Protein AF-0000000077105608 (afdb_homodimer)

Sequence (840 aa):
MKLLVTNIAFLAGIQPTDKLRLEGKEMARLETIANAFLYVEDGRIHSYGAMSDLPTCNFPSDVQQIDAKGGSVLPSWCDSHTHIVFAGSREQEFVDKIRGLSYAEIAKRGGGILNSADKLHEMSEDELYQQAMRRVDEVIRKGTGCIEIKSGYGLNTADELKMLRVIKRIKETTPLKVVATFLGAHAVSREYAGRQSEYVDLVIREMIPAVAKENLAEYIDVFCDTGFFTPEETARILEAGAKYGMRGKIHADELASSGGVEVGVRYNALSVDHLESMTAETIETLRGSETMPTALPGTSFFLNMPFALGRKVIDEGLPLAVASDYNPGSTPSGDMKFVISLACIKMRLLPAEAINAGTMNSAYAMGLSKDYGSITKGKVANFYITKPIPSVDFIPYAYTTPIVDRIFLRGEEYIPQTELMKLLVTNIAFLAGIQPTDKLRLEGKEMARLETIANAFLYVEDGRIHSYGAMSDLPTCNFPSDVQQIDAKGGSVLPSWCDSHTHIVFAGSREQEFVDKIRGLSYAEIAKRGGGILNSADKLHEMSEDELYQQAMRRVDEVIRKGTGCIEIKSGYGLNTADELKMLRVIKRIKETTPLKVVATFLGAHAVSREYAGRQSEYVDLVIREMIPAVAKENLAEYIDVFCDTGFFTPEETARILEAGAKYGMRGKIHADELASSGGVEVGVRYNALSVDHLESMTAETIETLRGSETMPTALPGTSFFLNMPFALGRKVIDEGLPLAVASDYNPGSTPSGDMKFVISLACIKMRLLPAEAINAGTMNSAYAMGLSKDYGSITKGKVANFYITKPIPSVDFIPYAYTTPIVDRIFLRGEEYIPQTEL

Foldseek 3Di:
DKEKEFQAQKEKFADELPDQAAWFPRLLDIDIAGRKMWIDDQQFTADMHHPVCVVVDDDDPPHHYHYLVQWHKWFFFAFQAAQLQWADFLVVLVVCVVVVHDPVVSVVVQDDLQSRLVRLVPDALVRSLVSSVVVVLVLLLLRHQEYEHEAASNLAQVSLVSSLVSQVVCCVPDLRHYAYEYESQNAHHPVCVVNVVVSLVCLLVPNLVSCLVVVRHQAYEHADDVPGDALVSVLSNQVSNVVSNHAYEYAAQQPHNRCGLLSCQVSQHQEHEQQQHPDPVSLVSCPPGNYEYEHALQLCVSVVGHGHLQVVSSNVTGAYAYHHHCDNHRHVDRNLLLRLLSCCPRNVDQLSSSLQNRFSSSCSSSVRNSATRGSYRPHRPWMFTFDNDDDSNVSSVVNPDRTGDWTDRSRHTDDPPPDD/DKEKEFQAQKEKFADELPDQAAWFPRLLDIDIAGRKMWIDDQQFTADMHHPVCVVVDDDDPPHHYHYLVQWHKWFFFAFQAAQLQWADFLVVLVVCVVVVHDPVVSVVVQDDLQSRLVRLVPDALVRSLVSSVVVVLVLLLLRHQEYEHEAASNLAQVSLVSSLVSQVVCCVPDLRHYAYEYESQNAHHPVCVVNVVVSLVCLLVPNLVSCLVVVRHQAYEHADDVPGDALVSQLSNQVSNVVSNHAYEYAAQQPHNRCGLLSCQVSQHQEHEQQQHPDPVSLVSCPPGNYEYEHALQLCVSVVGHGHLQVVSSNVTGAYAYHHHCDNHRHVDRNLLLRLLSCCPRNVDQLSSSLQNRFSSSCSSSVRNSATRGSYRPHRPWMFTFDNDDDSNVSSVVNPDRTGDWTDRSRHTDDRPPDD

Structure (mmCIF, N/CA/C/O backbone):
data_AF-0000000077105608-model_v1
#
loop_
_entity.id
_entity.type
_entity.pdbx_description
1 polymer Imidazolonepropionase
#
loop_
_atom_site.group_PDB
_atom_site.id
_atom_site.type_symbol
_atom_site.label_atom_id
_atom_site.label_alt_id
_atom_site.label_comp_id
_atom_site.label_asym_id
_atom_site.label_entity_id
_atom_site.label_seq_id
_atom_site.pdbx_PDB_ins_code
_atom_site.Cartn_x
_atom_site.Cartn_y
_atom_site.Cartn_z
_atom_site.occupancy
_atom_site.B_iso_or_equiv
_atom_site.auth_seq_id
_atom_site.auth_comp_id
_atom_site.auth_asym_id
_atom_site.auth_atom_id
_atom_site.pdbx_PDB_model_num
ATOM 1 N N . MET A 1 1 ? 14.594 10.375 31.016 1 86.69 1 MET A N 1
ATOM 2 C CA . MET A 1 1 ? 14.773 9.094 30.344 1 86.69 1 MET A CA 1
ATOM 3 C C . MET A 1 1 ? 16.016 9.125 29.469 1 86.69 1 MET A C 1
ATOM 5 O O . MET A 1 1 ? 16.312 10.133 28.828 1 86.69 1 MET A O 1
ATOM 9 N N . LYS A 1 2 ? 16.891 8.172 29.625 1 96.12 2 LYS A N 1
ATOM 10 C CA . LYS A 1 2 ? 18.125 8.008 28.859 1 96.12 2 LYS A CA 1
ATOM 11 C C . LYS A 1 2 ? 18.109 6.715 28.047 1 96.12 2 LYS A C 1
ATOM 13 O O . LYS A 1 2 ? 17.859 5.637 28.594 1 96.12 2 LYS A O 1
ATOM 18 N N . LEU A 1 3 ? 18.219 6.922 26.719 1 98.06 3 LEU A N 1
ATOM 19 C CA . LEU A 1 3 ? 18.125 5.785 25.812 1 98.06 3 LEU A CA 1
ATOM 20 C C . LEU A 1 3 ? 19.328 5.738 24.875 1 98.06 3 LEU A C 1
ATOM 22 O O . LEU A 1 3 ? 19.688 6.75 24.281 1 98.06 3 LEU A O 1
ATOM 26 N N . LEU A 1 4 ? 20 4.609 24.844 1 98.25 4 LEU A N 1
ATOM 27 C CA . LEU A 1 4 ? 21.094 4.363 23.906 1 98.25 4 LEU A CA 1
ATOM 28 C C . LEU A 1 4 ? 20.75 3.24 22.938 1 98.25 4 LEU A C 1
ATOM 30 O O . LEU A 1 4 ? 20.547 2.098 23.359 1 98.25 4 LEU A O 1
ATOM 34 N N . VAL A 1 5 ? 20.578 3.521 21.641 1 98.62 5 VAL A N 1
ATOM 35 C CA . VAL A 1 5 ? 20.359 2.533 20.594 1 98.62 5 VAL A CA 1
ATOM 36 C C . VAL A 1 5 ? 21.672 2.186 19.922 1 98.62 5 VAL A C 1
ATOM 38 O O . VAL A 1 5 ? 22.391 3.072 19.453 1 98.62 5 VAL A O 1
ATOM 41 N N . THR A 1 6 ? 22.016 0.944 19.859 1 98.44 6 THR A N 1
ATOM 42 C CA . THR A 1 6 ? 23.281 0.5 19.281 1 98.44 6 THR A CA 1
ATOM 43 C C . THR A 1 6 ? 23.031 -0.475 18.141 1 98.44 6 THR A C 1
ATOM 45 O O . THR A 1 6 ? 21.906 -0.9 17.906 1 98.44 6 THR A O 1
ATOM 48 N N . ASN A 1 7 ? 24.094 -0.78 17.359 1 98.5 7 ASN A N 1
ATOM 49 C CA . ASN A 1 7 ? 24.078 -1.733 16.25 1 98.5 7 ASN A CA 1
ATOM 50 C C . ASN A 1 7 ? 23.062 -1.336 15.188 1 98.5 7 ASN A C 1
ATOM 52 O O . ASN A 1 7 ? 22.344 -2.186 14.664 1 98.5 7 ASN A O 1
ATOM 56 N N . ILE A 1 8 ? 22.953 -0.015 14.984 1 98.75 8 ILE A N 1
ATOM 57 C CA . ILE A 1 8 ? 22.156 0.54 13.898 1 98.75 8 ILE A CA 1
ATOM 58 C C . ILE A 1 8 ? 22.859 0.315 12.562 1 98.75 8 ILE A C 1
ATOM 60 O O . ILE A 1 8 ? 24 0.723 12.383 1 98.75 8 ILE A O 1
ATOM 64 N N . ALA A 1 9 ? 22.188 -0.416 11.609 1 98.62 9 ALA A N 1
ATOM 65 C CA . ALA A 1 9 ? 22.828 -0.636 10.312 1 98.62 9 ALA A CA 1
ATOM 66 C C . ALA A 1 9 ? 23.203 0.688 9.656 1 98.62 9 ALA A C 1
ATOM 68 O O . ALA A 1 9 ? 24.359 0.888 9.266 1 98.62 9 ALA A O 1
ATOM 69 N N . PHE A 1 10 ? 22.281 1.545 9.492 1 98.38 10 PHE A N 1
ATOM 70 C CA . PHE A 1 10 ? 22.578 2.92 9.094 1 98.38 10 PHE A CA 1
ATOM 71 C C . PHE A 1 10 ? 21.625 3.891 9.789 1 98.38 10 PHE A C 1
ATOM 73 O O . PHE A 1 10 ? 20.438 3.596 9.945 1 98.38 10 PHE A O 1
ATOM 80 N N . LEU A 1 11 ? 22.188 4.938 10.344 1 98.81 11 LEU A N 1
ATOM 81 C CA . LEU A 1 11 ? 21.453 6.102 10.844 1 98.81 11 LEU A CA 1
ATOM 82 C C . LEU A 1 11 ? 21.281 7.141 9.742 1 98.81 11 LEU A C 1
ATOM 84 O O . LEU A 1 11 ? 22.266 7.66 9.211 1 98.81 11 LEU A O 1
ATOM 88 N N . ALA A 1 12 ? 19.984 7.414 9.344 1 98.62 12 ALA A N 1
ATOM 89 C CA . ALA A 1 12 ? 19.75 8.258 8.18 1 98.62 12 ALA A CA 1
ATOM 90 C C . ALA A 1 12 ? 18.938 9.492 8.555 1 98.62 12 ALA A C 1
ATOM 92 O O . ALA A 1 12 ? 18.297 9.523 9.617 1 98.62 12 ALA A O 1
ATOM 93 N N . GLY A 1 13 ? 18.906 10.5 7.699 1 98.31 13 GLY A N 1
ATOM 94 C CA . GLY A 1 13 ? 18.109 11.711 7.883 1 98.31 13 GLY A CA 1
ATOM 95 C C . GLY A 1 13 ? 18.797 12.727 8.773 1 98.31 13 GLY A C 1
ATOM 96 O O . GLY A 1 13 ? 18.141 13.461 9.516 1 98.31 13 GLY A O 1
ATOM 97 N N . ILE A 1 14 ? 20.109 12.68 8.82 1 97.94 14 ILE A N 1
ATOM 98 C CA . ILE A 1 14 ? 20.906 13.609 9.617 1 97.94 14 ILE A CA 1
ATOM 99 C C . ILE A 1 14 ? 20.938 14.977 8.93 1 97.94 14 ILE A C 1
ATOM 101 O O . ILE A 1 14 ? 21.172 15.07 7.723 1 97.94 14 ILE A O 1
ATOM 105 N N . GLN A 1 15 ? 20.578 15.984 9.609 1 95.12 15 GLN A N 1
ATOM 106 C CA . GLN A 1 15 ? 20.625 17.359 9.102 1 95.12 15 GLN A CA 1
ATOM 107 C C . GLN A 1 15 ? 21.375 18.266 10.07 1 95.12 15 GLN A C 1
ATOM 109 O O . GLN A 1 15 ? 21.406 18.016 11.273 1 95.12 15 GLN A O 1
ATOM 114 N N . PRO A 1 16 ? 22.047 19.344 9.492 1 91.69 16 PRO A N 1
ATOM 115 C CA . PRO A 1 16 ? 22.641 20.328 10.391 1 91.69 16 PRO A CA 1
ATOM 116 C C . PRO A 1 16 ? 21.594 21.062 11.234 1 91.69 16 PRO A C 1
ATOM 118 O O . PRO A 1 16 ? 20.438 21.141 10.852 1 91.69 16 PRO A O 1
ATOM 121 N N . THR A 1 17 ? 22.031 21.609 12.312 1 88.88 17 THR A N 1
ATOM 122 C CA . THR A 1 17 ? 21.141 22.234 13.297 1 88.88 17 THR A CA 1
ATOM 123 C C . THR A 1 17 ? 20.5 23.484 12.734 1 88.88 17 THR A C 1
ATOM 125 O O . THR A 1 17 ? 19.422 23.891 13.18 1 88.88 17 THR A O 1
ATOM 128 N N . ASP A 1 18 ? 21 24.125 11.758 1 89.31 18 ASP A N 1
ATOM 129 C CA . ASP A 1 18 ? 20.516 25.422 11.312 1 89.31 18 ASP A CA 1
ATOM 130 C C . ASP A 1 18 ? 19.609 25.281 10.086 1 89.31 18 ASP A C 1
ATOM 132 O O . ASP A 1 18 ? 19.094 26.281 9.578 1 89.31 18 ASP A O 1
ATOM 136 N N . LYS A 1 19 ? 19.328 24.156 9.695 1 92.5 19 LYS A N 1
ATOM 137 C CA . LYS A 1 19 ? 18.531 23.938 8.5 1 92.5 19 LYS A CA 1
ATOM 138 C C . LYS A 1 19 ? 17.062 23.75 8.859 1 92.5 19 LYS A C 1
ATOM 140 O O . LYS A 1 19 ? 16.719 22.953 9.742 1 92.5 19 LYS A O 1
ATOM 145 N N . LEU A 1 20 ? 16.141 24.547 8.172 1 96 20 LEU A N 1
ATOM 146 C CA . LEU A 1 20 ? 14.719 24.438 8.469 1 96 20 LEU A CA 1
ATOM 147 C C . LEU A 1 20 ? 13.977 23.75 7.332 1 96 20 LEU A C 1
ATOM 149 O O . LEU A 1 20 ? 12.875 23.234 7.527 1 96 20 LEU A O 1
ATOM 153 N N . ARG A 1 21 ? 14.461 23.844 6.16 1 97.75 21 ARG A N 1
ATOM 154 C CA . ARG A 1 21 ? 13.906 23.141 5.004 1 97.75 21 ARG A CA 1
ATOM 155 C C . ARG A 1 21 ? 14.977 22.891 3.945 1 97.75 21 ARG A C 1
ATOM 157 O O . ARG A 1 21 ? 16.047 23.484 3.986 1 97.75 21 ARG A O 1
ATOM 164 N N . LEU A 1 22 ? 14.719 21.922 3.133 1 98.31 22 LEU A N 1
ATOM 165 C CA . LEU A 1 22 ? 15.625 21.578 2.039 1 98.31 22 LEU A CA 1
ATOM 166 C C . LEU A 1 22 ? 15.016 21.969 0.693 1 98.31 22 LEU A C 1
ATOM 168 O O . LEU A 1 22 ? 13.82 21.797 0.477 1 98.31 22 LEU A O 1
ATOM 172 N N . GLU A 1 23 ? 15.844 22.547 -0.181 1 98.12 23 GLU A N 1
ATOM 173 C CA . GLU A 1 23 ? 15.344 23.031 -1.47 1 98.12 23 GLU A CA 1
ATOM 174 C C . GLU A 1 23 ? 16.219 22.531 -2.615 1 98.12 23 GLU A C 1
ATOM 176 O O . GLU A 1 23 ? 17.438 22.406 -2.465 1 98.12 23 GLU A O 1
ATOM 181 N N . GLY A 1 24 ? 15.57 22.312 -3.758 1 97.94 24 GLY A N 1
ATOM 182 C CA . GLY A 1 24 ? 16.297 21.922 -4.953 1 97.94 24 GLY A CA 1
ATOM 183 C C . GLY A 1 24 ? 17.234 20.75 -4.73 1 97.94 24 GLY A C 1
ATOM 184 O O . GLY A 1 24 ? 16.812 19.719 -4.203 1 97.94 24 GLY A O 1
ATOM 185 N N . LYS A 1 25 ? 18.469 20.969 -4.988 1 97.56 25 LYS A N 1
ATOM 186 C CA . LYS A 1 25 ? 19.469 19.906 -4.961 1 97.56 25 LYS A CA 1
ATOM 187 C C . LYS A 1 25 ? 19.703 19.406 -3.537 1 97.56 25 LYS A C 1
ATOM 189 O O . LYS A 1 25 ? 20.109 18.266 -3.334 1 97.56 25 LYS A O 1
ATOM 194 N N . GLU A 1 26 ? 19.375 20.266 -2.562 1 97.56 26 GLU A N 1
ATOM 195 C CA . GLU A 1 26 ? 19.531 19.859 -1.169 1 97.56 26 GLU A CA 1
ATOM 196 C C . GLU A 1 26 ? 18.656 18.656 -0.833 1 97.56 26 GLU A C 1
ATOM 198 O O . GLU A 1 26 ? 19 17.859 0.043 1 97.56 26 GLU A O 1
ATOM 203 N N . MET A 1 27 ? 17.625 18.578 -1.534 1 98.5 27 MET A N 1
ATOM 204 C CA . MET A 1 27 ? 16.641 17.547 -1.193 1 98.5 27 MET A CA 1
ATOM 205 C C . MET A 1 27 ? 17.172 16.156 -1.527 1 98.5 27 MET A C 1
ATOM 207 O O . MET A 1 27 ? 16.672 15.164 -1 1 98.5 27 MET A O 1
ATOM 211 N N . ALA A 1 28 ? 18.141 16.016 -2.404 1 97.94 28 ALA A N 1
ATOM 212 C CA . ALA A 1 28 ? 18.703 14.734 -2.807 1 97.94 28 ALA A CA 1
ATOM 213 C C . ALA A 1 28 ? 19.766 14.266 -1.821 1 97.94 28 ALA A C 1
ATOM 215 O O . ALA A 1 28 ? 20.266 13.141 -1.915 1 97.94 28 ALA A O 1
ATOM 216 N N . ARG A 1 29 ? 20.078 15.117 -0.87 1 95.94 29 ARG A N 1
ATOM 217 C CA . ARG A 1 29 ? 21.078 14.766 0.123 1 95.94 29 ARG A CA 1
ATOM 218 C C . ARG A 1 29 ? 20.438 14.156 1.365 1 95.94 29 ARG A C 1
ATOM 220 O O . ARG A 1 29 ? 19.672 14.82 2.066 1 95.94 29 ARG A O 1
ATOM 227 N N . LEU A 1 30 ? 20.672 12.922 1.606 1 97.12 30 LEU A N 1
ATOM 228 C CA . LEU A 1 30 ? 20.266 12.211 2.816 1 97.12 30 LEU A CA 1
ATOM 229 C C . LEU A 1 30 ? 21.484 11.641 3.541 1 97.12 30 LEU A C 1
ATOM 231 O O . LEU A 1 30 ? 21.938 10.531 3.236 1 97.12 30 LEU A O 1
ATOM 235 N N . GLU A 1 31 ? 22 12.367 4.492 1 97 31 GLU A N 1
ATOM 236 C CA . GLU A 1 31 ? 23.203 11.969 5.203 1 97 31 GLU A CA 1
ATOM 237 C C . GLU A 1 31 ? 22.953 10.766 6.102 1 97 31 GLU A C 1
ATOM 239 O O . GLU A 1 31 ? 21.906 10.68 6.75 1 97 31 GLU A O 1
ATOM 244 N N 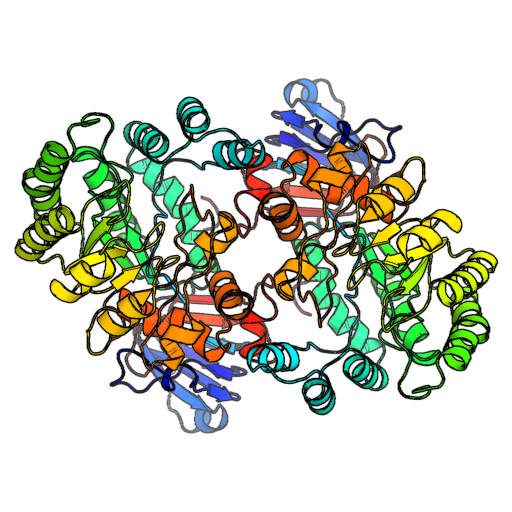. THR A 1 32 ? 23.906 9.781 6.066 1 98.06 32 THR A N 1
ATOM 245 C CA . THR A 1 32 ? 23.781 8.555 6.848 1 98.06 32 THR A CA 1
ATOM 246 C C . THR A 1 32 ? 25.109 8.234 7.555 1 98.06 32 THR A C 1
ATOM 248 O O . THR A 1 32 ? 26.156 8.742 7.172 1 98.06 32 THR A O 1
ATOM 251 N N . ILE A 1 33 ? 25.062 7.59 8.656 1 98.38 33 ILE A N 1
ATOM 252 C CA . ILE A 1 33 ? 26.203 6.973 9.328 1 98.38 33 ILE A CA 1
ATOM 253 C C . ILE A 1 33 ? 26.016 5.461 9.391 1 98.38 33 ILE A C 1
ATOM 255 O O . ILE A 1 33 ? 25.016 4.977 9.93 1 98.38 33 ILE A O 1
ATOM 259 N N . ALA A 1 34 ? 26.922 4.742 8.758 1 98.12 34 ALA A N 1
ATOM 260 C CA . ALA A 1 34 ? 26.875 3.283 8.82 1 98.12 34 ALA A CA 1
ATOM 261 C C . ALA A 1 34 ? 27.312 2.775 10.188 1 98.12 34 ALA A C 1
ATOM 263 O O . ALA A 1 34 ? 28.203 3.361 10.812 1 98.12 34 ALA A O 1
ATOM 264 N N . ASN A 1 35 ? 26.734 1.608 10.57 1 98.38 35 ASN A N 1
ATOM 265 C CA . ASN A 1 35 ? 27.109 1.005 11.844 1 98.38 35 ASN A CA 1
ATOM 266 C C . ASN A 1 35 ? 27.188 2.045 12.953 1 98.38 35 ASN A C 1
ATOM 268 O O . ASN A 1 35 ? 28.25 2.301 13.5 1 98.38 35 ASN A O 1
ATOM 272 N N . ALA A 1 36 ? 25.969 2.52 13.344 1 98.69 36 ALA A N 1
ATOM 273 C CA . ALA A 1 36 ? 25.875 3.738 14.141 1 98.69 36 ALA A CA 1
ATOM 274 C C . ALA A 1 36 ? 25.25 3.457 15.508 1 98.69 36 ALA A C 1
ATOM 276 O O . ALA A 1 36 ? 24.781 2.348 15.758 1 98.69 36 ALA A O 1
ATOM 277 N N . PHE A 1 37 ? 25.375 4.395 16.406 1 98.56 37 PHE A N 1
ATOM 278 C CA . PHE A 1 37 ? 24.609 4.469 17.656 1 98.56 37 PHE A CA 1
ATOM 279 C C . PHE A 1 37 ? 23.859 5.789 17.75 1 98.56 37 PHE A C 1
ATOM 281 O O . PHE A 1 37 ? 24.156 6.738 17.031 1 98.56 37 PHE A O 1
ATOM 288 N N . LEU A 1 38 ? 22.828 5.902 18.516 1 98.69 38 LEU A N 1
ATOM 289 C CA . LEU A 1 38 ? 22.016 7.082 18.828 1 98.69 38 LEU A CA 1
ATOM 290 C C . LEU A 1 38 ? 21.766 7.184 20.328 1 98.69 38 LEU A C 1
ATOM 292 O O . LEU A 1 38 ? 21.312 6.215 20.953 1 98.69 38 LEU A O 1
ATOM 296 N N . TYR A 1 39 ? 22.109 8.258 20.922 1 98.5 39 TYR A N 1
ATOM 297 C CA . TYR A 1 39 ? 21.891 8.516 22.328 1 98.5 39 TYR A CA 1
ATOM 298 C C . TYR A 1 39 ? 20.859 9.617 22.547 1 98.5 39 TYR A C 1
ATOM 300 O O . TYR A 1 39 ? 21 10.719 22 1 98.5 39 TYR A O 1
ATOM 308 N N . VAL A 1 40 ? 19.797 9.312 23.266 1 98.44 40 VAL A N 1
ATOM 309 C CA . VAL A 1 40 ? 18.672 10.203 23.547 1 98.44 40 VAL A CA 1
ATOM 310 C C . VAL A 1 40 ? 18.656 10.547 25.031 1 98.44 40 VAL A C 1
ATOM 312 O O . VAL A 1 40 ? 18.828 9.664 25.875 1 98.44 40 VAL A O 1
ATOM 315 N N . GLU A 1 41 ? 18.516 11.773 25.344 1 97.38 41 GLU A N 1
ATOM 316 C CA . GLU A 1 41 ? 18.391 12.242 26.734 1 97.38 41 GLU A CA 1
ATOM 317 C C . GLU A 1 41 ? 17.25 13.227 26.891 1 97.38 41 GLU A C 1
ATOM 319 O O . GLU A 1 41 ? 17.156 14.203 26.125 1 97.38 41 GLU A O 1
ATOM 324 N N . ASP A 1 42 ? 16.359 12.953 27.859 1 96.94 42 ASP A N 1
ATOM 325 C CA . ASP A 1 42 ? 15.242 13.82 28.203 1 96.94 42 ASP A CA 1
ATOM 326 C C . ASP A 1 42 ? 14.391 14.133 26.969 1 96.94 42 ASP A C 1
ATOM 328 O O . ASP A 1 42 ? 14.07 15.289 26.703 1 96.94 42 ASP A O 1
ATOM 332 N N . GLY A 1 43 ? 14.164 13.125 26.125 1 98 43 GLY A N 1
ATOM 333 C CA . GLY A 1 43 ? 13.234 13.203 25.016 1 98 43 GLY A CA 1
ATOM 334 C C . GLY A 1 43 ? 13.836 13.852 23.781 1 98 43 GLY A C 1
ATOM 335 O O . GLY A 1 43 ? 13.141 14.062 22.781 1 98 43 GLY A O 1
ATOM 336 N N . ARG A 1 44 ? 15.141 14.141 23.828 1 98.44 44 ARG A N 1
ATOM 337 C CA . ARG A 1 44 ? 15.797 14.812 22.719 1 98.44 44 ARG A CA 1
ATOM 338 C C . ARG A 1 44 ? 17.047 14.055 22.297 1 98.44 44 ARG A C 1
ATOM 340 O O . ARG A 1 44 ? 17.672 13.352 23.094 1 98.44 44 ARG A O 1
ATOM 347 N N . ILE A 1 45 ? 17.375 14.203 21.047 1 98.5 45 ILE A N 1
ATOM 348 C CA . ILE A 1 45 ? 18.594 13.602 20.516 1 98.5 45 ILE A CA 1
ATOM 349 C C . ILE A 1 45 ? 19.812 14.297 21.109 1 98.5 45 ILE A C 1
ATOM 351 O O . ILE A 1 45 ? 20.016 15.5 20.906 1 98.5 45 ILE A O 1
ATOM 355 N N . HIS A 1 46 ? 20.578 13.578 21.859 1 97.81 46 HIS A N 1
ATOM 356 C CA . HIS A 1 46 ? 21.734 14.156 22.531 1 97.81 46 HIS A CA 1
ATOM 357 C C . HIS A 1 46 ? 23 14.008 21.688 1 97.81 46 HIS A C 1
ATOM 359 O O . HIS A 1 46 ? 23.75 14.969 21.5 1 97.81 46 HIS A O 1
ATOM 365 N N . SER A 1 47 ? 23.25 12.82 21.203 1 97.19 47 SER A N 1
ATOM 366 C CA . SER A 1 47 ? 24.406 12.578 20.359 1 97.19 47 SER A CA 1
ATOM 367 C C . SER A 1 47 ? 24.234 11.312 19.531 1 97.19 47 SER A C 1
ATOM 369 O O . SER A 1 47 ? 23.359 10.5 19.797 1 97.19 47 SER A O 1
ATOM 371 N N . TYR A 1 48 ? 24.969 11.18 18.516 1 98.25 48 TYR A N 1
ATOM 372 C CA . TYR A 1 48 ? 25.047 10.008 17.641 1 98.25 48 TYR A CA 1
ATOM 373 C C . TYR A 1 48 ? 26.406 9.914 16.969 1 98.25 48 TYR A C 1
ATOM 375 O O . TYR A 1 48 ? 27.172 10.883 16.953 1 98.25 48 TYR A O 1
ATOM 383 N N . GLY A 1 49 ? 26.719 8.766 16.469 1 98 49 GLY A N 1
ATOM 384 C CA . GLY A 1 49 ? 28 8.531 15.797 1 98 49 GLY A CA 1
ATOM 385 C C . GLY A 1 49 ? 28.188 7.09 15.383 1 98 49 GLY A C 1
ATOM 386 O O . GLY A 1 49 ? 27.266 6.285 15.438 1 98 49 GLY A O 1
ATOM 387 N N . ALA A 1 50 ? 29.406 6.812 14.859 1 98.19 50 ALA A N 1
ATOM 388 C CA . ALA A 1 50 ? 29.766 5.441 14.5 1 98.19 50 ALA A CA 1
ATOM 389 C C . ALA A 1 50 ? 29.953 4.578 15.742 1 98.19 50 ALA A C 1
ATOM 391 O O . ALA A 1 50 ? 30.391 5.07 16.781 1 98.19 50 ALA A O 1
ATOM 392 N N . MET A 1 51 ? 29.609 3.289 15.648 1 97.75 51 MET A N 1
ATOM 393 C CA . MET A 1 51 ? 29.812 2.348 16.75 1 97.75 51 MET A CA 1
ATOM 394 C C . MET A 1 51 ? 31.266 2.373 17.219 1 97.75 51 MET A C 1
ATOM 396 O O . MET A 1 51 ? 31.531 2.193 18.406 1 97.75 51 MET A O 1
ATOM 400 N N . SER A 1 52 ? 32.156 2.623 16.312 1 97.31 52 SER A N 1
ATOM 401 C CA . SER A 1 52 ? 33.594 2.668 16.641 1 97.31 52 SER A CA 1
ATOM 402 C C . SER A 1 52 ? 33.906 3.805 17.609 1 97.31 52 SER A C 1
ATOM 404 O O . SER A 1 52 ? 34.906 3.781 18.297 1 97.31 52 SER A O 1
ATOM 406 N N . ASP A 1 53 ? 33.031 4.801 17.641 1 96.38 53 ASP A N 1
ATOM 407 C CA . ASP A 1 53 ? 33.219 5.953 18.516 1 96.38 53 ASP A CA 1
ATOM 408 C C . ASP A 1 53 ? 32.625 5.711 19.891 1 96.38 53 ASP A C 1
ATOM 410 O O . ASP A 1 53 ? 32.906 6.453 20.828 1 96.38 53 ASP A O 1
ATOM 414 N N . LEU A 1 54 ? 31.828 4.699 20.094 1 93.88 54 LEU A N 1
ATOM 415 C CA . LEU A 1 54 ? 31.016 4.461 21.281 1 93.88 54 LEU A CA 1
ATOM 416 C C . LEU A 1 54 ? 31.906 4.348 22.516 1 93.88 54 LEU A C 1
ATOM 418 O O . LEU A 1 54 ? 31.578 4.906 23.562 1 93.88 54 LEU A O 1
ATOM 422 N N . PRO A 1 55 ? 33.094 3.611 22.438 1 89.94 55 PRO A N 1
ATOM 423 C CA . PRO A 1 55 ? 33.938 3.436 23.625 1 89.94 55 PRO A CA 1
ATOM 424 C C . PRO A 1 55 ? 34.469 4.758 24.172 1 89.94 55 PRO A C 1
ATOM 426 O O . PRO A 1 55 ? 34.844 4.836 25.344 1 89.94 55 PRO A O 1
ATOM 429 N N . THR A 1 56 ? 34.5 5.656 23.312 1 91.12 56 THR A N 1
ATOM 430 C CA . THR A 1 56 ? 35.031 6.938 23.734 1 91.12 56 THR A CA 1
ATOM 431 C C . THR A 1 56 ? 33.969 7.82 24.359 1 91.12 56 THR A C 1
ATOM 433 O O . THR A 1 56 ? 34.25 8.898 24.875 1 91.12 56 THR A O 1
ATOM 436 N N . CYS A 1 57 ? 32.781 7.352 24.203 1 89.62 57 CYS A N 1
ATOM 437 C CA . CYS A 1 57 ? 31.672 8.102 24.766 1 89.62 57 CYS A CA 1
ATOM 438 C C . CYS A 1 57 ? 31.375 7.668 26.203 1 89.62 57 CYS A C 1
ATOM 440 O O . CYS A 1 57 ? 31.641 6.523 26.562 1 89.62 57 CYS A O 1
ATOM 442 N N . ASN A 1 58 ? 30.984 8.641 27.031 1 88.69 58 ASN A N 1
ATOM 443 C CA . ASN A 1 58 ? 30.578 8.359 28.406 1 88.69 58 ASN A CA 1
ATOM 444 C C . ASN A 1 58 ? 29.078 8.492 28.578 1 88.69 58 ASN A C 1
ATOM 446 O O . ASN A 1 58 ? 28.516 9.562 28.344 1 88.69 58 ASN A O 1
ATOM 450 N N . PHE A 1 59 ? 28.484 7.359 28.844 1 90.06 59 PHE A N 1
ATOM 451 C CA . PHE A 1 59 ? 27.047 7.375 29.094 1 90.06 59 PHE A CA 1
ATOM 452 C C . PHE A 1 59 ? 26.766 7.035 30.547 1 90.06 59 PHE A C 1
ATOM 454 O O . PHE A 1 59 ? 27.531 6.312 31.188 1 90.06 59 PHE A O 1
ATOM 461 N N . PRO A 1 60 ? 25.719 7.613 31.047 1 91.12 60 PRO A N 1
ATOM 462 C CA . PRO A 1 60 ? 25.359 7.301 32.438 1 91.12 60 PRO A CA 1
ATOM 463 C C . PRO A 1 60 ? 25.078 5.816 32.656 1 91.12 60 PRO A C 1
ATOM 465 O O . PRO A 1 60 ? 24.703 5.109 31.719 1 91.12 60 PRO A O 1
ATOM 468 N N . SER A 1 61 ? 25.188 5.383 33.875 1 88.62 61 SER A N 1
ATOM 469 C CA . SER A 1 61 ? 25.016 3.979 34.219 1 88.62 61 SER A CA 1
ATOM 470 C C . SER A 1 61 ? 23.547 3.566 34.094 1 88.62 61 SER A C 1
ATOM 472 O O . SER A 1 61 ? 23.234 2.389 33.906 1 88.62 61 SER A O 1
ATOM 474 N N . ASP A 1 62 ? 22.625 4.531 34.156 1 92.81 62 ASP A N 1
ATOM 475 C CA . ASP A 1 62 ? 21.203 4.227 34.188 1 92.81 62 ASP A CA 1
ATOM 476 C C . ASP A 1 62 ? 20.594 4.367 32.781 1 92.81 62 ASP A C 1
ATOM 478 O O . ASP A 1 62 ? 19.375 4.434 32.625 1 92.81 62 ASP A O 1
ATOM 482 N N . VAL A 1 63 ? 21.406 4.27 31.812 1 94.69 63 VAL A N 1
ATOM 483 C CA . VAL A 1 63 ? 20.938 4.43 30.438 1 94.69 63 VAL A CA 1
ATOM 484 C C . VAL A 1 63 ? 20.266 3.145 29.969 1 94.69 63 VAL A C 1
ATOM 486 O O . VAL A 1 63 ? 20.766 2.045 30.219 1 94.69 63 VAL A O 1
ATOM 489 N N . GLN A 1 64 ? 18.984 3.244 29.453 1 96.56 64 GLN A N 1
ATOM 490 C CA . GLN A 1 64 ? 18.359 2.113 28.797 1 96.56 64 GLN A CA 1
ATOM 491 C C . GLN A 1 64 ? 19.047 1.783 27.484 1 96.56 64 GLN A C 1
ATOM 493 O O . GLN A 1 64 ? 19.281 2.67 26.656 1 96.56 64 GLN A O 1
ATOM 498 N N . GLN A 1 65 ? 19.406 0.543 27.297 1 96.81 65 GLN A N 1
ATOM 499 C CA . GLN A 1 65 ? 20.094 0.128 26.094 1 96.81 65 GLN A CA 1
ATOM 500 C C . GLN A 1 65 ? 19.188 -0.691 25.188 1 96.81 65 GLN A C 1
ATOM 502 O O . GLN A 1 65 ? 18.5 -1.604 25.656 1 96.81 65 GLN A O 1
ATOM 507 N N . ILE A 1 66 ? 19.094 -0.299 23.953 1 97.5 66 ILE A N 1
ATOM 508 C CA . ILE A 1 66 ? 18.344 -1.026 22.938 1 97.5 66 ILE A CA 1
ATOM 509 C C . ILE A 1 66 ? 19.297 -1.462 21.812 1 97.5 66 ILE A C 1
ATOM 511 O O . ILE A 1 66 ? 20.078 -0.661 21.312 1 97.5 66 ILE A O 1
ATOM 515 N N . ASP A 1 67 ? 19.281 -2.732 21.453 1 98.38 67 ASP A N 1
ATOM 516 C CA . ASP A 1 67 ? 19.984 -3.268 20.297 1 98.38 67 ASP A CA 1
ATOM 517 C C . ASP A 1 67 ? 19.094 -3.213 19.047 1 98.38 67 ASP A C 1
ATOM 519 O O . ASP A 1 67 ? 18.047 -3.85 19 1 98.38 67 ASP A O 1
ATOM 523 N N . ALA A 1 68 ? 19.531 -2.471 18.031 1 98.31 68 ALA A N 1
ATOM 524 C CA . ALA A 1 68 ? 18.75 -2.35 16.797 1 98.31 68 ALA A CA 1
ATOM 525 C C . ALA A 1 68 ? 18.812 -3.637 15.984 1 98.31 68 ALA A C 1
ATOM 527 O O . ALA A 1 68 ? 18.031 -3.82 15.039 1 98.31 68 ALA A O 1
ATOM 528 N N . LYS A 1 69 ? 19.734 -4.559 16.297 1 97.12 69 LYS A N 1
ATOM 529 C CA . LYS A 1 69 ? 19.875 -5.867 15.656 1 97.12 69 LYS A CA 1
ATOM 530 C C . LYS A 1 69 ? 19.953 -5.738 14.141 1 97.12 69 LYS A C 1
ATOM 532 O O . LYS A 1 69 ? 19.266 -6.457 13.414 1 97.12 69 LYS A O 1
ATOM 537 N N . GLY A 1 70 ? 20.688 -4.695 13.703 1 97.44 70 GLY A N 1
ATOM 538 C CA . GLY A 1 70 ? 20.891 -4.508 12.273 1 97.44 70 GLY A CA 1
ATOM 539 C C . GLY A 1 70 ? 19.766 -3.75 11.602 1 97.44 70 GLY A C 1
ATOM 540 O O . GLY A 1 70 ? 19.766 -3.576 10.383 1 97.44 70 GLY A O 1
ATOM 541 N N . GLY A 1 71 ? 18.781 -3.379 12.328 1 98.5 71 GLY A N 1
ATOM 542 C CA . GLY A 1 71 ? 17.812 -2.422 11.805 1 98.5 71 GLY A CA 1
ATOM 543 C C . GLY A 1 71 ? 18.391 -1.03 11.633 1 98.5 71 GLY A C 1
ATOM 544 O O . GLY A 1 71 ? 19.469 -0.721 12.172 1 98.5 71 GLY A O 1
ATOM 545 N N . SER A 1 72 ? 17.75 -0.252 10.82 1 98.75 72 SER A N 1
ATOM 546 C CA . SER A 1 72 ? 18.172 1.128 10.594 1 98.75 72 SER A CA 1
ATOM 547 C C . SER A 1 72 ? 17.281 2.105 11.352 1 98.75 72 SER A C 1
ATOM 549 O O . SER A 1 72 ? 16.172 1.756 11.766 1 98.75 72 SER A O 1
ATOM 551 N N . VAL A 1 73 ? 17.844 3.293 11.57 1 98.88 73 VAL A N 1
ATOM 552 C CA . VAL A 1 73 ? 17.109 4.328 12.289 1 98.88 73 VAL A CA 1
ATOM 553 C C . VAL A 1 73 ? 16.906 5.535 11.375 1 98.88 73 VAL A C 1
ATOM 555 O O . VAL A 1 73 ? 17.844 6.023 10.75 1 98.88 73 VAL A O 1
ATOM 558 N N . LEU A 1 74 ? 15.734 5.992 11.25 1 98.88 74 LEU A N 1
ATOM 559 C CA . LEU A 1 74 ? 15.336 7.191 10.523 1 98.88 74 LEU A CA 1
ATOM 560 C C . LEU A 1 74 ? 14.422 8.062 11.375 1 98.88 74 LEU A C 1
ATOM 562 O O . LEU A 1 74 ? 13.789 7.574 12.312 1 98.88 74 LEU A O 1
ATOM 566 N N . PRO A 1 75 ? 14.445 9.414 11.109 1 98.88 75 PRO A N 1
ATOM 567 C CA . PRO A 1 75 ? 13.398 10.203 11.773 1 98.88 75 PRO A CA 1
ATOM 568 C C . PRO A 1 75 ? 11.992 9.711 11.438 1 98.88 75 PRO A C 1
ATOM 570 O O . PRO A 1 75 ? 11.75 9.203 10.344 1 98.88 75 PRO A O 1
ATOM 573 N N . SER A 1 76 ? 11.047 9.812 12.43 1 98.88 76 SER A N 1
ATOM 574 C CA . SER A 1 76 ? 9.648 9.516 12.148 1 98.88 76 SER A CA 1
ATOM 575 C C . SER A 1 76 ? 9.117 10.359 11 1 98.88 76 SER A C 1
ATOM 577 O O . SER A 1 76 ? 9.602 11.469 10.758 1 98.88 76 SER A O 1
ATOM 579 N N . TRP A 1 77 ? 8.18 9.844 10.312 1 98.94 77 TRP A N 1
ATOM 580 C CA . TRP A 1 77 ? 7.496 10.625 9.289 1 98.94 77 TRP A CA 1
ATOM 581 C C . TRP A 1 77 ? 6.773 11.82 9.898 1 98.94 77 TRP A C 1
ATOM 583 O O . TRP A 1 77 ? 6.332 11.766 11.055 1 98.94 77 TRP A O 1
ATOM 593 N N . CYS A 1 78 ? 6.723 12.883 9.188 1 98.94 78 CYS A N 1
ATOM 594 C CA . CYS A 1 78 ? 5.852 14.023 9.461 1 98.94 78 CYS A CA 1
ATOM 595 C C . CYS A 1 78 ? 4.742 14.117 8.422 1 98.94 78 CYS A C 1
ATOM 597 O O . CYS A 1 78 ? 5.012 14.258 7.227 1 98.94 78 CYS A O 1
ATOM 599 N N . ASP A 1 79 ? 3.521 13.961 8.844 1 98.94 79 ASP A N 1
ATOM 600 C CA . ASP A 1 79 ? 2.373 14.055 7.945 1 98.94 79 ASP A CA 1
ATOM 601 C C . ASP A 1 79 ? 1.694 15.414 8.07 1 98.94 79 ASP A C 1
ATOM 603 O O . ASP A 1 79 ? 0.853 15.617 8.945 1 98.94 79 ASP A O 1
ATOM 607 N N . SER A 1 80 ? 1.946 16.266 7.109 1 98.94 80 SER A N 1
ATOM 608 C CA . SER A 1 80 ? 1.626 17.672 7.262 1 98.94 80 SER A CA 1
ATOM 609 C C . SER A 1 80 ? 0.229 17.984 6.738 1 98.94 80 SER A C 1
ATOM 611 O O . SER A 1 80 ? -0.166 19.156 6.664 1 98.94 80 SER A O 1
ATOM 613 N N . HIS A 1 81 ? -0.569 16.984 6.363 1 98.94 81 HIS A N 1
ATOM 614 C CA . HIS A 1 81 ? -1.897 17.219 5.812 1 98.94 81 HIS A CA 1
ATOM 615 C C . HIS A 1 81 ? -2.797 16 5.98 1 98.94 81 HIS A C 1
ATOM 617 O O . HIS A 1 81 ? -2.773 15.094 5.148 1 98.94 81 HIS A O 1
ATOM 623 N N . THR A 1 82 ? -3.66 16 7.035 1 98.94 82 THR A N 1
ATOM 624 C CA . THR A 1 82 ? -4.637 14.93 7.199 1 98.94 82 THR A CA 1
ATOM 625 C C . THR A 1 82 ? -5.992 15.492 7.621 1 98.94 82 THR A C 1
ATOM 627 O O . THR A 1 82 ? -6.074 16.609 8.125 1 98.94 82 THR A O 1
ATOM 630 N N . HIS A 1 83 ? -6.977 14.797 7.301 1 98.81 83 HIS A N 1
ATOM 631 C CA . HIS A 1 83 ? -8.336 14.961 7.801 1 98.81 83 HIS A CA 1
ATOM 632 C C . HIS A 1 83 ? -8.789 13.734 8.586 1 98.81 83 HIS A C 1
ATOM 634 O O . HIS A 1 83 ? -9.867 13.195 8.344 1 98.81 83 HIS A O 1
ATOM 640 N N . ILE A 1 84 ? -7.992 13.266 9.594 1 98.31 84 ILE A N 1
ATOM 641 C CA . ILE A 1 84 ? -8.156 11.93 10.141 1 98.31 84 ILE A CA 1
ATOM 642 C C . ILE A 1 84 ? -9.328 11.906 11.117 1 98.31 84 ILE A C 1
ATOM 644 O O . ILE A 1 84 ? -9.789 10.844 11.523 1 98.31 84 ILE A O 1
ATOM 648 N N . VAL A 1 85 ? -9.797 13.125 11.547 1 98.81 85 VAL A N 1
ATOM 649 C CA . VAL A 1 85 ? -10.992 13.203 12.383 1 98.81 85 VAL A CA 1
ATOM 650 C C . VAL A 1 85 ? -12.227 13.352 11.5 1 98.81 85 VAL A C 1
ATOM 652 O O . VAL A 1 85 ? -12.508 14.438 10.984 1 98.81 85 VAL A O 1
ATOM 655 N N . PHE A 1 86 ? -12.914 12.312 11.227 1 98.44 86 PHE A N 1
ATOM 656 C CA . PHE A 1 86 ? -14.148 12.281 10.438 1 98.44 86 PHE A CA 1
ATOM 657 C C . PHE A 1 86 ? -15.086 11.195 10.953 1 98.44 86 PHE A C 1
ATOM 659 O O . PHE A 1 86 ? -14.664 10.305 11.695 1 98.44 86 PHE A O 1
ATOM 666 N N . ALA A 1 87 ? -16.359 11.359 10.609 1 97.62 87 ALA A N 1
ATOM 667 C CA . ALA A 1 87 ? -17.391 10.422 11.062 1 97.62 87 ALA A CA 1
ATOM 668 C C . ALA A 1 87 ? -17.656 9.359 10.008 1 97.62 87 ALA A C 1
ATOM 670 O O . ALA A 1 87 ? -18.266 9.641 8.969 1 97.62 87 ALA A O 1
ATOM 671 N N . GLY A 1 88 ? -17.141 8.133 10.289 1 94.31 88 GLY A N 1
ATOM 672 C CA . GLY A 1 88 ? -17.484 7.004 9.438 1 94.31 88 GLY A CA 1
ATOM 673 C C . GLY A 1 88 ? -16.703 6.992 8.133 1 94.31 88 GLY A C 1
ATOM 674 O O . GLY A 1 88 ? -16.219 8.039 7.688 1 94.31 88 GLY A O 1
ATOM 675 N N . SER A 1 89 ? -16.609 5.84 7.465 1 95.38 89 SER A N 1
ATOM 676 C CA . SER A 1 89 ? -15.93 5.668 6.184 1 95.38 89 SER A CA 1
ATOM 677 C C . SER A 1 89 ? -16.891 5.898 5.016 1 95.38 89 SER A C 1
ATOM 679 O O . SER A 1 89 ? -18.094 6.039 5.219 1 95.38 89 SER A O 1
ATOM 681 N N . ARG A 1 90 ? -16.375 6.055 3.826 1 97.19 90 ARG A N 1
ATOM 682 C CA . ARG A 1 90 ? -17.172 6.332 2.645 1 97.19 90 ARG A CA 1
ATOM 683 C C . ARG A 1 90 ? -16.953 5.277 1.568 1 97.19 90 ARG A C 1
ATOM 685 O O . ARG A 1 90 ? -16.859 5.602 0.383 1 97.19 90 ARG A O 1
ATOM 692 N N . GLU A 1 91 ? -16.812 3.949 1.948 1 96.94 91 GLU A N 1
ATOM 693 C CA . GLU A 1 91 ? -16.594 2.883 0.975 1 96.94 91 GLU A CA 1
ATOM 694 C C . GLU A 1 91 ? -17.781 2.74 0.033 1 96.94 91 GLU A C 1
ATOM 696 O O . GLU A 1 91 ? -17.625 2.293 -1.105 1 96.94 91 GLU A O 1
ATOM 701 N N . GLN A 1 92 ? -19.016 3.154 0.475 1 96.38 92 GLN A N 1
ATOM 702 C CA . GLN A 1 92 ? -20.156 3.143 -0.438 1 96.38 92 GLN A CA 1
ATOM 703 C C . GLN A 1 92 ? -19.938 4.098 -1.605 1 96.38 92 GLN A C 1
ATOM 705 O O . GLN A 1 92 ? -20.266 3.777 -2.75 1 96.38 92 GLN A O 1
ATOM 710 N N . GLU A 1 93 ? -19.453 5.297 -1.292 1 97.25 93 GLU A N 1
ATOM 711 C CA . GLU A 1 93 ? -19.109 6.25 -2.342 1 97.25 93 GLU A CA 1
ATOM 712 C C . GLU A 1 93 ? -18.078 5.668 -3.301 1 97.25 93 GLU A C 1
ATOM 714 O O . GLU A 1 93 ? -18.156 5.871 -4.516 1 97.25 93 GLU A O 1
ATOM 719 N N . PHE A 1 94 ? -17.109 4.945 -2.75 1 98 94 PHE A N 1
ATOM 720 C CA . PHE A 1 94 ? -16.062 4.273 -3.521 1 98 94 PHE A CA 1
ATOM 721 C C . PHE A 1 94 ? -16.672 3.34 -4.559 1 98 94 PHE A C 1
ATOM 723 O O . PHE A 1 94 ? -16.328 3.396 -5.738 1 98 94 PHE A O 1
ATOM 730 N N . VAL A 1 95 ? -17.641 2.549 -4.156 1 98.06 95 VAL A N 1
ATOM 731 C CA . VAL A 1 95 ? -18.328 1.602 -5.027 1 98.06 95 VAL A CA 1
ATOM 732 C C . VAL A 1 95 ? -19.156 2.357 -6.062 1 98.06 95 VAL A C 1
ATOM 734 O O . VAL A 1 95 ? -19.172 2 -7.242 1 98.06 95 VAL A O 1
ATOM 737 N N . ASP A 1 96 ? -19.828 3.43 -5.602 1 97.5 96 ASP A N 1
ATOM 738 C CA . ASP A 1 96 ? -20.656 4.227 -6.496 1 97.5 96 ASP A CA 1
ATOM 739 C C . ASP A 1 96 ? -19.828 4.863 -7.605 1 97.5 96 ASP A C 1
ATOM 741 O O . ASP A 1 96 ? -20.266 4.941 -8.75 1 97.5 96 ASP A O 1
ATOM 745 N N . LYS A 1 97 ? -18.641 5.34 -7.25 1 96.75 97 LYS A N 1
ATOM 746 C CA . LYS A 1 97 ? -17.734 5.906 -8.242 1 96.75 97 LYS A CA 1
ATOM 747 C C . LYS A 1 97 ? -17.312 4.859 -9.266 1 96.75 97 LYS A C 1
ATOM 749 O O . LYS A 1 97 ? -17.25 5.148 -10.461 1 96.75 97 LYS A O 1
ATOM 754 N N . ILE A 1 98 ? -17.062 3.637 -8.859 1 97 98 ILE A N 1
ATOM 755 C CA . ILE A 1 98 ? -16.703 2.549 -9.758 1 97 98 ILE A CA 1
ATOM 756 C C . ILE A 1 98 ? -17.844 2.26 -10.719 1 97 98 ILE A C 1
ATOM 758 O O . ILE A 1 98 ? -17.625 2.012 -11.906 1 97 98 ILE A O 1
ATOM 762 N N . ARG A 1 99 ? -19.047 2.383 -10.172 1 95.62 99 ARG A N 1
ATOM 763 C CA . ARG A 1 99 ? -20.234 2.109 -10.977 1 95.62 99 ARG A CA 1
ATOM 764 C C . ARG A 1 99 ? -20.516 3.25 -11.945 1 95.62 99 ARG A C 1
ATOM 766 O O . ARG A 1 99 ? -21.375 3.133 -12.812 1 95.62 99 ARG A O 1
ATOM 773 N N . GLY A 1 100 ? -19.844 4.379 -11.805 1 93.5 100 GLY A N 1
ATOM 774 C CA . GLY A 1 100 ? -19.969 5.484 -12.734 1 93.5 100 GLY A CA 1
ATOM 775 C C . GLY A 1 100 ? -21.172 6.379 -12.445 1 93.5 100 GLY A C 1
ATOM 776 O O . GLY A 1 100 ? -21.688 7.031 -13.344 1 93.5 100 GLY A O 1
ATOM 777 N N . LEU A 1 101 ? -21.531 6.375 -11.18 1 93.88 101 LEU A N 1
ATOM 778 C CA . LEU A 1 101 ? -22.625 7.254 -10.812 1 93.88 101 LEU A CA 1
ATOM 779 C C . LEU A 1 101 ? -22.203 8.719 -10.867 1 93.88 101 LEU A C 1
ATOM 781 O O . LEU A 1 101 ? -21.031 9.031 -10.633 1 93.88 101 LEU A O 1
ATOM 785 N N . SER A 1 102 ? -23.156 9.594 -11.219 1 91.62 102 SER A N 1
ATOM 786 C CA . SER A 1 102 ? -22.891 11.031 -11.219 1 91.62 102 SER A CA 1
ATOM 787 C C . SER A 1 102 ? -22.688 11.555 -9.805 1 91.62 102 SER A C 1
ATOM 789 O O . SER A 1 102 ? -23.062 10.898 -8.828 1 91.62 102 SER A O 1
ATOM 791 N N . TYR A 1 103 ? -22.125 12.734 -9.742 1 86.44 103 TYR A N 1
ATOM 792 C CA . TYR A 1 103 ? -21.938 13.375 -8.438 1 86.44 103 TYR A CA 1
ATOM 793 C C . TYR A 1 103 ? -23.266 13.531 -7.711 1 86.44 103 TYR A C 1
ATOM 795 O O . TYR A 1 103 ? -23.359 13.273 -6.508 1 86.44 103 TYR A O 1
ATOM 803 N N . ALA A 1 104 ? -24.188 13.938 -8.406 1 87.94 104 ALA A N 1
ATOM 804 C CA . ALA A 1 104 ? -25.516 14.133 -7.832 1 87.94 104 ALA A CA 1
ATOM 805 C C . ALA A 1 104 ? -26.078 12.828 -7.285 1 87.94 104 ALA A C 1
ATOM 807 O O . ALA A 1 104 ? -26.672 12.805 -6.203 1 87.94 104 ALA A O 1
ATOM 808 N N . GLU A 1 105 ? -25.891 11.75 -8.016 1 92.31 105 GLU A N 1
ATOM 809 C CA . GLU A 1 105 ? -26.359 10.438 -7.578 1 92.31 105 GLU A CA 1
ATOM 810 C C . GLU A 1 105 ? -25.594 9.969 -6.336 1 92.31 105 GLU A C 1
ATOM 812 O O . GLU A 1 105 ? -26.188 9.414 -5.41 1 92.31 105 GLU A O 1
ATOM 817 N N . ILE A 1 106 ? -24.375 10.203 -6.316 1 91.81 106 ILE A N 1
ATOM 818 C CA . ILE A 1 106 ? -23.531 9.82 -5.195 1 91.81 106 ILE A CA 1
ATOM 819 C C . ILE A 1 106 ? -23.938 10.594 -3.945 1 91.81 106 ILE A C 1
ATOM 821 O O . ILE A 1 106 ? -24.062 10.016 -2.863 1 91.81 106 ILE A O 1
ATOM 825 N N . ALA A 1 107 ? -24.203 11.867 -4.09 1 88.5 107 ALA A N 1
ATOM 826 C CA . ALA A 1 107 ? -24.656 12.688 -2.971 1 88.5 107 ALA A CA 1
ATOM 827 C C . ALA A 1 107 ? -25.969 12.172 -2.398 1 88.5 107 ALA A C 1
ATOM 829 O O . ALA A 1 107 ? -26.141 12.109 -1.18 1 88.5 107 ALA A O 1
ATOM 830 N N . LYS A 1 108 ? -26.859 11.742 -3.266 1 88.31 108 LYS A N 1
ATOM 831 C CA . LYS A 1 108 ? -28.172 11.242 -2.859 1 88.31 108 LYS A CA 1
ATOM 832 C C . LYS A 1 108 ? -28.047 9.93 -2.086 1 88.31 108 LYS A C 1
ATOM 834 O O . LYS A 1 108 ? -28.844 9.641 -1.202 1 88.31 108 LYS A O 1
ATOM 839 N N . ARG A 1 109 ? -27 9.289 -2.373 1 89.94 109 ARG A N 1
ATOM 840 C CA . ARG A 1 109 ? -26.812 7.977 -1.76 1 89.94 109 ARG A CA 1
ATOM 841 C C . ARG A 1 109 ? -25.938 8.07 -0.513 1 89.94 109 ARG A C 1
ATOM 843 O O . ARG A 1 109 ? -25.5 7.055 0.029 1 89.94 109 ARG A O 1
ATOM 850 N N . GLY A 1 110 ? -25.688 9.25 -0.188 1 85.12 110 GLY A N 1
ATOM 851 C CA . GLY A 1 110 ? -25 9.445 1.082 1 85.12 110 GLY A CA 1
ATOM 852 C C . GLY A 1 110 ? -23.5 9.641 0.934 1 85.12 110 GLY A C 1
ATOM 853 O O . GL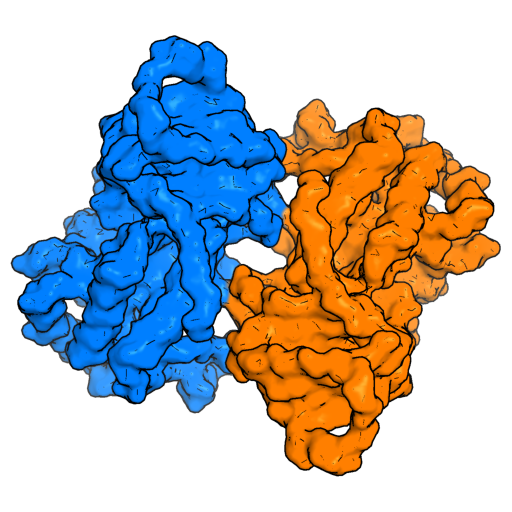Y A 1 110 ? -22.766 9.531 1.91 1 85.12 110 GLY A O 1
ATOM 854 N N . GLY A 1 111 ? -23.109 9.852 -0.298 1 88.62 111 GLY A N 1
ATOM 855 C CA . GLY A 1 111 ? -21.719 10.18 -0.535 1 88.62 111 GLY A CA 1
ATOM 856 C C . GLY A 1 111 ? -21.453 11.672 -0.593 1 88.62 111 GLY A C 1
ATOM 857 O O . GLY A 1 111 ? -22.391 12.477 -0.554 1 88.62 111 GLY A O 1
ATOM 858 N N . GLY A 1 112 ? -20.125 12.023 -0.486 1 92.75 112 GLY A N 1
ATOM 859 C CA . GLY A 1 112 ? -19.75 13.43 -0.589 1 92.75 112 GLY A CA 1
ATOM 860 C C . GLY A 1 112 ? -19.453 14.07 0.755 1 92.75 112 GLY A C 1
ATOM 861 O O . GLY A 1 112 ? -19.875 13.555 1.797 1 92.75 112 GLY A O 1
ATOM 862 N N . ILE A 1 113 ? -18.859 15.156 0.74 1 94.19 113 ILE A N 1
ATOM 863 C CA . ILE A 1 113 ? -18.375 15.836 1.941 1 94.19 113 ILE A CA 1
ATOM 864 C C . ILE A 1 113 ? -19.562 16.297 2.783 1 94.19 113 ILE A C 1
ATOM 866 O O . ILE A 1 113 ? -19.5 16.281 4.016 1 94.19 113 ILE A O 1
ATOM 870 N N . LEU A 1 114 ? -20.688 16.703 2.168 1 95.31 114 LEU A N 1
ATOM 871 C CA . LEU A 1 114 ? -21.859 17.188 2.908 1 95.31 114 LEU A CA 1
ATOM 872 C C . LEU A 1 114 ? -22.516 16.047 3.689 1 95.31 114 LEU A C 1
ATOM 874 O O . LEU A 1 114 ? -23.031 16.266 4.789 1 95.31 114 LEU A O 1
ATOM 878 N N . ASN A 1 115 ? -22.469 14.883 3.082 1 94.12 115 ASN A N 1
ATOM 879 C CA . ASN A 1 115 ? -22.984 13.727 3.812 1 94.12 115 ASN A CA 1
ATOM 880 C C . ASN A 1 115 ? -22.094 13.367 4.992 1 94.12 115 ASN A C 1
ATOM 882 O O . ASN A 1 115 ? -22.578 12.953 6.047 1 94.12 115 ASN A O 1
ATOM 886 N N . SER A 1 116 ? -20.766 13.492 4.824 1 95.31 116 SER A N 1
ATOM 887 C CA . SER A 1 116 ? -19.844 13.32 5.941 1 95.31 116 SER A CA 1
ATOM 888 C C . SER A 1 116 ? -20.141 14.312 7.059 1 95.31 116 SER A C 1
ATOM 890 O O . SER A 1 116 ? -20.078 13.961 8.242 1 95.31 116 SER A O 1
ATOM 892 N N . ALA A 1 117 ? -20.406 15.531 6.691 1 96.81 117 ALA A N 1
ATOM 893 C CA . ALA A 1 117 ? -20.734 16.562 7.672 1 96.81 117 ALA A CA 1
ATOM 894 C C . ALA A 1 117 ? -22.016 16.203 8.43 1 96.81 117 ALA A C 1
ATOM 896 O O . ALA A 1 117 ? -22.078 16.359 9.648 1 96.81 117 ALA A O 1
ATOM 897 N N . ASP A 1 118 ? -23.031 15.727 7.691 1 96.38 118 ASP A N 1
ATOM 898 C CA . ASP A 1 118 ? -24.281 15.328 8.32 1 96.38 118 ASP A CA 1
ATOM 899 C C . ASP A 1 118 ? -24.047 14.242 9.367 1 96.38 118 ASP A C 1
ATOM 901 O O . ASP A 1 118 ? -24.594 14.312 10.469 1 96.38 118 ASP A O 1
ATOM 905 N N . LYS A 1 119 ? -23.25 13.258 9.008 1 96.38 119 LYS A N 1
ATOM 906 C CA . LYS A 1 119 ? -22.922 12.18 9.945 1 96.38 119 LYS A CA 1
ATOM 907 C C . LYS A 1 119 ? -22.188 12.711 11.164 1 96.38 119 LYS A C 1
ATOM 909 O O . LYS A 1 119 ? -22.406 12.25 12.281 1 96.38 119 LYS A O 1
ATOM 914 N N . LEU A 1 120 ? -21.312 13.641 10.953 1 98.06 120 LEU A N 1
ATOM 915 C CA . LEU A 1 120 ? -20.516 14.227 12.031 1 98.06 120 LEU A CA 1
ATOM 916 C C . LEU A 1 120 ? -21.406 14.992 13 1 98.06 120 LEU A C 1
ATOM 918 O O . LEU A 1 120 ? -21.172 14.992 14.211 1 98.06 120 LEU A O 1
ATOM 922 N N . HIS A 1 121 ? -22.516 15.703 12.477 1 97.88 121 HIS A N 1
ATOM 923 C CA . HIS A 1 121 ? -23.453 16.438 13.32 1 97.88 121 HIS A CA 1
ATOM 924 C C . HIS A 1 121 ? -24.094 15.523 14.359 1 97.88 121 HIS A C 1
ATOM 926 O O . HIS A 1 121 ? -24.312 15.938 15.5 1 97.88 121 HIS A O 1
ATOM 932 N N . GLU A 1 122 ? -24.266 14.297 13.953 1 97.5 122 GLU A N 1
ATOM 933 C CA . GLU A 1 122 ? -25.047 13.375 14.781 1 97.5 122 GLU A CA 1
ATOM 934 C C . GLU A 1 122 ? -24.125 12.57 15.711 1 97.5 122 GLU A C 1
ATOM 936 O O . GLU A 1 122 ? -24.609 11.922 16.641 1 97.5 122 GLU A O 1
ATOM 941 N N . MET A 1 123 ? -22.844 12.602 15.508 1 98.12 123 MET A N 1
ATOM 942 C CA . MET A 1 123 ? -21.906 11.805 16.297 1 98.12 123 MET A CA 1
ATOM 943 C C . MET A 1 123 ? -21.406 12.586 17.5 1 98.12 123 MET A C 1
ATOM 945 O O . MET A 1 123 ? -21.078 13.766 17.406 1 98.12 123 MET A O 1
ATOM 949 N N . SER A 1 124 ? -21.359 11.961 18.656 1 98.44 124 SER A N 1
ATOM 950 C CA . SER A 1 124 ? -20.875 12.617 19.875 1 98.44 124 SER A CA 1
ATOM 951 C C . SER A 1 124 ? -19.375 12.859 19.797 1 98.44 124 SER A C 1
ATOM 953 O O . SER A 1 124 ? -18.672 12.203 19.031 1 98.44 124 SER A O 1
ATOM 955 N N . GLU A 1 125 ? -18.938 13.867 20.547 1 98.56 125 GLU A N 1
ATOM 956 C CA . GLU A 1 125 ? -17.516 14.18 20.625 1 98.56 125 GLU A CA 1
ATOM 957 C C . GLU A 1 125 ? -16.703 12.953 21.047 1 98.56 125 GLU A C 1
ATOM 959 O O . GLU A 1 125 ? -15.633 12.688 20.484 1 98.56 125 GLU A O 1
ATOM 964 N N . ASP A 1 126 ? -17.234 12.125 21.953 1 98.69 126 ASP A N 1
ATOM 965 C CA . ASP A 1 126 ? -16.547 10.945 22.453 1 98.69 126 ASP A CA 1
ATOM 966 C C . ASP A 1 126 ? -16.438 9.875 21.375 1 98.69 126 ASP A C 1
ATOM 968 O O . ASP A 1 126 ? -15.375 9.258 21.219 1 98.69 126 ASP A O 1
ATOM 972 N N . GLU A 1 127 ? -17.5 9.633 20.703 1 98.25 127 GLU A N 1
ATOM 973 C CA . GLU A 1 127 ? -17.469 8.648 19.625 1 98.25 127 GLU A CA 1
ATOM 974 C C . GLU A 1 127 ? -16.516 9.078 18.516 1 98.25 127 GLU A C 1
ATOM 976 O O . GLU A 1 127 ? -15.805 8.242 17.953 1 98.25 127 GLU A O 1
ATOM 981 N N . LEU A 1 128 ? -16.578 10.328 18.203 1 98.69 128 LEU A N 1
ATOM 982 C CA . LEU A 1 128 ? -15.688 10.875 17.188 1 98.69 128 LEU A CA 1
ATOM 983 C C . LEU A 1 128 ? -14.227 10.688 17.578 1 98.69 128 LEU A C 1
ATOM 985 O O . LEU A 1 128 ? -13.398 10.297 16.75 1 98.69 128 LEU A O 1
ATOM 989 N N . TYR A 1 129 ? -13.938 10.922 18.828 1 98.69 129 TYR A N 1
ATOM 990 C CA . TYR A 1 129 ? -12.594 10.734 19.375 1 98.69 129 TYR A CA 1
ATOM 991 C C . TYR A 1 129 ? -12.164 9.281 19.281 1 98.69 129 TYR A C 1
ATOM 993 O O . TYR A 1 129 ? -11.047 8.984 18.844 1 98.69 129 TYR A O 1
ATOM 1001 N N . GLN A 1 130 ? -13.039 8.367 19.625 1 97.5 130 GLN A N 1
ATOM 1002 C CA . GLN A 1 130 ? -12.719 6.941 19.609 1 97.5 130 GLN A CA 1
ATOM 1003 C C . GLN A 1 130 ? -12.43 6.453 18.188 1 97.5 130 GLN A C 1
ATOM 1005 O O . GLN A 1 130 ? -11.484 5.691 17.969 1 97.5 130 GLN A O 1
ATOM 1010 N N . GLN A 1 131 ? -13.219 6.922 17.266 1 97.06 131 GLN A N 1
ATOM 1011 C CA . GLN A 1 131 ? -12.984 6.543 15.883 1 97.06 131 GLN A CA 1
ATOM 1012 C C . GLN A 1 131 ? -11.648 7.09 15.383 1 97.06 131 GLN A C 1
ATOM 1014 O O . GLN A 1 131 ? -10.883 6.379 14.734 1 97.06 131 GLN A O 1
ATOM 1019 N N . ALA A 1 132 ? -11.359 8.336 15.688 1 98.31 132 ALA A N 1
ATOM 1020 C CA . ALA A 1 132 ? -10.117 8.977 15.25 1 98.31 132 ALA A CA 1
ATOM 1021 C C . ALA A 1 132 ? -8.898 8.281 15.852 1 98.31 132 ALA A C 1
ATOM 1023 O O . ALA A 1 132 ? -7.867 8.148 15.195 1 98.31 132 ALA A O 1
ATOM 1024 N N . MET A 1 133 ? -9.016 7.797 17.078 1 97.62 133 MET A N 1
ATOM 1025 C CA . MET A 1 133 ? -7.887 7.211 17.797 1 97.62 133 MET A CA 1
ATOM 1026 C C . MET A 1 133 ? -7.441 5.906 17.141 1 97.62 133 MET A C 1
ATOM 1028 O O . MET A 1 133 ? -6.258 5.562 17.172 1 97.62 133 MET A O 1
ATOM 1032 N N . ARG A 1 134 ? -8.367 5.184 16.547 1 95.88 134 ARG A N 1
ATOM 1033 C CA . ARG A 1 134 ? -7.992 3.986 15.805 1 95.88 134 ARG A CA 1
ATOM 1034 C C . ARG A 1 134 ? -7.078 4.336 14.633 1 95.88 134 ARG A C 1
ATOM 1036 O O . ARG A 1 134 ? -6.09 3.643 14.383 1 95.88 134 ARG A O 1
ATOM 1043 N N . ARG A 1 135 ? -7.434 5.391 13.953 1 97.81 135 ARG A N 1
ATOM 1044 C CA . ARG A 1 135 ? -6.637 5.844 12.82 1 97.81 135 ARG A CA 1
ATOM 1045 C C . ARG A 1 135 ? -5.305 6.422 13.281 1 97.81 135 ARG A C 1
ATOM 1047 O O . ARG A 1 135 ? -4.277 6.219 12.633 1 97.81 135 ARG A O 1
ATOM 1054 N N . VAL A 1 136 ? -5.293 7.133 14.406 1 98.12 136 VAL A N 1
ATOM 1055 C CA . VAL A 1 136 ? -4.082 7.699 14.992 1 98.12 136 VAL A CA 1
ATOM 1056 C C . VAL A 1 136 ? -3.113 6.578 15.359 1 98.12 136 VAL A C 1
ATOM 1058 O O . VAL A 1 136 ? -1.926 6.645 15.031 1 98.12 136 VAL A O 1
ATOM 1061 N N . ASP A 1 137 ? -3.604 5.559 15.961 1 97.44 137 ASP A N 1
ATOM 1062 C CA . ASP A 1 137 ? -2.775 4.414 16.328 1 97.44 137 ASP A CA 1
ATOM 1063 C C . ASP A 1 137 ? -2.148 3.77 15.102 1 97.44 137 ASP A C 1
ATOM 1065 O O . ASP A 1 137 ? -0.964 3.428 15.109 1 97.44 137 ASP A O 1
ATOM 1069 N N . GLU A 1 138 ? -2.945 3.639 14.094 1 97.12 138 GLU A N 1
ATOM 1070 C CA . GLU A 1 138 ? -2.455 3.016 12.867 1 97.12 138 GLU A CA 1
ATOM 1071 C C . GLU A 1 138 ? -1.288 3.803 12.281 1 97.12 138 GLU A C 1
ATOM 1073 O O . GLU A 1 138 ? -0.265 3.223 11.906 1 97.12 138 GLU A O 1
ATOM 1078 N N . VAL A 1 139 ? -1.418 5.133 12.203 1 98.44 139 VAL A N 1
ATOM 1079 C CA . VAL A 1 139 ? -0.388 5.906 11.516 1 98.44 139 VAL A CA 1
ATOM 1080 C C . VAL A 1 139 ? 0.867 5.977 12.383 1 98.44 139 VAL A C 1
ATOM 1082 O O . VAL A 1 139 ? 1.986 6.004 11.867 1 98.44 139 VAL A O 1
ATOM 1085 N N . ILE A 1 140 ? 0.739 5.969 13.719 1 98.44 140 ILE A N 1
ATOM 1086 C CA . ILE A 1 140 ? 1.908 5.922 14.586 1 98.44 140 ILE A CA 1
ATOM 1087 C C . ILE A 1 140 ? 2.678 4.625 14.352 1 98.44 140 ILE A C 1
ATOM 1089 O O . ILE A 1 140 ? 3.895 4.648 14.141 1 98.44 140 ILE A O 1
ATOM 1093 N N . ARG A 1 141 ? 1.974 3.533 14.25 1 96.88 141 ARG A N 1
ATOM 1094 C CA . ARG A 1 141 ? 2.6 2.227 14.07 1 96.88 141 ARG A CA 1
ATOM 1095 C C . ARG A 1 141 ? 3.307 2.137 12.727 1 96.88 141 ARG A C 1
ATOM 1097 O O . ARG A 1 141 ? 4.219 1.325 12.547 1 96.88 141 ARG A O 1
ATOM 1104 N N . LYS A 1 142 ? 2.893 2.98 11.883 1 98.06 142 LYS A N 1
ATOM 1105 C CA . LYS A 1 142 ? 3.496 2.992 10.555 1 98.06 142 LYS A CA 1
ATOM 1106 C C . LYS A 1 142 ? 4.637 4.004 10.477 1 98.06 142 LYS A C 1
ATOM 1108 O O . LYS A 1 142 ? 5.184 4.246 9.398 1 98.06 142 LYS A O 1
ATOM 1113 N N . GLY A 1 143 ? 4.992 4.637 11.562 1 98.56 143 GLY A N 1
ATOM 1114 C CA . GLY A 1 143 ? 6.223 5.406 11.617 1 98.56 143 GLY A CA 1
ATOM 1115 C C . GLY A 1 143 ? 5.988 6.902 11.734 1 98.56 143 GLY A C 1
ATOM 1116 O O . GLY A 1 143 ? 6.941 7.68 11.812 1 98.56 143 GLY A O 1
ATOM 1117 N N . THR A 1 144 ? 4.691 7.344 11.797 1 98.88 144 THR A N 1
ATOM 1118 C CA . THR A 1 144 ? 4.395 8.773 11.875 1 98.88 144 THR A CA 1
ATOM 1119 C C . THR A 1 144 ? 4.605 9.289 13.289 1 98.88 144 THR A C 1
ATOM 1121 O O . THR A 1 144 ? 4.156 8.672 14.258 1 98.88 144 THR A O 1
ATOM 1124 N N . GLY A 1 145 ? 5.309 10.406 13.398 1 98.88 145 GLY A N 1
ATOM 1125 C CA . GLY A 1 145 ? 5.555 10.992 14.711 1 98.88 145 GLY A CA 1
ATOM 1126 C C . GLY A 1 145 ? 4.992 12.391 14.852 1 98.88 145 GLY A C 1
ATOM 1127 O O . GLY A 1 145 ? 4.844 12.898 15.969 1 98.88 145 GLY A O 1
ATOM 1128 N N . CYS A 1 146 ? 4.754 13.055 13.773 1 98.88 146 CYS A N 1
ATOM 1129 C CA . CYS A 1 146 ? 4.105 14.359 13.711 1 98.88 146 CYS A CA 1
ATOM 1130 C C . CYS A 1 146 ? 2.949 14.344 12.719 1 98.88 146 CYS A C 1
ATOM 1132 O O . CYS A 1 146 ? 3.045 13.734 11.648 1 98.88 146 CYS A O 1
ATOM 1134 N N . ILE A 1 147 ? 1.851 15.023 13.141 1 98.94 147 ILE A N 1
ATOM 1135 C CA . ILE A 1 147 ? 0.7 14.992 12.242 1 98.94 147 ILE A CA 1
ATOM 1136 C C . ILE A 1 147 ? -0.065 16.312 12.344 1 98.94 147 ILE A C 1
ATOM 1138 O O . ILE A 1 147 ? -0.198 16.891 13.422 1 98.94 147 ILE A O 1
ATOM 1142 N N . GLU A 1 148 ? -0.384 16.875 11.188 1 98.94 148 GLU A N 1
ATOM 1143 C CA . GLU A 1 148 ? -1.368 17.938 11.133 1 98.94 148 GLU A CA 1
ATOM 1144 C C . GLU A 1 148 ? -2.773 17.391 10.906 1 98.94 148 GLU A C 1
ATOM 1146 O O . GLU A 1 148 ? -2.992 16.609 9.984 1 98.94 148 GLU A O 1
ATOM 1151 N N . ILE A 1 149 ? -3.709 17.781 11.789 1 98.94 149 ILE A N 1
ATOM 1152 C CA . ILE A 1 149 ? -5.098 17.344 11.664 1 98.94 149 ILE A CA 1
ATOM 1153 C C . ILE A 1 149 ? -5.996 18.562 11.43 1 98.94 149 ILE A C 1
ATOM 1155 O O . ILE A 1 149 ? -5.918 19.547 12.156 1 98.94 149 ILE A O 1
ATOM 1159 N N . LYS A 1 150 ? -6.75 18.516 10.359 1 98.94 150 LYS A N 1
ATOM 1160 C CA . LYS A 1 150 ? -7.633 19.609 9.992 1 98.94 150 LYS A CA 1
ATOM 1161 C C . LYS A 1 150 ? -9.086 19.297 10.352 1 98.94 150 LYS A C 1
ATOM 1163 O O . LYS A 1 150 ? -9.531 18.156 10.195 1 98.94 150 LYS A O 1
ATOM 1168 N N . SER A 1 151 ? -9.789 20.344 10.852 1 98.81 151 SER A N 1
ATOM 1169 C CA . SER A 1 151 ? -11.25 20.234 10.875 1 98.81 151 SER A CA 1
ATOM 1170 C C . SER A 1 151 ? -11.828 20.312 9.461 1 98.81 151 SER A C 1
ATOM 1172 O O . SER A 1 151 ? -11.148 20 8.484 1 98.81 151 SER A O 1
ATOM 1174 N N . GLY A 1 152 ? -13.055 20.656 9.359 1 98.56 152 GLY A N 1
ATOM 1175 C CA . GLY A 1 152 ? -13.562 20.906 8.016 1 98.56 152 GLY A CA 1
ATOM 1176 C C . GLY A 1 152 ? -14.719 20.016 7.637 1 98.56 152 GLY A C 1
ATOM 1177 O O . GLY A 1 152 ? -15.297 20.156 6.555 1 98.56 152 GLY A O 1
ATOM 1178 N N . TYR A 1 153 ? -15.109 19.109 8.57 1 98.38 153 TYR A N 1
ATOM 1179 C CA . TYR A 1 153 ? -16.281 18.266 8.297 1 98.38 153 TYR A CA 1
ATOM 1180 C C . TYR A 1 153 ? -17.469 18.688 9.148 1 98.38 153 TYR A C 1
ATOM 1182 O O . TYR A 1 153 ? -18.531 18.078 9.086 1 98.38 153 TYR A O 1
ATOM 1190 N N . GLY A 1 154 ? -17.297 19.672 10.023 1 98.31 154 GLY A N 1
ATOM 1191 C CA . GLY A 1 154 ? -18.422 20.25 10.742 1 98.31 154 GLY A CA 1
ATOM 1192 C C . GLY A 1 154 ? -19.266 21.188 9.891 1 98.31 154 GLY A C 1
ATOM 1193 O O . GLY A 1 154 ? -20.484 21.047 9.828 1 98.31 154 GLY A O 1
ATOM 1194 N N . LEU A 1 155 ? -18.672 22.188 9.32 1 98.25 155 LEU A N 1
ATOM 1195 C CA . LEU A 1 155 ? -19.234 23.172 8.398 1 98.25 155 LEU A CA 1
ATOM 1196 C C . LEU A 1 155 ? -20.297 24.031 9.102 1 98.25 155 LEU A C 1
ATOM 1198 O O . LEU A 1 155 ? -21.156 24.609 8.445 1 98.25 155 LEU A O 1
ATOM 1202 N N . ASN A 1 156 ? -20.375 23.984 10.312 1 98.12 156 ASN A N 1
ATOM 1203 C CA . ASN A 1 156 ? -21.016 24.922 11.227 1 98.12 156 ASN A CA 1
ATOM 1204 C C . ASN A 1 156 ? -20.188 25.156 12.484 1 98.12 156 ASN A C 1
ATOM 1206 O O . ASN A 1 156 ? -19.219 24.422 12.734 1 98.12 156 ASN A O 1
ATOM 1210 N N . THR A 1 157 ? -20.516 26.234 13.203 1 98.56 157 THR A N 1
ATOM 1211 C CA . THR A 1 157 ? -19.672 26.656 14.312 1 98.56 157 THR A CA 1
ATOM 1212 C C . THR A 1 157 ? -19.547 25.562 15.359 1 98.56 157 THR A C 1
ATOM 1214 O O . THR A 1 157 ? -18.438 25.188 15.75 1 98.56 157 THR A O 1
ATOM 1217 N N . ALA A 1 158 ? -20.641 24.984 15.789 1 98.5 158 ALA A N 1
ATOM 1218 C CA . ALA A 1 158 ? -20.656 24.016 16.875 1 98.5 158 ALA A CA 1
ATOM 1219 C C . ALA A 1 158 ? -19.828 22.781 16.531 1 98.5 158 ALA A C 1
ATOM 1221 O O . ALA A 1 158 ? -19.062 22.281 17.359 1 98.5 158 ALA A O 1
ATOM 1222 N N . ASP A 1 159 ? -19.953 22.266 15.367 1 98.69 159 ASP A N 1
ATOM 1223 C CA . ASP A 1 159 ? -19.328 21 15 1 98.69 159 ASP A CA 1
ATOM 1224 C C . ASP A 1 159 ? -17.875 21.203 14.578 1 98.69 159 ASP A C 1
ATOM 1226 O O . ASP A 1 159 ? -17.031 20.312 14.75 1 98.69 159 ASP A O 1
ATOM 1230 N N . GLU A 1 160 ? -17.547 22.375 13.992 1 98.88 160 GLU A N 1
ATOM 1231 C CA . GLU A 1 160 ? -16.125 22.688 13.797 1 98.88 160 GLU A CA 1
ATOM 1232 C C . GLU A 1 160 ? -15.383 22.734 15.133 1 98.88 160 GLU A C 1
ATOM 1234 O O . GLU A 1 160 ? -14.273 22.203 15.242 1 98.88 160 GLU A O 1
ATOM 1239 N N . LEU A 1 161 ? -16 23.391 16.109 1 98.88 161 LEU A N 1
ATOM 1240 C CA . LEU A 1 161 ? -15.406 23.438 17.438 1 98.88 161 LEU A CA 1
ATOM 1241 C C . LEU A 1 161 ? -15.305 22.031 18.047 1 98.88 161 LEU A C 1
ATOM 1243 O O . LEU A 1 161 ? -14.297 21.688 18.672 1 98.88 161 LEU A O 1
ATOM 1247 N N . LYS A 1 162 ? -16.344 21.219 17.812 1 98.81 162 LYS A N 1
ATOM 1248 C CA . LYS A 1 162 ? -16.328 19.828 18.266 1 98.81 162 LYS A CA 1
ATOM 1249 C C . LYS A 1 162 ? -15.133 19.078 17.688 1 98.81 162 LYS A C 1
ATOM 1251 O O . LYS A 1 162 ? -14.406 18.391 18.422 1 98.81 162 LYS A O 1
ATOM 1256 N N . MET A 1 163 ? -14.891 19.203 16.453 1 98.88 163 MET A N 1
ATOM 1257 C CA . MET A 1 163 ? -13.766 18.547 15.789 1 98.88 163 MET A CA 1
ATOM 1258 C C . MET A 1 163 ? -12.445 19.016 16.391 1 98.88 163 MET A C 1
ATOM 1260 O O . MET A 1 163 ? -11.57 18.203 16.688 1 98.88 163 MET A O 1
ATOM 1264 N N . LEU A 1 164 ? -12.32 20.328 16.516 1 98.94 164 LEU A N 1
ATOM 1265 C CA . LEU A 1 164 ? -11.07 20.906 17.016 1 98.94 164 LEU A CA 1
ATOM 1266 C C . LEU A 1 164 ? -10.828 20.484 18.469 1 98.94 164 LEU A C 1
ATOM 1268 O O . LEU A 1 164 ? -9.68 20.297 18.875 1 98.94 164 LEU A O 1
ATOM 1272 N N . ARG A 1 165 ? -11.859 20.312 19.25 1 98.94 165 ARG A N 1
ATOM 1273 C CA . ARG A 1 165 ? -11.719 19.797 20.609 1 98.94 165 ARG A CA 1
ATOM 1274 C C . ARG A 1 165 ? -11.258 18.344 20.609 1 98.94 165 ARG A C 1
ATOM 1276 O O . ARG A 1 165 ? -10.484 17.938 21.469 1 98.94 165 ARG A O 1
ATOM 1283 N N . VAL A 1 166 ? -11.727 17.547 19.672 1 98.94 166 VAL A N 1
ATOM 1284 C CA . VAL A 1 166 ? -11.258 16.172 19.516 1 98.94 166 VAL A CA 1
ATOM 1285 C C . VAL A 1 166 ? -9.773 16.172 19.156 1 98.94 166 VAL A C 1
ATOM 1287 O O . VAL A 1 166 ? -9.008 15.375 19.703 1 98.94 166 VAL A O 1
ATOM 1290 N N . ILE A 1 167 ? -9.375 17.047 18.281 1 98.94 167 ILE A N 1
ATOM 1291 C CA . ILE A 1 167 ? -7.969 17.172 17.906 1 98.94 167 ILE A CA 1
ATOM 1292 C C . ILE A 1 167 ? -7.133 17.516 19.141 1 98.94 167 ILE A C 1
ATOM 1294 O O . ILE A 1 167 ? -6.07 16.938 19.359 1 98.94 167 ILE A O 1
ATOM 1298 N N . LYS A 1 168 ? -7.617 18.484 19.891 1 98.88 168 LYS A N 1
ATOM 1299 C CA . LYS A 1 168 ? -6.945 18.859 21.141 1 98.88 168 LYS A CA 1
ATOM 1300 C C . LYS A 1 168 ? -6.812 17.672 22.078 1 98.88 168 LYS A C 1
ATOM 1302 O O . LYS A 1 168 ? -5.762 17.469 22.688 1 98.88 168 LYS A O 1
ATOM 1307 N N . ARG A 1 169 ? -7.879 16.922 22.188 1 98.69 169 ARG A N 1
ATOM 1308 C CA . ARG A 1 169 ? -7.867 15.734 23.031 1 98.69 169 ARG A CA 1
ATOM 1309 C C . ARG A 1 169 ? -6.828 14.734 22.547 1 98.69 169 ARG A C 1
ATOM 1311 O O . ARG A 1 169 ? -6.125 14.117 23.359 1 98.69 169 ARG A O 1
ATOM 1318 N N . ILE A 1 170 ? -6.695 14.5 21.25 1 98.62 170 ILE A N 1
ATOM 1319 C CA . ILE A 1 170 ? -5.676 13.625 20.672 1 98.62 170 ILE A CA 1
ATOM 1320 C C . ILE A 1 170 ? -4.285 14.125 21.062 1 98.62 170 ILE A C 1
ATOM 1322 O O . ILE A 1 170 ? -3.436 13.344 21.5 1 98.62 170 ILE A O 1
ATOM 1326 N N . LYS A 1 171 ? -4.098 15.414 20.938 1 98 171 LYS A N 1
ATOM 1327 C CA . LYS A 1 171 ? -2.842 16.078 21.297 1 98 171 LYS A CA 1
ATOM 1328 C C . LYS A 1 171 ? -2.477 15.797 22.75 1 98 171 LYS A C 1
ATOM 1330 O O . LYS A 1 171 ? -1.309 15.57 23.078 1 98 171 LYS A O 1
ATOM 1335 N N . GLU A 1 172 ? -3.424 15.758 23.594 1 97.75 172 GLU A N 1
ATOM 1336 C CA . GLU A 1 172 ? -3.215 15.656 25.031 1 97.75 172 GLU A CA 1
ATOM 1337 C C . GLU A 1 172 ? -3.059 14.195 25.453 1 97.75 172 GLU A C 1
ATOM 1339 O O . GLU A 1 172 ? -2.432 13.914 26.484 1 97.75 172 GLU A O 1
ATOM 1344 N N . THR A 1 173 ? -3.568 13.273 24.656 1 97.06 173 THR A N 1
ATOM 1345 C CA . THR A 1 173 ? -3.662 11.906 25.141 1 97.06 173 THR A CA 1
ATOM 1346 C C . THR A 1 173 ? -2.693 11 24.391 1 97.06 173 THR A C 1
ATOM 1348 O O . THR A 1 173 ? -2.584 9.805 24.703 1 97.06 173 THR A O 1
ATOM 1351 N N . THR A 1 174 ? -2.006 11.461 23.422 1 96.62 174 THR A N 1
ATOM 1352 C CA . THR A 1 174 ? -1.021 10.672 22.688 1 96.62 174 THR A CA 1
ATOM 1353 C C . THR A 1 174 ? 0.34 11.367 22.703 1 96.62 174 THR A C 1
ATOM 1355 O O . THR A 1 174 ? 0.427 12.57 22.938 1 96.62 174 THR A O 1
ATOM 1358 N N . PRO A 1 175 ? 1.422 10.602 22.5 1 97 175 PRO A N 1
ATOM 1359 C CA . PRO A 1 175 ? 2.746 11.219 22.406 1 97 175 PRO A CA 1
ATOM 1360 C C . PRO A 1 175 ? 3.01 11.844 21.047 1 97 175 PRO A C 1
ATOM 1362 O O . PRO A 1 175 ? 4.062 12.453 20.828 1 97 175 PRO A O 1
ATOM 1365 N N . LEU A 1 176 ? 2.084 11.656 20.094 1 97.69 176 LEU A N 1
ATOM 1366 C CA . LEU A 1 176 ? 2.16 12.227 18.75 1 97.69 176 LEU A CA 1
ATOM 1367 C C . LEU A 1 176 ? 2.191 13.75 18.797 1 97.69 176 LEU A C 1
ATOM 1369 O O . LEU A 1 176 ? 1.449 14.359 19.578 1 97.69 176 LEU A O 1
ATOM 1373 N N . LYS A 1 177 ? 3.168 14.406 18.094 1 98.81 177 LYS A N 1
ATOM 1374 C CA . LYS A 1 177 ? 3.08 15.859 17.938 1 98.81 177 LYS A CA 1
ATOM 1375 C C . LYS A 1 177 ? 1.961 16.234 16.969 1 98.81 177 LYS A C 1
ATOM 1377 O O . LYS A 1 177 ? 1.992 15.852 15.797 1 98.81 177 LYS A O 1
ATOM 1382 N N . VAL A 1 178 ? 0.956 16.969 17.516 1 98.88 178 VAL A N 1
ATOM 1383 C CA . VAL A 1 178 ? -0.229 17.281 16.719 1 98.88 178 VAL A CA 1
ATOM 1384 C C . VAL A 1 178 ? -0.314 18.781 16.5 1 98.88 178 VAL A C 1
ATOM 1386 O O . VAL A 1 178 ? -0.16 19.578 17.438 1 98.88 178 VAL A O 1
ATOM 1389 N N . VAL A 1 179 ? -0.429 19.156 15.234 1 98.88 179 VAL A N 1
ATOM 1390 C CA . VAL A 1 179 ? -0.761 20.531 14.844 1 98.88 179 VAL A CA 1
ATOM 1391 C C . VAL A 1 179 ? -2.217 20.594 14.383 1 98.88 179 VAL A C 1
ATOM 1393 O O . VAL A 1 179 ? -2.645 19.812 13.539 1 98.88 179 VAL A O 1
ATOM 1396 N N . ALA A 1 180 ? -2.977 21.5 15 1 98.94 180 ALA A N 1
ATOM 1397 C CA . ALA A 1 180 ? -4.391 21.625 14.656 1 98.94 180 ALA A CA 1
ATOM 1398 C C . ALA A 1 180 ? -4.609 22.75 13.648 1 98.94 180 ALA A C 1
ATOM 1400 O O . ALA A 1 180 ? -4.027 23.828 13.773 1 98.94 180 ALA A O 1
ATOM 1401 N N . THR A 1 181 ? -5.402 22.5 12.633 1 98.94 181 THR A N 1
ATOM 1402 C CA . THR A 1 181 ? -5.727 23.484 11.609 1 98.94 181 THR A CA 1
ATOM 1403 C C . THR A 1 181 ? -7.238 23.641 11.461 1 98.94 181 THR A C 1
ATOM 1405 O O . THR A 1 181 ? -7.961 22.641 11.336 1 98.94 181 THR A O 1
ATOM 1408 N N . PHE A 1 182 ? -7.734 24.891 11.562 1 98.94 182 PHE A N 1
ATOM 1409 C CA . PHE A 1 182 ? -9.141 25.203 11.336 1 98.94 182 PHE A CA 1
ATOM 1410 C C . PHE A 1 182 ? -9.445 25.312 9.852 1 98.94 182 PHE A C 1
ATOM 1412 O O . PHE A 1 182 ? -8.836 26.125 9.148 1 98.94 182 PHE A O 1
ATOM 1419 N N . LEU A 1 183 ? -10.328 24.453 9.359 1 98.94 183 LEU A N 1
ATOM 1420 C CA . LEU A 1 183 ? -10.703 24.422 7.949 1 98.94 183 LEU A CA 1
ATOM 1421 C C . LEU A 1 183 ? -12.219 24.562 7.793 1 98.94 183 LEU A C 1
ATOM 1423 O O . LEU A 1 183 ? -12.852 23.75 7.129 1 98.94 183 LEU A O 1
ATOM 1427 N N . GLY A 1 184 ? -12.734 25.641 8.391 1 98.69 184 GLY A N 1
ATOM 1428 C CA . GLY A 1 184 ? -14.148 25.922 8.234 1 98.69 184 GLY A CA 1
ATOM 1429 C C . GLY A 1 184 ? -14.57 26.078 6.785 1 98.69 184 GLY A C 1
ATOM 1430 O O . GLY A 1 184 ? -15.703 25.75 6.426 1 98.69 184 GLY A O 1
ATOM 1431 N N . ALA A 1 185 ? -13.68 26.594 5.953 1 98.75 185 ALA A N 1
ATOM 1432 C CA . ALA A 1 185 ? -13.945 26.812 4.535 1 98.75 185 ALA A CA 1
ATOM 1433 C C . ALA A 1 185 ? -13.477 25.625 3.701 1 98.75 185 ALA A C 1
ATOM 1435 O O . ALA A 1 185 ? -12.734 25.781 2.734 1 98.75 185 ALA A O 1
ATOM 1436 N N . HIS A 1 186 ? -13.922 24.438 4.086 1 98.69 186 HIS A N 1
ATOM 1437 C CA . HIS A 1 186 ? -13.695 23.219 3.318 1 98.69 186 HIS A CA 1
ATOM 1438 C C . HIS A 1 186 ? -14.719 23.062 2.197 1 98.69 186 HIS A C 1
ATOM 1440 O O . HIS A 1 186 ? -14.367 22.656 1.087 1 98.69 186 HIS A O 1
ATOM 1446 N N . ALA A 1 187 ? -15.984 23.406 2.484 1 97.81 187 ALA A N 1
ATOM 1447 C CA . ALA A 1 187 ? -17.141 23.453 1.602 1 97.81 187 ALA A CA 1
ATOM 1448 C C . ALA A 1 187 ? -18.25 24.328 2.189 1 97.81 187 ALA A C 1
ATOM 1450 O O . ALA A 1 187 ? -18.234 24.641 3.381 1 97.81 187 ALA A O 1
ATOM 1451 N N . VAL A 1 188 ? -19.141 24.797 1.329 1 97.81 188 VAL A N 1
ATOM 1452 C CA . VAL A 1 188 ? -20.297 25.547 1.818 1 97.81 188 VAL A CA 1
ATOM 1453 C C . VAL A 1 188 ? -21.312 24.578 2.418 1 97.81 188 VAL A C 1
ATOM 1455 O O . VAL A 1 188 ? -21.688 23.594 1.782 1 97.81 188 VAL A O 1
ATOM 1458 N N . SER A 1 189 ? -21.719 24.844 3.643 1 95.94 189 SER A N 1
ATOM 1459 C CA . SER A 1 189 ? -22.656 23.969 4.336 1 95.94 189 SER A CA 1
ATOM 1460 C C . SER A 1 189 ? -23.984 23.891 3.607 1 95.94 189 SER A C 1
ATOM 1462 O O . SER A 1 189 ? -24.328 24.797 2.83 1 95.94 189 SER A O 1
ATOM 1464 N N . ARG A 1 190 ? -24.75 22.891 3.934 1 93.56 190 ARG A N 1
ATOM 1465 C CA . ARG A 1 190 ? -26.078 22.719 3.342 1 93.56 190 ARG A CA 1
ATOM 1466 C C . ARG A 1 190 ? -26.984 23.906 3.672 1 93.56 190 ARG A C 1
ATOM 1468 O O . ARG A 1 190 ? -27.797 24.312 2.846 1 93.56 190 ARG A O 1
ATOM 1475 N N . GLU A 1 191 ? -26.844 24.359 4.816 1 95.44 191 GLU A N 1
ATOM 1476 C CA . GLU A 1 191 ? -27.672 25.453 5.305 1 95.44 191 GLU A CA 1
ATOM 1477 C C . GLU A 1 191 ? -27.469 26.719 4.477 1 95.44 191 GLU A C 1
ATOM 1479 O O . GLU A 1 191 ? -28.359 27.562 4.402 1 95.44 191 GLU A O 1
ATOM 1484 N N . TYR A 1 192 ? -26.359 26.844 3.826 1 97.38 192 TYR A N 1
ATOM 1485 C CA . TYR A 1 192 ? -26.031 28.062 3.094 1 97.38 192 TYR A CA 1
ATOM 1486 C C . TYR A 1 192 ? -25.938 27.781 1.598 1 97.38 192 TYR A C 1
ATOM 1488 O O . TYR A 1 192 ? -25.25 28.516 0.871 1 97.38 192 TYR A O 1
ATOM 1496 N N . ALA A 1 193 ? -26.562 26.719 1.109 1 94.56 193 ALA A N 1
ATOM 1497 C CA . ALA A 1 193 ? -26.594 26.406 -0.318 1 94.56 193 ALA A CA 1
ATOM 1498 C C . ALA A 1 193 ? -27.047 27.609 -1.135 1 94.56 193 ALA A C 1
ATOM 1500 O O . ALA A 1 193 ? -28.094 28.203 -0.85 1 94.56 193 ALA A O 1
ATOM 1501 N N . GLY A 1 194 ? -26.266 28.016 -2.043 1 95.06 194 GLY A N 1
ATOM 1502 C CA . GLY A 1 194 ? -26.578 29.156 -2.883 1 95.06 194 GLY A CA 1
ATOM 1503 C C . GLY A 1 194 ? -26.297 30.484 -2.219 1 95.06 194 GLY A C 1
ATOM 1504 O O . GLY A 1 194 ? -26.562 31.547 -2.793 1 95.06 194 GLY A O 1
ATOM 1505 N N . ARG A 1 195 ? -25.781 30.484 -0.999 1 97.81 195 ARG A N 1
ATOM 1506 C CA . ARG A 1 195 ? -25.469 31.688 -0.226 1 97.81 195 ARG A CA 1
ATOM 1507 C C . ARG A 1 195 ? -24.047 31.656 0.299 1 97.81 195 ARG A C 1
ATOM 1509 O O . ARG A 1 195 ? -23.812 31.828 1.498 1 97.81 195 ARG A O 1
ATOM 1516 N N . GLN A 1 196 ? -23.078 31.469 -0.604 1 98.12 196 GLN A N 1
ATOM 1517 C CA . GLN A 1 196 ? -21.672 31.281 -0.272 1 98.12 196 GLN A CA 1
ATOM 1518 C C . GLN A 1 196 ? -21.094 32.5 0.443 1 98.12 196 GLN A C 1
ATOM 1520 O O . GLN A 1 196 ? -20.328 32.344 1.402 1 98.12 196 GLN A O 1
ATOM 1525 N N . SER A 1 197 ? -21.453 33.656 0.007 1 98.06 197 SER A N 1
ATOM 1526 C CA . SER A 1 197 ? -20.938 34.875 0.625 1 98.06 197 SER A CA 1
ATOM 1527 C C . SER A 1 197 ? -21.344 34.969 2.094 1 98.06 197 SER A C 1
ATOM 1529 O O . SER A 1 197 ? -20.562 35.406 2.934 1 98.06 197 SER A O 1
ATOM 1531 N N . GLU A 1 198 ? -22.578 34.594 2.385 1 98.5 198 GLU A N 1
ATOM 1532 C CA . GLU A 1 198 ? -23.047 34.562 3.77 1 98.5 198 GLU A CA 1
ATOM 1533 C C . GLU A 1 198 ? -22.297 33.531 4.598 1 98.5 198 GLU A C 1
ATOM 1535 O O . GLU A 1 198 ? -22.031 33.75 5.781 1 98.5 198 GLU A O 1
ATOM 1540 N N . TYR A 1 199 ? -22.016 32.438 3.975 1 98.69 199 TYR A N 1
ATOM 1541 C CA . TYR A 1 199 ? -21.234 31.406 4.664 1 98.69 199 TYR A CA 1
ATOM 1542 C C . TYR A 1 199 ? -19.828 31.922 4.984 1 98.69 199 TYR A C 1
ATOM 1544 O O . TYR A 1 199 ? -19.312 31.688 6.078 1 98.69 199 TYR A O 1
ATOM 1552 N N . VAL A 1 200 ? -19.219 32.594 4.039 1 98.81 200 VAL A N 1
ATOM 1553 C CA . VAL A 1 200 ? -17.891 33.188 4.258 1 98.81 200 VAL A CA 1
ATOM 1554 C C . VAL A 1 200 ? -17.953 34.156 5.438 1 98.81 200 VAL A C 1
ATOM 1556 O O . VAL A 1 200 ? -17.062 34.156 6.285 1 98.81 200 VAL A O 1
ATOM 1559 N N . ASP A 1 201 ? -19.047 34.906 5.508 1 98.75 201 ASP A N 1
ATOM 1560 C CA . ASP A 1 201 ? -19.234 35.812 6.625 1 98.75 201 ASP A CA 1
ATOM 1561 C C . ASP A 1 201 ? -19.344 35.062 7.945 1 98.75 201 ASP A C 1
ATOM 1563 O O . ASP A 1 201 ? -18.828 35.5 8.969 1 98.75 201 ASP A O 1
ATOM 1567 N N . LEU A 1 202 ? -20.062 33.969 7.887 1 98.75 202 LEU A N 1
ATOM 1568 C CA . LEU A 1 202 ? -20.172 33.125 9.078 1 98.75 202 LEU A CA 1
ATOM 1569 C C . LEU A 1 202 ? -18.812 32.656 9.547 1 98.75 202 LEU A C 1
ATOM 1571 O O . LEU A 1 202 ? -18.5 32.719 10.742 1 98.75 202 LEU A O 1
ATOM 1575 N N . VAL A 1 203 ? -17.953 32.156 8.625 1 98.88 203 VAL A N 1
ATOM 1576 C CA . VAL A 1 203 ? -16.609 31.703 8.938 1 98.88 203 VAL A CA 1
ATOM 1577 C C . VAL A 1 203 ? -15.805 32.844 9.578 1 98.88 203 VAL A C 1
ATOM 1579 O O . VAL A 1 203 ? -15.18 32.625 10.625 1 98.88 203 VAL A O 1
ATOM 1582 N N . ILE A 1 204 ? -15.898 34.031 9.039 1 98.81 204 ILE A N 1
ATOM 1583 C CA . ILE A 1 204 ? -15.055 35.188 9.422 1 98.81 204 ILE A CA 1
ATOM 1584 C C . ILE A 1 204 ? -15.555 35.75 10.742 1 98.81 204 ILE A C 1
ATOM 1586 O O . ILE A 1 204 ? -14.758 36.031 11.641 1 98.81 204 ILE A O 1
ATOM 1590 N N . ARG A 1 205 ? -16.828 35.906 10.898 1 98.56 205 ARG A N 1
ATOM 1591 C CA . ARG A 1 205 ? -17.375 36.719 11.984 1 98.56 205 ARG A CA 1
ATOM 1592 C C . ARG A 1 205 ? -17.703 35.844 13.195 1 98.56 205 ARG A C 1
ATOM 1594 O O . ARG A 1 205 ? -17.734 36.312 14.328 1 98.56 205 ARG A O 1
ATOM 1601 N N . GLU A 1 206 ? -17.906 34.594 12.914 1 98.69 206 GLU A N 1
ATOM 1602 C CA . GLU A 1 206 ? -18.344 33.75 14.023 1 98.69 206 GLU A CA 1
ATOM 1603 C C . GLU A 1 206 ? -17.344 32.625 14.289 1 98.69 206 GLU A C 1
ATOM 1605 O O . GLU A 1 206 ? -16.828 32.5 15.406 1 98.69 206 GLU A O 1
ATOM 1610 N N . MET A 1 207 ? -17.047 31.75 13.32 1 98.88 207 MET A N 1
ATOM 1611 C CA . MET A 1 207 ? -16.234 30.562 13.539 1 98.88 207 MET A CA 1
ATOM 1612 C C . MET A 1 207 ? -14.828 30.922 13.992 1 98.88 207 MET A C 1
ATOM 1614 O O . MET A 1 207 ? -14.336 30.375 14.984 1 98.88 207 MET A O 1
ATOM 1618 N N . ILE A 1 208 ? -14.203 31.859 13.234 1 98.88 208 ILE A N 1
ATOM 1619 C CA . ILE A 1 208 ? -12.812 32.219 13.508 1 98.88 208 ILE A CA 1
ATOM 1620 C C . ILE A 1 208 ? -12.688 32.75 14.93 1 98.88 208 ILE A C 1
ATOM 1622 O O . ILE A 1 208 ? -11.867 32.281 15.719 1 98.88 208 ILE A O 1
ATOM 1626 N N . PRO A 1 209 ? -13.547 33.75 15.352 1 98.81 209 PRO A N 1
ATOM 1627 C CA . PRO A 1 209 ? -13.461 34.25 16.734 1 98.81 209 PRO A CA 1
ATOM 1628 C C . PRO A 1 209 ? -13.711 33.156 17.766 1 98.81 209 PRO A C 1
ATOM 1630 O O . PRO A 1 209 ? -13.07 33.125 18.828 1 98.81 209 PRO A O 1
ATOM 1633 N N . ALA A 1 210 ? -14.609 32.219 17.516 1 98.88 210 ALA A N 1
ATOM 1634 C CA . ALA A 1 210 ? -14.914 31.125 18.438 1 98.88 210 ALA A CA 1
ATOM 1635 C C . ALA A 1 210 ? -13.727 30.188 18.594 1 98.88 210 ALA A C 1
ATOM 1637 O O . ALA A 1 210 ? -13.414 29.734 19.703 1 98.88 210 ALA A O 1
ATOM 1638 N N . VAL A 1 211 ? -13.055 29.828 17.516 1 98.88 211 VAL A N 1
ATOM 1639 C CA . VAL A 1 211 ? -11.875 28.969 17.516 1 98.88 211 VAL A CA 1
ATOM 1640 C C . VAL A 1 211 ? -10.758 29.641 18.312 1 98.88 211 VAL A C 1
ATOM 1642 O O . VAL A 1 211 ? -10.094 29 19.125 1 98.88 211 VAL A O 1
ATOM 1645 N N . ALA A 1 212 ? -10.562 30.938 18.062 1 98.56 212 ALA A N 1
ATOM 1646 C CA . ALA A 1 212 ? -9.523 31.703 18.734 1 98.56 212 ALA A CA 1
ATOM 1647 C C . ALA A 1 212 ? -9.797 31.797 20.234 1 98.56 212 ALA A C 1
ATOM 1649 O O . ALA A 1 212 ? -8.875 31.719 21.047 1 98.56 212 ALA A O 1
ATOM 1650 N N . LYS A 1 213 ? -11.062 32.031 20.562 1 98.31 213 LYS A N 1
ATOM 1651 C CA . LYS A 1 213 ? -11.453 32.156 21.953 1 98.31 213 LYS A CA 1
ATOM 1652 C C . LYS A 1 213 ? -11.039 30.953 22.766 1 98.31 213 LYS A C 1
ATOM 1654 O O . LYS A 1 213 ? -10.625 31.078 23.922 1 98.31 213 LYS A O 1
ATOM 1659 N N . GLU A 1 214 ? -11.078 29.766 22.156 1 98.25 214 GLU A N 1
ATOM 1660 C CA . GLU A 1 214 ? -10.742 28.531 22.844 1 98.25 214 GLU A CA 1
ATOM 1661 C C . GLU A 1 214 ? -9.328 28.078 22.516 1 98.25 214 GLU A C 1
ATOM 1663 O O . GLU A 1 214 ? -8.883 27.016 22.953 1 98.25 214 GLU A O 1
ATOM 1668 N N . ASN A 1 215 ? -8.609 28.844 21.781 1 98.19 215 ASN A N 1
ATOM 1669 C CA . ASN A 1 215 ? -7.242 28.531 21.375 1 98.19 215 ASN A CA 1
ATOM 1670 C C . ASN A 1 215 ? -7.125 27.125 20.812 1 98.19 215 ASN A C 1
ATOM 1672 O O . ASN A 1 215 ? -6.316 26.328 21.281 1 98.19 215 ASN A O 1
ATOM 1676 N N . LEU A 1 216 ? -7.898 26.812 19.719 1 98.75 216 LEU A N 1
ATOM 1677 C CA . LEU A 1 216 ? -8.078 25.422 19.297 1 98.75 216 LEU A CA 1
ATOM 1678 C C . LEU A 1 216 ? -7.254 25.125 18.047 1 98.75 216 LEU A C 1
ATOM 1680 O O . LEU A 1 216 ? -7.059 23.953 17.688 1 98.75 216 LEU A O 1
ATOM 1684 N N . ALA A 1 217 ? -6.703 26.141 17.406 1 98.81 217 ALA A N 1
ATOM 1685 C CA . ALA A 1 217 ? -5.992 25.891 16.156 1 98.81 217 ALA A CA 1
ATOM 1686 C C . ALA A 1 217 ? -4.789 26.812 16 1 98.81 217 ALA A C 1
ATOM 1688 O O . ALA A 1 217 ? -4.859 28 16.359 1 98.81 217 ALA A O 1
ATOM 1689 N N . GLU A 1 218 ? -3.748 26.281 15.445 1 98.44 218 GLU A N 1
ATOM 1690 C CA . GLU A 1 218 ? -2.545 27.047 15.148 1 98.44 218 GLU A CA 1
ATOM 1691 C C . GLU A 1 218 ? -2.627 27.703 13.766 1 98.44 218 GLU A C 1
ATOM 1693 O O . GLU A 1 218 ? -2.072 28.781 13.547 1 98.44 218 GLU A O 1
ATOM 1698 N N . TYR A 1 219 ? -3.32 27.031 12.883 1 98.88 219 TYR A N 1
ATOM 1699 C CA . TYR A 1 219 ? -3.391 27.469 11.492 1 98.88 219 TYR A CA 1
ATOM 1700 C C . TYR A 1 219 ? -4.836 27.531 11.016 1 98.88 219 TYR A C 1
ATOM 1702 O O . TYR A 1 219 ? -5.734 26.984 11.656 1 98.88 219 TYR A O 1
ATOM 1710 N N . ILE A 1 220 ? -5.074 28.297 9.969 1 98.94 220 ILE A N 1
ATOM 1711 C CA . ILE A 1 220 ? -6.348 28.359 9.266 1 98.94 220 ILE A CA 1
ATOM 1712 C C . ILE A 1 220 ? -6.148 27.938 7.809 1 98.94 220 ILE A C 1
ATOM 1714 O O . ILE A 1 220 ? -5.129 28.266 7.195 1 98.94 220 ILE A O 1
ATOM 1718 N N . ASP A 1 221 ? -7.047 27.125 7.27 1 98.94 221 ASP A N 1
ATOM 1719 C CA . ASP A 1 221 ? -6.957 26.625 5.902 1 98.94 221 ASP A CA 1
ATOM 1720 C C . ASP A 1 221 ? -8.242 26.922 5.125 1 98.94 221 ASP A C 1
ATOM 1722 O O . ASP A 1 221 ? -9.297 27.141 5.719 1 98.94 221 ASP A O 1
ATOM 1726 N N . VAL A 1 222 ? -8.117 27.047 3.848 1 98.88 222 VAL A N 1
ATOM 1727 C CA . VAL A 1 222 ? -9.227 27.281 2.93 1 98.88 222 VAL A CA 1
ATOM 1728 C C . VAL A 1 222 ? -9.07 26.391 1.696 1 98.88 222 VAL A C 1
ATOM 1730 O O . VAL A 1 222 ? -7.969 26.234 1.173 1 98.88 222 VAL A O 1
ATOM 1733 N N . PHE A 1 223 ? -10.148 25.75 1.276 1 98.81 223 PHE A N 1
ATOM 1734 C CA . PHE A 1 223 ? -10.148 25.062 -0.011 1 98.81 223 PHE A CA 1
ATOM 1735 C C . PHE A 1 223 ? -10.43 26.047 -1.144 1 98.81 223 PHE A C 1
ATOM 1737 O O . PHE A 1 223 ? -11.594 26.312 -1.474 1 98.81 223 PHE A O 1
ATOM 1744 N N . CYS A 1 224 ? -9.398 26.594 -1.732 1 98.62 224 CYS A N 1
ATOM 1745 C CA . CYS A 1 224 ? -9.492 27.578 -2.811 1 98.62 224 CYS A CA 1
ATOM 1746 C C . CYS A 1 224 ? -9.336 26.906 -4.172 1 98.62 224 CYS A C 1
ATOM 1748 O O . CYS A 1 224 ? -8.211 26.672 -4.629 1 98.62 224 CYS A O 1
ATOM 1750 N N . ASP A 1 225 ? -10.406 26.656 -4.844 1 97.62 225 ASP A N 1
ATOM 1751 C CA . ASP A 1 225 ? -10.422 25.969 -6.129 1 97.62 225 ASP A CA 1
ATOM 1752 C C . ASP A 1 225 ? -11.719 26.25 -6.887 1 97.62 225 ASP A C 1
ATOM 1754 O O . ASP A 1 225 ? -12.641 26.859 -6.34 1 97.62 225 ASP A O 1
ATOM 1758 N N . THR A 1 226 ? -11.734 25.906 -8.211 1 95.44 226 THR A N 1
ATOM 1759 C CA . THR A 1 226 ? -12.969 26 -8.984 1 95.44 226 THR A CA 1
ATOM 1760 C C . THR A 1 226 ? -14.078 25.172 -8.336 1 95.44 226 THR A C 1
ATOM 1762 O O . THR A 1 226 ? -13.891 23.984 -8.031 1 95.44 226 THR A O 1
ATOM 1765 N N . GLY A 1 227 ? -15.18 25.812 -8.055 1 93.56 227 GLY A N 1
ATOM 1766 C CA . GLY A 1 227 ? -16.312 25.125 -7.461 1 93.56 227 GLY A CA 1
ATOM 1767 C C . GLY A 1 227 ? -16.344 25.234 -5.945 1 93.56 227 GLY A C 1
ATOM 1768 O O . GLY A 1 227 ? -17.312 24.812 -5.309 1 93.56 227 GLY A O 1
ATOM 1769 N N . PHE A 1 228 ? -15.336 25.844 -5.359 1 97.19 228 PHE A N 1
ATOM 1770 C CA . PHE A 1 228 ? -15.242 26.031 -3.918 1 97.19 228 PHE A CA 1
ATOM 1771 C C . PHE A 1 228 ? -15.062 27.516 -3.58 1 97.19 228 PHE A C 1
ATOM 1773 O O . PHE A 1 228 ? -15.836 28.359 -4.031 1 97.19 228 PHE A O 1
ATOM 1780 N N . PHE A 1 229 ? -14.133 27.891 -2.791 1 98.62 229 PHE A N 1
ATOM 1781 C CA . PHE A 1 229 ? -13.992 29.281 -2.414 1 98.62 229 PHE A CA 1
ATOM 1782 C C . PHE A 1 229 ? -13.055 30.016 -3.373 1 98.62 229 PHE A C 1
ATOM 1784 O O . PHE A 1 229 ? -12.047 29.453 -3.807 1 98.62 229 PHE A O 1
ATOM 1791 N N . THR A 1 230 ? -13.367 31.25 -3.699 1 98.25 230 THR A N 1
ATOM 1792 C CA . THR A 1 230 ? -12.586 32.062 -4.637 1 98.25 230 THR A CA 1
ATOM 1793 C C . THR A 1 230 ? -11.336 32.625 -3.959 1 98.25 230 THR A C 1
ATOM 1795 O O . THR A 1 230 ? -11.25 32.656 -2.729 1 98.25 230 THR A O 1
ATOM 1798 N N . PRO A 1 231 ? -10.336 33.062 -4.785 1 98.44 231 PRO A N 1
ATOM 1799 C CA . PRO A 1 231 ? -9.156 33.688 -4.207 1 98.44 231 PRO A CA 1
ATOM 1800 C C . PRO A 1 231 ? -9.5 34.906 -3.344 1 98.44 231 PRO A C 1
ATOM 1802 O O . PRO A 1 231 ? -8.859 35.156 -2.316 1 98.44 231 PRO A O 1
ATOM 1805 N N . GLU A 1 232 ? -10.531 35.656 -3.76 1 98.5 232 GLU A N 1
ATOM 1806 C CA . GLU A 1 232 ? -10.945 36.812 -2.998 1 98.5 232 GLU A CA 1
ATOM 1807 C C . GLU A 1 232 ? -11.523 36.438 -1.643 1 98.5 232 GLU A C 1
ATOM 1809 O O . GLU A 1 232 ? -11.203 37.031 -0.623 1 98.5 232 GLU A O 1
ATOM 1814 N N . GLU A 1 233 ? -12.391 35.469 -1.679 1 98.75 233 GLU A N 1
ATOM 1815 C CA . GLU A 1 233 ? -12.953 34.938 -0.431 1 98.75 233 GLU A CA 1
ATOM 1816 C C . GLU A 1 233 ? -11.867 34.375 0.47 1 98.75 233 GLU A C 1
ATOM 1818 O O . GLU A 1 233 ? -11.883 34.562 1.686 1 98.75 233 GLU A O 1
ATOM 1823 N N . THR A 1 234 ? -10.961 33.656 -0.139 1 98.88 234 THR A N 1
ATOM 1824 C CA . THR A 1 234 ? -9.828 33.062 0.576 1 98.88 234 THR A CA 1
ATOM 1825 C C . THR A 1 234 ? -9.016 34.156 1.267 1 98.88 234 THR A C 1
ATOM 1827 O O . THR A 1 234 ? -8.664 34.031 2.443 1 98.88 234 THR A O 1
ATOM 1830 N N . ALA A 1 235 ? -8.719 35.219 0.55 1 98.75 235 ALA A N 1
ATOM 1831 C CA . ALA A 1 235 ? -7.969 36.344 1.112 1 98.75 235 ALA A CA 1
ATOM 1832 C C . ALA A 1 235 ? -8.664 36.906 2.346 1 98.75 235 ALA A C 1
ATOM 1834 O O . ALA A 1 235 ? -8.023 37.188 3.361 1 98.75 235 ALA A O 1
ATOM 1835 N N . ARG A 1 236 ? -9.984 37.094 2.264 1 98.81 236 ARG A N 1
ATOM 1836 C CA . ARG A 1 236 ? -10.758 37.625 3.379 1 98.81 236 ARG A CA 1
ATOM 1837 C C . ARG A 1 236 ? -10.648 36.719 4.602 1 98.81 236 ARG A C 1
ATOM 1839 O O . ARG A 1 236 ? -10.484 37.219 5.723 1 98.81 236 ARG A O 1
ATOM 1846 N N . ILE A 1 237 ? -10.734 35.469 4.367 1 98.88 237 ILE A N 1
ATOM 1847 C CA . ILE A 1 237 ? -10.711 34.469 5.453 1 98.88 237 ILE A CA 1
ATOM 1848 C C . ILE A 1 237 ? -9.32 34.438 6.078 1 98.88 237 ILE A C 1
ATOM 1850 O O . ILE A 1 237 ? -9.18 34.406 7.305 1 98.88 237 ILE A O 1
ATOM 1854 N N . LEU A 1 238 ? -8.234 34.406 5.223 1 98.75 238 LEU A N 1
ATOM 1855 C CA . LEU A 1 238 ? -6.863 34.406 5.727 1 98.75 238 LEU A CA 1
ATOM 1856 C C . LEU A 1 238 ? -6.586 35.656 6.555 1 98.75 238 LEU A C 1
ATOM 1858 O O . LEU A 1 238 ? -5.949 35.594 7.605 1 98.75 238 LEU A O 1
ATOM 1862 N N . GLU A 1 239 ? -7.055 36.781 6.125 1 98.56 239 GLU A N 1
ATOM 1863 C CA . GLU A 1 239 ? -6.867 38.031 6.855 1 98.56 239 GLU A CA 1
ATOM 1864 C C . GLU A 1 239 ? -7.539 38 8.227 1 98.56 239 GLU A C 1
ATOM 1866 O O . GLU A 1 239 ? -6.969 38.438 9.219 1 98.56 239 GLU A O 1
ATOM 1871 N N . ALA A 1 240 ? -8.758 37.469 8.211 1 98.69 240 ALA A N 1
ATOM 1872 C CA . ALA A 1 240 ? -9.492 37.344 9.469 1 98.69 240 ALA A CA 1
ATOM 1873 C C . ALA A 1 240 ? -8.758 36.438 10.445 1 98.69 240 ALA A C 1
ATOM 1875 O O . ALA A 1 240 ? -8.664 36.719 11.641 1 98.69 240 ALA A O 1
ATOM 1876 N N . GLY A 1 241 ? -8.258 35.281 9.953 1 98.5 241 GLY A N 1
ATOM 1877 C CA . GLY A 1 241 ? -7.508 34.344 10.789 1 98.5 241 GLY A CA 1
ATOM 1878 C C . GLY A 1 241 ? -6.234 34.969 11.352 1 98.5 241 GLY A C 1
ATOM 1879 O O . GLY A 1 241 ? -5.895 34.75 12.516 1 98.5 241 GLY A O 1
ATOM 1880 N N . ALA A 1 242 ? -5.562 35.75 10.516 1 98.38 242 ALA A N 1
ATOM 1881 C CA . ALA A 1 242 ? -4.297 36.375 10.906 1 98.38 242 ALA A CA 1
ATOM 1882 C C . ALA A 1 242 ? -4.492 37.312 12.102 1 98.38 242 ALA A C 1
ATOM 1884 O O . ALA A 1 242 ? -3.604 37.438 12.945 1 98.38 242 ALA A O 1
ATOM 1885 N N . LYS A 1 243 ? -5.625 37.938 12.188 1 98.06 243 LYS A N 1
ATOM 1886 C CA . LYS A 1 243 ? -5.93 38.844 13.297 1 98.06 243 LYS A CA 1
ATOM 1887 C C . LYS A 1 243 ? -5.93 38.094 14.633 1 98.06 243 LYS A C 1
ATOM 1889 O O . LYS A 1 243 ? -5.734 38.719 15.688 1 98.06 243 LYS A O 1
ATOM 1894 N N . TYR A 1 244 ? -6.199 36.844 14.547 1 98.19 244 TYR A N 1
ATOM 1895 C CA . TYR A 1 244 ? -6.242 36.031 15.758 1 98.19 244 TYR A CA 1
ATOM 1896 C C . TYR A 1 244 ? -5.008 35.156 15.875 1 98.19 244 TYR A C 1
ATOM 1898 O O . TYR A 1 244 ? -4.984 34.188 16.656 1 98.19 244 TYR A O 1
ATOM 1906 N N . GLY A 1 245 ? -3.992 35.375 15 1 97.88 245 GLY A N 1
ATOM 1907 C CA . GLY A 1 245 ? -2.711 34.688 15.109 1 97.88 245 GLY A CA 1
ATOM 1908 C C . GLY A 1 245 ? -2.66 33.375 14.344 1 97.88 245 GLY A C 1
ATOM 1909 O O . GLY A 1 245 ? -1.698 32.625 14.469 1 97.88 245 GLY A O 1
ATOM 1910 N N . MET A 1 246 ? -3.611 33.031 13.57 1 98.69 246 MET A N 1
ATOM 1911 C CA . MET A 1 246 ? -3.605 31.812 12.781 1 98.69 246 MET A CA 1
ATOM 1912 C C . MET A 1 246 ? -3.008 32.062 11.398 1 98.69 246 MET A C 1
ATOM 1914 O O . MET A 1 246 ? -3.594 32.781 10.586 1 98.69 246 MET A O 1
ATOM 1918 N N . ARG A 1 247 ? -1.813 31.531 11.141 1 98.56 247 ARG A N 1
ATOM 1919 C CA . ARG A 1 247 ? -1.194 31.625 9.828 1 98.56 247 ARG A CA 1
ATOM 1920 C C . ARG A 1 247 ? -1.915 30.734 8.82 1 98.56 247 ARG A C 1
ATOM 1922 O O . ARG A 1 247 ? -2.449 29.672 9.18 1 98.56 247 ARG A O 1
ATOM 1929 N N . GLY A 1 248 ? -1.913 31.156 7.594 1 98.75 248 GLY A N 1
ATOM 1930 C CA . GLY A 1 248 ? -2.736 30.516 6.582 1 98.75 248 GLY A CA 1
ATOM 1931 C C . GLY A 1 248 ? -2.078 29.297 5.965 1 98.75 248 GLY A C 1
ATOM 1932 O O . GLY A 1 248 ? -0.849 29.203 5.918 1 98.75 248 GLY A O 1
ATOM 1933 N N . LYS A 1 249 ? -2.844 28.344 5.543 1 98.88 249 LYS A N 1
ATOM 1934 C CA . LYS A 1 249 ? -2.604 27.234 4.613 1 98.88 249 LYS A CA 1
ATOM 1935 C C . LYS A 1 249 ? -3.699 27.156 3.555 1 98.88 249 LYS A C 1
ATOM 1937 O O . LYS A 1 249 ? -4.793 27.703 3.746 1 98.88 249 LYS A O 1
ATOM 1942 N N . ILE A 1 250 ? -3.404 26.578 2.42 1 98.81 250 ILE A N 1
ATOM 1943 C CA . ILE A 1 250 ? -4.418 26.594 1.37 1 98.81 250 ILE A CA 1
ATOM 1944 C C . ILE A 1 250 ? -4.449 25.25 0.656 1 98.81 250 ILE A C 1
ATOM 1946 O O . ILE A 1 250 ? -3.406 24.734 0.236 1 98.81 250 ILE A O 1
ATOM 1950 N N . HIS A 1 251 ? -5.625 24.516 0.651 1 98.81 251 HIS A N 1
ATOM 1951 C CA . HIS A 1 251 ? -5.859 23.578 -0.435 1 98.81 251 HIS A CA 1
ATOM 1952 C C . HIS A 1 251 ? -5.898 24.297 -1.784 1 98.81 251 HIS A C 1
ATOM 1954 O O . HIS A 1 251 ? -6.867 24.984 -2.094 1 98.81 251 HIS A O 1
ATOM 1960 N N . ALA A 1 252 ? -4.91 24.062 -2.596 1 98.38 252 ALA A N 1
ATOM 1961 C CA . ALA A 1 252 ? -4.758 24.891 -3.785 1 98.38 252 ALA A CA 1
ATOM 1962 C C . ALA A 1 252 ? -4.531 24.031 -5.027 1 98.38 252 ALA A C 1
ATOM 1964 O O . ALA A 1 252 ? -3.803 23.031 -4.98 1 98.38 252 ALA A O 1
ATOM 1965 N N . ASP A 1 253 ? -5.172 24.359 -6.133 1 97.31 253 ASP A N 1
ATOM 1966 C CA . ASP A 1 253 ? -4.902 23.844 -7.473 1 97.31 253 ASP A CA 1
ATOM 1967 C C . ASP A 1 253 ? -5.09 22.344 -7.527 1 97.31 253 ASP A C 1
ATOM 1969 O O . ASP A 1 253 ? -4.316 21.641 -8.188 1 97.31 253 ASP A O 1
ATOM 1973 N N . GLU A 1 254 ? -6.039 21.812 -6.766 1 96.44 254 GLU A N 1
ATOM 1974 C CA . GLU A 1 254 ? -6.344 20.391 -6.867 1 96.44 254 GLU A CA 1
ATOM 1975 C C . GLU A 1 254 ? -7.07 20.062 -8.172 1 96.44 254 GLU A C 1
ATOM 1977 O O . GLU A 1 254 ? -6.648 19.188 -8.922 1 96.44 254 GLU A O 1
ATOM 1982 N N . LEU A 1 255 ? -8.117 20.844 -8.43 1 95 255 LEU A N 1
ATOM 1983 C CA . LEU A 1 255 ? -9 20.578 -9.562 1 95 255 LEU A CA 1
ATOM 1984 C C . LEU A 1 255 ? -8.625 21.438 -10.758 1 95 255 LEU A C 1
ATOM 1986 O O . LEU A 1 255 ? -8.812 21.031 -11.906 1 95 255 LEU A O 1
ATOM 1990 N N . ALA A 1 256 ? -8.234 22.625 -10.438 1 94.94 256 ALA A N 1
ATOM 1991 C CA . ALA A 1 256 ? -7.828 23.594 -11.461 1 94.94 256 ALA A CA 1
ATOM 1992 C C . ALA A 1 256 ? -6.828 24.594 -10.898 1 94.94 256 ALA A C 1
ATOM 1994 O O . ALA A 1 256 ? -6.738 24.781 -9.68 1 94.94 256 ALA A O 1
ATOM 1995 N N . SER A 1 257 ? -6.031 25.156 -11.797 1 95.12 257 SER A N 1
ATOM 1996 C CA . SER A 1 257 ? -5.242 26.312 -11.406 1 95.12 257 SER A CA 1
ATOM 1997 C C . SER A 1 257 ? -6.125 27.547 -11.211 1 95.12 257 SER A C 1
ATOM 1999 O O . SER A 1 257 ? -6.324 28.328 -12.141 1 95.12 257 SER A O 1
ATOM 2001 N N . SER A 1 258 ? -6.52 27.781 -9.992 1 93.75 258 SER A N 1
ATOM 2002 C CA . SER A 1 258 ? -7.629 28.703 -9.758 1 93.75 258 SER A CA 1
ATOM 2003 C C . SER A 1 258 ? -7.184 29.922 -8.953 1 93.75 258 SER A C 1
ATOM 2005 O O . SER A 1 258 ? -8.016 30.672 -8.453 1 93.75 258 SER A O 1
ATOM 2007 N N . GLY A 1 259 ? -5.895 30.078 -8.766 1 97.31 259 GLY A N 1
ATOM 2008 C CA . GLY A 1 259 ? -5.406 31.25 -8.055 1 97.31 259 GLY A CA 1
ATOM 2009 C C . GLY A 1 259 ? -5.086 30.984 -6.602 1 97.31 259 GLY A C 1
ATOM 2010 O O . GLY A 1 259 ? -4.625 31.875 -5.883 1 97.31 259 GLY A O 1
ATOM 2011 N N . GLY A 1 260 ? -5.273 29.75 -6.145 1 98.19 260 GLY A N 1
ATOM 2012 C CA . GLY A 1 260 ? -5.016 29.391 -4.762 1 98.19 260 GLY A CA 1
ATOM 2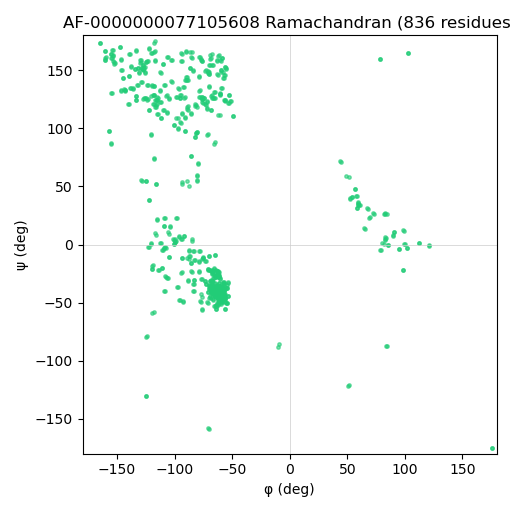013 C C . GLY A 1 260 ? -3.564 29.562 -4.359 1 98.19 260 GLY A C 1
ATOM 2014 O O . GLY A 1 260 ? -3.271 30.031 -3.26 1 98.19 260 GLY A O 1
ATOM 2015 N N . VAL A 1 261 ? -2.625 29.188 -5.203 1 98.62 261 VAL A N 1
ATOM 2016 C CA . VAL A 1 261 ? -1.2 29.328 -4.914 1 98.62 261 VAL A CA 1
ATOM 2017 C C . VAL A 1 261 ? -0.826 30.797 -4.812 1 98.62 261 VAL A C 1
ATOM 2019 O O . VAL A 1 261 ? -0.137 31.203 -3.873 1 98.62 261 VAL A O 1
ATOM 2022 N N . GLU A 1 262 ? -1.338 31.641 -5.746 1 98.19 262 GLU A N 1
ATOM 2023 C CA . GLU A 1 262 ? -1.026 33.062 -5.785 1 98.19 262 GLU A CA 1
ATOM 2024 C C . GLU A 1 262 ? -1.5 33.75 -4.516 1 98.19 262 GLU A C 1
ATOM 2026 O O . GLU A 1 262 ? -0.75 34.531 -3.906 1 98.19 262 GLU A O 1
ATOM 2031 N N . VAL A 1 263 ? -2.744 33.469 -4.121 1 98.44 263 VAL A N 1
ATOM 2032 C CA . VAL A 1 263 ? -3.27 34.094 -2.918 1 98.44 263 VAL A CA 1
ATOM 2033 C C . VAL A 1 263 ? -2.51 33.594 -1.693 1 98.44 263 VAL A C 1
ATOM 2035 O O . VAL A 1 263 ? -2.285 34.344 -0.741 1 98.44 263 VAL A O 1
ATOM 2038 N N . GLY A 1 264 ? -2.129 32.281 -1.66 1 98.38 264 GLY A N 1
ATOM 2039 C CA . GLY A 1 264 ? -1.341 31.734 -0.57 1 98.38 264 GLY A CA 1
ATOM 2040 C C . GLY A 1 264 ? -0.009 32.438 -0.382 1 98.38 264 GLY A C 1
ATOM 2041 O O . GLY A 1 264 ? 0.345 32.812 0.735 1 98.38 264 GLY A O 1
ATOM 2042 N N . VAL A 1 265 ? 0.719 32.625 -1.447 1 98.56 265 VAL A N 1
ATOM 2043 C CA . VAL A 1 265 ? 2.021 33.281 -1.386 1 98.56 265 VAL A CA 1
ATOM 2044 C C . VAL A 1 265 ? 1.845 34.75 -0.957 1 98.56 265 VAL A C 1
ATOM 2046 O O . VAL A 1 265 ? 2.586 35.25 -0.106 1 98.56 265 VAL A O 1
ATOM 2049 N N . ARG A 1 266 ? 0.853 35.406 -1.543 1 98.12 266 ARG A N 1
ATOM 2050 C CA . ARG A 1 266 ? 0.602 36.812 -1.254 1 98.12 266 ARG A CA 1
ATOM 2051 C C . ARG A 1 266 ? 0.331 37.031 0.231 1 98.12 266 ARG A C 1
ATOM 2053 O O . ARG A 1 266 ? 0.741 38.062 0.802 1 98.12 266 ARG A O 1
ATOM 2060 N N . TYR A 1 267 ? -0.359 36.094 0.868 1 98.31 267 TYR A N 1
ATOM 2061 C CA . TYR A 1 267 ? -0.752 36.25 2.264 1 98.31 267 TYR A CA 1
ATOM 2062 C C . TYR A 1 267 ? 0.126 35.406 3.174 1 98.31 267 TYR A C 1
ATOM 2064 O O . TYR A 1 267 ? -0.257 35.094 4.305 1 98.31 267 TYR A O 1
ATOM 2072 N N . ASN A 1 268 ? 1.248 34.938 2.666 1 98 268 ASN A N 1
ATOM 2073 C CA . ASN A 1 268 ? 2.295 34.25 3.406 1 98 268 ASN A CA 1
ATOM 2074 C C . ASN A 1 268 ? 1.763 33 4.086 1 98 268 ASN A C 1
ATOM 2076 O O . ASN A 1 268 ? 2.006 32.781 5.273 1 98 268 ASN A O 1
ATOM 2080 N N . ALA A 1 269 ? 0.94 32.312 3.328 1 98.88 269 ALA A N 1
ATOM 2081 C CA . ALA A 1 269 ? 0.528 31 3.822 1 98.88 269 ALA A CA 1
ATOM 2082 C C . ALA A 1 269 ? 1.737 30.109 4.066 1 98.88 269 ALA A C 1
ATOM 2084 O O . ALA A 1 269 ? 2.725 30.156 3.33 1 98.88 269 ALA A O 1
ATOM 2085 N N . LEU A 1 270 ? 1.697 29.297 5.105 1 98.88 270 LEU A N 1
ATOM 2086 C CA . LEU A 1 270 ? 2.807 28.391 5.406 1 98.88 270 LEU A CA 1
ATOM 2087 C C . LEU A 1 270 ? 2.957 27.328 4.32 1 98.88 270 LEU A C 1
ATOM 2089 O O . LEU A 1 270 ? 4.078 26.953 3.967 1 98.88 270 LEU A O 1
ATOM 2093 N N . SER A 1 271 ? 1.786 26.828 3.822 1 98.88 271 SER A N 1
ATOM 2094 C CA . SER A 1 271 ? 1.826 25.812 2.783 1 98.88 271 SER A CA 1
ATOM 2095 C C . SER A 1 271 ? 0.666 25.969 1.807 1 98.88 271 SER A C 1
ATOM 2097 O O . SER A 1 271 ? -0.359 26.562 2.143 1 98.88 271 SER A O 1
ATOM 2099 N N . VAL A 1 272 ? 0.875 25.578 0.596 1 98.88 272 VAL A N 1
ATOM 2100 C CA . VAL A 1 272 ? -0.15 25.312 -0.41 1 98.88 272 VAL A CA 1
ATOM 2101 C C . VAL A 1 272 ? -0.146 23.844 -0.787 1 98.88 272 VAL A C 1
ATOM 2103 O O . VAL A 1 272 ? 0.893 23.297 -1.162 1 98.88 272 VAL A O 1
ATOM 2106 N N . ASP A 1 273 ? -1.285 23.203 -0.66 1 98.88 273 ASP A N 1
ATOM 2107 C CA . ASP A 1 273 ? -1.363 21.75 -0.662 1 98.88 273 ASP A CA 1
ATOM 2108 C C . ASP A 1 273 ? -2.176 21.25 -1.852 1 98.88 273 ASP A C 1
ATOM 2110 O O . ASP A 1 273 ? -3.027 21.969 -2.379 1 98.88 273 ASP A O 1
ATOM 2114 N N . HIS A 1 274 ? -1.965 19.906 -2.271 1 98.69 274 HIS A N 1
ATOM 2115 C CA . HIS A 1 274 ? -2.512 19.203 -3.428 1 98.69 274 HIS A CA 1
ATOM 2116 C C . HIS A 1 274 ? -1.685 19.484 -4.68 1 98.69 274 HIS A C 1
ATOM 2118 O O . HIS A 1 274 ? -0.729 18.75 -4.969 1 98.69 274 HIS A O 1
ATOM 2124 N N . LEU A 1 275 ? -2.068 20.547 -5.305 1 98.62 275 LEU A N 1
ATOM 2125 C CA . LEU A 1 275 ? -1.268 21.078 -6.406 1 98.62 275 LEU A CA 1
ATOM 2126 C C . LEU A 1 275 ? -1.329 20.141 -7.613 1 98.62 275 LEU A C 1
ATOM 2128 O O . LEU A 1 275 ? -0.394 20.094 -8.414 1 98.62 275 LEU A O 1
ATOM 2132 N N . GLU A 1 276 ? -2.365 19.297 -7.781 1 98.31 276 GLU A N 1
ATOM 2133 C CA . GLU A 1 276 ? -2.504 18.375 -8.906 1 98.31 276 GLU A CA 1
ATOM 2134 C C . GLU A 1 276 ? -2.557 19.125 -10.234 1 98.31 276 GLU A C 1
ATOM 2136 O O . GLU A 1 276 ? -2.111 18.609 -11.258 1 98.31 276 GLU A O 1
ATOM 2141 N N . SER A 1 277 ? -3.062 20.375 -10.227 1 97.94 277 SER A N 1
ATOM 2142 C CA . SER A 1 277 ? -3.244 21.156 -11.445 1 97.94 277 SER A CA 1
ATOM 2143 C C . SER A 1 277 ? -2.252 22.312 -11.516 1 97.94 277 SER A C 1
ATOM 2145 O O . SER A 1 277 ? -2.467 23.281 -12.25 1 97.94 277 SER A O 1
ATOM 2147 N N . MET A 1 278 ? -1.218 22.25 -10.703 1 97.06 278 MET A N 1
ATOM 2148 C CA . MET A 1 278 ? -0.226 23.312 -10.727 1 97.06 278 MET A CA 1
ATOM 2149 C C . MET A 1 278 ? 0.393 23.469 -12.109 1 97.06 278 MET A C 1
ATOM 2151 O O . MET A 1 278 ? 0.499 22.484 -12.852 1 97.06 278 MET A O 1
ATOM 2155 N N . THR A 1 279 ? 0.763 24.641 -12.461 1 96.56 279 THR A N 1
ATOM 2156 C CA . THR A 1 279 ? 1.39 24.984 -13.742 1 96.56 279 THR A CA 1
ATOM 2157 C C . THR A 1 279 ? 2.791 25.547 -13.523 1 96.56 279 THR A C 1
ATOM 2159 O O . THR A 1 279 ? 3.215 25.75 -12.383 1 96.56 279 THR A O 1
ATOM 2162 N N . ALA A 1 280 ? 3.488 25.766 -14.609 1 95.75 280 ALA A N 1
ATOM 2163 C CA . ALA A 1 280 ? 4.805 26.391 -14.531 1 95.75 280 ALA A CA 1
ATOM 2164 C C . ALA A 1 280 ? 4.715 27.781 -13.898 1 95.75 280 ALA A C 1
ATOM 2166 O O . ALA A 1 280 ? 5.633 28.203 -13.195 1 95.75 280 ALA A O 1
ATOM 2167 N N . GLU A 1 281 ? 3.648 28.438 -14.195 1 96 281 GLU A N 1
ATOM 2168 C CA . GLU A 1 281 ? 3.451 29.766 -13.633 1 96 281 GLU A CA 1
ATOM 2169 C C . GLU A 1 281 ? 3.285 29.703 -12.117 1 96 281 GLU A C 1
ATOM 2171 O O . GLU A 1 281 ? 3.805 30.562 -11.398 1 96 281 GLU A O 1
ATOM 2176 N N . THR A 1 282 ? 2.535 28.75 -11.703 1 96.19 282 THR A N 1
ATOM 2177 C CA . THR A 1 282 ? 2.342 28.609 -10.266 1 96.19 282 THR A CA 1
ATOM 2178 C C . THR A 1 282 ? 3.66 28.281 -9.57 1 96.19 282 THR A C 1
ATOM 2180 O O . THR A 1 282 ? 3.91 28.719 -8.453 1 96.19 282 THR A O 1
ATOM 2183 N N . ILE A 1 283 ? 4.473 27.438 -10.188 1 97.75 283 ILE A N 1
ATOM 2184 C CA . ILE A 1 283 ? 5.789 27.109 -9.656 1 97.75 283 ILE A CA 1
ATOM 2185 C C . ILE A 1 283 ? 6.629 28.375 -9.516 1 97.75 283 ILE A C 1
ATOM 2187 O O . ILE A 1 283 ? 7.289 28.578 -8.5 1 97.75 283 ILE A O 1
ATOM 2191 N N . GLU A 1 284 ? 6.57 29.234 -10.516 1 97.5 284 GLU A N 1
ATOM 2192 C CA . GLU A 1 284 ? 7.305 30.484 -10.492 1 97.5 284 GLU A CA 1
ATOM 2193 C C . GLU A 1 284 ? 6.824 31.391 -9.352 1 97.5 284 GLU A C 1
ATOM 2195 O O . GLU A 1 284 ? 7.625 32.062 -8.711 1 97.5 284 GLU A O 1
ATOM 2200 N N . THR A 1 285 ? 5.512 31.328 -9.094 1 97.94 285 THR A N 1
ATOM 2201 C CA . THR A 1 285 ? 4.902 32.125 -8.039 1 97.94 285 THR A CA 1
ATOM 2202 C C . THR A 1 285 ? 5.484 31.766 -6.676 1 97.94 285 THR A C 1
ATOM 2204 O O . THR A 1 285 ? 5.574 32.594 -5.785 1 97.94 285 THR A O 1
ATOM 2207 N N . LEU A 1 286 ? 5.953 30.562 -6.523 1 98.5 286 LEU A N 1
ATOM 2208 C CA . LEU A 1 286 ? 6.43 30.047 -5.246 1 98.5 286 LEU A CA 1
ATOM 2209 C C . LEU A 1 286 ? 7.891 30.406 -5.02 1 98.5 286 LEU A C 1
ATOM 2211 O O . LEU A 1 286 ? 8.391 30.312 -3.898 1 98.5 286 LEU A O 1
ATOM 2215 N N . ARG A 1 287 ? 8.602 30.812 -6.062 1 97.31 287 ARG A N 1
ATOM 2216 C CA . ARG A 1 287 ? 10.023 31.109 -5.969 1 97.31 287 ARG A CA 1
ATOM 2217 C C . ARG A 1 287 ? 10.281 32.25 -4.965 1 97.31 287 ARG A C 1
ATOM 2219 O O . ARG A 1 287 ? 9.633 33.281 -5.02 1 97.31 287 ARG A O 1
ATOM 2226 N N . GLY A 1 288 ? 11.195 31.984 -4.059 1 95.75 288 GLY A N 1
ATOM 2227 C CA . GLY A 1 288 ? 11.602 33 -3.098 1 95.75 288 GLY A CA 1
ATOM 2228 C C . GLY A 1 288 ? 10.625 33.156 -1.951 1 95.75 288 GLY A C 1
ATOM 2229 O O . GLY A 1 288 ? 10.867 33.938 -1.022 1 95.75 288 GLY A O 1
ATOM 2230 N N . SER A 1 289 ? 9.508 32.469 -1.956 1 97.81 289 SER A N 1
ATOM 2231 C CA . SER A 1 289 ? 8.516 32.594 -0.889 1 97.81 289 SER A CA 1
ATOM 2232 C C . SER A 1 289 ? 8.844 31.641 0.264 1 97.81 289 SER A C 1
ATOM 2234 O O . SER A 1 289 ? 9.672 30.734 0.122 1 97.81 289 SER A O 1
ATOM 2236 N N . GLU A 1 290 ? 8.219 31.844 1.418 1 97.94 290 GLU A N 1
ATOM 2237 C CA . GLU A 1 290 ? 8.32 30.953 2.572 1 97.94 290 GLU A CA 1
ATOM 2238 C C . GLU A 1 290 ? 7.277 29.844 2.506 1 97.94 290 GLU A C 1
ATOM 2240 O O . GLU A 1 290 ? 7.297 28.906 3.316 1 97.94 290 GLU A O 1
ATOM 2245 N N . THR A 1 291 ? 6.406 29.922 1.505 1 98.88 291 THR A N 1
ATOM 2246 C CA . THR A 1 291 ? 5.281 29 1.378 1 98.88 291 THR A CA 1
ATOM 2247 C C . THR A 1 291 ? 5.754 27.641 0.871 1 98.88 291 THR A C 1
ATOM 2249 O O . THR A 1 291 ? 6.422 27.562 -0.161 1 98.88 291 THR A O 1
ATOM 2252 N N . MET A 1 292 ? 5.473 26.578 1.549 1 98.88 292 MET A N 1
ATOM 2253 C CA . MET A 1 292 ? 5.875 25.219 1.188 1 98.88 292 MET A CA 1
ATOM 2254 C C . MET A 1 292 ? 4.871 24.594 0.227 1 98.88 292 MET A C 1
ATOM 2256 O O . MET A 1 292 ? 3.699 24.422 0.57 1 98.88 292 MET A O 1
ATOM 2260 N N . PRO A 1 293 ? 5.27 24.328 -1.046 1 98.88 293 PRO A N 1
ATOM 2261 C CA . PRO A 1 293 ? 4.41 23.453 -1.853 1 98.88 293 PRO A CA 1
ATOM 2262 C C . PRO A 1 293 ? 4.352 22.031 -1.316 1 98.88 293 PRO A C 1
ATOM 2264 O O . PRO A 1 293 ? 5.395 21.422 -1.063 1 98.88 293 PRO A O 1
ATOM 2267 N N . THR A 1 294 ? 3.18 21.516 -1.084 1 98.94 294 THR A N 1
ATOM 2268 C CA . THR A 1 294 ? 2.963 20.188 -0.514 1 98.94 294 THR A CA 1
ATOM 2269 C C . THR A 1 294 ? 2.111 19.328 -1.445 1 98.94 294 THR A C 1
ATOM 2271 O O . THR A 1 294 ? 0.956 19.656 -1.718 1 98.94 294 THR A O 1
ATOM 2274 N N . ALA A 1 295 ? 2.703 18.25 -1.955 1 98.94 295 ALA A N 1
ATOM 2275 C CA . ALA A 1 295 ? 1.987 17.328 -2.824 1 98.94 295 ALA A CA 1
ATOM 2276 C C . ALA A 1 295 ? 1.289 16.234 -2.01 1 98.94 295 ALA A C 1
ATOM 2278 O O . ALA A 1 295 ? 1.817 15.781 -0.996 1 98.94 295 ALA A O 1
ATOM 2279 N N . LEU A 1 296 ? 0.15 15.867 -2.408 1 98.88 296 LEU A N 1
ATOM 2280 C CA . LEU A 1 296 ? -0.651 14.828 -1.778 1 98.88 296 LEU A CA 1
ATOM 2281 C C . LEU A 1 296 ? -0.9 13.672 -2.744 1 98.88 296 LEU A C 1
ATOM 2283 O O . LEU A 1 296 ? -2.027 13.477 -3.201 1 98.88 296 LEU A O 1
ATOM 2287 N N . PRO A 1 297 ? 0.107 12.836 -3.012 1 98.88 297 PRO A N 1
ATOM 2288 C CA . PRO A 1 297 ? 0.027 11.859 -4.102 1 98.88 297 PRO A CA 1
ATOM 2289 C C . PRO A 1 297 ? -1.019 10.781 -3.848 1 98.88 297 PRO A C 1
ATOM 2291 O O . PRO A 1 297 ? -1.483 10.133 -4.789 1 98.88 297 PRO A O 1
ATOM 2294 N N . GLY A 1 298 ? -1.406 10.508 -2.566 1 98.75 298 GLY A N 1
ATOM 2295 C CA . GLY A 1 298 ? -2.484 9.57 -2.297 1 98.75 298 GLY A CA 1
ATOM 2296 C C . GLY A 1 298 ? -3.789 9.953 -2.971 1 98.75 298 GLY A C 1
ATOM 2297 O O . GLY A 1 298 ? -4.531 9.078 -3.434 1 98.75 298 GLY A O 1
ATOM 2298 N N . THR A 1 299 ? -4.098 11.25 -3.016 1 98.69 299 THR A N 1
ATOM 2299 C CA . THR A 1 299 ? -5.297 11.758 -3.674 1 98.69 299 THR A CA 1
ATOM 2300 C C . THR A 1 299 ? -5.273 11.43 -5.164 1 98.69 299 THR A C 1
ATOM 2302 O O . THR A 1 299 ? -6.242 10.891 -5.703 1 98.69 299 THR A O 1
ATOM 2305 N N . SER A 1 300 ? -4.129 11.781 -5.832 1 98.69 300 SER A N 1
ATOM 2306 C CA . SER A 1 300 ? -3.973 11.5 -7.258 1 98.69 300 SER A CA 1
ATOM 2307 C C . SER A 1 300 ? -4.125 10.016 -7.551 1 98.69 300 SER A C 1
ATOM 2309 O O . SER A 1 300 ? -4.789 9.625 -8.516 1 98.69 300 SER A O 1
ATOM 2311 N N . PHE A 1 301 ? -3.549 9.164 -6.703 1 98.81 301 PHE A N 1
ATOM 2312 C CA . PHE A 1 301 ? -3.586 7.715 -6.871 1 98.81 301 PHE A CA 1
ATOM 2313 C C . PHE A 1 301 ? -5.016 7.191 -6.773 1 98.81 301 PHE A C 1
ATOM 2315 O O . PHE A 1 301 ? -5.492 6.492 -7.668 1 98.81 301 PHE A O 1
ATOM 2322 N N . PHE A 1 302 ? -5.715 7.543 -5.699 1 98.69 302 PHE A N 1
ATOM 2323 C CA . PHE A 1 302 ? -7.008 6.973 -5.348 1 98.69 302 PHE A CA 1
ATOM 2324 C C . PHE A 1 302 ? -8.094 7.48 -6.285 1 98.69 302 PHE A C 1
ATOM 2326 O O . PHE A 1 302 ? -9.008 6.734 -6.645 1 98.69 302 PHE A O 1
ATOM 2333 N N . LEU A 1 303 ? -7.941 8.758 -6.734 1 97.5 303 LEU A N 1
ATOM 2334 C CA . LEU A 1 303 ? -8.984 9.375 -7.547 1 97.5 303 LEU A CA 1
ATOM 2335 C C . LEU A 1 303 ? -8.625 9.32 -9.023 1 97.5 303 LEU A C 1
ATOM 2337 O O . LEU A 1 303 ? -9.367 9.844 -9.867 1 97.5 303 LEU A O 1
ATOM 2341 N N . ASN A 1 304 ? -7.5 8.711 -9.352 1 97.12 304 ASN A N 1
ATOM 2342 C CA . ASN A 1 304 ? -7.027 8.625 -10.727 1 97.12 304 ASN A CA 1
ATOM 2343 C C . ASN A 1 304 ? -6.883 10 -11.367 1 97.12 304 ASN A C 1
ATOM 2345 O O . ASN A 1 304 ? -7.379 10.234 -12.469 1 97.12 304 ASN A O 1
ATOM 2349 N N . MET A 1 305 ? -6.23 10.898 -10.594 1 97.19 305 MET A N 1
ATOM 2350 C CA . MET A 1 305 ? -5.938 12.25 -11.055 1 97.19 305 MET A CA 1
ATOM 2351 C C . MET A 1 305 ? -4.457 12.406 -11.383 1 97.19 305 MET A C 1
ATOM 2353 O O . MET A 1 305 ? -3.635 11.578 -10.977 1 97.19 305 MET A O 1
ATOM 2357 N N . PRO A 1 306 ? -4.18 13.477 -12.18 1 97.38 306 PRO A N 1
ATOM 2358 C CA . PRO A 1 306 ? -2.754 13.742 -12.375 1 97.38 306 PRO A CA 1
ATOM 2359 C C . PRO A 1 306 ? -2.02 14.016 -11.062 1 97.38 306 PRO A C 1
ATOM 2361 O O . PRO A 1 306 ? -2.623 14.5 -10.102 1 97.38 306 PRO A O 1
ATOM 2364 N N . PHE A 1 307 ? -0.794 13.68 -11.023 1 98.5 307 PHE A N 1
ATOM 2365 C CA . PHE A 1 307 ? 0.04 13.977 -9.859 1 98.5 307 PHE A CA 1
ATOM 2366 C C . PHE A 1 307 ? 0.632 15.375 -9.969 1 98.5 307 PHE A C 1
ATOM 2368 O O . PHE A 1 307 ? 0.83 15.891 -11.07 1 98.5 307 PHE A O 1
ATOM 2375 N N . ALA A 1 308 ? 0.902 16.016 -8.797 1 98.5 308 ALA A N 1
ATOM 2376 C CA . ALA A 1 308 ? 1.648 17.281 -8.781 1 98.5 308 ALA A CA 1
ATOM 2377 C C . ALA A 1 308 ? 3 17.125 -9.469 1 98.5 308 ALA A C 1
ATOM 2379 O O . ALA A 1 308 ? 3.576 16.031 -9.484 1 98.5 308 ALA A O 1
ATOM 2380 N N . LEU A 1 309 ? 3.51 18.219 -10.023 1 98.12 309 LEU A N 1
ATOM 2381 C CA . LEU A 1 309 ? 4.738 18.203 -10.812 1 98.12 309 LEU A CA 1
ATOM 2382 C C . LEU A 1 309 ? 5.965 18.203 -9.906 1 98.12 309 LEU A C 1
ATOM 2384 O O . LEU A 1 309 ? 6.801 19.094 -9.984 1 98.12 309 LEU A O 1
ATOM 2388 N N . GLY A 1 310 ? 6.066 17.156 -9.055 1 98.25 310 GLY A N 1
ATOM 2389 C CA . GLY A 1 310 ? 7.109 17.078 -8.039 1 98.25 310 GLY A CA 1
ATOM 2390 C C . GLY A 1 310 ? 8.508 17.219 -8.609 1 98.25 310 GLY A C 1
ATOM 2391 O O . GLY A 1 310 ? 9.305 18.031 -8.117 1 98.25 310 GLY A O 1
ATOM 2392 N N . ARG A 1 311 ? 8.859 16.453 -9.672 1 98.31 311 ARG A N 1
ATOM 2393 C CA . ARG A 1 311 ? 10.18 16.5 -10.289 1 98.31 311 ARG A CA 1
ATOM 2394 C C . ARG A 1 311 ? 10.492 17.906 -10.797 1 98.31 311 ARG A C 1
ATOM 2396 O O . ARG A 1 311 ? 11.586 18.422 -10.555 1 98.31 311 ARG A O 1
ATOM 2403 N N . LYS A 1 312 ? 9.539 18.547 -11.445 1 98.25 312 LYS A N 1
ATOM 2404 C CA . LYS A 1 312 ? 9.742 19.891 -11.984 1 98.25 312 LYS A CA 1
ATOM 2405 C C . LYS A 1 312 ? 9.977 20.906 -10.859 1 98.25 312 LYS A C 1
ATOM 2407 O O . LYS A 1 312 ? 10.859 21.766 -10.969 1 98.25 312 LYS A O 1
ATOM 2412 N N . VAL A 1 313 ? 9.188 20.844 -9.797 1 98.69 313 VAL A N 1
ATOM 2413 C CA . VAL A 1 313 ? 9.297 21.75 -8.656 1 98.69 313 VAL A CA 1
ATOM 2414 C C . VAL A 1 313 ? 10.719 21.688 -8.094 1 98.69 313 VAL A C 1
ATOM 2416 O O . VAL A 1 313 ? 11.344 22.734 -7.883 1 98.69 313 VAL A O 1
ATOM 2419 N N . ILE A 1 314 ? 11.227 20.469 -7.848 1 98.69 314 ILE A N 1
ATOM 2420 C CA . ILE A 1 314 ? 12.555 20.281 -7.266 1 98.69 314 ILE A CA 1
ATOM 2421 C C . ILE A 1 314 ? 13.617 20.75 -8.258 1 98.69 314 ILE A C 1
ATOM 2423 O O . ILE A 1 314 ? 14.578 21.422 -7.875 1 98.69 314 ILE A O 1
ATOM 2427 N N . ASP A 1 315 ? 13.414 20.438 -9.539 1 98.06 315 ASP A N 1
ATOM 2428 C CA . ASP A 1 315 ? 14.375 20.812 -10.57 1 98.06 315 ASP A CA 1
ATOM 2429 C C . ASP A 1 315 ? 14.469 22.344 -10.688 1 98.06 315 ASP A C 1
ATOM 2431 O O . ASP A 1 315 ? 15.516 22.875 -11.062 1 98.06 315 ASP A O 1
ATOM 2435 N N . GLU A 1 316 ? 13.453 23.031 -10.359 1 98.06 316 GLU A N 1
ATOM 2436 C CA . GLU A 1 316 ? 13.43 24.484 -10.414 1 98.06 316 GLU A CA 1
ATOM 2437 C C . GLU A 1 316 ? 14.008 25.094 -9.141 1 98.06 316 GLU A C 1
ATOM 2439 O O . GLU A 1 316 ? 13.969 26.312 -8.953 1 98.06 316 GLU A O 1
ATOM 2444 N N . GLY A 1 317 ? 14.461 24.297 -8.289 1 98.25 317 GLY A N 1
ATOM 2445 C CA . GLY A 1 317 ? 15.188 24.75 -7.117 1 98.25 317 GLY A CA 1
ATOM 2446 C C . GLY A 1 317 ? 14.297 25 -5.918 1 98.25 317 GLY A C 1
ATOM 2447 O O . GLY A 1 317 ? 14.719 25.625 -4.941 1 98.25 317 GLY A O 1
ATOM 2448 N N . LEU A 1 318 ? 13.07 24.609 -5.953 1 98.69 318 LEU A N 1
ATOM 2449 C CA . LEU A 1 318 ? 12.109 24.859 -4.887 1 98.69 318 LEU A CA 1
ATOM 2450 C C . LEU A 1 318 ? 12.055 23.688 -3.92 1 98.69 318 LEU A C 1
ATOM 2452 O O . LEU A 1 318 ? 12.484 22.578 -4.254 1 98.69 318 LEU A O 1
ATOM 2456 N N . PRO A 1 319 ? 11.586 23.906 -2.67 1 98.81 319 PRO A N 1
ATOM 2457 C CA . PRO A 1 319 ? 11.305 22.797 -1.753 1 98.81 319 PRO A CA 1
ATOM 2458 C C . PRO A 1 319 ? 9.992 22.078 -2.072 1 98.81 319 PRO A C 1
ATOM 2460 O O . PRO A 1 319 ? 9.148 22.625 -2.789 1 98.81 319 PRO A O 1
ATOM 2463 N N . LEU A 1 320 ? 9.867 20.922 -1.633 1 98.94 320 LEU A N 1
ATOM 2464 C CA . LEU A 1 320 ? 8.633 20.141 -1.772 1 98.94 320 LEU A CA 1
ATOM 2465 C C . LEU A 1 320 ? 8.383 19.297 -0.533 1 98.94 320 LEU A C 1
ATOM 2467 O O . LEU A 1 320 ? 9.312 18.688 0.012 1 98.94 320 LEU A O 1
ATOM 2471 N N . ALA A 1 321 ? 7.188 19.297 -0.013 1 98.94 321 ALA A N 1
ATOM 2472 C CA . ALA A 1 321 ? 6.727 18.344 1.005 1 98.94 321 ALA A CA 1
ATOM 2473 C C . ALA A 1 321 ? 5.695 17.391 0.428 1 98.94 321 ALA A C 1
ATOM 2475 O O . ALA A 1 321 ? 5.094 17.656 -0.612 1 98.94 321 ALA A O 1
ATOM 2476 N N . VAL A 1 322 ? 5.566 16.234 1.014 1 98.94 322 VAL A N 1
ATOM 2477 C CA . VAL A 1 322 ? 4.5 15.289 0.687 1 98.94 322 VAL A CA 1
ATOM 2478 C C . VAL A 1 322 ? 3.748 14.898 1.956 1 98.94 322 VAL A C 1
ATOM 2480 O O . VAL A 1 322 ? 4.324 14.883 3.047 1 98.94 322 VAL A O 1
ATOM 2483 N N . ALA A 1 323 ? 2.512 14.633 1.873 1 98.94 323 ALA A N 1
ATOM 2484 C CA . ALA A 1 323 ? 1.656 14.242 2.99 1 98.94 323 ALA A CA 1
ATOM 2485 C C . ALA A 1 323 ? 0.565 13.273 2.535 1 98.94 323 ALA A C 1
ATOM 2487 O O . ALA A 1 323 ? 0.393 13.047 1.336 1 98.94 323 ALA A O 1
ATOM 2488 N N . SER A 1 324 ? -0.161 12.68 3.449 1 98.88 324 SER A N 1
ATOM 2489 C CA . SER A 1 324 ? -1.038 11.555 3.137 1 98.88 324 SER A CA 1
ATOM 2490 C C . SER A 1 324 ? -2.387 12.031 2.609 1 98.88 324 SER A C 1
ATOM 2492 O O . SER A 1 324 ? -2.992 11.383 1.754 1 98.88 324 SER A O 1
ATOM 2494 N N . ASP A 1 325 ? -2.836 13.195 3.145 1 98.88 325 ASP A N 1
ATOM 2495 C CA . ASP A 1 325 ? -4.207 13.641 2.928 1 98.88 325 ASP A CA 1
ATOM 2496 C C . ASP A 1 325 ? -5.211 12.609 3.438 1 98.88 325 ASP A C 1
ATOM 2498 O O . ASP A 1 325 ? -6.27 12.414 2.84 1 98.88 325 ASP A O 1
ATOM 2502 N N . TYR A 1 326 ? -4.898 11.844 4.496 1 98.81 326 TYR A N 1
ATOM 2503 C CA . TYR A 1 326 ? -5.805 10.836 5.035 1 98.81 326 TYR A CA 1
ATOM 2504 C C . TYR A 1 326 ? -7.195 11.414 5.254 1 98.81 326 TYR A C 1
ATOM 2506 O O . TYR A 1 326 ? -7.391 12.266 6.125 1 98.81 326 TYR A O 1
ATOM 2514 N N . ASN A 1 327 ? -8.164 11.031 4.504 1 98.5 327 ASN A N 1
ATOM 2515 C CA . ASN A 1 327 ? -9.562 11.422 4.598 1 98.5 327 ASN A CA 1
ATOM 2516 C C . ASN A 1 327 ? -10.484 10.352 4.02 1 98.5 327 ASN A C 1
ATOM 2518 O O . ASN A 1 327 ? -10.016 9.406 3.373 1 98.5 327 ASN A O 1
ATOM 2522 N N . PRO A 1 328 ? -11.719 10.367 4.207 1 97.75 328 PRO A N 1
ATOM 2523 C CA . PRO A 1 328 ? -12.586 9.25 3.83 1 97.75 328 PRO A CA 1
ATOM 2524 C C . PRO A 1 328 ? -12.977 9.281 2.354 1 97.75 328 PRO A C 1
ATOM 2526 O O . PRO A 1 328 ? -13.5 8.289 1.829 1 97.75 328 PRO A O 1
ATOM 2529 N N . GLY A 1 329 ? -12.75 10.375 1.656 1 97.12 329 GLY A N 1
ATOM 2530 C CA . GLY A 1 329 ? -13.336 10.516 0.334 1 97.12 329 GLY A CA 1
ATOM 2531 C C . GLY A 1 329 ? -12.32 10.414 -0.787 1 97.12 329 GLY A C 1
ATOM 2532 O O . GLY A 1 329 ? -12.586 9.781 -1.812 1 97.12 329 GLY A O 1
ATOM 2533 N N . SER A 1 330 ? -11.148 11 -0.616 1 96.94 330 SER A N 1
ATOM 2534 C CA . SER A 1 330 ? -10.188 11.094 -1.713 1 96.94 330 SER A CA 1
ATOM 2535 C C . SER A 1 330 ? -8.938 10.273 -1.423 1 96.94 330 SER A C 1
ATOM 2537 O O . SER A 1 330 ? -8.172 9.953 -2.336 1 96.94 330 SER A O 1
ATOM 2539 N N . THR A 1 331 ? -8.68 9.992 -0.167 1 98 331 THR A N 1
ATOM 2540 C CA . THR A 1 331 ? -7.516 9.188 0.181 1 98 331 THR A CA 1
ATOM 2541 C C . THR A 1 331 ? -7.723 8.492 1.523 1 98 331 THR A C 1
ATOM 2543 O O . THR A 1 331 ? -7.223 8.953 2.553 1 98 331 THR A O 1
ATOM 2546 N N . PRO A 1 332 ? -8.32 7.332 1.618 1 98.38 332 PRO A N 1
ATOM 2547 C CA . PRO A 1 332 ? -8.531 6.613 2.879 1 98.38 332 PRO A CA 1
ATOM 2548 C C . PRO A 1 332 ? -7.293 5.852 3.338 1 98.38 332 PRO A C 1
ATOM 2550 O O . PRO A 1 332 ? -7.379 4.66 3.652 1 98.38 332 PRO A O 1
ATOM 2553 N N . SER A 1 333 ? -6.156 6.566 3.469 1 98.62 333 SER A N 1
ATOM 2554 C CA . SER A 1 333 ? -4.883 5.977 3.871 1 98.62 333 SER A CA 1
ATOM 2555 C C . SER A 1 333 ? -3.971 7.016 4.512 1 98.62 333 SER A C 1
ATOM 2557 O O . SER A 1 333 ? -3.834 8.133 4 1 98.62 333 SER A O 1
ATOM 2559 N N . GLY A 1 334 ? -3.42 6.695 5.672 1 98.69 334 GLY A N 1
ATOM 2560 C CA . GLY A 1 334 ? -2.43 7.531 6.332 1 98.69 334 GLY A CA 1
ATOM 2561 C C . GLY A 1 334 ? -1.034 6.934 6.305 1 98.69 334 GLY A C 1
ATOM 2562 O O . GLY A 1 334 ? -0.21 7.23 7.172 1 98.69 334 GLY A O 1
ATOM 2563 N N . ASP A 1 335 ? -0.708 6 5.332 1 98.75 335 ASP A N 1
ATOM 2564 C CA . ASP A 1 335 ? 0.569 5.301 5.223 1 98.75 335 ASP A CA 1
ATOM 2565 C C . ASP A 1 335 ? 1.62 6.184 4.551 1 98.75 335 ASP A C 1
ATOM 2567 O O . ASP A 1 335 ? 1.757 6.172 3.326 1 98.75 335 ASP A O 1
ATOM 2571 N N . MET A 1 336 ? 2.453 6.84 5.371 1 98.94 336 MET A N 1
ATOM 2572 C CA . MET A 1 336 ? 3.434 7.781 4.836 1 98.94 336 MET A CA 1
ATOM 2573 C C . MET A 1 336 ? 4.52 7.051 4.055 1 98.94 336 MET A C 1
ATOM 2575 O O . MET A 1 336 ? 5.09 7.602 3.109 1 98.94 336 MET A O 1
ATOM 2579 N N . LYS A 1 337 ? 4.863 5.809 4.449 1 98.81 337 LYS A N 1
ATOM 2580 C CA . LYS A 1 337 ? 5.816 5.059 3.639 1 98.81 337 LYS A CA 1
ATOM 2581 C C . LYS A 1 337 ? 5.297 4.867 2.217 1 98.81 337 LYS A C 1
ATOM 2583 O O . LYS A 1 337 ? 6.055 4.973 1.251 1 98.81 337 LYS A O 1
ATOM 2588 N N . PHE A 1 338 ? 4.059 4.562 2.096 1 98.88 338 PHE A N 1
ATOM 2589 C CA . PHE A 1 338 ? 3.465 4.402 0.773 1 98.88 338 PHE A CA 1
ATOM 2590 C C . PHE A 1 338 ? 3.451 5.73 0.023 1 98.88 338 PHE A C 1
ATOM 2592 O O . PHE A 1 338 ? 3.672 5.766 -1.189 1 98.88 338 PHE A O 1
ATOM 2599 N N . VAL A 1 339 ? 3.178 6.836 0.726 1 98.94 339 VAL A N 1
ATOM 2600 C CA . VAL A 1 339 ? 3.244 8.164 0.129 1 98.94 339 VAL A CA 1
ATOM 2601 C C . VAL A 1 339 ? 4.637 8.406 -0.454 1 98.94 339 VAL A C 1
ATOM 2603 O O . VAL A 1 339 ? 4.77 8.93 -1.561 1 98.94 339 VAL A O 1
ATOM 2606 N N . ILE A 1 340 ? 5.664 8.016 0.267 1 98.94 340 ILE A N 1
ATOM 2607 C CA . ILE A 1 340 ? 7.043 8.141 -0.188 1 98.94 340 ILE A CA 1
ATOM 2608 C C . ILE A 1 340 ? 7.246 7.301 -1.449 1 98.94 340 ILE A C 1
ATOM 2610 O O . ILE A 1 340 ? 7.891 7.75 -2.4 1 98.94 340 ILE A O 1
ATOM 2614 N N . SER A 1 341 ? 6.664 6.113 -1.465 1 98.94 341 SER A N 1
ATOM 2615 C CA . SER A 1 341 ? 6.746 5.266 -2.65 1 98.94 341 SER A CA 1
ATOM 2616 C C . SER A 1 341 ? 6.062 5.918 -3.846 1 98.94 341 SER A C 1
ATOM 2618 O O . SER A 1 341 ? 6.594 5.906 -4.957 1 98.94 341 SER A O 1
ATOM 2620 N N . LEU A 1 342 ? 4.852 6.477 -3.623 1 98.94 342 LEU A N 1
ATOM 2621 C CA . LEU A 1 342 ? 4.145 7.168 -4.695 1 98.94 342 LEU A CA 1
ATOM 2622 C C . LEU A 1 342 ? 4.977 8.32 -5.242 1 98.94 342 LEU A C 1
ATOM 2624 O O . LEU A 1 342 ? 5.008 8.555 -6.453 1 98.94 342 LEU A O 1
ATOM 2628 N N . ALA A 1 343 ? 5.637 9.055 -4.348 1 98.94 343 ALA A N 1
ATOM 2629 C CA . ALA A 1 343 ? 6.477 10.18 -4.758 1 98.94 343 ALA A CA 1
ATOM 2630 C C . ALA A 1 343 ? 7.586 9.719 -5.699 1 98.94 343 ALA A C 1
ATOM 2632 O O . ALA A 1 343 ? 7.918 10.414 -6.664 1 98.94 343 ALA A O 1
ATOM 2633 N N . CYS A 1 344 ? 8.125 8.562 -5.438 1 98.88 344 CYS A N 1
ATOM 2634 C CA . CYS A 1 344 ? 9.188 8.031 -6.281 1 98.88 344 CYS A CA 1
ATOM 2635 C C . CYS A 1 344 ? 8.617 7.445 -7.57 1 98.88 344 CYS A C 1
ATOM 2637 O O . CYS A 1 344 ? 9.078 7.773 -8.664 1 98.88 344 CYS A O 1
ATOM 2639 N N . ILE A 1 345 ? 7.578 6.605 -7.465 1 98.75 345 ILE A N 1
ATOM 2640 C CA . ILE A 1 345 ? 7.051 5.828 -8.578 1 98.75 345 ILE A CA 1
ATOM 2641 C C . ILE A 1 345 ? 6.328 6.754 -9.555 1 98.75 345 ILE A C 1
ATOM 2643 O O . ILE A 1 345 ? 6.496 6.637 -10.773 1 98.75 345 ILE A O 1
ATOM 2647 N N . LYS A 1 346 ? 5.574 7.707 -9 1 98.69 346 LYS A N 1
ATOM 2648 C CA . LYS A 1 346 ? 4.648 8.453 -9.844 1 98.69 346 LYS A CA 1
ATOM 2649 C C . LYS A 1 346 ? 5.164 9.867 -10.102 1 98.69 346 LYS A C 1
ATOM 2651 O O . LYS A 1 346 ? 4.875 10.461 -11.141 1 98.69 346 LYS A O 1
ATOM 2656 N N . MET A 1 347 ? 5.941 10.43 -9.156 1 98.75 347 MET A N 1
ATOM 2657 C CA . MET A 1 347 ? 6.367 11.82 -9.289 1 98.75 347 MET A CA 1
ATOM 2658 C C . MET A 1 347 ? 7.855 11.906 -9.602 1 98.75 347 MET A C 1
ATOM 2660 O O . MET A 1 347 ? 8.414 13 -9.688 1 98.75 347 MET A O 1
ATOM 2664 N N . ARG A 1 348 ? 8.586 10.773 -9.664 1 98.25 348 ARG A N 1
ATOM 2665 C CA . ARG A 1 348 ? 9.969 10.641 -10.109 1 98.25 348 ARG A CA 1
ATOM 2666 C C . ARG A 1 348 ? 10.93 11.336 -9.148 1 98.25 348 ARG A C 1
ATOM 2668 O O . ARG A 1 348 ? 11.891 11.977 -9.578 1 98.25 348 ARG A O 1
ATOM 2675 N N . LEU A 1 349 ? 10.531 11.328 -7.949 1 98.88 349 LEU A N 1
ATOM 2676 C CA . LEU A 1 349 ? 11.492 11.773 -6.949 1 98.88 349 LEU A CA 1
ATOM 2677 C C . LEU A 1 349 ? 12.492 10.672 -6.625 1 98.88 349 LEU A C 1
ATOM 2679 O O . LEU A 1 349 ? 12.141 9.492 -6.625 1 98.88 349 LEU A O 1
ATOM 2683 N N . LEU A 1 350 ? 13.719 11.031 -6.367 1 98.81 350 LEU A N 1
ATOM 2684 C CA . LEU A 1 350 ? 14.664 10.07 -5.805 1 98.81 350 LEU A CA 1
ATOM 2685 C C . LEU A 1 350 ? 14.266 9.688 -4.383 1 98.81 350 LEU A C 1
ATOM 2687 O O . LEU A 1 350 ? 13.633 10.477 -3.678 1 98.81 350 LEU A O 1
ATOM 2691 N N . PRO A 1 351 ? 14.688 8.5 -3.957 1 98.81 351 PRO A N 1
ATOM 2692 C CA . PRO A 1 351 ? 14.352 8.078 -2.596 1 98.81 351 PRO A CA 1
ATOM 2693 C C . PRO A 1 351 ? 14.758 9.102 -1.54 1 98.81 351 PRO A C 1
ATOM 2695 O O . PRO A 1 351 ? 13.969 9.422 -0.647 1 98.81 351 PRO A O 1
ATOM 2698 N N . ALA A 1 352 ? 15.914 9.664 -1.612 1 98.81 352 ALA A N 1
ATOM 2699 C CA . ALA A 1 352 ? 16.375 10.672 -0.667 1 98.81 352 ALA A CA 1
ATOM 2700 C C . AL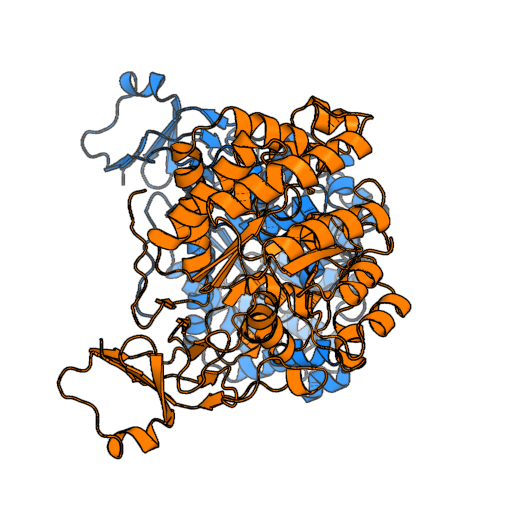A A 1 352 ? 15.469 11.898 -0.694 1 98.81 352 ALA A C 1
ATOM 2702 O O . ALA A 1 352 ? 15.109 12.438 0.356 1 98.81 352 ALA A O 1
ATOM 2703 N N . GLU A 1 353 ? 15.109 12.336 -1.923 1 98.88 353 GLU A N 1
ATOM 2704 C CA . GLU A 1 353 ? 14.211 13.477 -2.074 1 98.88 353 GLU A CA 1
ATOM 2705 C C . GLU A 1 353 ? 12.859 13.203 -1.43 1 98.88 353 GLU A C 1
ATOM 2707 O O . GLU A 1 353 ? 12.328 14.047 -0.709 1 98.88 353 GLU A O 1
ATOM 2712 N N . ALA A 1 354 ? 12.344 12.047 -1.711 1 98.94 354 ALA A N 1
ATOM 2713 C CA . ALA A 1 354 ? 11.023 11.68 -1.2 1 98.94 354 ALA A CA 1
ATOM 2714 C C . ALA A 1 354 ? 11.031 11.578 0.322 1 98.94 354 ALA A C 1
ATOM 2716 O O . ALA A 1 354 ? 10.109 12.047 0.988 1 98.94 354 ALA A O 1
ATOM 2717 N N . ILE A 1 355 ? 12.039 10.977 0.92 1 98.94 355 ILE A N 1
ATOM 2718 C CA . ILE A 1 355 ? 12.156 10.828 2.367 1 98.94 355 ILE A CA 1
ATOM 2719 C C . ILE A 1 355 ? 12.273 12.203 3.018 1 98.94 355 ILE A C 1
ATOM 2721 O O . ILE A 1 355 ? 11.578 12.492 3.998 1 98.94 355 ILE A O 1
ATOM 2725 N N . ASN A 1 356 ? 13.094 13.078 2.455 1 98.88 356 ASN A N 1
ATOM 2726 C CA . ASN A 1 356 ? 13.211 14.438 2.973 1 98.88 356 ASN A CA 1
ATOM 2727 C C . ASN A 1 356 ? 11.898 15.203 2.842 1 98.88 356 ASN A C 1
ATOM 2729 O O . ASN A 1 356 ? 11.547 16 3.715 1 98.88 356 ASN A O 1
ATOM 2733 N N . ALA A 1 357 ? 11.188 14.953 1.75 1 98.94 357 ALA A N 1
ATOM 2734 C CA . ALA A 1 357 ? 9.891 15.602 1.527 1 98.94 357 ALA A CA 1
ATOM 2735 C C . ALA A 1 357 ? 8.875 15.164 2.576 1 98.94 357 ALA A C 1
ATOM 2737 O O . ALA A 1 357 ? 7.953 15.914 2.904 1 98.94 357 ALA A O 1
ATOM 2738 N N . GLY A 1 358 ? 9.023 13.977 3.119 1 98.94 358 GLY A N 1
ATOM 2739 C CA . GLY A 1 358 ? 8.086 13.422 4.082 1 98.94 358 GLY A CA 1
ATOM 2740 C C . GLY A 1 358 ? 8.555 13.539 5.516 1 98.94 358 GLY A C 1
ATOM 2741 O O . GLY A 1 358 ? 7.902 13.047 6.438 1 98.94 358 GLY A O 1
ATOM 2742 N N . THR A 1 359 ? 9.758 14.133 5.777 1 98.81 359 THR A N 1
ATOM 2743 C CA . THR A 1 359 ? 10.297 14.312 7.121 1 98.81 359 THR A CA 1
ATOM 2744 C C . THR A 1 359 ? 10.625 15.781 7.371 1 98.81 359 THR A C 1
ATOM 2746 O O . THR A 1 359 ? 9.75 16.562 7.754 1 98.81 359 THR A O 1
ATOM 2749 N N . MET A 1 360 ? 11.766 16.25 6.863 1 98.62 360 MET A N 1
ATOM 2750 C CA . MET A 1 360 ? 12.234 17.609 7.129 1 98.62 360 MET A CA 1
ATOM 2751 C C . MET A 1 360 ? 11.281 18.641 6.527 1 98.62 360 MET A C 1
ATOM 2753 O O . MET A 1 360 ? 10.828 19.547 7.219 1 98.62 360 MET A O 1
ATOM 2757 N N . ASN A 1 361 ? 11.008 18.469 5.219 1 98.94 361 ASN A N 1
ATOM 2758 C CA . ASN A 1 361 ? 10.188 19.469 4.539 1 98.94 361 ASN A CA 1
ATOM 2759 C C . ASN A 1 361 ? 8.734 19.406 5.012 1 98.94 361 ASN A C 1
ATOM 2761 O O . ASN A 1 361 ? 8.055 20.438 5.078 1 98.94 361 ASN A O 1
ATOM 2765 N N . SER A 1 362 ? 8.281 18.25 5.293 1 98.94 362 SER A N 1
ATOM 2766 C CA . SER A 1 362 ? 6.934 18.141 5.844 1 98.94 362 SER A CA 1
ATOM 2767 C C . SER A 1 362 ? 6.863 18.719 7.25 1 98.94 362 SER A C 1
ATOM 2769 O O . SER A 1 362 ? 5.844 19.297 7.645 1 98.94 362 SER A O 1
ATOM 2771 N N . ALA A 1 363 ? 7.895 18.531 8.07 1 98.94 363 ALA A N 1
ATOM 2772 C CA . ALA A 1 363 ? 7.961 19.203 9.367 1 98.94 363 ALA A CA 1
ATOM 2773 C C . ALA A 1 363 ? 7.887 20.719 9.203 1 98.94 363 ALA A C 1
ATOM 2775 O O . ALA A 1 363 ? 7.195 21.391 9.961 1 98.94 363 ALA A O 1
ATOM 2776 N N . TYR A 1 364 ? 8.547 21.234 8.211 1 98.88 364 TYR A N 1
ATOM 2777 C CA . TYR A 1 364 ? 8.484 22.656 7.922 1 98.88 364 TYR A CA 1
ATOM 2778 C C . TYR A 1 364 ? 7.062 23.094 7.582 1 98.88 364 TYR A C 1
ATOM 2780 O O . TYR A 1 364 ? 6.586 24.125 8.062 1 98.88 364 TYR A O 1
ATOM 2788 N N . ALA A 1 365 ? 6.402 22.25 6.801 1 98.94 365 ALA A N 1
ATOM 2789 C CA . ALA A 1 365 ? 5.039 22.547 6.371 1 98.94 365 ALA A CA 1
ATOM 2790 C C . ALA A 1 365 ? 4.082 22.578 7.559 1 98.94 365 ALA A C 1
ATOM 2792 O O . ALA A 1 365 ? 2.955 23.062 7.438 1 98.94 365 ALA A O 1
ATOM 2793 N N . MET A 1 366 ? 4.555 22.172 8.719 1 98.81 366 MET A N 1
ATOM 2794 C CA . MET A 1 366 ? 3.752 22.188 9.938 1 98.81 366 MET A CA 1
ATOM 2795 C C . MET A 1 366 ? 4.289 23.219 10.93 1 98.81 366 MET A C 1
ATOM 2797 O O . MET A 1 366 ? 3.781 23.344 12.047 1 98.81 366 MET A O 1
ATOM 2801 N N . GLY A 1 367 ? 5.348 23.922 10.523 1 98.62 367 GLY A N 1
ATOM 2802 C CA . GLY A 1 367 ? 5.98 24.875 11.422 1 98.62 367 GLY A CA 1
ATOM 2803 C C . GLY A 1 367 ? 6.785 24.219 12.523 1 98.62 367 GLY A C 1
ATOM 2804 O O . GLY A 1 367 ? 6.988 24.797 13.586 1 98.62 367 GLY A O 1
ATOM 2805 N N . LEU A 1 368 ? 7.273 23 12.242 1 98.69 368 LEU A N 1
ATOM 2806 C CA . LEU A 1 368 ? 7.84 22.219 13.328 1 98.69 368 LEU A CA 1
ATOM 2807 C C . LEU A 1 368 ? 9.297 21.875 13.055 1 98.69 368 LEU A C 1
ATOM 2809 O O . LEU A 1 368 ? 9.961 21.234 13.883 1 98.69 368 LEU A O 1
ATOM 2813 N N . SER A 1 369 ? 9.906 22.312 11.93 1 98.38 369 SER A N 1
ATOM 2814 C CA . SER A 1 369 ? 11.172 21.781 11.453 1 98.38 369 SER A CA 1
ATOM 2815 C C . SER A 1 369 ? 12.328 22.203 12.359 1 98.38 369 SER A C 1
ATOM 2817 O O . SER A 1 369 ? 13.43 21.656 12.273 1 98.38 369 SER A O 1
ATOM 2819 N N . LYS A 1 370 ? 12.109 23.141 13.312 1 98 370 LYS A N 1
ATOM 2820 C CA . LYS A 1 370 ? 13.117 23.469 14.312 1 98 370 LYS A CA 1
ATOM 2821 C C . LYS A 1 370 ? 13.344 22.312 15.273 1 98 370 LYS A C 1
ATOM 2823 O O . LYS A 1 370 ? 14.453 22.109 15.766 1 98 370 LYS A O 1
ATOM 2828 N N . ASP A 1 371 ? 12.305 21.578 15.492 1 98.25 371 ASP A N 1
ATOM 2829 C CA . ASP A 1 371 ? 12.359 20.578 16.547 1 98.25 371 ASP A CA 1
ATOM 2830 C C . ASP A 1 371 ? 12.148 19.172 15.992 1 98.25 371 ASP A C 1
ATOM 2832 O O . ASP A 1 371 ? 12.453 18.172 16.656 1 98.25 371 ASP A O 1
ATOM 2836 N N . TYR A 1 372 ? 11.633 19.016 14.852 1 98.56 372 TYR A N 1
ATOM 2837 C CA . TYR A 1 372 ? 11.266 17.719 14.305 1 98.56 372 TYR A CA 1
ATOM 2838 C C . TYR A 1 372 ? 11.75 17.562 12.867 1 98.56 372 TYR A C 1
ATOM 2840 O O . TYR A 1 372 ? 12.195 18.547 12.258 1 98.56 372 TYR A O 1
ATOM 2848 N N . GLY A 1 373 ? 11.719 16.328 12.328 1 98.5 373 GLY A N 1
ATOM 2849 C CA . GLY A 1 373 ? 11.852 16.062 10.906 1 98.5 373 GLY A CA 1
ATOM 2850 C C . GLY A 1 373 ? 13.234 15.586 10.516 1 98.5 373 GLY A C 1
ATOM 2851 O O . GLY A 1 373 ? 13.492 15.289 9.344 1 98.5 373 GLY A O 1
ATOM 2852 N N . SER A 1 374 ? 14.172 15.516 11.438 1 98.62 374 SER A N 1
ATOM 2853 C CA . SER A 1 374 ? 15.516 15.039 11.133 1 98.62 374 SER A CA 1
ATOM 2854 C C . SER A 1 374 ? 16.203 14.469 12.375 1 98.62 374 SER A C 1
ATOM 2856 O O . SER A 1 374 ? 15.703 14.641 13.492 1 98.62 374 SER A O 1
ATOM 2858 N N . ILE A 1 375 ? 17.219 13.664 12.133 1 98.62 375 ILE A N 1
ATOM 2859 C CA . ILE A 1 375 ? 18.156 13.305 13.188 1 98.62 375 ILE A CA 1
ATOM 2860 C C . ILE A 1 375 ? 19.188 14.422 13.359 1 98.62 375 ILE A C 1
ATOM 2862 O O . ILE A 1 375 ? 20.141 14.523 12.586 1 98.62 375 ILE A O 1
ATOM 2866 N N . THR A 1 376 ? 18.953 15.234 14.242 1 98.25 376 THR A N 1
ATOM 2867 C CA . THR A 1 376 ? 19.781 16.391 14.547 1 98.25 376 THR A CA 1
ATOM 2868 C C . THR A 1 376 ? 19.922 16.578 16.062 1 98.25 376 THR A C 1
ATOM 2870 O O . THR A 1 376 ? 18.938 16.453 16.797 1 98.25 376 THR A O 1
ATOM 2873 N N . LYS A 1 377 ? 21.172 16.828 16.5 1 97.62 377 LYS A N 1
ATOM 2874 C CA . LYS A 1 377 ? 21.375 17.078 17.922 1 97.62 377 LYS A CA 1
ATOM 2875 C C . LYS A 1 377 ? 20.453 18.172 18.438 1 97.62 377 LYS A C 1
ATOM 2877 O O . LYS A 1 377 ? 20.312 19.234 17.797 1 97.62 377 LYS A O 1
ATOM 2882 N N . GLY A 1 378 ? 19.766 17.891 19.5 1 97.88 378 GLY A N 1
ATOM 2883 C CA . GLY A 1 378 ? 18.891 18.875 20.109 1 97.88 378 GLY A CA 1
ATOM 2884 C C . GLY A 1 378 ? 17.438 18.719 19.719 1 97.88 378 GLY A C 1
ATOM 2885 O O . GLY A 1 378 ? 16.531 19.188 20.422 1 97.88 378 GLY A O 1
ATOM 2886 N N . LYS A 1 379 ? 17.094 18.094 18.625 1 98.56 379 LYS A N 1
ATOM 2887 C CA . LYS A 1 379 ? 15.727 17.906 18.172 1 98.56 379 LYS A CA 1
ATOM 2888 C C . LYS A 1 379 ? 15.023 16.812 18.984 1 98.56 379 LYS A C 1
ATOM 2890 O O . LYS A 1 379 ? 15.672 16.031 19.672 1 98.56 379 LYS A O 1
ATOM 2895 N N . VAL A 1 380 ? 13.719 16.891 18.969 1 98.75 380 VAL A N 1
ATOM 2896 C CA . VAL A 1 380 ? 12.906 15.891 19.656 1 98.75 380 VAL A CA 1
ATOM 2897 C C . VAL A 1 380 ? 13.195 14.508 19.094 1 98.75 380 VAL A C 1
ATOM 2899 O O . VAL A 1 380 ? 13.312 14.336 17.875 1 98.75 380 VAL A O 1
ATOM 2902 N N . ALA A 1 381 ? 13.367 13.539 20 1 98.75 381 ALA A N 1
ATOM 2903 C CA . ALA A 1 381 ? 13.742 12.18 19.594 1 98.75 381 ALA A CA 1
ATOM 2904 C C . ALA A 1 381 ? 12.523 11.406 19.094 1 98.75 381 ALA A C 1
ATOM 2906 O O . ALA A 1 381 ? 12.102 10.43 19.719 1 98.75 381 ALA A O 1
ATOM 2907 N N . ASN A 1 382 ? 12.016 11.758 17.969 1 98.88 382 ASN A N 1
ATOM 2908 C CA . ASN A 1 382 ? 11.031 11.008 17.188 1 98.88 382 ASN A CA 1
ATOM 2909 C C . ASN A 1 382 ? 11.703 10.203 16.062 1 98.88 382 ASN A C 1
ATOM 2911 O O . ASN A 1 382 ? 12.211 10.781 15.102 1 98.88 382 ASN A O 1
ATOM 2915 N N . PHE A 1 383 ? 11.734 8.898 16.219 1 98.88 383 PHE A N 1
ATOM 2916 C CA . PHE A 1 383 ? 12.391 8.039 15.242 1 98.88 383 PHE A CA 1
ATOM 2917 C C . PHE A 1 383 ? 11.805 6.633 15.273 1 98.88 383 PHE A C 1
ATOM 2919 O O . PHE A 1 383 ? 11.016 6.301 16.156 1 98.88 383 PHE A O 1
ATOM 2926 N N . TYR A 1 384 ? 12.055 5.855 14.25 1 98.81 384 TYR A N 1
ATOM 2927 C CA . TYR A 1 384 ? 11.711 4.438 14.258 1 98.81 384 TYR A CA 1
ATOM 2928 C C . TYR A 1 384 ? 12.914 3.58 13.898 1 98.81 384 TYR A C 1
ATOM 2930 O O . TYR A 1 384 ? 13.883 4.074 13.305 1 98.81 384 TYR A O 1
ATOM 2938 N N . ILE A 1 385 ? 12.961 2.387 14.391 1 98.75 385 ILE A N 1
ATOM 2939 C CA . ILE A 1 385 ? 13.914 1.35 14.016 1 98.75 385 ILE A CA 1
ATOM 2940 C C . ILE A 1 385 ? 13.266 0.394 13.016 1 98.75 385 ILE A C 1
ATOM 2942 O O . ILE A 1 385 ? 12.164 -0.099 13.242 1 98.75 385 ILE A O 1
ATOM 2946 N N . THR A 1 386 ? 13.938 0.2 11.898 1 98.56 386 THR A N 1
ATOM 2947 C CA . THR A 1 386 ? 13.414 -0.698 10.875 1 98.56 386 THR A CA 1
ATOM 2948 C C . THR A 1 386 ? 13.812 -2.143 11.164 1 98.56 386 THR A C 1
ATOM 2950 O O . THR A 1 386 ? 14.719 -2.393 11.969 1 98.56 386 THR A O 1
ATOM 2953 N N . LYS A 1 387 ? 13.07 -3.09 10.539 1 97.38 387 LYS A N 1
ATOM 2954 C CA . LYS A 1 387 ? 13.703 -4.379 10.273 1 97.38 387 LYS A CA 1
ATOM 2955 C C . LYS A 1 387 ? 14.953 -4.211 9.414 1 97.38 387 LYS A C 1
ATOM 2957 O O . LYS A 1 387 ? 15.156 -3.158 8.805 1 97.38 387 LYS A O 1
ATOM 2962 N N . PRO A 1 388 ? 15.836 -5.203 9.414 1 97.38 388 PRO A N 1
ATOM 2963 C CA . PRO A 1 388 ? 17 -5.051 8.531 1 97.38 388 PRO A CA 1
ATOM 2964 C C . PRO A 1 388 ? 16.594 -4.816 7.074 1 97.38 388 PRO A C 1
ATOM 2966 O O . PRO A 1 388 ? 15.797 -5.57 6.52 1 97.38 388 PRO A O 1
ATOM 2969 N N . ILE A 1 389 ? 17.016 -3.803 6.473 1 97.69 389 ILE A N 1
ATOM 2970 C CA . ILE A 1 389 ? 16.828 -3.467 5.066 1 97.69 389 ILE A CA 1
ATOM 2971 C C . ILE A 1 389 ? 18.188 -3.162 4.422 1 97.69 389 ILE A C 1
ATOM 2973 O O . ILE A 1 389 ? 19.109 -2.736 5.102 1 97.69 389 ILE A O 1
ATOM 2977 N N . PRO A 1 390 ? 18.281 -3.354 3.127 1 96.69 390 PRO A N 1
ATOM 2978 C CA . PRO A 1 390 ? 19.594 -3.254 2.502 1 96.69 390 PRO A CA 1
ATOM 2979 C C . PRO A 1 390 ? 20.062 -1.809 2.324 1 96.69 390 PRO A C 1
ATOM 2981 O O . PRO A 1 390 ? 21.266 -1.543 2.268 1 96.69 390 PRO A O 1
ATOM 2984 N N . SER A 1 391 ? 19.141 -0.85 2.146 1 97.19 391 SER A N 1
ATOM 2985 C CA . SER A 1 391 ? 19.469 0.558 1.938 1 97.19 391 SER A CA 1
ATOM 2986 C C . SER A 1 391 ? 18.234 1.441 2.141 1 97.19 391 SER A C 1
ATOM 2988 O O . SER A 1 391 ? 17.125 0.939 2.287 1 97.19 391 SER A O 1
ATOM 2990 N N . VAL A 1 392 ? 18.453 2.74 2.115 1 97.69 392 VAL A N 1
ATOM 2991 C CA . VAL A 1 392 ? 17.359 3.693 2.219 1 97.69 392 VAL A CA 1
ATOM 2992 C C . VAL A 1 392 ? 16.469 3.59 0.984 1 97.69 392 VAL A C 1
ATOM 2994 O O . VAL A 1 392 ? 15.258 3.812 1.064 1 97.69 392 VAL A O 1
ATOM 2997 N N . ASP A 1 393 ? 17.109 3.178 -0.147 1 98.5 393 ASP A N 1
ATOM 2998 C CA . ASP A 1 393 ? 16.375 3.076 -1.403 1 98.5 393 ASP A CA 1
ATOM 2999 C C . ASP A 1 393 ? 15.32 1.966 -1.339 1 98.5 393 ASP A C 1
ATOM 3001 O O . ASP A 1 393 ? 14.344 1.985 -2.084 1 98.5 393 ASP A O 1
ATOM 3005 N N . PHE A 1 394 ? 15.539 0.978 -0.468 1 98.62 394 PHE A N 1
ATOM 3006 C CA . PHE A 1 394 ? 14.625 -0.149 -0.3 1 98.62 394 PHE A CA 1
ATOM 3007 C C . PHE A 1 394 ? 13.266 0.324 0.207 1 98.62 394 PHE A C 1
ATOM 3009 O O . PHE A 1 394 ? 12.242 -0.284 -0.098 1 98.62 394 PHE A O 1
ATOM 3016 N N . ILE A 1 395 ? 13.242 1.46 0.911 1 98.75 395 ILE A N 1
ATOM 3017 C CA . ILE A 1 395 ? 12.055 1.948 1.609 1 98.75 395 ILE A CA 1
ATOM 3018 C C . ILE A 1 395 ? 10.953 2.271 0.599 1 98.75 395 ILE A C 1
ATOM 3020 O O . ILE A 1 395 ? 9.859 1.712 0.666 1 98.75 395 ILE A O 1
ATOM 3024 N N . PRO A 1 396 ? 11.258 3.127 -0.386 1 98.81 396 PRO A N 1
ATOM 3025 C CA . PRO A 1 396 ? 10.203 3.367 -1.372 1 98.81 396 PRO A CA 1
ATOM 3026 C C . PRO A 1 396 ? 10.086 2.242 -2.398 1 98.81 396 PRO A C 1
ATOM 3028 O O . PRO A 1 396 ? 9.023 2.045 -2.988 1 98.81 396 PRO A O 1
ATOM 3031 N N . TYR A 1 397 ? 11.18 1.439 -2.625 1 98.75 397 TYR A N 1
ATOM 3032 C CA . TYR A 1 397 ? 11.219 0.341 -3.584 1 98.75 397 TYR A CA 1
ATOM 3033 C C . TYR A 1 397 ? 10.227 -0.75 -3.201 1 98.75 397 TYR A C 1
ATOM 3035 O O . TYR A 1 397 ? 9.391 -1.15 -4.016 1 98.75 397 TYR A O 1
ATOM 3043 N N . ALA A 1 398 ? 10.289 -1.219 -1.994 1 98.56 398 ALA A N 1
ATOM 3044 C CA . ALA A 1 398 ? 9.383 -2.248 -1.485 1 98.56 398 ALA A CA 1
ATOM 3045 C C . ALA A 1 398 ? 8.094 -1.631 -0.957 1 98.56 398 ALA A C 1
ATOM 3047 O O . ALA A 1 398 ? 7.84 -1.644 0.25 1 98.56 398 ALA A O 1
ATOM 3048 N N . TYR A 1 399 ? 7.188 -1.223 -1.81 1 98.44 399 TYR A N 1
ATOM 3049 C CA . TYR A 1 399 ? 6.199 -0.175 -1.573 1 98.44 399 TYR A CA 1
ATOM 3050 C C . TYR A 1 399 ? 5.086 -0.673 -0.662 1 98.44 399 TYR A C 1
ATOM 3052 O O . TYR A 1 399 ? 4.289 0.12 -0.157 1 98.44 399 TYR A O 1
ATOM 3060 N N . THR A 1 400 ? 4.965 -1.995 -0.37 1 98.19 400 THR A N 1
ATOM 3061 C CA . THR A 1 400 ? 3.947 -2.43 0.581 1 98.19 400 THR A CA 1
ATOM 3062 C C . THR A 1 400 ? 4.582 -3.201 1.735 1 98.19 400 THR A C 1
ATOM 3064 O O . THR A 1 400 ? 3.881 -3.664 2.639 1 98.19 400 THR A O 1
ATOM 3067 N N . THR A 1 401 ? 5.926 -3.408 1.719 1 98 401 THR A N 1
ATOM 3068 C CA . THR A 1 401 ? 6.59 -4.145 2.785 1 98 401 THR A CA 1
ATOM 3069 C C . THR A 1 401 ? 6.633 -3.322 4.07 1 98 401 THR A C 1
ATOM 3071 O O . THR A 1 401 ? 7.074 -2.172 4.062 1 98 401 THR A O 1
ATOM 3074 N N . PRO A 1 402 ? 6.102 -3.834 5.16 1 96.62 402 PRO A N 1
ATOM 3075 C CA . PRO A 1 402 ? 6.27 -3.111 6.422 1 96.62 402 PRO A CA 1
ATOM 3076 C C . PRO A 1 402 ? 7.723 -3.088 6.898 1 96.62 402 PRO A C 1
ATOM 3078 O O . PRO A 1 402 ? 8.352 -4.141 7.023 1 96.62 402 PRO A O 1
ATOM 3081 N N . ILE A 1 403 ? 8.219 -1.964 7.148 1 97.5 403 ILE A N 1
ATOM 3082 C CA . ILE A 1 403 ? 9.641 -1.899 7.473 1 97.5 403 ILE A CA 1
ATOM 3083 C C . ILE A 1 403 ? 9.82 -1.535 8.945 1 97.5 403 ILE A C 1
ATOM 3085 O O . ILE A 1 403 ? 10.891 -1.734 9.516 1 97.5 403 ILE A O 1
ATOM 3089 N N . VAL A 1 404 ? 8.797 -0.935 9.602 1 97.81 404 VAL A N 1
ATOM 3090 C CA . VAL A 1 404 ? 8.938 -0.429 10.961 1 97.81 404 VAL A CA 1
ATOM 3091 C C . VAL A 1 404 ? 8.922 -1.593 11.945 1 97.81 404 VAL A C 1
ATOM 3093 O O . VAL A 1 404 ? 7.977 -2.387 11.969 1 97.81 404 VAL A O 1
ATOM 3096 N N . ASP A 1 405 ? 9.938 -1.738 12.719 1 97.06 405 ASP A N 1
ATOM 3097 C CA . ASP A 1 405 ? 10.016 -2.734 13.781 1 97.06 405 ASP A CA 1
ATOM 3098 C C . ASP A 1 405 ? 9.609 -2.133 15.125 1 97.06 405 ASP A C 1
ATOM 3100 O O . ASP A 1 405 ? 8.805 -2.715 15.859 1 97.06 405 ASP A O 1
ATOM 3104 N N . ARG A 1 406 ? 10.172 -0.939 15.453 1 97.75 406 ARG A N 1
ATOM 3105 C CA . ARG A 1 406 ? 9.891 -0.207 16.688 1 97.75 406 ARG A CA 1
ATOM 3106 C C . ARG A 1 406 ? 9.781 1.291 16.422 1 97.75 406 ARG A C 1
ATOM 3108 O O . ARG A 1 406 ? 10.508 1.834 15.586 1 97.75 406 ARG A O 1
ATOM 3115 N N . ILE A 1 407 ? 8.906 1.937 17.141 1 98.12 407 ILE A N 1
ATOM 3116 C CA . ILE A 1 407 ? 8.719 3.375 16.969 1 98.12 407 ILE A CA 1
ATOM 3117 C C . ILE A 1 407 ? 8.938 4.078 18.312 1 98.12 407 ILE A C 1
ATOM 3119 O O . ILE A 1 407 ? 8.516 3.58 19.359 1 98.12 407 ILE A O 1
ATOM 3123 N N . PHE A 1 408 ? 9.625 5.191 18.312 1 98.56 408 PHE A N 1
ATOM 3124 C CA . PHE A 1 408 ? 9.93 6 19.5 1 98.56 408 PHE A CA 1
ATOM 3125 C C . PHE A 1 408 ? 9.438 7.43 19.312 1 98.56 408 PHE A C 1
ATOM 3127 O O . PHE A 1 408 ? 9.75 8.078 18.297 1 98.56 408 PHE A O 1
ATOM 3134 N N . LEU A 1 409 ? 8.641 7.922 20.188 1 98.56 409 LEU A N 1
ATOM 3135 C CA . LEU A 1 409 ? 8.164 9.305 20.234 1 98.56 409 LEU A CA 1
ATOM 3136 C C . LEU A 1 409 ? 8.617 9.984 21.531 1 98.56 409 LEU A C 1
ATOM 3138 O O . LEU A 1 409 ? 8.336 9.492 22.625 1 98.56 409 LEU A O 1
ATOM 3142 N N . ARG A 1 410 ? 9.352 11.062 21.344 1 98.06 410 ARG A N 1
ATOM 3143 C CA . ARG A 1 410 ? 9.938 11.781 22.469 1 98.06 410 ARG A CA 1
ATOM 3144 C C . ARG A 1 410 ? 10.859 10.875 23.266 1 98.06 410 ARG A C 1
ATOM 3146 O O . ARG A 1 410 ? 10.852 10.906 24.5 1 98.06 410 ARG A O 1
ATOM 3153 N N . GLY A 1 411 ? 11.5 10.023 22.578 1 97.62 411 GLY A N 1
ATOM 3154 C CA . GLY A 1 411 ? 12.508 9.172 23.172 1 97.62 411 GLY A CA 1
ATOM 3155 C C . GLY A 1 411 ? 11.922 7.949 23.859 1 97.62 411 GLY A C 1
ATOM 3156 O O . GLY A 1 411 ? 12.664 7.137 24.422 1 97.62 411 GLY A O 1
ATOM 3157 N N . GLU A 1 412 ? 10.648 7.762 23.766 1 97.38 412 GLU A N 1
ATOM 3158 C CA . GLU A 1 412 ? 9.984 6.633 24.406 1 97.38 412 GLU A CA 1
ATOM 3159 C C . GLU A 1 412 ? 9.328 5.719 23.375 1 97.38 412 GLU A C 1
ATOM 3161 O O . GLU A 1 412 ? 8.711 6.195 22.422 1 97.38 412 GLU A O 1
ATOM 3166 N N . GLU A 1 413 ? 9.516 4.391 23.594 1 97.06 413 GLU A N 1
ATOM 3167 C CA . GLU A 1 413 ? 8.922 3.434 22.672 1 97.06 413 GLU A CA 1
ATOM 3168 C C . GLU A 1 413 ? 7.398 3.477 22.719 1 97.06 413 GLU A C 1
ATOM 3170 O O . GLU A 1 413 ? 6.816 3.535 23.812 1 97.06 413 GLU A O 1
ATOM 3175 N N . TYR A 1 414 ? 6.777 3.551 21.578 1 96.69 414 TYR A N 1
ATOM 3176 C CA . TYR A 1 414 ? 5.32 3.506 21.484 1 96.69 414 TYR A CA 1
ATOM 3177 C C . TYR A 1 414 ? 4.816 2.068 21.531 1 96.69 414 TYR A C 1
ATOM 3179 O O . TYR A 1 414 ? 5.227 1.231 20.734 1 96.69 414 TYR A O 1
ATOM 3187 N N . ILE A 1 415 ? 4.031 1.701 22.438 1 88.88 415 ILE A N 1
ATOM 3188 C CA . ILE A 1 415 ? 3.383 0.4 22.562 1 88.88 415 ILE A CA 1
ATOM 3189 C C . ILE A 1 415 ? 1.879 0.547 22.344 1 88.88 415 ILE A C 1
ATOM 3191 O O . ILE A 1 415 ? 1.192 1.197 23.141 1 88.88 415 ILE A O 1
ATOM 3195 N N . PRO A 1 416 ? 1.558 -0.021 21.125 1 75.75 416 PRO A N 1
ATOM 3196 C CA . PRO A 1 416 ? 0.126 0.124 20.859 1 75.75 416 PRO A CA 1
ATOM 3197 C C . PRO A 1 416 ? -0.747 -0.391 22 1 75.75 416 PRO A C 1
ATOM 3199 O O . PRO A 1 416 ? -0.39 -1.368 22.672 1 75.75 416 PRO A O 1
ATOM 3202 N N . GLN A 1 417 ? -1.534 0.483 22.5 1 64.12 417 GLN A N 1
ATOM 3203 C CA . GLN A 1 417 ? -2.461 0.038 23.531 1 64.12 417 GLN A CA 1
ATOM 3204 C C . GLN A 1 417 ? -3.475 -0.956 22.969 1 64.12 417 GLN A C 1
ATOM 3206 O O . GLN A 1 417 ? -3.904 -0.833 21.828 1 64.12 417 GLN A O 1
ATOM 3211 N N . THR A 1 418 ? -3.188 -2.311 22.953 1 52.81 418 THR A N 1
ATOM 3212 C CA . THR A 1 418 ? -4.047 -3.41 22.531 1 52.81 418 THR A CA 1
ATOM 3213 C C . THR A 1 418 ? -5.477 -2.928 22.312 1 52.81 418 THR A C 1
ATOM 3215 O O . THR A 1 418 ? -6.086 -3.217 21.281 1 52.81 418 THR A O 1
ATOM 3218 N N . GLU A 1 419 ? -6.465 -2.898 23.422 1 49.06 419 GLU A N 1
ATOM 3219 C CA . GLU A 1 419 ? -7.902 -3.133 23.469 1 49.06 419 GLU A CA 1
ATOM 3220 C C . GLU A 1 419 ? -8.68 -1.847 23.219 1 49.06 419 GLU A C 1
ATOM 3222 O O . GLU A 1 419 ? -8.812 -1.002 24.109 1 49.06 419 GLU A O 1
ATOM 3227 N N . LEU A 1 420 ? -8.445 -1.243 22.25 1 35.28 420 LEU A N 1
ATOM 3228 C CA . LEU A 1 420 ? -9.594 -0.365 22.062 1 35.28 420 LEU A CA 1
ATOM 3229 C C . LEU A 1 420 ? -10.805 -1.149 21.578 1 35.28 420 LEU A C 1
ATOM 3231 O O . LEU A 1 420 ? -10.688 -1.984 20.672 1 35.28 420 LEU A O 1
ATOM 3235 N N . MET B 1 1 ? -7.914 -31.953 14.266 1 86.81 1 MET B N 1
ATOM 3236 C CA . MET B 1 1 ? -8.117 -30.641 14.859 1 86.81 1 MET B CA 1
ATOM 3237 C C . MET B 1 1 ? -9.531 -30.125 14.586 1 86.81 1 MET B C 1
ATOM 3239 O O . MET B 1 1 ? -10.07 -30.344 13.5 1 86.81 1 MET B O 1
ATOM 3243 N N . LYS B 1 2 ? -10.242 -29.734 15.609 1 96.12 2 LYS B N 1
ATOM 3244 C CA . LYS B 1 2 ? -11.586 -29.172 15.539 1 96.12 2 LYS B CA 1
ATOM 3245 C C . LYS B 1 2 ? -11.609 -27.719 16.016 1 96.12 2 LYS B C 1
ATOM 3247 O O . LYS B 1 2 ? -11.133 -27.406 17.109 1 96.12 2 LYS B O 1
ATOM 3252 N N . LEU B 1 3 ? -12.047 -26.859 15.07 1 98.06 3 LEU B N 1
ATOM 3253 C CA . LEU B 1 3 ? -12.031 -25.438 15.352 1 98.06 3 LEU B CA 1
ATOM 3254 C C . LEU B 1 3 ? -13.398 -24.812 15.086 1 98.06 3 LEU B C 1
ATOM 3256 O O . LEU B 1 3 ? -14 -25.062 14.031 1 98.06 3 LEU B O 1
ATOM 3260 N N . LEU B 1 4 ? -13.953 -24.141 16.062 1 98.25 4 LEU B N 1
ATOM 3261 C CA . LEU B 1 4 ? -15.195 -23.391 15.93 1 98.25 4 LEU B CA 1
ATOM 3262 C C . LEU B 1 4 ? -14.953 -21.891 16.109 1 98.25 4 LEU B C 1
ATOM 3264 O O . LEU B 1 4 ? -14.547 -21.453 17.188 1 98.25 4 LEU B O 1
ATOM 3268 N N . VAL B 1 5 ? -15.109 -21.078 15.07 1 98.62 5 VAL B N 1
ATOM 3269 C CA . VAL B 1 5 ? -15.023 -19.625 15.125 1 98.62 5 VAL B CA 1
ATOM 3270 C C . VAL B 1 5 ? -16.422 -19.031 15.273 1 98.62 5 VAL B C 1
ATOM 3272 O O . VAL B 1 5 ? -17.312 -19.328 14.477 1 98.62 5 VAL B O 1
ATOM 3275 N N . THR B 1 6 ? -16.641 -18.219 16.25 1 98.44 6 THR B N 1
ATOM 3276 C CA . THR B 1 6 ? -17.953 -17.641 16.516 1 98.44 6 THR B CA 1
ATOM 3277 C C . THR B 1 6 ? -17.875 -16.109 16.484 1 98.44 6 THR B C 1
ATOM 3279 O O . THR B 1 6 ? -16.781 -15.547 16.422 1 98.44 6 THR B O 1
ATOM 3282 N N . ASN B 1 7 ? -19.047 -15.438 16.484 1 98.5 7 ASN B N 1
ATOM 3283 C CA . ASN B 1 7 ? -19.172 -13.992 16.531 1 98.5 7 ASN B CA 1
ATOM 3284 C C . ASN B 1 7 ? -18.484 -13.328 15.344 1 98.5 7 ASN B C 1
ATOM 3286 O O . ASN B 1 7 ? -17.797 -12.312 15.508 1 98.5 7 ASN B O 1
ATOM 3290 N N . ILE B 1 8 ? -18.562 -14.008 14.195 1 98.75 8 ILE B N 1
ATOM 3291 C CA . ILE B 1 8 ? -18.078 -13.461 12.93 1 98.75 8 ILE B CA 1
ATOM 3292 C C . ILE B 1 8 ? -19.031 -12.383 12.438 1 98.75 8 ILE B C 1
ATOM 3294 O O . ILE B 1 8 ? -20.234 -12.633 12.266 1 98.75 8 ILE B O 1
ATOM 3298 N N . ALA B 1 9 ? -18.516 -11.117 12.25 1 98.62 9 ALA B N 1
ATOM 3299 C CA . ALA B 1 9 ? -19.406 -10.055 11.766 1 98.62 9 ALA B CA 1
ATOM 3300 C C . ALA B 1 9 ? -20.062 -10.453 10.445 1 98.62 9 ALA B C 1
ATOM 3302 O O . ALA B 1 9 ? -21.281 -10.406 10.312 1 98.62 9 ALA B O 1
ATOM 3303 N N . PHE B 1 10 ? -19.297 -10.781 9.492 1 98.38 10 PHE B N 1
ATOM 3304 C CA . PHE B 1 10 ? -19.812 -11.406 8.273 1 98.38 10 PHE B CA 1
ATOM 3305 C C . PHE B 1 10 ? -18.844 -12.453 7.746 1 98.38 10 PHE B C 1
ATOM 3307 O O . PHE B 1 10 ? -17.625 -12.258 7.801 1 98.38 10 PHE B O 1
ATOM 3314 N N . LEU B 1 11 ? -19.359 -13.617 7.426 1 98.81 11 LEU B N 1
ATOM 3315 C CA . LEU B 1 11 ? -18.672 -14.664 6.688 1 98.81 11 LEU B CA 1
ATOM 3316 C C . LEU B 1 11 ? -18.859 -14.484 5.184 1 98.81 11 LEU B C 1
ATOM 3318 O O . LEU B 1 11 ? -19.984 -14.531 4.684 1 98.81 11 LEU B O 1
ATOM 3322 N N . ALA B 1 12 ? -17.719 -14.211 4.445 1 98.62 12 ALA B N 1
ATOM 3323 C CA . ALA B 1 12 ? -17.844 -13.852 3.035 1 98.62 12 ALA B CA 1
ATOM 3324 C C . ALA B 1 12 ? -17.094 -14.852 2.152 1 98.62 12 ALA B C 1
ATOM 3326 O O . ALA B 1 12 ? -16.25 -15.602 2.637 1 98.62 12 ALA B O 1
ATOM 3327 N N . GLY B 1 13 ? -17.359 -14.836 0.863 1 98.31 13 GLY B N 1
ATOM 3328 C CA . GLY B 1 13 ? -16.688 -15.672 -0.117 1 98.31 13 GLY B CA 1
ATOM 3329 C C . GLY B 1 13 ? -17.266 -17.078 -0.191 1 98.31 13 GLY B C 1
ATOM 3330 O O . GLY B 1 13 ? -16.531 -18.031 -0.441 1 98.31 13 GLY B O 1
ATOM 3331 N N . ILE B 1 14 ? -18.516 -17.219 0.171 1 98 14 ILE B N 1
ATOM 3332 C CA . ILE B 1 14 ? -19.203 -18.5 0.13 1 98 14 ILE B CA 1
ATOM 3333 C C . ILE B 1 14 ? -19.531 -18.859 -1.316 1 98 14 ILE B C 1
ATOM 3335 O O . ILE B 1 14 ? -20.047 -18.031 -2.072 1 98 14 ILE B O 1
ATOM 3339 N N . GLN B 1 15 ? -19.141 -20 -1.751 1 95.19 15 GLN B N 1
ATOM 3340 C CA . GLN B 1 15 ? -19.453 -20.5 -3.082 1 95.19 15 GLN B CA 1
ATOM 3341 C C . GLN B 1 15 ? -20.062 -21.906 -3.012 1 95.19 15 GLN B C 1
ATOM 3343 O O . GLN B 1 15 ? -19.781 -22.656 -2.076 1 95.19 15 GLN B O 1
ATOM 3348 N N . PRO B 1 16 ? -20.938 -22.234 -4.02 1 91.94 16 PRO B N 1
ATOM 3349 C CA . PRO B 1 16 ? -21.422 -23.609 -4.094 1 91.94 16 PRO B CA 1
ATOM 3350 C C . PRO B 1 16 ? -20.297 -24.609 -4.363 1 91.94 16 PRO B C 1
ATOM 3352 O O . PRO B 1 16 ? -19.266 -24.25 -4.922 1 91.94 16 PRO B O 1
ATOM 3355 N N . THR B 1 17 ? -20.516 -25.828 -4.016 1 89.19 17 THR B N 1
ATOM 3356 C CA . THR B 1 17 ? -19.516 -26.875 -4.078 1 89.19 17 THR B CA 1
ATOM 3357 C C . THR B 1 17 ? -19.141 -27.188 -5.527 1 89.19 17 THR B C 1
ATOM 3359 O O . THR B 1 17 ? -18.047 -27.672 -5.801 1 89.19 17 THR B O 1
ATOM 3362 N N . ASP B 1 18 ? -19.922 -26.922 -6.48 1 89.38 18 ASP B N 1
ATOM 3363 C CA . ASP B 1 18 ? -19.703 -27.359 -7.852 1 89.38 18 ASP B CA 1
ATOM 3364 C C . ASP B 1 18 ? -19.078 -26.25 -8.695 1 89.38 18 ASP B C 1
ATOM 3366 O O . ASP B 1 18 ? -18.781 -26.453 -9.875 1 89.38 18 ASP B O 1
ATOM 3370 N N . LYS B 1 19 ? -18.797 -25.188 -8.133 1 92.62 19 LYS B N 1
ATOM 3371 C CA . LYS B 1 19 ? -18.25 -24.062 -8.891 1 92.62 19 LYS B CA 1
ATOM 3372 C C . LYS B 1 19 ? -16.734 -24.047 -8.852 1 92.62 19 LYS B C 1
ATOM 3374 O O . LYS B 1 19 ? -16.125 -24.172 -7.785 1 92.62 19 LYS B O 1
ATOM 3379 N N . LEU B 1 20 ? -16.094 -23.953 -10.086 1 96 20 LEU B N 1
ATOM 3380 C CA . LEU B 1 20 ? -14.625 -23.969 -10.148 1 96 20 LEU B CA 1
ATOM 3381 C C . LEU B 1 20 ? -14.094 -22.578 -10.492 1 96 20 LEU B C 1
ATOM 3383 O O . LEU B 1 20 ? -12.922 -22.281 -10.234 1 96 20 LEU B O 1
ATOM 3387 N N . ARG B 1 21 ? -14.828 -21.797 -11.172 1 97.75 21 ARG B N 1
ATOM 3388 C CA . ARG B 1 21 ? -14.469 -20.422 -11.484 1 97.75 21 ARG B CA 1
ATOM 3389 C C . ARG B 1 21 ? -15.719 -19.562 -11.695 1 97.75 21 ARG B C 1
ATOM 3391 O O . ARG B 1 21 ? -16.812 -20.094 -11.875 1 97.75 21 ARG B O 1
ATOM 3398 N N . LEU B 1 22 ? -15.562 -18.297 -11.516 1 98.31 22 LEU B N 1
ATOM 3399 C CA . LEU B 1 22 ? -16.641 -17.344 -11.727 1 98.31 22 LEU B CA 1
ATOM 3400 C C . LEU B 1 22 ? -16.406 -16.516 -12.977 1 98.31 22 LEU B C 1
ATOM 3402 O O . LEU B 1 22 ? -15.266 -16.109 -13.25 1 98.31 22 LEU B O 1
ATOM 3406 N N . GLU B 1 23 ? -17.453 -16.312 -13.773 1 98.12 23 GLU B N 1
ATOM 3407 C CA . GLU B 1 23 ? -17.297 -15.586 -15.031 1 98.12 23 GLU B CA 1
ATOM 3408 C C . GLU B 1 23 ? -18.359 -14.492 -15.164 1 98.12 23 GLU B C 1
ATOM 3410 O O . GLU B 1 23 ? -19.5 -14.656 -14.703 1 98.12 23 GLU B O 1
ATOM 3415 N N . GLY B 1 24 ? -17.969 -13.414 -15.844 1 97.94 24 GLY B N 1
ATOM 3416 C CA . GLY B 1 24 ? -18.906 -12.336 -16.125 1 97.94 24 GLY B CA 1
ATOM 3417 C C . GLY B 1 24 ? -19.641 -11.852 -14.883 1 97.94 24 GLY B C 1
ATOM 3418 O O . GLY B 1 24 ? -19 -11.531 -13.867 1 97.94 24 GLY B O 1
ATOM 3419 N N . LYS B 1 25 ? -20.922 -11.938 -14.93 1 97.56 25 LYS B N 1
ATOM 3420 C CA . LYS B 1 25 ? -21.766 -11.383 -13.883 1 97.56 25 LYS B CA 1
ATOM 3421 C C . LYS B 1 25 ? -21.625 -12.164 -12.578 1 97.56 25 LYS B C 1
ATOM 3423 O O . LYS B 1 25 ? -21.859 -11.625 -11.5 1 97.56 25 LYS B O 1
ATOM 3428 N N . GLU B 1 26 ? -21.172 -13.414 -12.711 1 97.56 26 GLU B N 1
ATOM 3429 C CA . GLU B 1 26 ? -20.969 -14.227 -11.516 1 97.56 26 GLU B CA 1
ATOM 3430 C C . GLU B 1 26 ? -19.922 -13.617 -10.602 1 97.56 26 GLU B C 1
ATOM 3432 O O . GLU B 1 26 ? -19.953 -13.805 -9.383 1 97.56 26 GLU B O 1
ATOM 3437 N N . MET B 1 27 ? -19.062 -12.922 -11.203 1 98.5 27 MET B N 1
ATOM 3438 C CA . MET B 1 27 ? -17.922 -12.414 -10.438 1 98.5 27 MET B CA 1
ATOM 3439 C C . MET B 1 27 ? -18.359 -11.328 -9.469 1 98.5 27 MET B C 1
ATOM 3441 O O . MET B 1 27 ? -17.656 -11.031 -8.5 1 98.5 27 MET B O 1
ATOM 3445 N N . ALA B 1 28 ? -19.484 -10.672 -9.68 1 97.88 28 ALA B N 1
ATOM 3446 C CA . ALA B 1 28 ? -19.984 -9.602 -8.82 1 97.88 28 ALA B CA 1
ATOM 3447 C C . ALA B 1 28 ? -20.75 -10.164 -7.625 1 97.88 28 ALA B C 1
ATOM 3449 O O . ALA B 1 28 ? -21.125 -9.422 -6.715 1 97.88 28 ALA B O 1
ATOM 3450 N N . ARG B 1 29 ? -20.922 -11.453 -7.621 1 95.81 29 ARG B N 1
ATOM 3451 C CA . ARG B 1 29 ? -21.641 -12.094 -6.523 1 95.81 29 ARG B CA 1
ATOM 3452 C C . ARG B 1 29 ? -20.672 -12.578 -5.445 1 95.81 29 ARG B C 1
ATOM 3454 O O . ARG B 1 29 ? -19.844 -13.461 -5.691 1 95.81 29 ARG B O 1
ATOM 3461 N N . LEU B 1 30 ? -20.703 -11.992 -4.32 1 97.12 30 LEU B N 1
ATOM 3462 C CA . LEU B 1 30 ? -19.969 -12.414 -3.131 1 97.12 30 LEU B CA 1
ATOM 3463 C C . LEU B 1 30 ? -20.922 -12.719 -1.982 1 97.12 30 LEU B C 1
ATOM 3465 O O . LEU B 1 30 ? -21.297 -11.82 -1.23 1 97.12 30 LEU B O 1
ATOM 3469 N N . GLU B 1 31 ? -21.281 -13.953 -1.823 1 97 31 GLU B N 1
ATOM 3470 C CA . GLU B 1 31 ? -22.25 -14.359 -0.816 1 97 31 GLU B CA 1
ATOM 3471 C C . GLU B 1 31 ? -21.672 -14.234 0.592 1 97 31 GLU B C 1
ATOM 3473 O O . GLU B 1 31 ? -20.516 -14.57 0.823 1 97 31 GLU B O 1
ATOM 3478 N N . THR B 1 32 ? -22.5 -13.695 1.52 1 98.06 32 THR B N 1
ATOM 3479 C CA . THR B 1 32 ? -22.094 -13.477 2.9 1 98.06 32 THR B CA 1
ATOM 3480 C C . THR B 1 32 ? -23.172 -13.945 3.869 1 98.06 32 THR B C 1
ATOM 3482 O O . THR B 1 32 ? -24.328 -14.094 3.486 1 98.06 32 THR B O 1
ATOM 3485 N N . ILE B 1 33 ? -22.812 -14.352 5.039 1 98.38 33 ILE B N 1
ATOM 3486 C CA . ILE B 1 33 ? -23.703 -14.586 6.176 1 98.38 33 ILE B CA 1
ATOM 3487 C C . ILE B 1 33 ? -23.344 -13.633 7.312 1 98.38 33 ILE B C 1
ATOM 3489 O O . ILE B 1 33 ? -22.203 -13.617 7.781 1 98.38 33 ILE B O 1
ATOM 3493 N N . ALA B 1 34 ? -24.297 -12.781 7.672 1 98.12 34 ALA B N 1
ATOM 3494 C CA . ALA B 1 34 ? -24.078 -11.883 8.797 1 98.12 34 ALA B CA 1
ATOM 3495 C C . ALA B 1 34 ? -24.141 -12.633 10.125 1 98.12 34 ALA B C 1
ATOM 3497 O O . ALA B 1 34 ? -24.922 -13.578 10.266 1 98.12 34 ALA B O 1
ATOM 3498 N N . ASN B 1 35 ? -23.359 -12.109 11.109 1 98.38 35 ASN B N 1
ATOM 3499 C CA . ASN B 1 35 ? -23.375 -12.719 12.438 1 98.38 35 ASN B CA 1
ATOM 3500 C C . ASN B 1 35 ? -23.312 -14.242 12.352 1 98.38 35 ASN B C 1
ATOM 3502 O O . ASN B 1 35 ? -24.25 -14.93 12.734 1 98.38 35 ASN B O 1
ATOM 3506 N N . ALA B 1 36 ? -22.109 -14.719 11.945 1 98.69 36 ALA B N 1
ATOM 3507 C CA . ALA B 1 36 ? -21.969 -16.094 11.492 1 98.69 36 ALA B CA 1
ATOM 3508 C C . ALA B 1 36 ? -21.031 -16.891 12.406 1 98.69 36 ALA B C 1
ATOM 3510 O O . ALA B 1 36 ? -20.391 -16.312 13.289 1 98.69 36 ALA B O 1
ATOM 3511 N N . PHE B 1 37 ? -21.031 -18.188 12.273 1 98.56 37 PHE B N 1
ATOM 3512 C CA . PHE B 1 37 ? -20.031 -19.094 12.812 1 98.56 37 PHE B CA 1
ATOM 3513 C C . PHE B 1 37 ? -19.422 -19.938 11.703 1 98.56 37 PHE B C 1
ATOM 3515 O O . PHE B 1 37 ? -19.969 -20.047 10.609 1 98.56 37 PHE B O 1
ATOM 3522 N N . LEU B 1 38 ? -18.25 -20.484 11.852 1 98.75 38 LEU B N 1
ATOM 3523 C CA . LEU B 1 38 ? -17.531 -21.391 10.969 1 98.75 38 LEU B CA 1
ATOM 3524 C C . LEU B 1 38 ? -16.953 -22.562 11.758 1 98.75 38 LEU B C 1
ATOM 3526 O O . LEU B 1 38 ? -16.281 -22.375 12.773 1 98.75 38 LEU B O 1
ATOM 3530 N N . TYR B 1 39 ? -17.266 -23.75 11.383 1 98.5 39 TYR B N 1
ATOM 3531 C CA . TYR B 1 39 ? -16.766 -24.953 12.016 1 98.5 39 TYR B CA 1
ATOM 3532 C C . TYR B 1 39 ? -15.836 -25.719 11.07 1 98.5 39 TYR B C 1
ATOM 3534 O O . TYR B 1 39 ? -16.219 -26.031 9.938 1 98.5 39 TYR B O 1
ATOM 3542 N N . VAL B 1 40 ? -14.602 -25.953 11.5 1 98.44 40 VAL B N 1
ATOM 3543 C CA . VAL B 1 40 ? -13.555 -26.625 10.742 1 98.44 40 VAL B CA 1
ATOM 3544 C C . VAL B 1 40 ? -13.234 -27.969 11.398 1 98.44 40 VAL B C 1
ATOM 3546 O O . VAL B 1 40 ? -13.117 -28.062 12.617 1 98.44 40 VAL B O 1
ATOM 3549 N N . GLU B 1 41 ? -13.156 -28.984 10.625 1 97.31 41 GLU B N 1
ATOM 3550 C CA . GLU B 1 41 ? -12.781 -30.312 11.086 1 97.31 41 GLU B CA 1
ATOM 3551 C C . GLU B 1 41 ? -11.734 -30.953 10.172 1 97.31 41 GLU B C 1
ATOM 3553 O O . GLU B 1 41 ? -11.914 -31 8.953 1 97.31 41 GLU B O 1
ATOM 3558 N N . ASP B 1 42 ? -10.633 -31.422 10.781 1 96.94 42 ASP B N 1
ATOM 3559 C CA . ASP B 1 42 ? -9.562 -32.125 10.086 1 96.94 42 ASP B CA 1
ATOM 3560 C C . ASP B 1 42 ? -9.039 -31.312 8.906 1 96.94 42 ASP B C 1
ATOM 3562 O O . ASP B 1 42 ? -8.922 -31.812 7.789 1 96.94 42 ASP B O 1
ATOM 3566 N N . GLY B 1 43 ? -8.906 -30 9.094 1 97.94 43 GLY B N 1
ATOM 3567 C CA . GLY B 1 43 ? -8.266 -29.109 8.148 1 97.94 43 GLY B CA 1
ATOM 3568 C C . GLY B 1 43 ? -9.188 -28.641 7.035 1 97.94 43 GLY B C 1
ATOM 3569 O O . GLY B 1 43 ? -8.766 -27.953 6.109 1 97.94 43 GLY B O 1
ATOM 3570 N N . ARG B 1 44 ? -10.484 -29.016 7.141 1 98.44 44 ARG B N 1
ATOM 3571 C CA . ARG B 1 44 ? -11.445 -28.672 6.098 1 98.44 44 ARG B CA 1
ATOM 3572 C C . ARG B 1 44 ? -12.672 -27.984 6.691 1 98.44 44 ARG B C 1
ATOM 3574 O O . ARG B 1 44 ? -13.008 -28.203 7.859 1 98.44 44 ARG B O 1
ATOM 3581 N N . ILE B 1 45 ? -13.289 -27.172 5.887 1 98.5 45 ILE B N 1
ATOM 3582 C CA . ILE B 1 45 ? -14.523 -26.516 6.293 1 98.5 45 ILE B CA 1
ATOM 3583 C C . ILE B 1 45 ? -15.648 -27.547 6.406 1 98.5 45 ILE B C 1
ATOM 3585 O O . ILE B 1 45 ? -16.016 -28.172 5.414 1 98.5 45 ILE B O 1
ATOM 3589 N N . HIS B 1 46 ? -16.125 -27.719 7.59 1 97.81 46 HIS B N 1
ATOM 3590 C CA . HIS B 1 46 ? -17.156 -28.734 7.824 1 97.81 46 HIS B CA 1
ATOM 3591 C C . HIS B 1 46 ? -18.562 -28.125 7.699 1 97.81 46 HIS B C 1
ATOM 3593 O O . HIS B 1 46 ? -19.422 -28.688 7.02 1 97.81 46 HIS B O 1
ATOM 3599 N N . SER B 1 47 ? -18.781 -27.016 8.352 1 97.12 47 SER B N 1
ATOM 3600 C CA . SER B 1 47 ? -20.078 -26.359 8.289 1 97.12 47 SER B CA 1
ATOM 3601 C C . SER B 1 47 ? -19.953 -24.891 8.703 1 97.12 47 SER B C 1
ATOM 3603 O O . SER B 1 47 ? -18.953 -24.484 9.289 1 97.12 47 SER B O 1
ATOM 3605 N N . TYR B 1 48 ? -20.891 -24.109 8.344 1 98.25 48 TYR B N 1
ATOM 3606 C CA . TYR B 1 48 ? -21.031 -22.719 8.719 1 98.25 48 TYR B CA 1
ATOM 3607 C C . TYR B 1 48 ? -22.484 -22.281 8.688 1 98.25 48 TYR B C 1
ATOM 3609 O O . TYR B 1 48 ? -23.328 -22.984 8.109 1 98.25 48 TYR B O 1
ATOM 3617 N N . GLY B 1 49 ? -22.797 -21.203 9.305 1 98 49 GLY B N 1
ATOM 3618 C CA . GLY B 1 49 ? -24.156 -20.672 9.359 1 98 49 GLY B CA 1
ATOM 3619 C C . GLY B 1 49 ? -24.281 -19.453 10.242 1 98 49 GLY B C 1
ATOM 3620 O O . GLY B 1 49 ? -23.281 -18.875 10.664 1 98 49 GLY B O 1
ATOM 3621 N N . ALA B 1 50 ? -25.547 -19 10.406 1 98.19 50 ALA B N 1
ATOM 3622 C CA . ALA B 1 50 ? -25.828 -17.891 11.305 1 98.19 50 ALA B CA 1
ATOM 3623 C C . ALA B 1 50 ? -25.641 -18.297 12.766 1 98.19 50 ALA B C 1
ATOM 3625 O O . ALA B 1 50 ? -25.875 -19.438 13.133 1 98.19 50 ALA B O 1
ATOM 3626 N N . MET B 1 51 ? -25.188 -17.344 13.594 1 97.75 51 MET B N 1
ATOM 3627 C CA . MET B 1 51 ? -25.031 -17.594 15.031 1 97.75 51 MET B CA 1
ATOM 3628 C C . MET B 1 51 ? -26.328 -18.125 15.633 1 97.75 51 MET B C 1
ATOM 3630 O O . MET B 1 51 ? -26.312 -18.922 16.562 1 97.75 51 MET B O 1
ATOM 3634 N N . SER B 1 52 ? -27.453 -17.672 15.086 1 97.38 52 SER B N 1
ATOM 3635 C CA . SER B 1 52 ? -28.75 -18.094 15.57 1 97.38 52 SER B CA 1
ATOM 3636 C C . SER B 1 52 ? -28.953 -19.594 15.383 1 97.38 52 SER B C 1
ATOM 3638 O O . SER B 1 52 ? -29.781 -20.203 16.047 1 97.38 52 SER B O 1
ATOM 3640 N N . ASP B 1 53 ? -28.219 -20.172 14.461 1 96.31 53 ASP B N 1
ATOM 3641 C CA . ASP B 1 53 ? -28.344 -21.609 14.172 1 96.31 53 ASP B CA 1
ATOM 3642 C C . ASP B 1 53 ? -27.406 -22.422 15.062 1 96.31 53 ASP B C 1
ATOM 3644 O O . ASP B 1 53 ? -27.547 -23.641 15.148 1 96.31 53 ASP B O 1
ATOM 3648 N N . LEU B 1 54 ? -26.484 -21.844 15.773 1 93.75 54 LEU B N 1
ATOM 3649 C CA . LEU B 1 54 ? -25.406 -22.5 16.5 1 93.75 54 LEU B CA 1
ATOM 3650 C C . LEU B 1 54 ? -25.969 -23.469 17.547 1 93.75 54 LEU B C 1
ATOM 3652 O O . LEU B 1 54 ? -25.484 -24.578 17.688 1 93.75 54 LEU B O 1
ATOM 3656 N N . PRO B 1 55 ? -27.078 -23.047 18.328 1 89.69 55 PRO B N 1
ATOM 3657 C CA . PRO B 1 55 ? -27.594 -23.922 19.375 1 89.69 55 PRO B CA 1
ATOM 3658 C C . PRO B 1 55 ? -28.125 -25.25 18.844 1 89.69 55 PRO B C 1
ATOM 3660 O O . PRO B 1 55 ? -28.234 -26.219 19.578 1 89.69 55 PRO B O 1
ATOM 3663 N N . THR B 1 56 ? -28.438 -25.188 17.641 1 90.88 56 THR B N 1
ATOM 3664 C CA . THR B 1 56 ? -29.016 -26.391 17.047 1 90.88 56 THR B CA 1
ATOM 3665 C C . THR B 1 56 ? -27.922 -27.312 16.516 1 90.88 56 THR B C 1
ATOM 3667 O O . THR B 1 56 ? -28.203 -28.422 16.094 1 90.88 56 THR B O 1
ATOM 3670 N N . CYS B 1 57 ? -26.781 -26.781 16.516 1 89.44 57 CYS B N 1
ATOM 3671 C CA . CYS B 1 57 ? -25.641 -27.562 16.031 1 89.44 57 CYS B CA 1
ATOM 3672 C C . CYS B 1 57 ? -25 -28.344 17.172 1 89.44 57 CYS B C 1
ATOM 3674 O O . CYS B 1 57 ? -25.031 -27.906 18.328 1 89.44 57 CYS B O 1
ATOM 3676 N N . ASN B 1 58 ? -24.531 -29.547 16.875 1 88.5 58 ASN B N 1
ATOM 3677 C CA . ASN B 1 58 ? -23.781 -30.359 17.828 1 88.5 58 ASN B CA 1
ATOM 3678 C C . ASN B 1 58 ? -22.297 -30.406 17.5 1 88.5 58 ASN B C 1
ATOM 3680 O O . ASN B 1 58 ? -21.922 -30.828 16.406 1 88.5 58 ASN B O 1
ATOM 3684 N N . PHE B 1 59 ? -21.547 -29.828 18.391 1 90.06 59 PHE B N 1
ATOM 3685 C CA . PHE B 1 59 ? -20.094 -29.875 18.203 1 90.06 59 PHE B CA 1
ATOM 3686 C C . PHE B 1 59 ? -19.453 -30.734 19.281 1 90.06 59 PHE B C 1
ATOM 3688 O O . PHE B 1 59 ? -19.969 -30.844 20.391 1 90.06 59 PHE B O 1
ATOM 3695 N N . PRO B 1 60 ? -18.375 -31.375 18.922 1 91.06 60 PRO B N 1
ATOM 3696 C CA . PRO B 1 60 ? -17.688 -32.188 19.922 1 91.06 60 PRO B CA 1
ATOM 3697 C C . PRO B 1 60 ? -17.203 -31.375 21.109 1 91.06 60 PRO B C 1
ATOM 3699 O O . PRO B 1 60 ? -16.969 -30.172 20.984 1 91.06 60 PRO B O 1
ATOM 3702 N N . SER B 1 61 ? -16.984 -32.031 22.203 1 88.56 61 SER B N 1
ATOM 3703 C CA . SER B 1 61 ? -16.562 -31.359 23.438 1 88.56 61 SER B CA 1
ATOM 3704 C C . SER B 1 61 ? -15.133 -30.859 23.344 1 88.56 61 SER B C 1
ATOM 3706 O O . SER B 1 61 ? -14.758 -29.922 24.047 1 88.56 61 SER B O 1
ATOM 3708 N N . ASP B 1 62 ? -14.328 -31.422 22.438 1 92.81 62 ASP B N 1
ATOM 3709 C CA . ASP B 1 62 ? -12.914 -31.078 22.359 1 92.81 62 ASP B CA 1
ATOM 3710 C C . ASP B 1 62 ? -12.672 -30.047 21.25 1 92.81 62 ASP B C 1
ATOM 3712 O O . ASP B 1 62 ? -11.531 -29.859 20.812 1 92.81 62 ASP B O 1
ATOM 3716 N N . VAL B 1 63 ? -13.68 -29.359 20.922 1 94.62 63 VAL B N 1
ATOM 3717 C CA . VAL B 1 63 ? -13.562 -28.359 19.859 1 94.62 63 VAL B CA 1
ATOM 3718 C C . VAL B 1 63 ? -12.875 -27.109 20.391 1 94.62 63 VAL B C 1
ATOM 3720 O O . VAL B 1 63 ? -13.188 -26.641 21.484 1 94.62 63 VAL B O 1
ATOM 3723 N N . GLN B 1 64 ? -11.766 -26.641 19.703 1 96.56 64 GLN B N 1
ATOM 3724 C CA . GLN B 1 64 ? -11.18 -25.344 20.016 1 96.56 64 GLN B CA 1
ATOM 3725 C C . GLN B 1 64 ? -12.117 -24.219 19.609 1 96.56 64 GLN B C 1
ATOM 3727 O O . GLN B 1 64 ? -12.617 -24.188 18.484 1 96.56 64 GLN B O 1
ATOM 3732 N N . GLN B 1 65 ? -12.391 -23.328 20.531 1 96.81 65 GLN B N 1
ATOM 3733 C CA . GLN B 1 65 ? -13.289 -22.219 20.25 1 96.81 65 GLN B CA 1
ATOM 3734 C C . GLN B 1 65 ? -12.516 -20.906 20.109 1 96.81 65 GLN B C 1
ATOM 3736 O O . GLN B 1 65 ? -11.648 -20.594 20.938 1 96.81 65 GLN B O 1
ATOM 3741 N N . ILE B 1 66 ? -12.758 -20.203 19.047 1 97.5 66 ILE B N 1
ATOM 3742 C CA . ILE B 1 66 ? -12.188 -18.891 18.812 1 97.5 66 ILE B CA 1
ATOM 3743 C C . ILE B 1 66 ? -13.305 -17.859 18.656 1 97.5 66 ILE B C 1
ATOM 3745 O O . ILE B 1 66 ? -14.273 -18.078 17.922 1 97.5 66 ILE B O 1
ATOM 3749 N N . ASP B 1 67 ? -13.25 -16.766 19.406 1 98.38 67 ASP B N 1
ATOM 3750 C CA . ASP B 1 67 ? -14.133 -15.625 19.25 1 98.38 67 ASP B CA 1
ATOM 3751 C C . ASP B 1 67 ? -13.57 -14.625 18.25 1 98.38 67 ASP B C 1
ATOM 3753 O O . ASP B 1 67 ? -12.484 -14.07 18.453 1 98.38 67 ASP B O 1
ATOM 3757 N N . ALA B 1 68 ? -14.289 -14.367 17.156 1 98.31 68 ALA B N 1
ATOM 3758 C CA . ALA B 1 68 ? -13.82 -13.43 16.125 1 98.31 68 ALA B CA 1
ATOM 3759 C C . ALA B 1 68 ? -13.93 -11.992 16.609 1 98.31 68 ALA B C 1
ATOM 3761 O O . ALA B 1 68 ? -13.375 -11.078 16 1 98.31 68 ALA B O 1
ATOM 3762 N N . LYS B 1 69 ? -14.672 -11.734 17.719 1 97.12 69 LYS B N 1
ATOM 3763 C CA . LYS B 1 69 ? -14.812 -10.422 18.359 1 97.12 69 LYS B CA 1
ATOM 3764 C C . LYS B 1 69 ? -15.242 -9.367 17.344 1 97.12 69 LYS B C 1
ATOM 3766 O O . LYS B 1 69 ? -14.664 -8.281 17.281 1 97.12 69 LYS B O 1
ATOM 3771 N N . GLY B 1 70 ? -16.156 -9.781 16.438 1 97.38 70 GLY B N 1
ATOM 3772 C CA . GLY B 1 70 ? -16.703 -8.844 15.469 1 97.38 70 GLY B CA 1
ATOM 3773 C C . GLY B 1 70 ? -15.828 -8.703 14.234 1 97.38 70 GLY B C 1
ATOM 3774 O O . GLY B 1 70 ? -16.125 -7.895 13.352 1 97.38 70 GLY B O 1
ATOM 3775 N N . GLY B 1 71 ? -14.75 -9.391 14.188 1 98.5 71 GLY B N 1
ATOM 3776 C CA . GLY B 1 71 ? -14.039 -9.516 12.922 1 98.5 71 GLY B CA 1
ATOM 3777 C C . GLY B 1 71 ? -14.781 -10.336 11.891 1 98.5 71 GLY B C 1
ATOM 3778 O O . GLY B 1 71 ? -15.727 -11.055 12.227 1 98.5 71 GLY B O 1
ATOM 3779 N N . SER B 1 72 ? -14.414 -10.164 10.656 1 98.75 72 SER B N 1
ATOM 3780 C CA . SER B 1 72 ? -15.023 -10.922 9.57 1 98.75 72 SER B CA 1
ATOM 3781 C C . SER B 1 72 ? -14.094 -12.039 9.094 1 98.75 72 SER B C 1
ATOM 3783 O O . SER B 1 72 ? -12.891 -12.008 9.359 1 98.75 72 SER B O 1
ATOM 3785 N N . VAL B 1 73 ? -14.719 -13.023 8.453 1 98.88 73 VAL B N 1
ATOM 3786 C CA . VAL B 1 73 ? -13.953 -14.156 7.938 1 98.88 73 VAL B CA 1
ATOM 3787 C C . VAL B 1 73 ? -14.078 -14.219 6.418 1 98.88 73 VAL B C 1
ATOM 3789 O O . VAL B 1 73 ? -15.188 -14.156 5.879 1 98.88 73 VAL B O 1
ATOM 3792 N N . LEU B 1 74 ? -13.031 -14.297 5.73 1 98.88 74 LEU B N 1
ATOM 3793 C CA . LEU B 1 74 ? -12.93 -14.477 4.285 1 98.88 74 LEU B CA 1
ATOM 3794 C C . LEU B 1 74 ? -11.945 -15.586 3.943 1 98.88 74 LEU B C 1
ATOM 3796 O O . LEU B 1 74 ? -11.07 -15.914 4.746 1 98.88 74 LEU B O 1
ATOM 3800 N N . PRO B 1 75 ? -12.164 -16.266 2.768 1 98.88 75 PRO B N 1
ATOM 3801 C CA . PRO B 1 75 ? -11.086 -17.156 2.346 1 98.88 75 PRO B CA 1
ATOM 3802 C C . PRO B 1 75 ? -9.742 -16.438 2.199 1 98.88 75 PRO B C 1
ATOM 3804 O O . PRO B 1 75 ? -9.711 -15.25 1.862 1 98.88 75 PRO B O 1
ATOM 3807 N N . SER B 1 76 ? -8.617 -17.156 2.52 1 98.88 76 SER B N 1
ATOM 3808 C CA . SER B 1 76 ? -7.293 -16.594 2.262 1 98.88 76 SER B CA 1
ATOM 3809 C C . SER B 1 76 ? -7.129 -16.203 0.796 1 98.88 76 SER B C 1
ATOM 3811 O O . SER B 1 76 ? -7.773 -16.797 -0.08 1 98.88 76 SER B O 1
ATOM 3813 N N . TRP B 1 77 ? -6.328 -15.273 0.547 1 98.94 77 TRP B N 1
ATOM 3814 C CA . TRP B 1 77 ? -5.984 -14.922 -0.828 1 98.94 77 TRP B CA 1
ATOM 3815 C C . TRP B 1 77 ? -5.27 -16.078 -1.519 1 98.94 77 TRP B C 1
ATOM 3817 O O . TRP B 1 77 ? -4.582 -16.875 -0.868 1 98.94 77 TRP B O 1
ATOM 3827 N N . CYS B 1 78 ? -5.48 -16.219 -2.775 1 98.94 78 CYS B N 1
ATOM 3828 C CA . CYS B 1 78 ? -4.699 -17.062 -3.666 1 98.94 78 CYS B CA 1
ATOM 3829 C C . CYS B 1 78 ? -3.865 -16.219 -4.625 1 98.94 78 CYS B C 1
ATOM 3831 O O . CYS B 1 78 ? -4.41 -15.445 -5.41 1 98.94 78 CYS B O 1
ATOM 3833 N N . ASP B 1 79 ? -2.578 -16.312 -4.516 1 98.94 79 ASP B N 1
ATOM 3834 C CA . ASP B 1 79 ? -1.676 -15.57 -5.395 1 98.94 79 ASP B CA 1
ATOM 3835 C C . ASP B 1 79 ? -1.14 -16.469 -6.508 1 98.94 79 ASP B C 1
ATOM 3837 O O . ASP B 1 79 ? -0.153 -17.188 -6.312 1 98.94 79 ASP B O 1
ATOM 3841 N N . SER B 1 80 ? -1.682 -16.312 -7.676 1 98.94 80 SER B N 1
ATOM 3842 C CA . SER B 1 80 ? -1.491 -17.312 -8.727 1 98.94 80 SER B CA 1
ATOM 3843 C C . SER B 1 80 ? -0.289 -16.969 -9.602 1 98.94 80 SER B C 1
ATOM 3845 O O . SER B 1 80 ? -0.049 -17.609 -10.617 1 98.94 80 SER B O 1
ATOM 3847 N N . HIS B 1 81 ? 0.504 -15.945 -9.25 1 98.94 81 HIS B N 1
ATOM 3848 C CA . HIS B 1 81 ? 1.64 -15.547 -10.078 1 98.94 81 HIS B CA 1
ATOM 3849 C C . HIS B 1 81 ? 2.682 -14.797 -9.25 1 98.94 81 HIS B C 1
ATOM 3851 O O . HIS B 1 81 ? 2.574 -13.578 -9.07 1 98.94 81 HIS B O 1
ATOM 3857 N N . THR B 1 82 ? 3.746 -15.516 -8.797 1 98.94 82 THR B N 1
ATOM 3858 C CA . THR B 1 82 ? 4.84 -14.852 -8.102 1 98.94 82 THR B CA 1
ATOM 3859 C C . THR B 1 82 ? 6.188 -15.391 -8.57 1 98.94 82 THR B C 1
ATOM 3861 O O . THR B 1 82 ? 6.266 -16.484 -9.133 1 98.94 82 THR B O 1
ATOM 3864 N N . HIS B 1 83 ? 7.145 -14.594 -8.469 1 98.81 83 HIS B N 1
ATOM 3865 C CA . HIS B 1 83 ? 8.555 -14.93 -8.586 1 98.81 83 HIS B CA 1
ATOM 3866 C C . HIS B 1 83 ? 9.297 -14.688 -7.277 1 98.81 83 HIS B C 1
ATOM 3868 O O . HIS B 1 83 ? 10.344 -14.039 -7.262 1 98.81 83 HIS B O 1
ATOM 3874 N N . ILE B 1 84 ? 8.797 -15.234 -6.125 1 98.31 84 ILE B N 1
ATOM 3875 C CA . ILE B 1 84 ? 9.219 -14.766 -4.809 1 98.31 84 ILE B CA 1
ATOM 3876 C C . ILE B 1 84 ? 10.578 -15.367 -4.453 1 98.31 84 ILE B C 1
ATOM 3878 O O . ILE B 1 84 ? 11.227 -14.93 -3.5 1 98.31 84 ILE B O 1
ATOM 3882 N N . VAL B 1 85 ? 11.008 -16.422 -5.215 1 98.81 85 VAL B N 1
ATOM 3883 C CA . VAL B 1 85 ? 12.344 -16.969 -5.031 1 98.81 85 VAL B CA 1
ATOM 3884 C C . VAL B 1 85 ? 13.336 -16.266 -5.957 1 98.81 85 VAL B C 1
ATOM 3886 O O . VAL B 1 85 ? 13.375 -16.547 -7.16 1 98.81 85 VAL B O 1
ATOM 3889 N N . PHE B 1 86 ? 14.047 -15.312 -5.496 1 98.44 86 PHE B N 1
ATOM 3890 C CA . PHE B 1 86 ? 15.062 -14.57 -6.23 1 98.44 86 PHE B CA 1
ATOM 3891 C C . PHE B 1 86 ? 16.203 -14.156 -5.305 1 98.44 86 PHE B C 1
ATOM 3893 O O . PHE B 1 86 ? 16.062 -14.18 -4.082 1 98.44 86 PHE B O 1
ATOM 3900 N N . ALA B 1 87 ? 17.344 -13.883 -5.926 1 97.69 87 ALA B N 1
ATOM 3901 C CA . ALA B 1 87 ? 18.547 -13.508 -5.176 1 97.69 87 ALA B CA 1
ATOM 3902 C C . ALA B 1 87 ? 18.672 -11.992 -5.078 1 97.69 87 ALA B C 1
ATOM 3904 O O . ALA B 1 87 ? 19 -11.328 -6.062 1 97.69 87 ALA B O 1
ATOM 3905 N N . GLY B 1 88 ? 18.359 -11.469 -3.865 1 94.56 88 GLY B N 1
ATOM 3906 C CA . GLY B 1 88 ? 18.609 -10.062 -3.611 1 94.56 88 GLY B CA 1
ATOM 3907 C C . GLY B 1 88 ? 17.562 -9.148 -4.23 1 94.56 88 GLY B C 1
ATOM 3908 O O . GLY B 1 88 ? 16.906 -9.523 -5.199 1 94.56 88 GLY B O 1
ATOM 3909 N N . SER B 1 89 ? 17.438 -7.91 -3.74 1 95.5 89 SER B N 1
ATOM 3910 C CA . SER B 1 89 ? 16.516 -6.902 -4.246 1 95.5 89 SER B CA 1
ATOM 3911 C C . SER B 1 89 ? 17.156 -6.062 -5.344 1 95.5 89 SER B C 1
ATOM 3913 O O . SER B 1 89 ? 18.359 -6.176 -5.594 1 95.5 89 SER B O 1
ATOM 3915 N N . ARG B 1 90 ? 16.375 -5.316 -6.074 1 97.19 90 ARG B N 1
ATOM 3916 C CA . ARG B 1 90 ? 16.859 -4.516 -7.191 1 97.19 90 ARG B CA 1
ATOM 3917 C C . ARG B 1 90 ? 16.516 -3.041 -7 1 97.19 90 ARG B C 1
ATOM 3919 O O . ARG B 1 90 ? 16.125 -2.363 -7.953 1 97.19 90 ARG B O 1
ATOM 3926 N N . GLU B 1 91 ? 16.594 -2.494 -5.73 1 97.06 91 GLU B N 1
ATOM 3927 C CA . GLU B 1 91 ? 16.281 -1.095 -5.473 1 97.06 91 GLU B CA 1
ATOM 3928 C C . GLU B 1 91 ? 17.234 -0.164 -6.211 1 97.06 91 GLU B C 1
ATOM 3930 O O . GLU B 1 91 ? 16.875 0.97 -6.539 1 97.06 91 GLU B O 1
ATOM 3935 N N . GLN B 1 92 ? 18.484 -0.628 -6.531 1 96.44 92 GLN B N 1
ATOM 3936 C CA . GLN B 1 92 ? 19.391 0.191 -7.34 1 96.44 92 GLN B CA 1
ATOM 3937 C C . GLN B 1 92 ? 18.812 0.434 -8.727 1 96.44 92 GLN B C 1
ATOM 3939 O O . GLN B 1 92 ? 18.906 1.543 -9.258 1 96.44 92 GLN B O 1
ATOM 3944 N N . GLU B 1 93 ? 18.281 -0.632 -9.336 1 97.31 93 GLU B N 1
ATOM 3945 C CA . GLU B 1 93 ? 17.625 -0.489 -10.633 1 97.31 93 GLU B CA 1
ATOM 3946 C C . GLU B 1 93 ? 16.469 0.506 -10.547 1 97.31 93 GLU B C 1
ATOM 3948 O O . GLU B 1 93 ? 16.25 1.3 -11.461 1 97.31 93 GLU B O 1
ATOM 3953 N N . PHE B 1 94 ? 15.727 0.454 -9.438 1 98.06 94 PHE B N 1
ATOM 3954 C CA . PHE B 1 94 ? 14.617 1.36 -9.172 1 98.06 94 PHE B CA 1
ATOM 3955 C C . PHE B 1 94 ? 15.078 2.812 -9.234 1 98.06 94 PHE B C 1
ATOM 3957 O O . PHE B 1 94 ? 14.461 3.633 -9.922 1 98.06 94 PHE B O 1
ATOM 3964 N N . VAL B 1 95 ? 16.188 3.127 -8.609 1 98.12 95 VAL B N 1
ATOM 3965 C CA . VAL B 1 95 ? 16.75 4.469 -8.578 1 98.12 95 VAL B CA 1
ATOM 3966 C C . VAL B 1 95 ? 17.25 4.855 -9.969 1 98.12 95 VAL B C 1
ATOM 3968 O O . VAL B 1 95 ? 17.031 5.984 -10.422 1 98.12 95 VAL B O 1
ATOM 3971 N N . ASP B 1 96 ? 17.891 3.891 -10.648 1 97.56 96 ASP B N 1
ATOM 3972 C CA . ASP B 1 96 ? 18.422 4.141 -11.984 1 97.56 96 ASP B CA 1
ATOM 3973 C C . ASP B 1 96 ? 17.297 4.484 -12.961 1 97.56 96 ASP B C 1
ATOM 3975 O O . ASP B 1 96 ? 17.453 5.352 -13.828 1 97.56 96 ASP B O 1
ATOM 3979 N N . LYS B 1 97 ? 16.172 3.783 -12.844 1 96.88 97 LYS B N 1
ATOM 3980 C CA . LYS B 1 97 ? 15.016 4.074 -13.68 1 96.88 97 LYS B CA 1
ATOM 3981 C C . LYS B 1 97 ? 14.492 5.48 -13.422 1 96.88 97 LYS B C 1
ATOM 3983 O O . LYS B 1 97 ? 14.117 6.195 -14.359 1 96.88 97 LYS B O 1
ATOM 3988 N N . ILE B 1 98 ? 14.461 5.934 -12.18 1 97.19 98 ILE B N 1
ATOM 3989 C CA . ILE B 1 98 ? 14.008 7.273 -11.82 1 97.19 98 ILE B CA 1
ATOM 3990 C C . ILE B 1 98 ? 14.938 8.312 -12.445 1 97.19 98 ILE B C 1
ATOM 3992 O O . ILE B 1 98 ? 14.484 9.352 -12.938 1 97.19 98 ILE B O 1
ATOM 3996 N N . ARG B 1 99 ? 16.203 7.949 -12.484 1 95.81 99 ARG B N 1
ATOM 3997 C CA . ARG B 1 99 ? 17.203 8.859 -13.031 1 95.81 99 ARG B CA 1
ATOM 3998 C C . ARG B 1 99 ? 17.141 8.898 -14.547 1 95.81 99 ARG B C 1
ATOM 4000 O O . ARG B 1 99 ? 17.781 9.727 -15.188 1 95.81 99 ARG B O 1
ATOM 4007 N N . GLY B 1 100 ? 16.422 7.984 -15.172 1 93.62 100 GLY B N 1
ATOM 4008 C CA . GLY B 1 100 ? 16.219 7.996 -16.609 1 93.62 100 GLY B CA 1
ATOM 4009 C C . GLY B 1 100 ? 17.344 7.324 -17.375 1 93.62 100 GLY B C 1
ATOM 4010 O O . GLY B 1 100 ? 17.578 7.637 -18.547 1 93.62 100 GLY B O 1
ATOM 4011 N N . LEU B 1 101 ? 17.984 6.402 -16.672 1 94 101 LEU B N 1
ATOM 4012 C CA . LEU B 1 101 ? 19.047 5.672 -17.359 1 94 101 LEU B CA 1
ATOM 4013 C C . LEU B 1 101 ? 18.453 4.73 -18.406 1 94 101 LEU B C 1
ATOM 4015 O O . LEU B 1 101 ? 17.344 4.223 -18.25 1 94 101 LEU B O 1
ATOM 4019 N N . SER B 1 102 ? 19.219 4.527 -19.484 1 91.44 102 SER B N 1
ATOM 4020 C CA . SER B 1 102 ? 18.812 3.58 -20.516 1 91.44 102 SER B CA 1
ATOM 4021 C C . SER B 1 102 ? 18.875 2.145 -20.016 1 91.44 102 SER B C 1
ATOM 4023 O O . SER B 1 102 ? 19.531 1.87 -19 1 91.44 102 SER B O 1
ATOM 4025 N N . TYR B 1 103 ? 18.203 1.271 -20.734 1 85.88 103 TYR B N 1
ATOM 4026 C CA . TYR B 1 103 ? 18.25 -0.145 -20.391 1 85.88 103 TYR B CA 1
ATOM 4027 C C . TYR B 1 103 ? 19.672 -0.658 -20.359 1 85.88 103 TYR B C 1
ATOM 4029 O O . TYR B 1 103 ? 20.062 -1.402 -19.453 1 85.88 103 TYR B O 1
ATOM 4037 N N . ALA B 1 104 ? 20.438 -0.27 -21.312 1 88.25 104 ALA B N 1
ATOM 4038 C CA . ALA B 1 104 ? 21.828 -0.691 -21.406 1 88.25 104 ALA B CA 1
ATOM 4039 C C . ALA B 1 104 ? 22.625 -0.205 -20.203 1 88.25 104 ALA B C 1
ATOM 4041 O O . ALA B 1 104 ? 23.453 -0.945 -19.656 1 88.25 104 ALA B O 1
ATOM 4042 N N . GLU B 1 105 ? 22.359 1 -19.766 1 92.06 105 GLU B N 1
ATOM 4043 C CA . GLU B 1 105 ? 23.047 1.561 -18.609 1 92.06 105 GLU B CA 1
ATOM 4044 C C . GLU B 1 105 ? 22.641 0.839 -17.328 1 92.06 105 GLU B C 1
ATOM 4046 O O . GLU B 1 105 ? 23.484 0.552 -16.469 1 92.06 105 GLU B O 1
ATOM 4051 N N . ILE B 1 106 ? 21.438 0.536 -17.234 1 91.88 106 ILE B N 1
ATOM 4052 C CA . ILE B 1 106 ? 20.906 -0.155 -16.062 1 91.88 106 ILE B CA 1
ATOM 4053 C C . ILE B 1 106 ? 21.5 -1.557 -15.969 1 91.88 106 ILE B C 1
ATOM 4055 O O . ILE B 1 106 ? 21.922 -1.993 -14.898 1 91.88 106 ILE B O 1
ATOM 4059 N N . ALA B 1 107 ? 21.594 -2.232 -17.078 1 88.44 107 ALA B N 1
ATOM 4060 C CA . ALA B 1 107 ? 22.188 -3.564 -17.125 1 88.44 107 ALA B CA 1
ATOM 4061 C C . ALA B 1 107 ? 23.641 -3.527 -16.672 1 88.44 107 ALA B C 1
ATOM 4063 O O . ALA B 1 107 ? 24.094 -4.395 -15.922 1 88.44 107 ALA B O 1
ATOM 4064 N N . LYS B 1 108 ? 24.359 -2.516 -17.094 1 88.38 108 LYS B N 1
ATOM 4065 C CA . LYS B 1 108 ? 25.781 -2.361 -16.75 1 88.38 108 LYS B CA 1
ATOM 4066 C C . LYS B 1 108 ? 25.953 -2.123 -15.25 1 88.38 108 LYS B C 1
ATOM 4068 O O . LYS B 1 108 ? 26.969 -2.52 -14.672 1 88.38 108 LYS B O 1
ATOM 4073 N N . ARG B 1 109 ? 24.953 -1.601 -14.703 1 90.06 109 ARG B N 1
ATOM 4074 C CA . ARG B 1 109 ? 25.047 -1.242 -13.297 1 90.06 109 ARG B CA 1
ATOM 4075 C C . ARG B 1 109 ? 24.469 -2.34 -12.414 1 90.06 109 ARG B C 1
ATOM 4077 O O . ARG B 1 109 ? 24.266 -2.141 -11.211 1 90.06 109 ARG B O 1
ATOM 4084 N N . GLY B 1 110 ? 24.156 -3.359 -13.039 1 85.19 110 GLY B N 1
ATOM 4085 C CA . GLY B 1 110 ? 23.75 -4.523 -12.258 1 85.19 110 GLY B CA 1
ATOM 4086 C C . GLY B 1 110 ? 22.25 -4.695 -12.172 1 85.19 110 GLY B C 1
ATOM 4087 O O . GLY B 1 110 ? 21.75 -5.438 -11.328 1 85.19 110 GLY B O 1
ATOM 4088 N N . GLY B 1 111 ? 21.578 -3.938 -13 1 88.81 111 GLY B N 1
ATOM 4089 C CA . GLY B 1 111 ? 20.141 -4.117 -13.094 1 88.81 111 GLY B CA 1
ATOM 4090 C C . GLY B 1 111 ? 19.719 -5.062 -14.203 1 88.81 111 GLY B C 1
ATOM 4091 O O . GLY B 1 111 ? 20.562 -5.5 -15 1 88.81 111 GLY B O 1
ATOM 4092 N N . GLY B 1 112 ? 18.422 -5.516 -14.109 1 92.81 112 GLY B N 1
ATOM 4093 C CA . GLY B 1 112 ? 17.891 -6.383 -15.148 1 92.81 112 GLY B CA 1
ATOM 4094 C C . GLY B 1 112 ? 17.844 -7.844 -14.742 1 92.81 112 GLY B C 1
ATOM 4095 O O . GLY B 1 112 ? 18.547 -8.258 -13.812 1 92.81 112 GLY B O 1
ATOM 4096 N N . ILE B 1 113 ? 17.141 -8.602 -15.438 1 94.19 113 ILE B N 1
ATOM 4097 C CA . ILE B 1 113 ? 16.875 -9.992 -15.102 1 94.19 113 ILE B CA 1
ATOM 4098 C C . ILE B 1 113 ? 18.156 -10.805 -15.203 1 94.19 113 ILE B C 1
ATOM 4100 O O . ILE B 1 113 ? 18.391 -11.727 -14.414 1 94.19 113 ILE B O 1
ATOM 4104 N N . LEU B 1 114 ? 19.078 -10.484 -16.141 1 95.31 114 LEU B N 1
ATOM 4105 C CA . LEU B 1 114 ? 20.312 -11.234 -16.312 1 95.31 114 LEU B CA 1
ATOM 4106 C C . LEU B 1 114 ? 21.25 -11.023 -15.125 1 95.31 114 LEU B C 1
ATOM 4108 O O . LEU B 1 114 ? 21.969 -11.945 -14.719 1 95.31 114 LEU B O 1
ATOM 4112 N N . ASN B 1 115 ? 21.203 -9.805 -14.617 1 94.12 115 ASN B N 1
ATOM 4113 C CA . ASN B 1 115 ? 21.984 -9.555 -13.406 1 94.12 115 ASN B CA 1
ATOM 4114 C C . ASN B 1 115 ? 21.422 -10.312 -12.211 1 94.12 115 ASN B C 1
ATOM 4116 O O . ASN B 1 115 ? 22.172 -10.789 -11.359 1 94.12 115 ASN B O 1
ATOM 4120 N N . SER B 1 116 ? 20.094 -10.414 -12.102 1 95.44 116 SER B N 1
ATOM 4121 C CA . SER B 1 116 ? 19.453 -11.242 -11.078 1 95.44 116 SER B CA 1
ATOM 4122 C C . SER B 1 116 ? 19.891 -12.703 -11.211 1 95.44 116 SER B C 1
ATOM 4124 O O . SER B 1 116 ? 20.141 -13.375 -10.203 1 95.44 116 SER B O 1
ATOM 4126 N N . ALA B 1 117 ? 19.938 -13.18 -12.422 1 96.88 117 ALA B N 1
ATOM 4127 C CA . ALA B 1 117 ? 20.375 -14.555 -12.672 1 96.88 117 ALA B CA 1
ATOM 4128 C C . ALA B 1 117 ? 21.812 -14.766 -12.219 1 96.88 117 ALA B C 1
ATOM 4130 O O . ALA B 1 117 ? 22.141 -15.781 -11.602 1 96.88 117 ALA B O 1
ATOM 4131 N N . ASP B 1 118 ? 22.688 -13.789 -12.539 1 96.44 118 ASP B N 1
ATOM 4132 C CA . ASP B 1 118 ? 24.078 -13.875 -12.133 1 96.44 118 ASP B CA 1
ATOM 4133 C C . ASP B 1 118 ? 24.203 -13.992 -10.617 1 96.44 118 ASP B C 1
ATOM 4135 O O . ASP B 1 118 ? 24.969 -14.812 -10.117 1 96.44 118 ASP B O 1
ATOM 4139 N N . LYS B 1 119 ? 23.438 -13.164 -9.914 1 96.44 119 LYS B N 1
ATOM 4140 C CA . LYS B 1 119 ? 23.453 -13.211 -8.453 1 96.44 119 LYS B CA 1
ATOM 4141 C C . LYS B 1 119 ? 22.953 -14.555 -7.941 1 96.44 119 LYS B C 1
ATOM 4143 O O . LYS B 1 119 ? 23.469 -15.086 -6.953 1 96.44 119 LYS B O 1
ATOM 4148 N N . LEU B 1 120 ? 21.984 -15.094 -8.578 1 98.06 120 LEU B N 1
ATOM 4149 C CA . LEU B 1 120 ? 21.391 -16.375 -8.18 1 98.06 120 LEU B CA 1
ATOM 4150 C C . LEU B 1 120 ? 22.391 -17.5 -8.367 1 98.06 120 LEU B C 1
ATOM 4152 O O . LEU B 1 120 ? 22.438 -18.438 -7.57 1 98.06 120 LEU B O 1
ATOM 4156 N N . HIS B 1 121 ? 23.266 -17.453 -9.477 1 97.88 121 HIS B N 1
ATOM 4157 C CA . HIS B 1 121 ? 24.281 -18.453 -9.727 1 97.88 121 HIS B CA 1
ATOM 4158 C C . HIS B 1 121 ? 25.234 -18.594 -8.539 1 97.88 121 HIS B C 1
ATOM 4160 O O . HIS B 1 121 ? 25.656 -19.703 -8.203 1 97.88 121 HIS B O 1
ATOM 4166 N N . GLU B 1 122 ? 25.438 -17.469 -7.902 1 97.5 122 GLU B N 1
ATOM 4167 C CA . GLU B 1 122 ? 26.469 -17.422 -6.871 1 97.5 122 GLU B CA 1
ATOM 4168 C C . GLU B 1 122 ? 25.891 -17.703 -5.492 1 97.5 122 GLU B C 1
ATOM 4170 O O . GLU B 1 122 ? 26.625 -17.938 -4.531 1 97.5 122 GLU B O 1
ATOM 4175 N N . MET B 1 123 ? 24.594 -17.719 -5.34 1 98.12 123 MET B N 1
ATOM 4176 C CA . MET B 1 123 ? 23.953 -17.891 -4.047 1 98.12 123 MET B CA 1
ATOM 4177 C C . MET B 1 123 ? 23.656 -19.375 -3.783 1 98.12 123 MET B C 1
ATOM 4179 O O . MET B 1 123 ? 23.188 -20.078 -4.672 1 98.12 123 MET B O 1
ATOM 4183 N N . SER B 1 124 ? 23.938 -19.844 -2.596 1 98.5 124 SER B N 1
ATOM 4184 C CA . SER B 1 124 ? 23.656 -21.234 -2.242 1 98.5 124 SER B CA 1
ATOM 4185 C C . SER B 1 124 ? 22.156 -21.5 -2.135 1 98.5 124 SER B C 1
ATOM 4187 O O . SER B 1 124 ? 21.375 -20.562 -1.954 1 98.5 124 SER B O 1
ATOM 4189 N N . GLU B 1 125 ? 21.797 -22.766 -2.342 1 98.56 125 GLU B N 1
ATOM 4190 C CA . GLU B 1 125 ? 20.406 -23.172 -2.201 1 98.56 125 GLU B CA 1
ATOM 4191 C C . GLU B 1 125 ? 19.844 -22.781 -0.834 1 98.56 125 GLU B C 1
ATOM 4193 O O . GLU B 1 125 ? 18.719 -22.297 -0.731 1 98.56 125 GLU B O 1
ATOM 4198 N N . ASP B 1 126 ? 20.672 -22.891 0.226 1 98.69 126 ASP B N 1
ATOM 4199 C CA . ASP B 1 126 ? 20.234 -22.578 1.588 1 98.69 126 ASP B CA 1
ATOM 4200 C C . ASP B 1 126 ? 20 -21.078 1.764 1 98.69 126 ASP B C 1
ATOM 4202 O O . ASP B 1 126 ? 19 -20.672 2.377 1 98.69 126 ASP B O 1
ATOM 4206 N N . GLU B 1 127 ? 20.906 -20.312 1.285 1 98.25 127 GLU B N 1
ATOM 4207 C CA . GLU B 1 127 ? 20.734 -18.859 1.383 1 98.25 127 GLU B CA 1
ATOM 4208 C C . GLU B 1 127 ? 19.531 -18.391 0.588 1 98.25 127 GLU B C 1
ATOM 4210 O O . GLU B 1 127 ? 18.797 -17.5 1.033 1 98.25 127 GLU B O 1
ATOM 4215 N N . LEU B 1 128 ? 19.375 -18.953 -0.564 1 98.69 128 LEU B N 1
ATOM 4216 C CA . LEU B 1 128 ? 18.234 -18.625 -1.399 1 98.69 128 LEU B CA 1
ATOM 4217 C C . LEU B 1 128 ? 16.922 -18.953 -0.681 1 98.69 128 LEU B C 1
ATOM 4219 O O . LEU B 1 128 ? 15.984 -18.156 -0.704 1 98.69 128 LEU B O 1
ATOM 4223 N N . TYR B 1 129 ? 16.906 -20.094 -0.028 1 98.69 129 TYR B N 1
ATOM 4224 C CA . TYR B 1 129 ? 15.742 -20.516 0.748 1 98.69 129 TYR B CA 1
ATOM 4225 C C . TYR B 1 129 ? 15.461 -19.547 1.888 1 98.69 129 TYR B C 1
ATOM 4227 O O . TYR B 1 129 ? 14.312 -19.141 2.098 1 98.69 129 TYR B O 1
ATOM 4235 N N . GLN B 1 130 ? 16.484 -19.125 2.59 1 97.5 130 GLN B N 1
ATOM 4236 C CA . GLN B 1 130 ? 16.328 -18.234 3.732 1 97.5 130 GLN B CA 1
ATOM 4237 C C . GLN B 1 130 ? 15.773 -16.875 3.297 1 97.5 130 GLN B C 1
ATOM 4239 O O . GLN B 1 130 ? 14.891 -16.312 3.951 1 97.5 130 GLN B O 1
ATOM 4244 N N . GLN B 1 131 ? 16.281 -16.391 2.209 1 97.06 131 GLN B N 1
ATOM 4245 C CA . GLN B 1 131 ? 15.781 -15.125 1.699 1 97.06 131 GLN B CA 1
ATOM 4246 C C . GLN B 1 131 ? 14.32 -15.234 1.276 1 97.06 131 GLN B C 1
ATOM 4248 O O . GLN B 1 131 ? 13.508 -14.367 1.59 1 97.06 131 GLN B O 1
ATOM 4253 N N . ALA B 1 132 ? 13.969 -16.312 0.584 1 98.25 132 ALA B N 1
ATOM 4254 C CA . ALA B 1 132 ? 12.602 -16.516 0.114 1 98.25 132 ALA B CA 1
ATOM 4255 C C . ALA B 1 132 ? 11.633 -16.641 1.285 1 98.25 132 ALA B C 1
ATOM 4257 O O . ALA B 1 132 ? 10.5 -16.172 1.216 1 98.25 132 ALA B O 1
ATOM 4258 N N . MET B 1 133 ? 12.07 -17.25 2.377 1 97.62 133 MET B N 1
ATOM 4259 C CA . MET B 1 133 ? 11.203 -17.547 3.514 1 97.62 133 MET B CA 1
ATOM 4260 C C . MET B 1 133 ? 10.766 -16.25 4.203 1 97.62 133 MET B C 1
ATOM 4262 O O . MET B 1 133 ? 9.664 -16.172 4.746 1 97.62 133 MET B O 1
ATOM 4266 N N . ARG B 1 134 ? 11.609 -15.234 4.18 1 95.81 134 ARG B N 1
ATOM 4267 C CA . ARG B 1 134 ? 11.203 -13.938 4.711 1 95.81 134 ARG B CA 1
ATOM 4268 C C . ARG B 1 134 ? 10.016 -13.367 3.938 1 95.81 134 ARG B C 1
ATOM 4270 O O . ARG B 1 134 ? 9.078 -12.836 4.531 1 95.81 134 ARG B O 1
ATOM 4277 N N . ARG B 1 135 ? 10.094 -13.5 2.643 1 97.81 135 ARG B N 1
ATOM 4278 C CA . ARG B 1 135 ? 9.016 -13.016 1.783 1 97.81 135 ARG B CA 1
ATOM 4279 C C . ARG B 1 135 ? 7.77 -13.875 1.929 1 97.81 135 ARG B C 1
ATOM 4281 O O . ARG B 1 135 ? 6.648 -13.367 1.918 1 97.81 135 ARG B O 1
ATOM 4288 N N . VAL B 1 136 ? 7.934 -15.188 2.076 1 98.12 136 VAL B N 1
ATOM 4289 C CA . VAL B 1 136 ? 6.832 -16.125 2.273 1 98.12 136 VAL B CA 1
ATOM 4290 C C . VAL B 1 136 ? 6.094 -15.789 3.568 1 98.12 136 VAL B C 1
ATOM 4292 O O . VAL B 1 136 ? 4.863 -15.711 3.586 1 98.12 136 VAL B O 1
ATOM 4295 N N . ASP B 1 137 ? 6.816 -15.539 4.602 1 97.38 137 ASP B N 1
ATOM 4296 C CA . ASP B 1 137 ? 6.215 -15.172 5.883 1 97.38 137 ASP B CA 1
ATOM 4297 C C . ASP B 1 137 ? 5.398 -13.891 5.762 1 97.38 137 ASP B C 1
ATOM 4299 O O . ASP B 1 137 ? 4.289 -13.805 6.293 1 97.38 137 ASP B O 1
ATOM 4303 N N . GLU B 1 138 ? 5.957 -12.961 5.066 1 97.06 138 GLU B N 1
ATOM 4304 C CA . GLU B 1 138 ? 5.27 -11.68 4.898 1 97.06 138 GLU B CA 1
ATOM 4305 C C . GLU B 1 138 ? 3.926 -11.867 4.203 1 97.06 138 GLU B C 1
ATOM 4307 O O . GLU B 1 138 ? 2.912 -11.32 4.645 1 97.06 138 GLU B O 1
ATOM 4312 N N . VAL B 1 139 ? 3.893 -12.648 3.119 1 98.44 139 VAL B N 1
ATOM 4313 C CA . VAL B 1 139 ? 2.658 -12.734 2.344 1 98.44 139 VAL B CA 1
ATOM 4314 C C . VAL B 1 139 ? 1.631 -13.57 3.102 1 98.44 139 VAL B C 1
ATOM 4316 O O . VAL B 1 139 ? 0.427 -13.312 3.016 1 98.44 139 VAL B O 1
ATOM 4319 N N . ILE B 1 140 ? 2.061 -14.57 3.891 1 98.44 140 ILE B N 1
ATOM 4320 C CA . ILE B 1 140 ? 1.129 -15.32 4.723 1 98.44 140 ILE B CA 1
ATOM 4321 C C . ILE B 1 140 ? 0.465 -14.383 5.73 1 98.44 140 ILE B C 1
ATOM 4323 O O . ILE B 1 140 ? -0.761 -14.375 5.863 1 98.44 140 ILE B O 1
ATOM 4327 N N . ARG B 1 141 ? 1.238 -13.531 6.344 1 96.81 141 ARG B N 1
ATOM 4328 C CA . ARG B 1 141 ? 0.73 -12.625 7.363 1 96.81 141 ARG B CA 1
ATOM 4329 C C . ARG B 1 141 ? -0.249 -11.617 6.766 1 96.81 141 ARG B C 1
ATOM 4331 O O . ARG B 1 141 ? -1.084 -11.055 7.477 1 96.81 141 ARG B O 1
ATOM 4338 N N . LYS B 1 142 ? -0.126 -11.477 5.516 1 98 142 LYS B N 1
ATOM 4339 C CA . LYS B 1 142 ? -1.013 -10.547 4.832 1 98 142 LYS B CA 1
ATOM 4340 C C . LYS B 1 142 ? -2.242 -11.258 4.277 1 98 142 LYS B C 1
ATOM 4342 O O . LYS B 1 142 ? -3.041 -10.656 3.555 1 98 142 LYS B O 1
ATOM 4347 N N . GLY B 1 143 ? -2.406 -12.523 4.539 1 98.5 143 GLY B N 1
ATOM 4348 C CA . GLY B 1 143 ? -3.666 -13.195 4.27 1 98.5 143 GLY B CA 1
ATOM 4349 C C . GLY B 1 143 ? -3.57 -14.219 3.154 1 98.5 143 GLY B C 1
ATOM 4350 O O . GLY B 1 143 ? -4.559 -14.875 2.824 1 98.5 143 GLY B O 1
ATOM 4351 N N . THR B 1 144 ? -2.354 -14.414 2.557 1 98.88 144 THR B N 1
ATOM 4352 C CA . THR B 1 144 ? -2.201 -15.359 1.458 1 98.88 144 THR B CA 1
ATOM 4353 C C . THR B 1 144 ? -2.141 -16.797 1.981 1 98.88 144 THR B C 1
ATOM 4355 O O . THR B 1 144 ? -1.428 -17.078 2.947 1 98.88 144 THR B O 1
ATOM 4358 N N . GLY B 1 145 ? -2.904 -17.672 1.364 1 98.88 145 GLY B N 1
ATOM 4359 C CA . GLY B 1 145 ? -2.914 -19.062 1.781 1 98.88 145 GLY B CA 1
ATOM 4360 C C . GLY B 1 145 ? -2.486 -20.016 0.682 1 98.88 145 GLY B C 1
ATOM 4361 O O . GLY B 1 145 ? -2.146 -21.172 0.953 1 98.88 145 GLY B O 1
ATOM 4362 N N . CYS B 1 146 ? -2.566 -19.594 -0.535 1 98.88 146 CYS B N 1
ATOM 4363 C CA . CYS B 1 146 ? -2.092 -20.328 -1.709 1 98.88 146 CYS B CA 1
ATOM 4364 C C . CYS B 1 146 ? -1.192 -19.438 -2.566 1 98.88 146 CYS B C 1
ATOM 4366 O O . CYS B 1 146 ? -1.46 -18.25 -2.734 1 98.88 146 CYS B O 1
ATOM 4368 N N . ILE B 1 147 ? -0.117 -20.078 -3.064 1 98.94 147 ILE B N 1
ATOM 4369 C CA . ILE B 1 147 ? 0.8 -19.266 -3.848 1 98.94 147 ILE B CA 1
ATOM 4370 C C . ILE B 1 147 ? 1.423 -20.109 -4.961 1 98.94 147 ILE B C 1
ATOM 4372 O O . ILE B 1 147 ? 1.737 -21.281 -4.758 1 98.94 147 ILE B O 1
ATOM 4376 N N . GLU B 1 148 ? 1.421 -19.562 -6.156 1 98.94 148 GLU B N 1
ATOM 4377 C CA . GLU B 1 148 ? 2.248 -20.109 -7.227 1 98.94 148 GLU B CA 1
ATOM 4378 C C . GLU B 1 148 ? 3.615 -19.422 -7.27 1 98.94 148 GLU B C 1
ATOM 4380 O O . GLU B 1 148 ? 3.705 -18.203 -7.277 1 98.94 148 GLU B O 1
ATOM 4385 N N . ILE B 1 149 ? 4.676 -20.234 -7.227 1 98.94 149 ILE B N 1
ATOM 4386 C CA . ILE B 1 149 ? 6.039 -19.719 -7.285 1 98.94 149 ILE B CA 1
ATOM 4387 C C . ILE B 1 149 ? 6.727 -20.234 -8.555 1 98.94 149 ILE B C 1
ATOM 4389 O O . ILE B 1 149 ? 6.715 -21.438 -8.836 1 98.94 149 ILE B O 1
ATOM 4393 N N . LYS B 1 150 ? 7.227 -19.328 -9.352 1 98.94 150 LYS B N 1
ATOM 4394 C CA . LYS B 1 150 ? 7.883 -19.672 -10.609 1 98.94 150 LYS B CA 1
ATOM 4395 C C . LYS B 1 150 ? 9.398 -19.578 -10.477 1 98.94 150 LYS B C 1
ATOM 4397 O O . LYS B 1 150 ? 9.922 -18.688 -9.812 1 98.94 150 LYS B O 1
ATOM 4402 N N . SER B 1 151 ? 10.086 -20.547 -11.109 1 98.88 151 SER B N 1
ATOM 4403 C CA . SER B 1 151 ? 11.516 -20.344 -11.344 1 98.88 151 SER B CA 1
ATOM 4404 C C . SER B 1 151 ? 11.75 -19.266 -12.391 1 98.88 151 SER B C 1
ATOM 4406 O O . SER B 1 151 ? 10.914 -18.391 -12.594 1 98.88 151 SER B O 1
ATOM 4408 N N . GLY B 1 152 ? 12.883 -19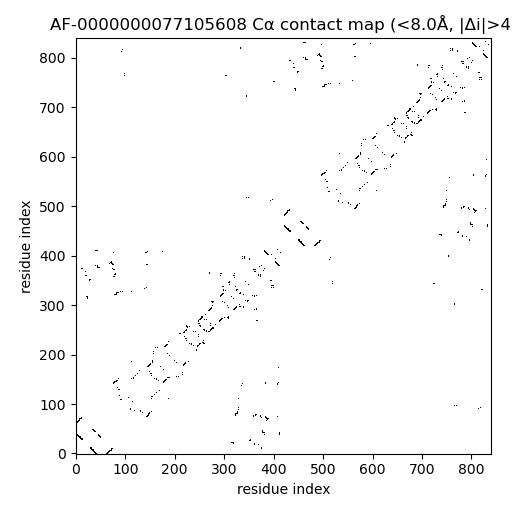.266 -12.992 1 98.56 152 GLY B N 1
ATOM 4409 C CA . GLY B 1 152 ? 13.047 -18.359 -14.125 1 98.56 152 GLY B CA 1
ATOM 4410 C C . GLY B 1 152 ? 14.18 -17.375 -13.938 1 98.56 152 GLY B C 1
ATOM 4411 O O . GLY B 1 152 ? 14.477 -16.594 -14.836 1 98.56 152 GLY B O 1
ATOM 4412 N N . TYR B 1 153 ? 14.867 -17.469 -12.766 1 98.38 153 TYR B N 1
ATOM 4413 C CA . TYR B 1 153 ? 16.016 -16.594 -12.57 1 98.38 153 TYR B CA 1
ATOM 4414 C C . TYR B 1 153 ? 17.312 -17.391 -12.633 1 98.38 153 TYR B C 1
ATOM 4416 O O . TYR B 1 153 ? 18.406 -16.828 -12.438 1 98.38 153 TYR B O 1
ATOM 4424 N N . GLY B 1 154 ? 17.234 -18.703 -12.805 1 98.31 154 GLY B N 1
ATOM 4425 C CA . GLY B 1 154 ? 18.438 -19.5 -13.055 1 98.31 154 GLY B CA 1
ATOM 4426 C C . GLY B 1 154 ? 18.953 -19.375 -14.469 1 98.31 154 GLY B C 1
ATOM 4427 O O . GLY B 1 154 ? 20.141 -19.109 -14.68 1 98.31 154 GLY B O 1
ATOM 4428 N N . LEU B 1 155 ? 18.156 -19.641 -15.453 1 98.31 155 LEU B N 1
ATOM 4429 C CA . LEU B 1 155 ? 18.375 -19.531 -16.891 1 98.31 155 LEU B CA 1
ATOM 4430 C C . LEU B 1 155 ? 19.469 -20.5 -17.344 1 98.31 155 LEU B C 1
ATOM 4432 O O . LEU B 1 155 ? 20.094 -20.281 -18.391 1 98.31 155 LEU B O 1
ATOM 4436 N N . ASN B 1 156 ? 19.828 -21.391 -16.578 1 98.12 156 ASN B N 1
ATOM 4437 C CA . ASN B 1 156 ? 20.562 -22.609 -16.875 1 98.12 156 ASN B CA 1
ATOM 4438 C C . ASN B 1 156 ? 20.016 -23.797 -16.094 1 98.12 156 ASN B C 1
ATOM 4440 O O . ASN B 1 156 ? 19.219 -23.625 -15.164 1 98.12 156 ASN B O 1
ATOM 4444 N N . THR B 1 157 ? 20.391 -25 -16.547 1 98.56 157 THR B N 1
ATOM 4445 C CA . THR B 1 157 ? 19.766 -26.219 -16 1 98.56 157 THR B CA 1
ATOM 4446 C C . THR B 1 157 ? 20 -26.312 -14.5 1 98.56 157 THR B C 1
ATOM 4448 O O . THR B 1 157 ? 19.047 -26.484 -13.727 1 98.56 157 THR B O 1
ATOM 4451 N N . ALA B 1 158 ? 21.219 -26.141 -14.047 1 98.5 158 ALA B N 1
ATOM 4452 C CA . ALA B 1 158 ? 21.578 -26.344 -12.641 1 98.5 158 ALA B CA 1
ATOM 4453 C C . ALA B 1 158 ? 20.828 -25.359 -11.742 1 98.5 158 ALA B C 1
ATOM 4455 O O . ALA B 1 158 ? 20.328 -25.75 -10.68 1 98.5 158 ALA B O 1
ATOM 4456 N N . ASP B 1 159 ? 20.75 -24.141 -12.102 1 98.69 159 ASP B N 1
ATOM 4457 C CA . ASP B 1 159 ? 20.188 -23.109 -11.227 1 98.69 159 ASP B CA 1
ATOM 4458 C C . ASP B 1 159 ? 18.672 -23.078 -11.312 1 98.69 159 ASP B C 1
ATOM 4460 O O . ASP B 1 159 ? 17.984 -22.719 -10.344 1 98.69 159 ASP B O 1
ATOM 4464 N N . GLU B 1 160 ? 18.094 -23.422 -12.477 1 98.88 160 GLU B N 1
ATOM 4465 C CA . GLU B 1 160 ? 16.641 -23.625 -12.516 1 98.88 160 GLU B CA 1
ATOM 4466 C C . GLU B 1 160 ? 16.219 -24.734 -11.562 1 98.88 160 GLU B C 1
ATOM 4468 O O . GLU B 1 160 ? 15.219 -24.609 -10.852 1 98.88 160 GLU B O 1
ATOM 4473 N N . LEU B 1 161 ? 16.969 -25.844 -11.594 1 98.88 161 LEU B N 1
ATOM 4474 C CA . LEU B 1 161 ? 16.688 -26.938 -10.68 1 98.88 161 LEU B CA 1
ATOM 4475 C C . LEU B 1 161 ? 16.859 -26.5 -9.234 1 98.88 161 LEU B C 1
ATOM 4477 O O . LEU B 1 161 ? 16.078 -26.859 -8.359 1 98.88 161 LEU B O 1
ATOM 4481 N N . LYS B 1 162 ? 17.922 -25.703 -8.984 1 98.81 162 LYS B N 1
ATOM 4482 C CA . LYS B 1 162 ? 18.141 -25.141 -7.656 1 98.81 162 LYS B CA 1
ATOM 4483 C C . LYS B 1 162 ? 16.938 -24.344 -7.176 1 98.81 162 LYS B C 1
ATOM 4485 O O . LYS B 1 162 ? 16.469 -24.531 -6.047 1 98.81 162 LYS B O 1
ATOM 4490 N N . MET B 1 163 ? 16.406 -23.516 -7.977 1 98.88 163 MET B N 1
ATOM 4491 C CA . MET B 1 163 ? 15.242 -22.719 -7.629 1 98.88 163 MET B CA 1
ATOM 4492 C C . MET B 1 163 ? 14.039 -23.609 -7.32 1 98.88 163 MET B C 1
ATOM 4494 O O . MET B 1 163 ? 13.344 -23.391 -6.328 1 98.88 163 MET B O 1
ATOM 4498 N N . LEU B 1 164 ? 13.812 -24.578 -8.203 1 98.94 164 LEU B N 1
ATOM 4499 C CA . LEU B 1 164 ? 12.656 -25.453 -8.039 1 98.94 164 LEU B CA 1
ATOM 4500 C C . LEU B 1 164 ? 12.789 -26.297 -6.781 1 98.94 164 LEU B C 1
ATOM 4502 O O . LEU B 1 164 ? 11.789 -26.609 -6.129 1 98.94 164 LEU B O 1
ATOM 4506 N N . ARG B 1 165 ? 13.984 -26.672 -6.406 1 98.94 165 ARG B N 1
ATOM 4507 C CA . ARG B 1 165 ? 14.203 -27.391 -5.156 1 98.94 165 ARG B CA 1
ATOM 4508 C C . ARG B 1 165 ? 13.906 -26.484 -3.955 1 98.94 165 ARG B C 1
ATOM 4510 O O . ARG B 1 165 ? 13.398 -26.953 -2.936 1 98.94 165 ARG B O 1
ATOM 4517 N N . VAL B 1 166 ? 14.25 -25.219 -4.023 1 98.94 166 VAL B N 1
ATOM 4518 C CA . VAL B 1 166 ? 13.906 -24.25 -2.979 1 98.94 166 VAL B CA 1
ATOM 4519 C C . VAL B 1 166 ? 12.391 -24.141 -2.857 1 98.94 166 VAL B C 1
ATOM 4521 O O . VAL B 1 166 ? 11.852 -24.125 -1.748 1 98.94 166 VAL B O 1
ATOM 4524 N N . ILE B 1 167 ? 11.703 -24.094 -3.969 1 98.94 167 ILE B N 1
ATOM 4525 C CA . ILE B 1 167 ? 10.25 -24.031 -3.973 1 98.94 167 ILE B CA 1
ATOM 4526 C C . ILE B 1 167 ? 9.68 -25.281 -3.301 1 98.94 167 ILE B C 1
ATOM 4528 O O . ILE B 1 167 ? 8.758 -25.188 -2.48 1 98.94 167 ILE B O 1
ATOM 4532 N N . LYS B 1 168 ? 10.211 -26.422 -3.67 1 98.88 168 LYS B N 1
ATOM 4533 C CA . LYS B 1 168 ? 9.805 -27.672 -3.045 1 98.88 168 LYS B CA 1
ATOM 4534 C C . LYS B 1 168 ? 10.016 -27.641 -1.535 1 98.88 168 LYS B C 1
ATOM 4536 O O . LYS B 1 168 ? 9.148 -28.078 -0.771 1 98.88 168 LYS B O 1
ATOM 4541 N N . ARG B 1 169 ? 11.148 -27.125 -1.14 1 98.69 169 ARG B N 1
ATOM 4542 C CA . ARG B 1 169 ? 11.453 -27 0.282 1 98.69 169 ARG B CA 1
ATOM 4543 C C . ARG B 1 169 ? 10.445 -26.094 0.979 1 98.69 169 ARG B C 1
ATOM 4545 O O . ARG B 1 169 ? 10.008 -26.391 2.098 1 98.69 169 ARG B O 1
ATOM 4552 N N . ILE B 1 170 ? 10.047 -24.969 0.381 1 98.62 170 ILE B N 1
ATOM 4553 C CA . ILE B 1 170 ? 9.023 -24.078 0.922 1 98.62 170 ILE B CA 1
ATOM 4554 C C . ILE B 1 170 ? 7.711 -24.844 1.092 1 98.62 170 ILE B C 1
ATOM 4556 O O . ILE B 1 170 ? 7.066 -24.766 2.141 1 98.62 170 ILE B O 1
ATOM 4560 N N . LYS B 1 171 ? 7.367 -25.609 0.084 1 97.94 171 LYS B N 1
ATOM 4561 C CA . LYS B 1 171 ? 6.16 -26.422 0.094 1 97.94 171 LYS B CA 1
ATOM 4562 C C . LYS B 1 171 ? 6.164 -27.391 1.275 1 97.94 171 LYS B C 1
ATOM 4564 O O . LYS B 1 171 ? 5.129 -27.609 1.911 1 97.94 171 LYS B O 1
ATOM 4569 N N . GLU B 1 172 ? 7.273 -27.906 1.599 1 97.75 172 GLU B N 1
ATOM 4570 C CA . GLU B 1 172 ? 7.406 -28.953 2.611 1 97.75 172 GLU B CA 1
ATOM 4571 C C . GLU B 1 172 ? 7.504 -28.344 4.012 1 97.75 172 GLU B C 1
ATOM 4573 O O . GLU B 1 172 ? 7.152 -29 4.996 1 97.75 172 GLU B O 1
ATOM 4578 N N . THR B 1 173 ? 7.926 -27.094 4.098 1 97 173 THR B N 1
ATOM 4579 C CA . THR B 1 173 ? 8.266 -26.562 5.414 1 97 173 THR B CA 1
ATOM 4580 C C . THR B 1 173 ? 7.254 -25.516 5.859 1 97 173 THR B C 1
ATOM 4582 O O . THR B 1 173 ? 7.344 -25 6.973 1 97 173 THR B O 1
ATOM 4585 N N . THR B 1 174 ? 6.32 -25.156 5.066 1 96.5 174 THR B N 1
ATOM 4586 C CA . THR B 1 174 ? 5.285 -24.188 5.434 1 96.5 174 THR B CA 1
ATOM 4587 C C . THR B 1 174 ? 3.896 -24.797 5.227 1 96.5 174 THR B C 1
ATOM 4589 O O . THR B 1 174 ? 3.736 -25.75 4.477 1 96.5 174 THR B O 1
ATOM 4592 N N . PRO B 1 175 ? 2.896 -24.266 5.934 1 96.94 175 PRO B N 1
ATOM 4593 C CA . PRO B 1 175 ? 1.527 -24.734 5.707 1 96.94 175 PRO B CA 1
ATOM 4594 C C . PRO B 1 175 ? 0.896 -24.141 4.457 1 96.94 175 PRO B C 1
ATOM 4596 O O . PRO B 1 175 ? -0.237 -24.469 4.105 1 96.94 175 PRO B O 1
ATOM 4599 N N . LEU B 1 176 ? 1.585 -23.203 3.795 1 97.62 176 LEU B N 1
ATOM 4600 C CA . LEU B 1 176 ? 1.146 -22.562 2.561 1 97.62 176 LEU B CA 1
ATOM 4601 C C . LEU B 1 176 ? 0.964 -23.594 1.448 1 97.62 176 LEU B C 1
ATOM 4603 O O . LEU B 1 176 ? 1.787 -24.484 1.292 1 97.62 176 LEU B O 1
ATOM 4607 N N . LYS B 1 177 ? -0.207 -23.578 0.736 1 98.81 177 LYS B N 1
ATOM 4608 C CA . LYS B 1 177 ? -0.315 -24.375 -0.48 1 98.81 177 LYS B CA 1
ATOM 4609 C C . LYS B 1 177 ? 0.512 -23.766 -1.611 1 98.81 177 LYS B C 1
ATOM 4611 O O . LYS B 1 177 ? 0.259 -22.641 -2.035 1 98.81 177 LYS B O 1
ATOM 4616 N N . VAL B 1 178 ? 1.529 -24.547 -2.047 1 98.88 178 VAL B N 1
ATOM 4617 C CA . VAL B 1 178 ? 2.467 -24.031 -3.033 1 98.88 178 VAL B CA 1
ATOM 4618 C C . VAL B 1 178 ? 2.342 -24.812 -4.336 1 98.88 178 VAL B C 1
ATOM 4620 O O . VAL B 1 178 ? 2.32 -26.047 -4.32 1 98.88 178 VAL B O 1
ATOM 4623 N N . VAL B 1 179 ? 2.139 -24.094 -5.422 1 98.88 179 VAL B N 1
ATOM 4624 C CA . VAL B 1 179 ? 2.229 -24.641 -6.77 1 98.88 179 VAL B CA 1
ATOM 4625 C C . VAL B 1 179 ? 3.527 -24.188 -7.43 1 98.88 179 VAL B C 1
ATOM 4627 O O . VAL B 1 179 ? 3.832 -22.984 -7.449 1 98.88 179 VAL B O 1
ATOM 4630 N N . ALA B 1 180 ? 4.309 -25.141 -7.906 1 98.94 180 ALA B N 1
ATOM 4631 C CA . ALA B 1 180 ? 5.586 -24.828 -8.539 1 98.94 180 ALA B CA 1
ATOM 4632 C C . ALA B 1 180 ? 5.449 -24.766 -10.055 1 98.94 180 ALA B C 1
ATOM 4634 O O . ALA B 1 180 ? 4.801 -25.609 -10.664 1 98.94 180 ALA B O 1
ATOM 4635 N N . THR B 1 181 ? 6.004 -23.75 -10.664 1 98.94 181 THR B N 1
ATOM 4636 C CA . THR B 1 181 ? 5.984 -23.562 -12.117 1 98.94 181 THR B CA 1
ATOM 4637 C C . THR B 1 181 ? 7.402 -23.406 -12.656 1 98.94 181 THR B C 1
ATOM 4639 O O . THR B 1 181 ? 8.18 -22.594 -12.148 1 98.94 181 THR B O 1
ATOM 4642 N N . PHE B 1 182 ? 7.77 -24.234 -13.664 1 98.94 182 PHE B N 1
ATOM 4643 C CA . PHE B 1 182 ? 9.055 -24.109 -14.344 1 98.94 182 PHE B CA 1
ATOM 4644 C C . PHE B 1 182 ? 9 -23.031 -15.414 1 98.94 182 PHE B C 1
ATOM 4646 O O . PHE B 1 182 ? 8.164 -23.094 -16.312 1 98.94 182 PHE B O 1
ATOM 4653 N N . LEU B 1 183 ? 9.844 -22.016 -15.258 1 98.94 183 LEU B N 1
ATOM 4654 C CA . LEU B 1 183 ? 9.891 -20.891 -16.188 1 98.94 183 LEU B CA 1
ATOM 4655 C C . LEU B 1 183 ? 11.305 -20.703 -16.734 1 98.94 183 LEU B C 1
ATOM 4657 O O . LEU B 1 183 ? 11.859 -19.609 -16.656 1 98.94 183 LEU B O 1
ATOM 4661 N N . GLY B 1 184 ? 11.828 -21.812 -17.297 1 98.69 184 GLY B N 1
ATOM 4662 C CA . GLY B 1 184 ? 13.133 -21.719 -17.922 1 98.69 184 GLY B CA 1
ATOM 4663 C C . GLY B 1 184 ? 13.195 -20.672 -19.016 1 98.69 184 GLY B C 1
ATOM 4664 O O . GLY B 1 184 ? 14.242 -20.062 -19.25 1 98.69 184 GLY B O 1
ATOM 4665 N N . ALA B 1 185 ? 12.086 -20.469 -19.719 1 98.75 185 ALA B N 1
ATOM 4666 C CA . ALA B 1 185 ? 12 -19.5 -20.812 1 98.75 185 ALA B CA 1
ATOM 4667 C C . ALA B 1 185 ? 11.492 -18.156 -20.312 1 98.75 185 ALA B C 1
ATOM 4669 O O . ALA B 1 185 ? 10.531 -17.609 -20.859 1 98.75 185 ALA B O 1
ATOM 4670 N N . HIS B 1 186 ? 12.141 -17.625 -19.297 1 98.69 186 HIS B N 1
ATOM 4671 C CA . HIS B 1 186 ? 11.875 -16.297 -18.781 1 98.69 186 HIS B CA 1
ATOM 4672 C C . HIS B 1 186 ? 12.625 -15.234 -19.578 1 98.69 186 HIS B C 1
ATOM 4674 O O . HIS B 1 186 ? 12.086 -14.164 -19.875 1 98.69 186 HIS B O 1
ATOM 4680 N N . ALA B 1 187 ? 13.883 -15.531 -19.953 1 97.88 187 ALA B N 1
ATOM 4681 C CA . ALA B 1 187 ? 14.812 -14.773 -20.797 1 97.88 187 ALA B CA 1
ATOM 4682 C C . ALA B 1 187 ? 15.914 -15.672 -21.344 1 97.88 187 ALA B C 1
ATOM 4684 O O . ALA B 1 187 ? 16.125 -16.781 -20.844 1 97.88 187 ALA B O 1
ATOM 4685 N N . VAL B 1 188 ? 16.531 -15.227 -22.422 1 97.81 188 VAL B N 1
ATOM 4686 C CA . VAL B 1 188 ? 17.688 -15.961 -22.953 1 97.81 188 VAL B CA 1
ATOM 4687 C C . VAL B 1 188 ? 18.906 -15.688 -22.078 1 97.81 188 VAL B C 1
ATOM 4689 O O . VAL B 1 188 ? 19.234 -14.531 -21.797 1 97.81 188 VAL B O 1
ATOM 4692 N N . SER B 1 189 ? 19.547 -16.75 -21.625 1 96 189 SER B N 1
ATOM 4693 C CA . SER B 1 189 ? 20.703 -16.609 -20.75 1 96 189 SER B CA 1
ATOM 4694 C C . SER B 1 189 ? 21.844 -15.883 -21.438 1 96 189 SER B C 1
ATOM 4696 O O . SER B 1 189 ? 21.891 -15.836 -22.672 1 96 189 SER B O 1
ATOM 4698 N N . ARG B 1 190 ? 22.766 -15.391 -20.656 1 93.62 190 ARG B N 1
ATOM 4699 C CA . ARG B 1 190 ? 23.922 -14.695 -21.188 1 93.62 190 ARG B CA 1
ATOM 4700 C C . ARG B 1 190 ? 24.75 -15.617 -22.078 1 93.62 190 ARG B C 1
ATOM 4702 O O . ARG B 1 190 ? 25.297 -15.172 -23.094 1 93.62 190 ARG B O 1
ATOM 4709 N N . GLU B 1 191 ? 24.812 -16.781 -21.703 1 95.44 191 GLU B N 1
ATOM 4710 C CA . GLU B 1 191 ? 25.609 -17.766 -22.422 1 95.44 191 GLU B CA 1
ATOM 4711 C C . GLU B 1 191 ? 25.094 -17.984 -23.828 1 95.44 191 GLU B C 1
ATOM 4713 O O . GLU B 1 191 ? 25.844 -18.391 -24.719 1 95.44 191 GLU B O 1
ATOM 4718 N N . TYR B 1 192 ? 23.875 -17.688 -24.078 1 97.44 192 TYR B N 1
ATOM 4719 C CA . TYR B 1 192 ? 23.234 -17.953 -25.375 1 97.44 192 TYR B CA 1
ATOM 4720 C C . TYR B 1 192 ? 22.844 -16.656 -26.062 1 97.44 192 TYR B C 1
ATOM 4722 O O . TYR B 1 192 ? 21.938 -16.641 -26.891 1 97.44 192 TYR B O 1
ATOM 4730 N N . ALA B 1 193 ? 23.469 -15.523 -25.688 1 94.56 193 ALA B N 1
ATOM 4731 C CA . ALA B 1 193 ? 23.203 -14.242 -26.328 1 94.56 193 ALA B CA 1
ATOM 4732 C C . ALA B 1 193 ? 23.328 -14.352 -27.844 1 94.56 193 ALA B C 1
ATOM 4734 O O . ALA B 1 193 ? 24.344 -14.828 -28.344 1 94.56 193 ALA B O 1
ATOM 4735 N N . GLY B 1 194 ? 22.312 -14 -28.516 1 95.12 194 GLY B N 1
ATOM 4736 C CA . GLY B 1 194 ? 22.328 -14.062 -29.969 1 95.12 194 GLY B CA 1
ATOM 4737 C C . GLY B 1 194 ? 22.047 -15.453 -30.5 1 95.12 194 GLY B C 1
ATOM 4738 O O . GLY B 1 194 ? 22.062 -15.672 -31.719 1 95.12 194 GLY B O 1
ATOM 4739 N N . ARG B 1 195 ? 21.812 -16.438 -29.641 1 97.75 195 ARG B N 1
ATOM 4740 C CA . ARG B 1 195 ? 21.562 -17.828 -30.016 1 97.75 195 ARG B CA 1
ATOM 4741 C C . ARG B 1 195 ? 20.297 -18.344 -29.344 1 97.75 195 ARG B C 1
ATOM 4743 O O . ARG B 1 195 ? 20.328 -19.391 -28.688 1 97.75 195 ARG B O 1
ATOM 4750 N N . GLN B 1 196 ? 19.188 -17.656 -29.547 1 98.06 196 GLN B N 1
ATOM 4751 C CA . GLN B 1 196 ? 17.922 -17.922 -28.875 1 98.06 196 GLN B CA 1
ATOM 4752 C C . GLN B 1 196 ? 17.391 -19.312 -29.234 1 98.06 196 GLN B C 1
ATOM 4754 O O . GLN B 1 196 ? 16.891 -20.031 -28.375 1 98.06 196 GLN B O 1
ATOM 4759 N N . SER B 1 197 ? 17.516 -19.703 -30.453 1 98.06 197 SER B N 1
ATOM 4760 C CA . SER B 1 197 ? 17.031 -21 -30.891 1 98.06 197 SER B CA 1
ATOM 4761 C C . SER B 1 197 ? 17.734 -22.125 -30.141 1 98.06 197 SER B C 1
ATOM 4763 O O . SER B 1 197 ? 17.109 -23.141 -29.781 1 98.06 197 SER B O 1
ATOM 4765 N N . GLU B 1 198 ? 19.047 -21.984 -29.969 1 98.5 198 GLU B N 1
ATOM 4766 C CA . GLU B 1 198 ? 19.812 -22.969 -29.219 1 98.5 198 GLU B CA 1
ATOM 4767 C C . GLU B 1 198 ? 19.375 -23.016 -27.75 1 98.5 198 GLU B C 1
ATOM 4769 O O . GLU B 1 198 ? 19.359 -24.078 -27.125 1 98.5 198 GLU B O 1
ATOM 4774 N N . TYR B 1 199 ? 19.094 -21.844 -27.219 1 98.69 199 TYR B N 1
ATOM 4775 C CA . TYR B 1 199 ? 18.594 -21.797 -25.859 1 98.69 199 TYR B CA 1
ATOM 4776 C C . TYR B 1 199 ? 17.25 -22.516 -25.719 1 98.69 199 TYR B C 1
ATOM 4778 O O . TYR B 1 199 ? 17.031 -23.25 -24.766 1 98.69 199 TYR B O 1
ATOM 4786 N N . VAL B 1 200 ? 16.375 -22.297 -26.672 1 98.81 200 VAL B N 1
ATOM 4787 C CA . VAL B 1 200 ? 15.094 -22.984 -26.688 1 98.81 200 VAL B CA 1
ATOM 4788 C C . VAL B 1 200 ? 15.312 -24.484 -26.719 1 98.81 200 VAL B C 1
ATOM 4790 O O . VAL B 1 200 ? 14.633 -25.234 -26 1 98.81 200 VAL B O 1
ATOM 4793 N N . ASP B 1 201 ? 16.297 -24.906 -27.484 1 98.75 201 ASP B N 1
ATOM 4794 C CA . ASP B 1 201 ? 16.641 -26.328 -27.547 1 98.75 201 ASP B CA 1
ATOM 4795 C C . ASP B 1 201 ? 17.125 -26.828 -26.172 1 98.75 201 ASP B C 1
ATOM 4797 O O . ASP B 1 201 ? 16.797 -27.953 -25.781 1 98.75 201 ASP B O 1
ATOM 4801 N N . LEU B 1 202 ? 17.922 -26 -25.547 1 98.75 202 LEU B N 1
ATOM 4802 C CA . LEU B 1 202 ? 18.391 -26.344 -24.203 1 98.75 202 LEU B CA 1
ATOM 4803 C C . LEU B 1 202 ? 17.219 -26.547 -23.25 1 98.75 202 LEU B C 1
ATOM 4805 O O . LEU B 1 202 ? 17.188 -27.531 -22.5 1 98.75 202 LEU B O 1
ATOM 4809 N N . VAL B 1 203 ? 16.234 -25.625 -23.266 1 98.88 203 VAL B N 1
ATOM 4810 C CA . VAL B 1 203 ? 15.055 -25.719 -22.422 1 98.88 203 VAL B CA 1
ATOM 4811 C C . VAL B 1 203 ? 14.305 -27.016 -22.703 1 98.88 203 VAL B C 1
ATOM 4813 O O . VAL B 1 203 ? 13.945 -27.734 -21.766 1 98.88 203 VAL B O 1
ATOM 4816 N N . ILE B 1 204 ? 14.141 -27.375 -23.969 1 98.81 204 ILE B N 1
ATOM 4817 C CA . ILE B 1 204 ? 13.297 -28.469 -24.406 1 98.81 204 ILE B CA 1
ATOM 4818 C C . ILE B 1 204 ? 14.008 -29.797 -24.156 1 98.81 204 ILE B C 1
ATOM 4820 O O . ILE B 1 204 ? 13.406 -30.75 -23.625 1 98.81 204 ILE B O 1
ATOM 4824 N N . ARG B 1 205 ? 15.258 -29.875 -24.438 1 98.56 205 ARG B N 1
ATOM 4825 C CA . ARG B 1 205 ? 15.945 -31.156 -24.5 1 98.56 205 ARG B CA 1
ATOM 4826 C C . ARG B 1 205 ? 16.625 -31.484 -23.172 1 98.56 205 ARG B C 1
ATOM 4828 O O . ARG B 1 205 ? 16.859 -32.656 -22.859 1 98.56 205 ARG B O 1
ATOM 4835 N N . GLU B 1 206 ? 16.906 -30.438 -22.453 1 98.69 206 GLU B N 1
ATOM 4836 C CA . GLU B 1 206 ? 17.672 -30.688 -21.234 1 98.69 206 GLU B CA 1
ATOM 4837 C C . GLU B 1 206 ? 16.875 -30.281 -19.984 1 98.69 206 GLU B C 1
ATOM 4839 O O . GLU B 1 206 ? 16.625 -31.094 -19.109 1 98.69 206 GLU B O 1
ATOM 4844 N N . MET B 1 207 ? 16.453 -29.016 -19.875 1 98.88 207 MET B N 1
ATOM 4845 C CA . MET B 1 207 ? 15.852 -28.484 -18.641 1 98.88 207 MET B CA 1
ATOM 4846 C C . MET B 1 207 ? 14.555 -29.219 -18.312 1 98.88 207 MET B C 1
ATOM 4848 O O . MET B 1 207 ? 14.352 -29.672 -17.188 1 98.88 207 MET B O 1
ATOM 4852 N N . ILE B 1 208 ? 13.672 -29.312 -19.359 1 98.88 208 ILE B N 1
ATOM 4853 C CA . ILE B 1 208 ? 12.352 -29.891 -19.141 1 98.88 208 ILE B CA 1
ATOM 4854 C C . ILE B 1 208 ? 12.484 -31.328 -18.656 1 98.88 208 ILE B C 1
ATOM 4856 O O . ILE B 1 208 ? 11.922 -31.703 -17.625 1 98.88 208 ILE B O 1
ATOM 4860 N N . PRO B 1 209 ? 13.312 -32.188 -19.328 1 98.81 209 PRO B N 1
ATOM 4861 C CA . PRO B 1 209 ? 13.477 -33.562 -18.844 1 98.81 209 PRO B CA 1
ATOM 4862 C C . PRO B 1 209 ? 14.07 -33.625 -17.438 1 98.81 209 PRO B C 1
ATOM 4864 O O . PRO B 1 209 ? 13.688 -34.469 -16.641 1 98.81 209 PRO B O 1
ATOM 4867 N N . ALA B 1 210 ? 14.984 -32.719 -17.094 1 98.88 210 ALA B N 1
ATOM 4868 C CA . ALA B 1 210 ? 15.609 -32.719 -15.773 1 98.88 210 ALA B CA 1
ATOM 4869 C C . ALA B 1 210 ? 14.594 -32.344 -14.695 1 98.88 210 ALA B C 1
ATOM 4871 O O . ALA B 1 210 ? 14.586 -32.938 -13.609 1 98.88 210 ALA B O 1
ATOM 4872 N N . VAL B 1 211 ? 13.734 -31.359 -14.938 1 98.88 211 VAL B N 1
ATOM 4873 C CA . VAL B 1 211 ? 12.68 -30.953 -14.016 1 98.88 211 VAL B CA 1
ATOM 4874 C C . VAL B 1 211 ? 11.711 -32.094 -13.781 1 98.88 211 VAL B C 1
ATOM 4876 O O . VAL B 1 211 ? 11.32 -32.375 -12.648 1 98.88 211 VAL B O 1
ATOM 4879 N N . ALA B 1 212 ? 11.328 -32.75 -14.883 1 98.56 212 ALA B N 1
ATOM 4880 C CA . ALA B 1 212 ? 10.391 -33.875 -14.812 1 98.56 212 ALA B CA 1
ATOM 4881 C C . ALA B 1 212 ? 10.984 -35.031 -14.023 1 98.56 212 ALA B C 1
ATOM 4883 O O . ALA B 1 212 ? 10.281 -35.688 -13.258 1 98.56 212 ALA B O 1
ATOM 4884 N N . LYS B 1 213 ? 12.258 -35.281 -14.297 1 98.31 213 LYS B N 1
ATOM 4885 C CA . LYS B 1 213 ? 12.938 -36.406 -13.633 1 98.31 213 LYS B CA 1
ATOM 4886 C C . LYS B 1 213 ? 12.852 -36.25 -12.109 1 98.31 213 LYS B C 1
ATOM 4888 O O . LYS B 1 213 ? 12.703 -37.25 -11.406 1 98.31 213 LYS B O 1
ATOM 4893 N N . GLU B 1 214 ? 12.875 -35.031 -11.609 1 98.25 214 GLU B N 1
ATOM 4894 C CA . GLU B 1 214 ? 12.836 -34.812 -10.172 1 98.25 214 GLU B CA 1
ATOM 4895 C C . GLU B 1 214 ? 11.438 -34.406 -9.711 1 98.25 214 GLU B C 1
ATOM 4897 O O . GLU B 1 214 ? 11.227 -34.094 -8.531 1 98.25 214 GLU B O 1
ATOM 4902 N N . ASN B 1 215 ? 10.5 -34.406 -10.578 1 98.19 215 ASN B N 1
ATOM 4903 C CA . ASN B 1 215 ? 9.117 -34.062 -10.281 1 98.19 215 ASN B CA 1
ATOM 4904 C C . ASN B 1 215 ? 9.031 -32.719 -9.539 1 98.19 215 ASN B C 1
ATOM 4906 O O . ASN B 1 215 ? 8.438 -32.656 -8.461 1 98.19 215 ASN B O 1
ATOM 4910 N N . LEU B 1 216 ? 9.562 -31.625 -10.141 1 98.75 216 LEU B N 1
ATOM 4911 C CA . LEU B 1 216 ? 9.789 -30.391 -9.391 1 98.75 216 LEU B CA 1
ATOM 4912 C C . LEU B 1 216 ? 8.742 -29.328 -9.742 1 98.75 216 LEU B C 1
ATOM 4914 O O . LEU B 1 216 ? 8.602 -28.328 -9.039 1 98.75 216 LEU B O 1
ATOM 4918 N N . ALA B 1 217 ? 7.949 -29.562 -10.797 1 98.81 217 ALA B N 1
ATOM 4919 C CA . ALA B 1 217 ? 7.008 -28.531 -11.203 1 98.81 217 ALA B CA 1
ATOM 4920 C C . ALA B 1 217 ? 5.711 -29.141 -11.727 1 98.81 217 ALA B C 1
ATOM 4922 O O . ALA B 1 217 ? 5.734 -30.172 -12.414 1 98.81 217 ALA B O 1
ATOM 4923 N N . GLU B 1 218 ? 4.633 -28.484 -11.43 1 98.5 218 GLU B N 1
ATOM 4924 C CA . GLU B 1 218 ? 3.316 -28.891 -11.922 1 98.5 218 GLU B CA 1
ATOM 4925 C C . GLU B 1 218 ? 3.02 -28.25 -13.273 1 98.5 218 GLU B C 1
ATOM 4927 O O . GLU B 1 218 ? 2.32 -28.828 -14.102 1 98.5 218 GLU B O 1
ATOM 4932 N N . TYR B 1 219 ? 3.568 -27.078 -13.469 1 98.88 219 TYR B N 1
ATOM 4933 C CA . TYR B 1 219 ? 3.279 -26.297 -14.672 1 98.88 219 TYR B CA 1
ATOM 4934 C C . TYR B 1 219 ? 4.566 -25.828 -15.336 1 98.88 219 TYR B C 1
ATOM 4936 O O . TYR B 1 219 ? 5.637 -25.859 -14.727 1 98.88 219 TYR B O 1
ATOM 4944 N N . ILE B 1 220 ? 4.484 -25.5 -16.609 1 98.94 220 ILE B N 1
ATOM 4945 C CA . ILE B 1 220 ? 5.555 -24.875 -17.375 1 98.94 220 ILE B CA 1
ATOM 4946 C C . ILE B 1 220 ? 5.078 -23.516 -17.906 1 98.94 220 ILE B C 1
ATOM 4948 O O . ILE B 1 220 ? 3.916 -23.375 -18.281 1 98.94 220 ILE B O 1
ATOM 4952 N N . ASP B 1 221 ? 5.906 -22.5 -17.828 1 98.94 221 ASP B N 1
ATOM 4953 C CA . ASP B 1 221 ? 5.562 -21.141 -18.266 1 98.94 221 ASP B CA 1
ATOM 4954 C C . ASP B 1 221 ? 6.594 -20.609 -19.25 1 98.94 221 ASP B C 1
ATOM 4956 O O . ASP B 1 221 ? 7.73 -21.094 -19.297 1 98.94 221 ASP B O 1
ATOM 4960 N N . VAL B 1 222 ? 6.18 -19.75 -20.094 1 98.88 222 VAL B N 1
ATOM 4961 C CA . VAL B 1 222 ? 7.02 -19.094 -21.094 1 98.88 222 VAL B CA 1
ATOM 4962 C C . VAL B 1 222 ? 6.691 -17.594 -21.141 1 98.88 222 VAL B C 1
ATOM 4964 O O . VAL B 1 222 ? 5.523 -17.203 -21.094 1 98.88 222 VAL B O 1
ATOM 4967 N N . PHE B 1 223 ? 7.711 -16.75 -21.156 1 98.81 223 PHE B N 1
ATOM 4968 C CA . PHE B 1 223 ? 7.496 -15.336 -21.422 1 98.81 223 PHE B CA 1
ATOM 4969 C C . PHE B 1 223 ? 7.406 -15.078 -22.922 1 98.81 223 PHE B C 1
ATOM 4971 O O . PHE B 1 223 ? 8.43 -14.875 -23.594 1 98.81 223 PHE B O 1
ATOM 4978 N N . CYS B 1 224 ? 6.215 -15.094 -23.469 1 98.69 224 CYS B N 1
ATOM 4979 C CA . CYS B 1 224 ? 5.953 -14.906 -24.891 1 98.69 224 CYS B CA 1
ATOM 4980 C C . CYS B 1 224 ? 5.57 -13.461 -25.188 1 98.69 224 CYS B C 1
ATOM 4982 O O . CYS B 1 224 ? 4.406 -13.078 -25.047 1 98.69 224 CYS B O 1
ATOM 4984 N N . ASP B 1 225 ? 6.48 -12.68 -25.656 1 97.69 225 ASP B N 1
ATOM 4985 C CA . ASP B 1 225 ? 6.281 -11.258 -25.938 1 97.69 225 ASP B CA 1
ATOM 4986 C C . ASP B 1 225 ? 7.336 -10.734 -26.906 1 97.69 225 ASP B C 1
ATOM 4988 O O . ASP B 1 225 ? 8.289 -11.438 -27.234 1 97.69 225 ASP B O 1
ATOM 4992 N N . THR B 1 226 ? 7.09 -9.508 -27.453 1 95.44 226 THR B N 1
ATOM 4993 C CA . THR B 1 226 ? 8.102 -8.852 -28.281 1 95.44 226 THR B CA 1
ATOM 4994 C C . THR B 1 226 ? 9.406 -8.688 -27.516 1 95.44 226 THR B C 1
ATOM 4996 O O . THR B 1 226 ? 9.414 -8.172 -26.391 1 95.44 226 THR B O 1
ATOM 4999 N N . GLY B 1 227 ? 10.469 -9.195 -28.078 1 93.56 227 GLY B N 1
ATOM 5000 C CA . GLY B 1 227 ? 11.773 -9.078 -27.438 1 93.56 227 GLY B CA 1
ATOM 5001 C C . GLY B 1 227 ? 12.133 -10.289 -26.594 1 93.56 227 GLY B C 1
ATOM 5002 O O . GLY B 1 227 ? 13.258 -10.398 -26.109 1 93.56 227 GLY B O 1
ATOM 5003 N N . PHE B 1 228 ? 11.219 -11.242 -26.469 1 97.25 228 PHE B N 1
ATOM 5004 C CA . PHE B 1 228 ? 11.438 -12.461 -25.719 1 97.25 228 PHE B CA 1
ATOM 5005 C C . PHE B 1 228 ? 11.172 -13.688 -26.578 1 97.25 228 PHE B C 1
ATOM 5007 O O . PHE B 1 228 ? 11.734 -13.82 -27.672 1 97.25 228 PHE B O 1
ATOM 5014 N N . PHE B 1 229 ? 10.422 -14.625 -26.156 1 98.62 229 PHE B N 1
ATOM 5015 C CA . PHE B 1 229 ? 10.219 -15.836 -26.953 1 98.62 229 PHE B CA 1
ATOM 5016 C C . PHE B 1 229 ? 9.023 -15.672 -27.875 1 98.62 229 PHE B C 1
ATOM 5018 O O . PHE B 1 229 ? 8.008 -15.094 -27.5 1 98.62 229 PHE B O 1
ATOM 5025 N N . THR B 1 230 ? 9.125 -16.188 -29.094 1 98.31 230 THR B N 1
ATOM 5026 C CA . THR B 1 230 ? 8.07 -16.078 -30.109 1 98.31 230 THR B CA 1
ATOM 5027 C C . THR B 1 230 ? 6.957 -17.078 -29.828 1 98.31 230 THR B C 1
ATOM 5029 O O . THR B 1 230 ? 7.145 -18.047 -29.078 1 98.31 230 THR B O 1
ATOM 5032 N N . PRO B 1 231 ? 5.75 -16.844 -30.438 1 98.44 231 PRO B N 1
ATOM 5033 C CA . PRO B 1 231 ? 4.668 -17.812 -30.312 1 98.44 231 PRO B CA 1
ATOM 5034 C C . PRO B 1 231 ? 5.07 -19.219 -30.766 1 98.44 231 PRO B C 1
ATOM 5036 O O . PRO B 1 231 ? 4.656 -20.203 -30.172 1 98.44 231 PRO B O 1
ATOM 5039 N N . GLU B 1 232 ? 5.891 -19.281 -31.828 1 98.5 232 GLU B N 1
ATOM 5040 C CA . GLU B 1 232 ? 6.348 -20.562 -32.344 1 98.5 232 GLU B CA 1
ATOM 5041 C C . GLU B 1 232 ? 7.25 -21.266 -31.344 1 98.5 232 GLU B C 1
ATOM 5043 O O . GLU B 1 232 ? 7.105 -22.469 -31.109 1 98.5 232 GLU B O 1
ATOM 5048 N N . GLU B 1 233 ? 8.18 -20.531 -30.828 1 98.75 233 GLU B N 1
ATOM 5049 C CA . GLU B 1 233 ? 9.062 -21.078 -29.797 1 98.75 233 GLU B CA 1
ATOM 5050 C C . GLU B 1 233 ? 8.273 -21.5 -28.562 1 98.75 233 GLU B C 1
ATOM 5052 O O . GLU B 1 233 ? 8.547 -22.562 -27.969 1 98.75 233 GLU B O 1
ATOM 5057 N N . THR B 1 234 ? 7.34 -20.672 -28.188 1 98.88 234 THR B N 1
ATOM 5058 C CA . THR B 1 234 ? 6.465 -20.969 -27.047 1 98.88 234 THR B CA 1
ATOM 5059 C C . THR B 1 234 ? 5.715 -22.281 -27.266 1 98.88 234 THR B C 1
ATOM 5061 O O . THR B 1 234 ? 5.66 -23.125 -26.375 1 98.88 234 THR B O 1
ATOM 5064 N N . ALA B 1 235 ? 5.156 -22.453 -28.438 1 98.75 235 ALA B N 1
ATOM 5065 C CA . ALA B 1 235 ? 4.438 -23.672 -28.766 1 98.75 235 ALA B CA 1
ATOM 5066 C C . ALA B 1 235 ? 5.332 -24.891 -28.609 1 98.75 235 ALA B C 1
ATOM 5068 O O . ALA B 1 235 ? 4.906 -25.906 -28.047 1 98.75 235 ALA B O 1
ATOM 5069 N N . ARG B 1 236 ? 6.566 -24.828 -29.094 1 98.81 236 ARG B N 1
ATOM 5070 C CA . ARG B 1 236 ? 7.516 -25.922 -28.984 1 98.81 236 ARG B CA 1
ATOM 5071 C C . ARG B 1 236 ? 7.777 -26.281 -27.531 1 98.81 236 ARG B C 1
ATOM 5073 O O . ARG B 1 236 ? 7.82 -27.469 -27.172 1 98.81 236 ARG B O 1
ATOM 5080 N N . ILE B 1 237 ? 7.941 -25.281 -26.734 1 98.88 237 ILE B N 1
ATOM 5081 C CA . ILE B 1 237 ? 8.266 -25.484 -25.328 1 98.88 237 ILE B CA 1
ATOM 5082 C C . ILE B 1 237 ? 7.062 -26.078 -24.594 1 98.88 237 ILE B C 1
ATOM 5084 O O . ILE B 1 237 ? 7.207 -27 -23.797 1 98.88 237 ILE B O 1
ATOM 5088 N N . LEU B 1 238 ? 5.824 -25.516 -24.859 1 98.81 238 LEU B N 1
ATOM 5089 C CA . LEU B 1 238 ? 4.609 -26.047 -24.234 1 98.81 238 LEU B CA 1
ATOM 5090 C C . LEU B 1 238 ? 4.391 -27.5 -24.609 1 98.81 238 LEU B C 1
ATOM 5092 O O . LEU B 1 238 ? 4.016 -28.312 -23.766 1 98.81 238 LEU B O 1
ATOM 5096 N N . GLU B 1 239 ? 4.625 -27.859 -25.844 1 98.56 239 GLU B N 1
ATOM 5097 C CA . GLU B 1 239 ? 4.477 -29.234 -26.297 1 98.56 239 GLU B CA 1
ATOM 5098 C C . GLU B 1 239 ? 5.441 -30.156 -25.578 1 98.56 239 GLU B C 1
ATOM 5100 O O . GLU B 1 239 ? 5.066 -31.266 -25.172 1 98.56 239 GLU B O 1
ATOM 5105 N N . ALA B 1 240 ? 6.668 -29.703 -25.469 1 98.69 240 ALA B N 1
ATOM 5106 C CA . ALA B 1 240 ? 7.672 -30.5 -24.766 1 98.69 240 ALA B CA 1
ATOM 5107 C C . ALA B 1 240 ? 7.281 -30.719 -23.312 1 98.69 240 ALA B C 1
ATOM 5109 O O . ALA B 1 240 ? 7.43 -31.828 -22.781 1 98.69 240 ALA B O 1
ATOM 5110 N N . GLY B 1 241 ? 6.82 -29.641 -22.609 1 98.44 241 GLY B N 1
ATOM 5111 C CA . GLY B 1 241 ? 6.379 -29.766 -21.234 1 98.44 241 GLY B CA 1
ATOM 5112 C C . GLY B 1 241 ? 5.207 -30.719 -21.062 1 98.44 241 GLY B C 1
ATOM 5113 O O . GLY B 1 241 ? 5.16 -31.484 -20.094 1 98.44 241 GLY B O 1
ATOM 5114 N N . ALA B 1 242 ? 4.273 -30.672 -22.016 1 98.38 242 ALA B N 1
ATOM 5115 C CA . ALA B 1 242 ? 3.072 -31.484 -21.969 1 98.38 242 ALA B CA 1
ATOM 5116 C C . ALA B 1 242 ? 3.426 -32.969 -21.984 1 98.38 242 ALA B C 1
ATOM 5118 O O . ALA B 1 242 ? 2.742 -33.781 -21.359 1 98.38 242 ALA B O 1
ATOM 5119 N N . LYS B 1 243 ? 4.48 -33.344 -22.656 1 98.06 243 LYS B N 1
ATOM 5120 C CA . LYS B 1 243 ? 4.926 -34.719 -22.734 1 98.06 243 LYS B CA 1
ATOM 5121 C C . LYS B 1 243 ? 5.305 -35.25 -21.359 1 98.06 243 LYS B C 1
ATOM 5123 O O . LYS B 1 243 ? 5.289 -36.469 -21.125 1 98.06 243 LYS B O 1
ATOM 5128 N N . TYR B 1 244 ? 5.684 -34.344 -20.516 1 98.19 244 TYR B N 1
ATOM 5129 C CA . TYR B 1 244 ? 6.086 -34.75 -19.156 1 98.19 244 TYR B CA 1
ATOM 5130 C C . TYR B 1 244 ? 5.004 -34.375 -18.141 1 98.19 244 TYR B C 1
ATOM 5132 O O . TYR B 1 244 ? 5.262 -34.375 -16.938 1 98.19 244 TYR B O 1
ATOM 5140 N N . GLY B 1 245 ? 3.814 -33.969 -18.625 1 97.88 245 GLY B N 1
ATOM 5141 C CA . GLY B 1 245 ? 2.672 -33.75 -17.75 1 97.88 245 GLY B CA 1
ATOM 5142 C C . GLY B 1 245 ? 2.594 -32.344 -17.219 1 97.88 245 GLY B C 1
ATOM 5143 O O . GLY B 1 245 ? 1.776 -32.031 -16.344 1 97.88 245 GLY B O 1
ATOM 5144 N N . MET B 1 246 ? 3.375 -31.438 -17.656 1 98.69 246 MET B N 1
ATOM 5145 C CA . MET B 1 246 ? 3.322 -30.047 -17.219 1 98.69 246 MET B CA 1
ATOM 5146 C C . MET B 1 246 ? 2.41 -29.219 -18.109 1 98.69 246 MET B C 1
ATOM 5148 O O . MET B 1 246 ? 2.721 -29 -19.281 1 98.69 246 MET B O 1
ATOM 5152 N N . ARG B 1 247 ? 1.244 -28.812 -17.594 1 98.56 247 ARG B N 1
ATOM 5153 C CA . ARG B 1 247 ? 0.339 -27.938 -18.344 1 98.56 247 ARG B CA 1
ATOM 5154 C C . ARG B 1 247 ? 0.907 -26.531 -18.453 1 98.56 247 ARG B C 1
ATOM 5156 O O . ARG B 1 247 ? 1.617 -26.062 -17.547 1 98.56 247 ARG B O 1
ATOM 5163 N N . GLY B 1 248 ? 0.588 -25.891 -19.516 1 98.75 248 GLY B N 1
ATOM 5164 C CA . GLY B 1 248 ? 1.227 -24.625 -19.844 1 98.75 248 GLY B CA 1
ATOM 5165 C C . GLY B 1 248 ? 0.579 -23.438 -19.141 1 98.75 248 GLY B C 1
ATOM 5166 O O . GLY B 1 248 ? -0.614 -23.469 -18.828 1 98.75 248 GLY B O 1
ATOM 5167 N N . LYS B 1 249 ? 1.317 -22.422 -18.844 1 98.88 249 LYS B N 1
ATOM 5168 C CA . LYS B 1 249 ? 0.99 -21.031 -18.531 1 98.88 249 LYS B CA 1
ATOM 5169 C C . LYS B 1 249 ? 1.822 -20.062 -19.375 1 98.88 249 LYS B C 1
ATOM 5171 O O . LYS B 1 249 ? 2.867 -20.438 -19.906 1 98.88 249 LYS B O 1
ATOM 5176 N N . ILE B 1 250 ? 1.351 -18.859 -19.547 1 98.81 250 ILE B N 1
ATOM 5177 C CA . ILE B 1 250 ? 2.092 -17.969 -20.438 1 98.81 250 ILE B CA 1
ATOM 5178 C C . ILE B 1 250 ? 2.104 -16.547 -19.859 1 98.81 250 ILE B C 1
ATOM 5180 O O . ILE B 1 250 ? 1.054 -16.016 -19.5 1 98.81 250 ILE B O 1
ATOM 5184 N N . HIS B 1 251 ? 3.314 -15.961 -19.594 1 98.81 251 HIS B N 1
ATOM 5185 C CA . HIS B 1 251 ? 3.396 -14.508 -19.594 1 98.81 251 HIS B CA 1
ATOM 5186 C C . HIS B 1 251 ? 3.053 -13.945 -20.969 1 98.81 251 HIS B C 1
ATOM 5188 O O . HIS B 1 251 ? 3.844 -14.055 -21.906 1 98.81 251 HIS B O 1
ATOM 5194 N N . ALA B 1 252 ? 1.94 -13.273 -21.062 1 98.38 252 ALA B N 1
ATOM 5195 C CA . ALA B 1 252 ? 1.433 -12.93 -22.391 1 98.38 252 ALA B CA 1
ATOM 5196 C C . ALA B 1 252 ? 1.021 -11.461 -22.453 1 98.38 252 ALA B C 1
ATOM 5198 O O . ALA B 1 252 ? 0.431 -10.938 -21.5 1 98.38 252 ALA B O 1
ATOM 5199 N N . ASP B 1 253 ? 1.359 -10.766 -23.531 1 97.38 253 ASP B N 1
ATOM 5200 C CA . ASP B 1 253 ? 0.852 -9.445 -23.906 1 97.38 253 ASP B CA 1
ATOM 5201 C C . ASP B 1 253 ? 1.181 -8.406 -22.828 1 97.38 253 ASP B C 1
ATOM 5203 O O . ASP B 1 253 ? 0.357 -7.547 -22.516 1 97.38 253 ASP B O 1
ATOM 5207 N N . GLU B 1 254 ? 2.326 -8.555 -22.172 1 96.56 254 GLU B N 1
ATOM 5208 C CA . GLU B 1 254 ? 2.754 -7.527 -21.234 1 96.56 254 GLU B CA 1
ATOM 5209 C C . GLU B 1 254 ? 3.197 -6.258 -21.953 1 96.56 254 GLU B C 1
ATOM 5211 O O . GLU B 1 254 ? 2.713 -5.164 -21.641 1 96.56 254 GLU B O 1
ATOM 5216 N N . LEU B 1 255 ? 4.074 -6.457 -22.922 1 95.12 255 LEU B N 1
ATOM 5217 C CA . LEU B 1 255 ? 4.703 -5.332 -23.609 1 95.12 255 LEU B CA 1
ATOM 5218 C C . LEU B 1 255 ? 3.979 -5.016 -24.922 1 95.12 255 LEU B C 1
ATOM 5220 O O . LEU B 1 255 ? 3.945 -3.859 -25.344 1 95.12 255 LEU B O 1
ATOM 5224 N N . ALA B 1 256 ? 3.549 -6.059 -25.547 1 95 256 ALA B N 1
ATOM 5225 C CA . ALA B 1 256 ? 2.82 -5.949 -26.797 1 95 256 ALA B CA 1
ATOM 5226 C C . ALA B 1 256 ? 1.87 -7.125 -26.984 1 95 256 ALA B C 1
ATOM 5228 O O . ALA B 1 256 ? 2.027 -8.172 -26.359 1 95 256 ALA B O 1
ATOM 5229 N N . SER B 1 257 ? 0.843 -6.891 -27.797 1 95.19 257 SER B N 1
ATOM 5230 C CA . SER B 1 257 ? 0.04 -8.023 -28.25 1 95.19 257 SER B CA 1
ATOM 5231 C C . SER B 1 257 ? 0.806 -8.875 -29.266 1 95.19 257 SER B C 1
ATOM 5233 O O . SER B 1 257 ? 0.696 -8.656 -30.469 1 95.19 257 SER B O 1
ATOM 5235 N N . SER B 1 258 ? 1.442 -9.898 -28.781 1 93.81 258 SER B N 1
ATOM 5236 C CA . SER B 1 258 ? 2.475 -10.547 -29.578 1 93.81 258 SER B CA 1
ATOM 5237 C C . SER B 1 258 ? 2.09 -11.984 -29.922 1 93.81 258 SER B C 1
ATOM 5239 O O . SER B 1 258 ? 2.922 -12.766 -30.375 1 93.81 258 SER B O 1
ATOM 5241 N N . GLY B 1 259 ? 0.879 -12.367 -29.625 1 97.31 259 GLY B N 1
ATOM 5242 C CA . GLY B 1 259 ? 0.437 -13.711 -29.969 1 97.31 259 GLY B CA 1
ATOM 5243 C C . GLY B 1 259 ? 0.484 -14.672 -28.797 1 97.31 259 GLY B C 1
ATOM 5244 O O . GLY B 1 259 ? 0.103 -15.836 -28.922 1 97.31 259 GLY B O 1
ATOM 5245 N N . GLY B 1 260 ? 0.898 -14.203 -27.625 1 98.19 260 GLY B N 1
ATOM 5246 C CA . GLY B 1 260 ? 1 -15.047 -26.453 1 98.19 260 GLY B CA 1
ATOM 5247 C C . GLY B 1 260 ? -0.334 -15.609 -26 1 98.19 260 GLY B C 1
ATOM 5248 O O . GLY B 1 260 ? -0.422 -16.781 -25.625 1 98.19 260 GLY B O 1
ATOM 5249 N N . VAL B 1 261 ? -1.405 -14.836 -26.031 1 98.62 261 VAL B N 1
ATOM 5250 C CA . VAL B 1 261 ? -2.734 -15.289 -25.625 1 98.62 261 VAL B CA 1
ATOM 5251 C C . VAL B 1 261 ? -3.229 -16.359 -26.609 1 98.62 261 VAL B C 1
ATOM 5253 O O . VAL B 1 261 ? -3.729 -17.406 -26.188 1 98.62 261 VAL B O 1
ATOM 5256 N N . GLU B 1 262 ? -3.025 -16.141 -27.922 1 98.19 262 GLU B N 1
ATOM 5257 C CA . GLU B 1 262 ? -3.486 -17.062 -28.953 1 98.19 262 GLU B CA 1
ATOM 5258 C C . GLU B 1 262 ? -2.816 -18.422 -28.812 1 98.19 262 GLU B C 1
ATOM 5260 O O . GLU B 1 262 ? -3.488 -19.453 -28.859 1 98.19 262 GLU B O 1
ATOM 5265 N N . VAL B 1 263 ? -1.482 -18.406 -28.641 1 98.44 263 VAL B N 1
ATOM 5266 C CA . VAL B 1 263 ? -0.771 -19.672 -28.5 1 98.44 263 VAL B CA 1
ATOM 5267 C C . VAL B 1 263 ? -1.178 -20.344 -27.188 1 98.44 263 VAL B C 1
ATOM 5269 O O . VAL B 1 263 ? -1.259 -21.578 -27.125 1 98.44 263 VAL B O 1
ATOM 5272 N N . GLY B 1 264 ? -1.406 -19.578 -26.094 1 98.44 264 GLY B N 1
ATOM 5273 C CA . GLY B 1 264 ? -1.867 -20.125 -24.828 1 98.44 264 GLY B CA 1
ATOM 5274 C C . GLY B 1 264 ? -3.189 -20.859 -24.953 1 98.44 264 GLY B C 1
ATOM 5275 O O . GLY B 1 264 ? -3.322 -22 -24.484 1 98.44 264 GLY B O 1
ATOM 5276 N N . VAL B 1 265 ? -4.16 -20.25 -25.578 1 98.62 265 VAL B N 1
ATOM 5277 C CA . VAL B 1 265 ? -5.477 -20.859 -25.75 1 98.62 265 VAL B CA 1
ATOM 5278 C C . VAL B 1 265 ? -5.363 -22.109 -26.625 1 98.62 265 VAL B C 1
ATOM 5280 O O . VAL B 1 265 ? -5.941 -23.156 -26.312 1 98.62 265 VAL B O 1
ATOM 5283 N N . ARG B 1 266 ? -4.598 -21.984 -27.703 1 98.12 266 ARG B N 1
ATOM 5284 C CA . ARG B 1 266 ? -4.441 -23.094 -28.656 1 98.12 266 ARG B CA 1
ATOM 5285 C C . ARG B 1 266 ? -3.867 -24.328 -27.969 1 98.12 266 ARG B C 1
ATOM 5287 O O . ARG B 1 266 ? -4.242 -25.453 -28.297 1 98.12 266 ARG B O 1
ATOM 5294 N N . TYR B 1 267 ? -2.963 -24.125 -27.031 1 98.31 267 TYR B N 1
ATOM 5295 C CA . TYR B 1 267 ? -2.281 -25.25 -26.375 1 98.31 267 TYR B CA 1
ATOM 5296 C C . TYR B 1 267 ? -2.836 -25.484 -24.984 1 98.31 267 TYR B C 1
ATOM 5298 O O . TYR B 1 267 ? -2.176 -26.109 -24.141 1 98.31 267 TYR B O 1
ATOM 5306 N N . ASN B 1 268 ? -3.988 -24.922 -24.703 1 98 268 ASN B N 1
ATOM 5307 C CA . ASN B 1 268 ? -4.762 -25.141 -23.484 1 98 268 ASN B CA 1
ATOM 5308 C C . ASN B 1 268 ? -3.959 -24.797 -22.234 1 98 268 ASN B C 1
ATOM 5310 O O . ASN B 1 268 ? -3.904 -25.578 -21.281 1 98 268 ASN B O 1
ATOM 5314 N N . ALA B 1 269 ? -3.254 -23.703 -22.359 1 98.88 269 ALA B N 1
ATOM 5315 C CA . ALA B 1 269 ? -2.605 -23.188 -21.156 1 98.88 269 ALA B CA 1
ATOM 5316 C C . ALA B 1 269 ? -3.629 -22.922 -20.062 1 98.88 269 ALA B C 1
ATOM 5318 O O . ALA B 1 269 ? -4.754 -22.5 -20.344 1 98.88 269 ALA B O 1
ATOM 5319 N N . LEU B 1 270 ? -3.279 -23.172 -18.812 1 98.88 270 LEU B N 1
ATOM 5320 C CA . LEU B 1 270 ? -4.195 -22.938 -17.703 1 98.88 270 LEU B CA 1
ATOM 5321 C C . LEU B 1 270 ? -4.473 -21.453 -17.531 1 98.88 270 LEU B C 1
ATOM 5323 O O . LEU B 1 270 ? -5.598 -21.062 -17.219 1 98.88 270 LEU B O 1
ATOM 5327 N N . SER B 1 271 ? -3.396 -20.625 -17.734 1 98.88 271 SER B N 1
ATOM 5328 C CA . SER B 1 271 ? -3.562 -19.188 -17.578 1 98.88 271 SER B CA 1
ATOM 5329 C C . SER B 1 271 ? -2.672 -18.422 -18.562 1 98.88 271 SER B C 1
ATOM 5331 O O . SER B 1 271 ? -1.666 -18.953 -19.031 1 98.88 271 SER B O 1
ATOM 5333 N N . VAL B 1 272 ? -3.102 -17.281 -18.953 1 98.88 272 VAL B N 1
ATOM 5334 C CA . VAL B 1 272 ? -2.307 -16.234 -19.609 1 98.88 272 VAL B CA 1
ATOM 5335 C C . VAL B 1 272 ? -2.238 -15 -18.719 1 98.88 272 VAL B C 1
ATOM 5337 O O . VAL B 1 272 ? -3.271 -14.477 -18.297 1 98.88 272 VAL B O 1
ATOM 5340 N N . ASP B 1 273 ? -1.046 -14.578 -18.422 1 98.88 273 ASP B N 1
ATOM 5341 C CA . ASP B 1 273 ? -0.818 -13.625 -17.328 1 98.88 273 ASP B CA 1
ATOM 5342 C C . ASP B 1 273 ? -0.243 -12.312 -17.859 1 98.88 273 ASP B C 1
ATOM 5344 O O . ASP B 1 273 ? 0.384 -12.289 -18.922 1 98.88 273 ASP B O 1
ATOM 5348 N N . HIS B 1 274 ? -0.401 -11.148 -17.062 1 98.69 274 HIS B N 1
ATOM 5349 C CA . HIS B 1 274 ? -0.055 -9.766 -17.375 1 98.69 274 HIS B CA 1
ATOM 5350 C C . HIS B 1 274 ? -1.164 -9.078 -18.156 1 98.69 274 HIS B C 1
ATOM 5352 O O . HIS B 1 274 ? -2.08 -8.5 -17.578 1 98.69 274 HIS B O 1
ATOM 5358 N N . LEU B 1 275 ? -1.063 -9.258 -19.438 1 98.62 275 LEU B N 1
ATOM 5359 C CA . LEU B 1 275 ? -2.145 -8.844 -20.328 1 98.62 275 LEU B CA 1
ATOM 5360 C C . LEU B 1 275 ? -2.254 -7.32 -20.375 1 98.62 275 LEU B C 1
ATOM 5362 O O . LEU B 1 275 ? -3.334 -6.777 -20.625 1 98.62 275 LEU B O 1
ATOM 5366 N N . GLU B 1 276 ? -1.195 -6.547 -20.062 1 98.38 276 GLU B N 1
ATOM 5367 C CA . GLU B 1 276 ? -1.21 -5.086 -20.078 1 98.38 276 GLU B CA 1
ATOM 5368 C C . GLU B 1 276 ? -1.538 -4.559 -21.484 1 98.38 276 GLU B C 1
ATOM 5370 O O . GLU B 1 276 ? -2.145 -3.496 -21.625 1 98.38 276 GLU B O 1
ATOM 5375 N N . SER B 1 277 ? -1.176 -5.316 -22.531 1 97.94 277 SER B N 1
ATOM 5376 C CA . SER B 1 277 ? -1.354 -4.879 -23.922 1 97.94 277 SER B CA 1
ATOM 5377 C C . SER B 1 277 ? -2.457 -5.672 -24.609 1 97.94 277 SER B C 1
ATOM 5379 O O . SER B 1 277 ? -2.518 -5.715 -25.844 1 97.94 277 SER B O 1
ATOM 5381 N N . MET B 1 278 ? -3.279 -6.355 -23.828 1 97.12 278 MET B N 1
ATOM 5382 C CA . MET B 1 278 ? -4.359 -7.133 -24.438 1 97.12 278 MET B CA 1
ATOM 5383 C C . MET B 1 278 ? -5.281 -6.238 -25.25 1 97.12 278 MET B C 1
ATOM 5385 O O . MET B 1 278 ? -5.445 -5.055 -24.938 1 97.12 278 MET B O 1
ATOM 5389 N N . THR B 1 279 ? -5.844 -6.773 -26.297 1 96.62 279 THR B N 1
ATOM 5390 C CA . THR B 1 279 ? -6.77 -6.086 -27.188 1 96.62 279 THR B CA 1
ATOM 5391 C C . THR B 1 279 ? -8.141 -6.762 -27.156 1 96.62 279 THR B C 1
ATOM 5393 O O . THR B 1 279 ? -8.312 -7.801 -26.531 1 96.62 279 THR B O 1
ATOM 5396 N N . ALA B 1 280 ? -9.078 -6.156 -27.844 1 95.75 280 ALA B N 1
ATOM 5397 C CA . ALA B 1 280 ? -10.398 -6.758 -27.984 1 95.75 280 ALA B CA 1
ATOM 5398 C C . ALA B 1 280 ? -10.312 -8.117 -28.672 1 95.75 280 ALA B C 1
ATOM 5400 O O . ALA B 1 280 ? -11.086 -9.031 -28.344 1 95.75 280 ALA B O 1
ATOM 5401 N N . GLU B 1 281 ? -9.414 -8.203 -29.578 1 96 281 GLU B N 1
ATOM 5402 C CA . GLU B 1 281 ? -9.234 -9.461 -30.281 1 96 281 GLU B CA 1
ATOM 5403 C C . GLU B 1 281 ? -8.727 -10.555 -29.344 1 96 281 GLU B C 1
ATOM 5405 O O . GLU B 1 281 ? -9.164 -11.711 -29.438 1 96 281 GLU B O 1
ATOM 5410 N N . THR B 1 282 ? -7.816 -10.18 -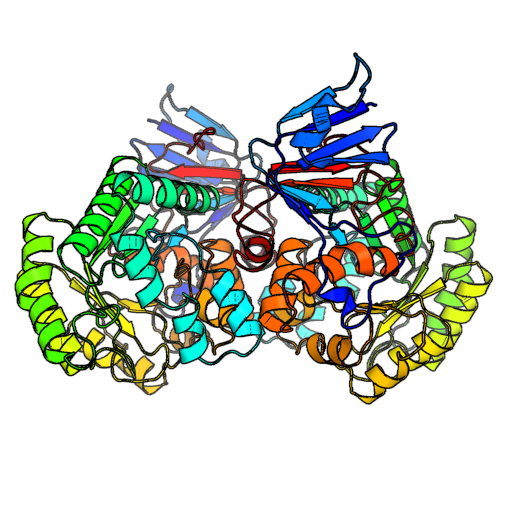28.531 1 96.19 282 THR B N 1
ATOM 5411 C CA . THR B 1 282 ? -7.297 -11.156 -27.578 1 96.19 282 THR B CA 1
ATOM 5412 C C . THR B 1 282 ? -8.383 -11.602 -26.609 1 96.19 282 THR B C 1
ATOM 5414 O O . THR B 1 282 ? -8.422 -12.766 -26.203 1 96.19 282 THR B O 1
ATOM 5417 N N . ILE B 1 283 ? -9.227 -10.695 -26.172 1 97.69 283 ILE B N 1
ATOM 5418 C CA . ILE B 1 283 ? -10.352 -11.016 -25.312 1 97.69 283 ILE B CA 1
ATOM 5419 C C . ILE B 1 283 ? -11.266 -12.031 -26 1 97.69 283 ILE B C 1
ATOM 5421 O O . ILE B 1 283 ? -11.695 -13.008 -25.375 1 97.69 283 ILE B O 1
ATOM 5425 N N . GLU B 1 284 ? -11.508 -11.812 -27.266 1 97.5 284 GLU B N 1
ATOM 5426 C CA . GLU B 1 284 ? -12.344 -12.727 -28.047 1 97.5 284 GLU B CA 1
ATOM 5427 C C . GLU B 1 284 ? -11.711 -14.109 -28.125 1 97.5 284 GLU B C 1
ATOM 5429 O O . GLU B 1 284 ? -12.414 -15.125 -28.078 1 97.5 284 GLU B O 1
ATOM 5434 N N . THR B 1 285 ? -10.375 -14.133 -28.219 1 98 285 THR B N 1
ATOM 5435 C CA . THR B 1 285 ? -9.633 -15.383 -28.312 1 98 285 THR B CA 1
ATOM 5436 C C . THR B 1 285 ? -9.852 -16.234 -27.062 1 98 285 THR B C 1
ATOM 5438 O O . THR B 1 285 ? -9.836 -17.469 -27.141 1 98 285 THR B O 1
ATOM 5441 N N . LEU B 1 286 ? -10.148 -15.625 -25.953 1 98.5 286 LEU B N 1
ATOM 5442 C CA . LEU B 1 286 ? -10.266 -16.312 -24.672 1 98.5 286 LEU B CA 1
ATOM 5443 C C . LEU B 1 286 ? -11.672 -16.875 -24.484 1 98.5 286 LEU B C 1
ATOM 5445 O O . LEU B 1 286 ? -11.898 -17.703 -23.609 1 98.5 286 LEU B O 1
ATOM 5449 N N . ARG B 1 287 ? -12.641 -16.422 -25.281 1 97.31 287 ARG B N 1
ATOM 5450 C CA . ARG B 1 287 ? -14.031 -16.828 -25.125 1 97.31 287 ARG B CA 1
ATOM 5451 C C . ARG B 1 287 ? -14.172 -18.344 -25.297 1 97.31 287 ARG B C 1
ATOM 5453 O O . ARG B 1 287 ? -13.672 -18.906 -26.266 1 97.31 287 ARG B O 1
ATOM 5460 N N . GLY B 1 288 ? -14.836 -18.953 -24.344 1 95.75 288 GLY B N 1
ATOM 5461 C CA . GLY B 1 288 ? -15.117 -20.375 -24.422 1 95.75 288 GLY B CA 1
ATOM 5462 C C . GLY B 1 288 ? -13.93 -21.25 -24.062 1 95.75 288 GLY B C 1
ATOM 5463 O O . GLY B 1 288 ? -14.039 -22.469 -24.016 1 95.75 288 GLY B O 1
ATOM 5464 N N . SER B 1 289 ? -12.773 -20.688 -23.812 1 97.88 289 SER B N 1
ATOM 5465 C CA . SER B 1 289 ? -11.586 -21.469 -23.453 1 97.88 289 SER B CA 1
ATOM 5466 C C . SER B 1 289 ? -11.539 -21.766 -21.969 1 97.88 289 SER B C 1
ATOM 5468 O O . SER B 1 289 ? -12.281 -21.156 -21.188 1 97.88 289 SER B O 1
ATOM 5470 N N . GLU B 1 290 ? -10.695 -22.703 -21.547 1 97.94 290 GLU B N 1
ATOM 5471 C CA . GLU B 1 290 ? -10.438 -23.016 -20.156 1 97.94 290 GLU B CA 1
ATOM 5472 C C . GLU B 1 290 ? -9.328 -22.141 -19.578 1 97.94 290 GLU B C 1
ATOM 5474 O O . GLU B 1 290 ? -9.07 -22.156 -18.375 1 97.94 290 GLU B O 1
ATOM 5479 N N . THR B 1 291 ? -8.711 -21.344 -20.453 1 98.88 291 THR B N 1
ATOM 5480 C CA . THR B 1 291 ? -7.555 -20.547 -20.078 1 98.88 291 THR B CA 1
ATOM 5481 C C . THR B 1 291 ? -7.98 -19.328 -19.266 1 98.88 291 THR B C 1
ATOM 5483 O O . THR B 1 291 ? -8.852 -18.562 -19.672 1 98.88 291 THR B O 1
ATOM 5486 N N . MET B 1 292 ? -7.453 -19.125 -18.109 1 98.94 292 MET B N 1
ATOM 5487 C CA . MET B 1 292 ? -7.781 -18.031 -17.203 1 98.94 292 MET B CA 1
ATOM 5488 C C . MET B 1 292 ? -6.957 -16.781 -17.547 1 98.94 292 MET B C 1
ATOM 5490 O O . MET B 1 292 ? -5.727 -16.812 -17.469 1 98.94 292 MET B O 1
ATOM 5494 N N . PRO B 1 293 ? -7.602 -15.695 -18.047 1 98.88 293 PRO B N 1
ATOM 5495 C CA . PRO B 1 293 ? -6.859 -14.43 -18.062 1 98.88 293 PRO B CA 1
ATOM 5496 C C . PRO B 1 293 ? -6.531 -13.906 -16.672 1 98.88 293 PRO B C 1
ATOM 5498 O O . PRO B 1 293 ? -7.418 -13.812 -15.82 1 98.88 293 PRO B O 1
ATOM 5501 N N . THR B 1 294 ? -5.293 -13.625 -16.391 1 98.94 294 THR B N 1
ATOM 5502 C CA . THR B 1 294 ? -4.812 -13.18 -15.094 1 98.94 294 THR B CA 1
ATOM 5503 C C . THR B 1 294 ? -4.109 -11.836 -15.203 1 98.94 294 THR B C 1
ATOM 5505 O O . THR B 1 294 ? -3.088 -11.711 -15.883 1 98.94 294 THR B O 1
ATOM 5508 N N . ALA B 1 295 ? -4.68 -10.82 -14.562 1 98.94 295 ALA B N 1
ATOM 5509 C CA . ALA B 1 295 ? -4.086 -9.484 -14.555 1 98.94 295 ALA B CA 1
ATOM 5510 C C . ALA B 1 295 ? -3.107 -9.328 -13.391 1 98.94 295 ALA B C 1
ATOM 5512 O O . ALA B 1 295 ? -3.34 -9.859 -12.305 1 98.94 295 ALA B O 1
ATOM 5513 N N . LEU B 1 296 ? -2.064 -8.672 -13.617 1 98.88 296 LEU B N 1
ATOM 5514 C CA . LEU B 1 296 ? -1.035 -8.391 -12.625 1 98.88 296 LEU B CA 1
ATOM 5515 C C . LEU B 1 296 ? -0.89 -6.887 -12.398 1 98.88 296 LEU B C 1
ATOM 5517 O O . LEU B 1 296 ? 0.12 -6.293 -12.781 1 98.88 296 LEU B O 1
ATOM 5521 N N . PRO B 1 297 ? -1.837 -6.25 -11.703 1 98.88 297 PRO B N 1
ATOM 5522 C CA . PRO B 1 297 ? -1.901 -4.789 -11.656 1 98.88 297 PRO B CA 1
ATOM 5523 C C . PRO B 1 297 ? -0.718 -4.172 -10.914 1 98.88 297 PRO B C 1
ATOM 5525 O O . PRO B 1 297 ? -0.409 -2.994 -11.109 1 98.88 297 PRO B O 1
ATOM 5528 N N . GLY B 1 298 ? -0.022 -4.926 -10 1 98.81 298 GLY B N 1
ATOM 5529 C CA . GLY B 1 298 ? 1.182 -4.41 -9.367 1 98.81 298 GLY B CA 1
ATOM 5530 C C . GLY B 1 298 ? 2.256 -4.012 -10.359 1 98.81 298 GLY B C 1
ATOM 5531 O O . GLY B 1 298 ? 2.965 -3.025 -10.156 1 98.81 298 GLY B O 1
ATOM 5532 N N . THR B 1 299 ? 2.402 -4.781 -11.445 1 98.69 299 THR B N 1
ATOM 5533 C CA . THR B 1 299 ? 3.363 -4.484 -12.5 1 98.69 299 THR B CA 1
ATOM 5534 C C . THR B 1 299 ? 3.045 -3.148 -13.164 1 98.69 299 THR B C 1
ATOM 5536 O O . THR B 1 299 ? 3.924 -2.295 -13.305 1 98.69 299 THR B O 1
ATOM 5539 N N . SER B 1 300 ? 1.756 -2.986 -13.578 1 98.69 300 SER B N 1
ATOM 5540 C CA . SER B 1 300 ? 1.314 -1.744 -14.203 1 98.69 300 SER B CA 1
ATOM 5541 C C . SER B 1 300 ? 1.552 -0.548 -13.289 1 98.69 300 SER B C 1
ATOM 5543 O O . SER B 1 300 ? 2.018 0.501 -13.742 1 98.69 300 SER B O 1
ATOM 5545 N N . PHE B 1 301 ? 1.271 -0.704 -12 1 98.81 301 PHE B N 1
ATOM 5546 C CA . PHE B 1 301 ? 1.423 0.361 -11.016 1 98.81 301 PHE B CA 1
ATOM 5547 C C . PHE B 1 301 ? 2.885 0.771 -10.875 1 98.81 301 PHE B C 1
ATOM 5549 O O . PHE B 1 301 ? 3.219 1.949 -11.008 1 98.81 301 PHE B O 1
ATOM 5556 N N . PHE B 1 302 ? 3.762 -0.193 -10.648 1 98.69 302 PHE B N 1
ATOM 5557 C CA . PHE B 1 302 ? 5.156 0.044 -10.289 1 98.69 302 PHE B CA 1
ATOM 5558 C C . PHE B 1 302 ? 5.945 0.544 -11.492 1 98.69 302 PHE B C 1
ATOM 5560 O O . PHE B 1 302 ? 6.824 1.395 -11.352 1 98.69 302 PHE B O 1
ATOM 5567 N N . LEU B 1 303 ? 5.57 0.04 -12.703 1 97.56 303 LEU B N 1
ATOM 5568 C CA . LEU B 1 303 ? 6.332 0.366 -13.898 1 97.56 303 LEU B CA 1
ATOM 5569 C C . LEU B 1 303 ? 5.656 1.482 -14.688 1 97.56 303 LEU B C 1
ATOM 5571 O O . LEU B 1 303 ? 6.125 1.862 -15.766 1 97.56 303 LEU B O 1
ATOM 5575 N N . ASN B 1 304 ? 4.551 2.004 -14.172 1 97.12 304 ASN B N 1
ATOM 5576 C CA . ASN B 1 304 ? 3.795 3.057 -14.844 1 97.12 304 ASN B CA 1
ATOM 5577 C C . ASN B 1 304 ? 3.365 2.637 -16.25 1 97.12 304 ASN B C 1
ATOM 5579 O O . ASN B 1 304 ? 3.576 3.371 -17.203 1 97.12 304 ASN B O 1
ATOM 5583 N N . MET B 1 305 ? 2.812 1.411 -16.312 1 97.25 305 MET B N 1
ATOM 5584 C CA . MET B 1 305 ? 2.281 0.859 -17.547 1 97.25 305 MET B CA 1
ATOM 5585 C C . MET B 1 305 ? 0.756 0.859 -17.531 1 97.25 305 MET B C 1
ATOM 5587 O O . MET B 1 305 ? 0.141 0.997 -16.469 1 97.25 305 MET B O 1
ATOM 5591 N N . PRO B 1 306 ? 0.196 0.74 -18.766 1 97.44 306 PRO B N 1
ATOM 5592 C CA . PRO B 1 306 ? -1.258 0.563 -18.766 1 97.44 306 PRO B CA 1
ATOM 5593 C C . PRO B 1 306 ? -1.701 -0.681 -18 1 97.44 306 PRO B C 1
ATOM 5595 O O . PRO B 1 306 ? -0.951 -1.655 -17.922 1 97.44 306 PRO B O 1
ATOM 5598 N N . PHE B 1 307 ? -2.848 -0.634 -17.453 1 98.5 307 PHE B N 1
ATOM 5599 C CA . PHE B 1 307 ? -3.426 -1.79 -16.781 1 98.5 307 PHE B CA 1
ATOM 5600 C C . PHE B 1 307 ? -4.172 -2.678 -17.766 1 98.5 307 PHE B C 1
ATOM 5602 O O . PHE B 1 307 ? -4.66 -2.199 -18.797 1 98.5 307 PHE B O 1
ATOM 5609 N N . ALA B 1 308 ? -4.242 -3.998 -17.469 1 98.5 308 ALA B N 1
ATOM 5610 C CA . ALA B 1 308 ? -5.094 -4.902 -18.25 1 98.5 308 ALA B CA 1
ATOM 5611 C C . ALA B 1 308 ? -6.543 -4.422 -18.25 1 98.5 308 ALA B C 1
ATOM 5613 O O . ALA B 1 308 ? -6.984 -3.762 -17.297 1 98.5 308 ALA B O 1
ATOM 5614 N N . LEU B 1 309 ? -7.273 -4.77 -19.297 1 98.12 309 LEU B N 1
ATOM 5615 C CA . LEU B 1 309 ? -8.641 -4.289 -19.5 1 98.12 309 LEU B CA 1
ATOM 5616 C C . LEU B 1 309 ? -9.625 -5.105 -18.656 1 98.12 309 LEU B C 1
ATOM 5618 O O . LEU B 1 309 ? -10.547 -5.707 -19.203 1 98.12 309 LEU B O 1
ATOM 5622 N N . GLY B 1 310 ? -9.422 -5.09 -17.328 1 98.25 310 GLY B N 1
ATOM 5623 C CA . GLY B 1 310 ? -10.188 -5.914 -16.406 1 98.25 310 GLY B CA 1
ATOM 5624 C C . GLY B 1 310 ? -11.688 -5.727 -16.547 1 98.25 310 GLY B C 1
ATOM 5625 O O . GLY B 1 310 ? -12.43 -6.699 -16.672 1 98.25 310 GLY B O 1
ATOM 5626 N N . ARG B 1 311 ? -12.188 -4.465 -16.531 1 98.31 311 ARG B N 1
ATOM 5627 C CA . ARG B 1 311 ? -13.609 -4.168 -16.656 1 98.31 311 ARG B CA 1
ATOM 5628 C C . ARG B 1 311 ? -14.18 -4.727 -17.953 1 98.31 311 ARG B C 1
ATOM 5630 O O . ARG B 1 311 ? -15.234 -5.367 -17.953 1 98.31 311 ARG B O 1
ATOM 5637 N N . LYS B 1 312 ? -13.461 -4.539 -19.062 1 98.25 312 LYS B N 1
ATOM 5638 C CA . LYS B 1 312 ? -13.922 -5.016 -20.359 1 98.25 312 LYS B CA 1
ATOM 5639 C C . LYS B 1 312 ? -14.008 -6.539 -20.391 1 98.25 312 LYS B C 1
ATOM 5641 O O . LYS B 1 312 ? -14.977 -7.102 -20.922 1 98.25 312 LYS B O 1
ATOM 5646 N N . VAL B 1 313 ? -12.992 -7.23 -19.875 1 98.69 313 VAL B N 1
ATOM 5647 C CA . VAL B 1 313 ? -12.938 -8.688 -19.828 1 98.69 313 VAL B CA 1
ATOM 5648 C C . VAL B 1 313 ? -14.18 -9.227 -19.125 1 98.69 313 VAL B C 1
ATOM 5650 O O . VAL B 1 313 ? -14.859 -10.125 -19.641 1 98.69 313 VAL B O 1
ATOM 5653 N N . ILE B 1 314 ? -14.492 -8.688 -17.938 1 98.69 314 ILE B N 1
ATOM 5654 C CA . ILE B 1 314 ? -15.625 -9.148 -17.141 1 98.69 314 ILE B CA 1
ATOM 5655 C C . ILE B 1 314 ? -16.938 -8.812 -17.859 1 98.69 314 ILE B C 1
ATOM 5657 O O . ILE B 1 314 ? -17.844 -9.633 -17.906 1 98.69 314 ILE B O 1
ATOM 5661 N N . ASP B 1 315 ? -16.984 -7.613 -18.453 1 98.06 315 ASP B N 1
ATOM 5662 C CA . ASP B 1 315 ? -18.188 -7.184 -19.156 1 98.06 315 ASP B CA 1
ATOM 5663 C C . ASP B 1 315 ? -18.469 -8.086 -20.359 1 98.06 315 ASP B C 1
ATOM 5665 O O . ASP B 1 315 ? -19.625 -8.258 -20.766 1 98.06 315 ASP B O 1
ATOM 5669 N N . GLU B 1 316 ? -17.469 -8.664 -20.906 1 98 316 GLU B N 1
ATOM 5670 C CA . GLU B 1 316 ? -17.625 -9.562 -22.047 1 98 316 GLU B CA 1
ATOM 5671 C C . GLU B 1 316 ? -17.953 -10.977 -21.609 1 98 316 GLU B C 1
ATOM 5673 O O . GLU B 1 316 ? -18.016 -11.898 -22.422 1 98 316 GLU B O 1
ATOM 5678 N N . GLY B 1 317 ? -18.125 -11.148 -20.375 1 98.25 317 GLY B N 1
ATOM 5679 C CA . GLY B 1 317 ? -18.609 -12.414 -19.844 1 98.25 317 GLY B CA 1
ATOM 5680 C C . GLY B 1 317 ? -17.5 -13.391 -19.5 1 98.25 317 GLY B C 1
ATOM 5681 O O . GLY B 1 317 ? -17.75 -14.578 -19.281 1 98.25 317 GLY B O 1
ATOM 5682 N N . LEU B 1 318 ? -16.281 -12.977 -19.5 1 98.69 318 LEU B N 1
ATOM 5683 C CA . LEU B 1 318 ? -15.141 -13.844 -19.25 1 98.69 318 LEU B CA 1
ATOM 5684 C C . LEU B 1 318 ? -14.742 -13.812 -17.781 1 98.69 318 LEU B C 1
ATOM 5686 O O . LEU B 1 318 ? -15.117 -12.891 -17.062 1 98.69 318 LEU B O 1
ATOM 5690 N N . PRO B 1 319 ? -14.031 -14.852 -17.281 1 98.81 319 PRO B N 1
ATOM 5691 C CA . PRO B 1 319 ? -13.438 -14.805 -15.945 1 98.81 319 PRO B CA 1
ATOM 5692 C C . PRO B 1 319 ? -12.164 -13.969 -15.898 1 98.81 319 PRO B C 1
ATOM 5694 O O . PRO B 1 319 ? -11.57 -13.68 -16.938 1 98.81 319 PRO B O 1
ATOM 5697 N N . LEU B 1 320 ? -11.812 -13.547 -14.773 1 98.94 320 LEU B N 1
ATOM 5698 C CA . LEU B 1 320 ? -10.57 -12.812 -14.555 1 98.94 320 LEU B CA 1
ATOM 5699 C C . LEU B 1 320 ? -9.961 -13.18 -13.211 1 98.94 320 LEU B C 1
ATOM 5701 O O . LEU B 1 320 ? -10.672 -13.305 -12.211 1 98.94 320 LEU B O 1
ATOM 5705 N N . ALA B 1 321 ? -8.695 -13.445 -13.156 1 98.94 321 ALA B N 1
ATOM 5706 C CA . ALA B 1 321 ? -7.918 -13.555 -11.922 1 98.94 321 ALA B CA 1
ATOM 5707 C C . ALA B 1 321 ? -6.949 -12.383 -11.773 1 98.94 321 ALA B C 1
ATOM 5709 O O . ALA B 1 321 ? -6.633 -11.711 -12.758 1 98.94 321 ALA B O 1
ATOM 5710 N N . VAL B 1 322 ? -6.566 -12.07 -10.57 1 98.94 322 VAL B N 1
ATOM 5711 C CA . VAL B 1 322 ? -5.512 -11.102 -10.297 1 98.94 322 VAL B CA 1
ATOM 5712 C C . VAL B 1 322 ? -4.453 -11.734 -9.398 1 98.94 322 VAL B C 1
ATOM 5714 O O . VAL B 1 322 ? -4.762 -12.609 -8.586 1 98.94 322 VAL B O 1
ATOM 5717 N N . ALA B 1 323 ? -3.246 -11.367 -9.523 1 98.94 323 ALA B N 1
ATOM 5718 C CA . ALA B 1 323 ? -2.123 -11.875 -8.734 1 98.94 323 ALA B CA 1
ATOM 5719 C C . ALA B 1 323 ? -1.069 -10.789 -8.523 1 98.94 323 ALA B C 1
ATOM 5721 O O . ALA B 1 323 ? -1.151 -9.711 -9.125 1 98.94 323 ALA B O 1
ATOM 5722 N N . SER B 1 324 ? -0.101 -11.016 -7.68 1 98.88 324 SER B N 1
ATOM 5723 C CA . SER B 1 324 ? 0.797 -9.961 -7.223 1 98.88 324 SER B CA 1
ATOM 5724 C C . SER B 1 324 ? 1.932 -9.734 -8.219 1 98.88 324 SER B C 1
ATOM 5726 O O . SER B 1 324 ? 2.393 -8.602 -8.391 1 98.88 324 SER B O 1
ATOM 5728 N N . ASP B 1 325 ? 2.367 -10.836 -8.867 1 98.88 325 ASP B N 1
ATOM 5729 C CA . ASP B 1 325 ? 3.602 -10.82 -9.648 1 98.88 325 ASP B CA 1
ATOM 5730 C C . ASP B 1 325 ? 4.797 -10.438 -8.781 1 98.88 325 ASP B C 1
ATOM 5732 O O . ASP B 1 325 ? 5.715 -9.75 -9.234 1 98.88 325 ASP B O 1
ATOM 5736 N N . TYR B 1 326 ? 4.809 -10.781 -7.473 1 98.88 326 TYR B N 1
ATOM 5737 C CA . TYR B 1 326 ? 5.914 -10.445 -6.582 1 98.88 326 TYR B CA 1
ATOM 5738 C C . TYR B 1 326 ? 7.25 -10.836 -7.199 1 98.88 326 TYR B C 1
ATOM 5740 O O . TYR B 1 326 ? 7.543 -12.023 -7.367 1 98.88 326 TYR B O 1
ATOM 5748 N N . ASN B 1 327 ? 8.062 -9.914 -7.582 1 98.5 327 ASN B N 1
ATOM 5749 C CA . ASN B 1 327 ? 9.398 -10.086 -8.133 1 98.5 327 ASN B CA 1
ATOM 5750 C C . ASN B 1 327 ? 10.273 -8.859 -7.883 1 98.5 327 ASN B C 1
ATOM 5752 O O . ASN B 1 327 ? 9.781 -7.816 -7.457 1 98.5 327 ASN B O 1
ATOM 5756 N N . PRO B 1 328 ? 11.508 -8.883 -8.062 1 97.81 328 PRO B N 1
ATOM 5757 C CA . PRO B 1 328 ? 12.383 -7.781 -7.645 1 97.81 328 PRO B CA 1
ATOM 5758 C C . PRO B 1 328 ? 12.43 -6.641 -8.664 1 97.81 328 PRO B C 1
ATOM 5760 O O . PRO B 1 328 ? 12.914 -5.551 -8.352 1 97.81 328 PRO B O 1
ATOM 5763 N N . GLY B 1 329 ? 11.93 -6.852 -9.875 1 97.12 329 GLY B N 1
ATOM 5764 C CA . GLY B 1 329 ? 12.195 -5.875 -10.922 1 97.12 329 GLY B CA 1
ATOM 5765 C C . GLY B 1 329 ? 10.969 -5.07 -11.305 1 97.12 329 GLY B C 1
ATOM 5766 O O . GLY B 1 329 ? 11.055 -3.857 -11.516 1 97.12 329 GLY B O 1
ATOM 5767 N N . SER B 1 330 ? 9.805 -5.711 -11.383 1 96.94 330 SER B N 1
ATOM 5768 C CA . SER B 1 330 ? 8.617 -5.043 -11.906 1 96.94 330 SER B CA 1
ATOM 5769 C C . SER B 1 330 ? 7.559 -4.863 -10.828 1 96.94 330 SER B C 1
ATOM 5771 O O . SER B 1 330 ? 6.648 -4.047 -10.969 1 96.94 330 SER B O 1
ATOM 5773 N N . THR B 1 331 ? 7.629 -5.664 -9.781 1 98 331 THR B N 1
ATOM 5774 C CA . THR B 1 331 ? 6.664 -5.523 -8.688 1 98 331 THR B CA 1
ATOM 5775 C C . THR B 1 331 ? 7.238 -6.066 -7.387 1 98 331 THR B C 1
ATOM 5777 O O . THR B 1 331 ? 6.945 -7.199 -7 1 98 331 THR B O 1
ATOM 5780 N N . PRO B 1 332 ? 7.961 -5.328 -6.582 1 98.38 332 PRO B N 1
ATOM 5781 C CA . PRO B 1 332 ? 8.523 -5.801 -5.316 1 98.38 332 PRO B CA 1
ATOM 5782 C C . PRO B 1 332 ? 7.508 -5.793 -4.176 1 98.38 332 PRO B C 1
ATOM 5784 O O . PRO B 1 332 ? 7.789 -5.266 -3.096 1 98.38 332 PRO B O 1
ATOM 5787 N N . SER B 1 333 ? 6.359 -6.465 -4.395 1 98.62 333 SER B N 1
ATOM 5788 C CA . SER B 1 333 ? 5.281 -6.527 -3.412 1 98.62 333 SER B CA 1
ATOM 5789 C C . SER B 1 333 ? 4.434 -7.777 -3.604 1 98.62 333 SER B C 1
ATOM 5791 O O . SER B 1 333 ? 4.062 -8.117 -4.73 1 98.62 333 SER B O 1
ATOM 5793 N N . GLY B 1 334 ? 4.199 -8.508 -2.525 1 98.69 334 GLY B N 1
ATOM 5794 C CA . GLY B 1 334 ? 3.299 -9.648 -2.531 1 98.69 334 GLY B CA 1
ATOM 5795 C C . GLY B 1 334 ? 2.004 -9.391 -1.782 1 98.69 334 GLY B C 1
ATOM 5796 O O . GLY B 1 334 ? 1.369 -10.32 -1.287 1 98.69 334 GLY B O 1
ATOM 5797 N N . ASP B 1 335 ? 1.564 -8.086 -1.594 1 98.75 335 ASP B N 1
ATOM 5798 C CA . ASP B 1 335 ? 0.376 -7.688 -0.845 1 98.75 335 ASP B CA 1
ATOM 5799 C C . ASP B 1 335 ? -0.886 -7.859 -1.688 1 98.75 335 ASP B C 1
ATOM 5801 O O . ASP B 1 335 ? -1.294 -6.938 -2.398 1 98.75 335 ASP B O 1
ATOM 5805 N N . MET B 1 336 ? -1.578 -8.984 -1.501 1 98.94 336 MET B N 1
ATOM 5806 C CA . MET B 1 336 ? -2.748 -9.289 -2.318 1 98.94 336 MET B CA 1
ATOM 5807 C C . MET B 1 336 ? -3.898 -8.344 -1.997 1 98.94 336 MET B C 1
ATOM 5809 O O . MET B 1 336 ? -4.723 -8.047 -2.861 1 98.94 336 MET B O 1
ATOM 5813 N N . LYS B 1 337 ? -4.008 -7.879 -0.737 1 98.81 337 LYS B N 1
ATOM 5814 C CA . LYS B 1 337 ? -5.035 -6.883 -0.451 1 98.81 337 LYS B CA 1
ATOM 5815 C C . LYS B 1 337 ? -4.832 -5.625 -1.294 1 98.81 337 LYS B C 1
ATOM 5817 O O . LYS B 1 337 ? -5.797 -5.043 -1.793 1 98.81 337 LYS B O 1
ATOM 5822 N N . PHE B 1 338 ? -3.637 -5.203 -1.423 1 98.88 338 PHE B N 1
ATOM 5823 C CA . PHE B 1 338 ? -3.342 -4.039 -2.248 1 98.88 338 PHE B CA 1
ATOM 5824 C C . PHE B 1 338 ? -3.641 -4.324 -3.715 1 98.88 338 PHE B C 1
ATOM 5826 O O . PHE B 1 338 ? -4.133 -3.453 -4.434 1 98.88 338 PHE B O 1
ATOM 5833 N N . VAL B 1 339 ? -3.33 -5.543 -4.18 1 98.94 339 VAL B N 1
ATOM 5834 C CA . VAL B 1 339 ? -3.67 -5.953 -5.539 1 98.94 339 VAL B CA 1
ATOM 5835 C C . VAL B 1 339 ? -5.172 -5.812 -5.762 1 98.94 339 VAL B C 1
ATOM 5837 O O . VAL B 1 339 ? -5.609 -5.324 -6.805 1 98.94 339 VAL B O 1
ATOM 5840 N N . ILE B 1 340 ? -5.965 -6.219 -4.789 1 98.94 340 ILE B N 1
ATOM 5841 C CA . ILE B 1 340 ? -7.418 -6.098 -4.848 1 98.94 340 ILE B CA 1
ATOM 5842 C C . ILE B 1 340 ? -7.812 -4.625 -4.945 1 98.94 340 ILE B C 1
ATOM 5844 O O . ILE B 1 340 ? -8.703 -4.262 -5.719 1 98.94 340 ILE B O 1
ATOM 5848 N N . SER B 1 341 ? -7.121 -3.791 -4.184 1 98.94 341 SER B N 1
ATOM 5849 C CA . SER B 1 341 ? -7.383 -2.355 -4.25 1 98.94 341 SER B CA 1
ATOM 5850 C C . SER B 1 341 ? -7.055 -1.797 -5.629 1 98.94 341 SER B C 1
ATOM 5852 O O . SER B 1 341 ? -7.82 -1.004 -6.184 1 98.94 341 SER B O 1
ATOM 5854 N N . LEU B 1 342 ? -5.887 -2.193 -6.191 1 98.94 342 LEU B N 1
ATOM 5855 C CA . LEU B 1 342 ? -5.516 -1.751 -7.531 1 98.94 342 LEU B CA 1
ATOM 5856 C C . LEU B 1 342 ? -6.566 -2.17 -8.555 1 98.94 342 LEU B C 1
ATOM 5858 O O . LEU B 1 342 ? -6.895 -1.403 -9.461 1 98.94 342 LEU B O 1
ATOM 5862 N N . ALA B 1 343 ? -7.086 -3.387 -8.414 1 98.94 343 ALA B N 1
ATOM 5863 C CA . ALA B 1 343 ? -8.109 -3.885 -9.328 1 98.94 343 ALA B CA 1
ATOM 5864 C C . ALA B 1 343 ? -9.344 -2.988 -9.305 1 98.94 343 ALA B C 1
ATOM 5866 O O . ALA B 1 343 ? -9.953 -2.738 -10.352 1 98.94 343 ALA B O 1
ATOM 5867 N N . CYS B 1 344 ? -9.688 -2.508 -8.148 1 98.88 344 CYS B N 1
ATOM 5868 C CA . CYS B 1 344 ? -10.852 -1.636 -8.016 1 98.88 344 CYS B CA 1
ATOM 5869 C C . CYS B 1 344 ? -10.531 -0.224 -8.492 1 98.88 344 CYS B C 1
ATOM 5871 O O . CYS B 1 344 ? -11.266 0.347 -9.297 1 98.88 344 CYS B O 1
ATOM 5873 N N . ILE B 1 345 ? -9.406 0.344 -8.016 1 98.75 345 ILE B N 1
ATOM 5874 C CA . ILE B 1 345 ? -9.07 1.746 -8.234 1 98.75 345 ILE B CA 1
ATOM 5875 C C . ILE B 1 345 ? -8.688 1.969 -9.695 1 98.75 345 ILE B C 1
ATOM 5877 O O . ILE B 1 345 ? -9.109 2.949 -10.312 1 98.75 345 ILE B O 1
ATOM 5881 N N . LYS B 1 346 ? -7.93 1.009 -10.258 1 98.69 346 LYS B N 1
ATOM 5882 C CA . LYS B 1 346 ? -7.305 1.265 -11.547 1 98.69 346 LYS B CA 1
ATOM 5883 C C . LYS B 1 346 ? -8.008 0.493 -12.664 1 98.69 346 LYS B C 1
ATOM 5885 O O . LYS B 1 346 ? -8.031 0.934 -13.812 1 98.69 346 LYS B O 1
ATOM 5890 N N . MET B 1 347 ? -8.609 -0.663 -12.328 1 98.75 347 MET B N 1
ATOM 5891 C CA . MET B 1 347 ? -9.203 -1.503 -13.367 1 98.75 347 MET B CA 1
ATOM 5892 C C . MET B 1 347 ? -10.719 -1.478 -13.289 1 98.75 347 MET B C 1
ATOM 5894 O O . MET B 1 347 ? -11.398 -2.182 -14.039 1 98.75 347 MET B O 1
ATOM 5898 N N . ARG B 1 348 ? -11.32 -0.782 -12.297 1 98.25 348 ARG B N 1
ATOM 5899 C CA . ARG B 1 348 ? -12.75 -0.503 -12.164 1 98.25 348 ARG B CA 1
ATOM 5900 C C . ARG B 1 348 ? -13.531 -1.782 -11.883 1 98.25 348 ARG B C 1
ATOM 5902 O O . ARG B 1 348 ? -14.625 -1.973 -12.414 1 98.25 348 ARG B O 1
ATOM 5909 N N . LEU B 1 349 ? -12.883 -2.643 -11.234 1 98.88 349 LEU B N 1
ATOM 5910 C CA . LEU B 1 349 ? -13.633 -3.791 -10.742 1 98.88 349 LEU B CA 1
ATOM 5911 C C . LEU B 1 349 ? -14.414 -3.43 -9.484 1 98.88 349 LEU B C 1
ATOM 5913 O O . LEU B 1 349 ? -13.945 -2.637 -8.664 1 98.88 349 LEU B O 1
ATOM 5917 N N . LEU B 1 350 ? -15.578 -3.977 -9.32 1 98.81 350 LEU B N 1
ATOM 5918 C CA . LEU B 1 350 ? -16.266 -3.891 -8.039 1 98.81 350 LEU B CA 1
ATOM 5919 C C . LEU B 1 350 ? -15.516 -4.68 -6.969 1 98.81 350 LEU B C 1
ATOM 5921 O O . LEU B 1 350 ? -14.828 -5.652 -7.273 1 98.81 350 LEU B O 1
ATOM 5925 N N . PRO B 1 351 ? -15.703 -4.285 -5.715 1 98.81 351 PRO B N 1
ATOM 5926 C CA . PRO B 1 351 ? -15.023 -5.004 -4.637 1 98.81 351 PRO B CA 1
ATOM 5927 C C . PRO B 1 351 ? -15.289 -6.508 -4.672 1 98.81 351 PRO B C 1
ATOM 5929 O O . PRO B 1 351 ? -14.359 -7.309 -4.547 1 98.81 351 PRO B O 1
ATOM 5932 N N . ALA B 1 352 ? -16.484 -6.926 -4.875 1 98.81 352 ALA B N 1
ATOM 5933 C CA . ALA B 1 352 ? -16.828 -8.344 -4.957 1 98.81 352 ALA B CA 1
ATOM 5934 C C . ALA B 1 352 ? -16.078 -9.023 -6.109 1 98.81 352 ALA B C 1
ATOM 5936 O O . ALA B 1 352 ? -15.555 -10.125 -5.953 1 98.81 352 ALA B O 1
ATOM 5937 N N . GLU B 1 353 ? -16.062 -8.328 -7.27 1 98.88 353 GLU B N 1
ATOM 5938 C CA . GLU B 1 353 ? -15.352 -8.859 -8.43 1 98.88 353 GLU B CA 1
ATOM 5939 C C . GLU B 1 353 ? -13.859 -9.031 -8.133 1 98.88 353 GLU B C 1
ATOM 5941 O O . GLU B 1 353 ? -13.273 -10.062 -8.453 1 98.88 353 GLU B O 1
ATOM 5946 N N . ALA B 1 354 ? -13.297 -8.023 -7.543 1 98.94 354 ALA B N 1
ATOM 5947 C CA . ALA B 1 354 ? -11.867 -8.039 -7.25 1 98.94 354 ALA B CA 1
ATOM 5948 C C . ALA B 1 354 ? -11.523 -9.125 -6.242 1 98.94 354 ALA B C 1
ATOM 5950 O O . ALA B 1 354 ? -10.523 -9.836 -6.395 1 98.94 354 ALA B O 1
ATOM 5951 N N . ILE B 1 355 ? -12.297 -9.289 -5.191 1 98.94 355 ILE B N 1
ATOM 5952 C CA . ILE B 1 355 ? -12.07 -10.305 -4.168 1 98.94 355 ILE B CA 1
ATOM 5953 C C . ILE B 1 355 ? -12.18 -11.695 -4.785 1 98.94 355 ILE B C 1
ATOM 5955 O O . ILE B 1 355 ? -11.32 -12.555 -4.559 1 98.94 355 ILE B O 1
ATOM 5959 N N . ASN B 1 356 ? -13.203 -11.922 -5.609 1 98.88 356 ASN B N 1
ATOM 5960 C CA . ASN B 1 356 ? -13.344 -13.203 -6.293 1 98.88 356 ASN B CA 1
ATOM 5961 C C . ASN B 1 356 ? -12.18 -13.453 -7.246 1 98.88 356 ASN B C 1
ATOM 5963 O O . ASN B 1 356 ? -11.734 -14.594 -7.398 1 98.88 356 ASN B O 1
ATOM 5967 N N . ALA B 1 357 ? -11.711 -12.398 -7.891 1 98.94 357 ALA B N 1
ATOM 5968 C CA . ALA B 1 357 ? -10.578 -12.508 -8.805 1 98.94 357 ALA B CA 1
ATOM 5969 C C . ALA B 1 357 ? -9.312 -12.914 -8.062 1 98.94 357 ALA B C 1
ATOM 5971 O O . ALA B 1 357 ? -8.43 -13.555 -8.633 1 98.94 357 ALA B O 1
ATOM 5972 N N . GLY B 1 358 ? -9.203 -12.57 -6.789 1 98.94 358 GLY B N 1
ATOM 5973 C CA . GLY B 1 358 ? -8.016 -12.844 -6 1 98.94 358 GLY B CA 1
ATOM 5974 C C . GLY B 1 358 ? -8.156 -14.062 -5.102 1 98.94 358 GLY B C 1
ATOM 5975 O O . GLY B 1 358 ? -7.262 -14.375 -4.316 1 98.94 358 GLY B O 1
ATOM 5976 N N . THR B 1 359 ? -9.328 -14.758 -5.117 1 98.81 359 THR B N 1
ATOM 5977 C CA . THR B 1 359 ? -9.562 -15.953 -4.312 1 98.81 359 THR B CA 1
ATOM 5978 C C . THR B 1 359 ? -9.984 -17.125 -5.195 1 98.81 359 THR B C 1
ATOM 5980 O O . THR B 1 359 ? -9.133 -17.828 -5.746 1 98.81 359 THR B O 1
ATOM 5983 N N . MET B 1 360 ? -11.25 -17.156 -5.617 1 98.62 360 MET B N 1
ATOM 5984 C CA . MET B 1 360 ? -11.789 -18.281 -6.375 1 98.62 360 MET B CA 1
ATOM 5985 C C . MET B 1 360 ? -11.109 -18.391 -7.738 1 98.62 360 MET B C 1
ATOM 5987 O O . MET B 1 360 ? -10.609 -19.453 -8.102 1 98.62 360 MET B O 1
ATOM 5991 N N . ASN B 1 361 ? -11.117 -17.266 -8.469 1 98.94 361 ASN B N 1
ATOM 5992 C CA . ASN B 1 361 ? -10.578 -17.312 -9.828 1 98.94 361 ASN B CA 1
ATOM 5993 C C . ASN B 1 361 ? -9.062 -17.484 -9.82 1 98.94 361 ASN B C 1
ATOM 5995 O O . ASN B 1 361 ? -8.5 -18.125 -10.703 1 98.94 361 ASN B O 1
ATOM 5999 N N . SER B 1 362 ? -8.43 -16.891 -8.867 1 98.94 362 SER B N 1
ATOM 6000 C CA . SER B 1 362 ? -6.992 -17.109 -8.758 1 98.94 362 SER B CA 1
ATOM 6001 C C . SER B 1 362 ? -6.672 -18.531 -8.344 1 98.94 362 SER B C 1
ATOM 6003 O O . SER B 1 362 ? -5.66 -19.094 -8.766 1 98.94 362 SER B O 1
ATOM 6005 N N . ALA B 1 363 ? -7.465 -19.156 -7.461 1 98.94 363 ALA B N 1
ATOM 6006 C CA . ALA B 1 363 ? -7.312 -20.562 -7.16 1 98.94 363 ALA B CA 1
ATOM 6007 C C . ALA B 1 363 ? -7.438 -21.422 -8.422 1 98.94 363 ALA B C 1
ATOM 6009 O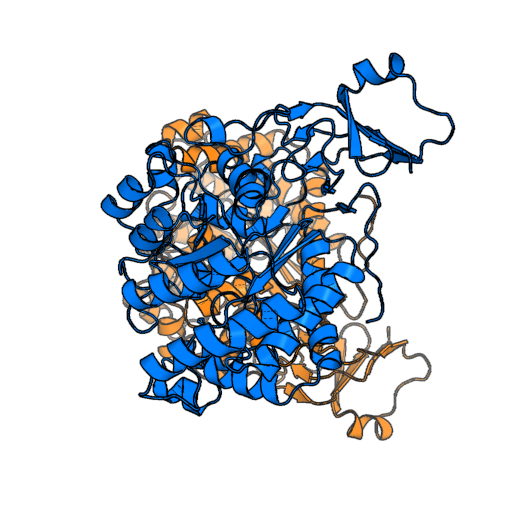 O . ALA B 1 363 ? -6.672 -22.359 -8.625 1 98.94 363 ALA B O 1
ATOM 6010 N N . TYR B 1 364 ? -8.359 -21.062 -9.273 1 98.88 364 TYR B N 1
ATOM 6011 C CA . TYR B 1 364 ? -8.516 -21.75 -10.547 1 98.88 364 TYR B CA 1
ATOM 6012 C C . TYR B 1 364 ? -7.254 -21.625 -11.398 1 98.88 364 TYR B C 1
ATOM 6014 O O . TYR B 1 364 ? -6.793 -22.609 -11.992 1 98.88 364 TYR B O 1
ATOM 6022 N N . ALA B 1 365 ? -6.699 -20.422 -11.391 1 98.94 365 ALA B N 1
ATOM 6023 C CA . ALA B 1 365 ? -5.508 -20.141 -12.195 1 98.94 365 ALA B CA 1
ATOM 6024 C C . ALA B 1 365 ? -4.316 -20.969 -11.703 1 98.94 365 ALA B C 1
ATOM 6026 O O . ALA B 1 365 ? -3.295 -21.047 -12.383 1 98.94 365 ALA B O 1
ATOM 6027 N N . MET B 1 366 ? -4.473 -21.641 -10.562 1 98.81 366 MET B N 1
ATOM 6028 C CA . MET B 1 366 ? -3.428 -22.484 -10.008 1 98.81 366 MET B CA 1
ATOM 6029 C C . MET B 1 366 ? -3.836 -23.953 -10.062 1 98.81 366 MET B C 1
ATOM 6031 O O . MET B 1 366 ? -3.107 -24.828 -9.578 1 98.81 366 MET B O 1
ATOM 6035 N N . GLY B 1 367 ? -5.027 -24.219 -10.617 1 98.62 367 GLY B N 1
ATOM 6036 C CA . GLY B 1 367 ? -5.543 -25.578 -10.641 1 98.62 367 GLY B CA 1
ATOM 6037 C C . GLY B 1 367 ? -6.004 -26.062 -9.281 1 98.62 367 GLY B C 1
ATOM 6038 O O . GLY B 1 367 ? -6.02 -27.266 -9.023 1 98.62 367 GLY B O 1
ATOM 6039 N N . LEU B 1 368 ? -6.406 -25.125 -8.438 1 98.69 368 LEU B N 1
ATOM 6040 C CA . LEU B 1 368 ? -6.625 -25.5 -7.043 1 98.69 368 LEU B CA 1
ATOM 6041 C C . LEU B 1 368 ? -8.07 -25.234 -6.625 1 98.69 368 LEU B C 1
ATOM 6043 O O . LEU B 1 368 ? -8.453 -25.5 -5.488 1 98.69 368 LEU B O 1
ATOM 6047 N N . SER B 1 369 ? -8.953 -24.719 -7.512 1 98.38 369 SER B N 1
ATOM 6048 C CA . SER B 1 369 ? -10.234 -24.141 -7.117 1 98.38 369 SER B CA 1
ATOM 6049 C C . SER B 1 369 ? -11.195 -25.219 -6.621 1 98.38 369 SER B C 1
ATOM 6051 O O . SER B 1 369 ? -12.227 -24.906 -6.016 1 98.38 369 SER B O 1
ATOM 6053 N N . LYS B 1 370 ? -10.867 -26.516 -6.793 1 98 370 LYS B N 1
ATOM 6054 C CA . LYS B 1 370 ? -11.656 -27.594 -6.211 1 98 370 LYS B CA 1
ATOM 6055 C C . LYS B 1 370 ? -11.531 -27.609 -4.688 1 98 370 LYS B C 1
ATOM 6057 O O . LYS B 1 370 ? -12.477 -27.969 -3.984 1 98 370 LYS B O 1
ATOM 6062 N N . ASP B 1 371 ? -10.406 -27.188 -4.227 1 98.25 371 ASP B N 1
ATOM 6063 C CA . ASP B 1 371 ? -10.109 -27.344 -2.809 1 98.25 371 ASP B CA 1
ATOM 6064 C C . ASP B 1 371 ? -9.883 -26 -2.135 1 98.25 371 ASP B C 1
ATOM 6066 O O . ASP B 1 371 ? -9.922 -25.891 -0.907 1 98.25 371 ASP B O 1
ATOM 6070 N N . TYR B 1 372 ? -9.625 -24.984 -2.836 1 98.56 372 TYR B N 1
ATOM 6071 C CA . TYR B 1 372 ? -9.25 -23.688 -2.27 1 98.56 372 TYR B CA 1
ATOM 6072 C C . TYR B 1 372 ? -10.023 -22.562 -2.932 1 98.56 372 TYR B C 1
ATOM 6074 O O . TYR B 1 372 ? -10.695 -22.766 -3.943 1 98.56 372 TYR B O 1
ATOM 6082 N N . GLY B 1 373 ? -9.984 -21.344 -2.332 1 98.44 373 GLY B N 1
ATOM 6083 C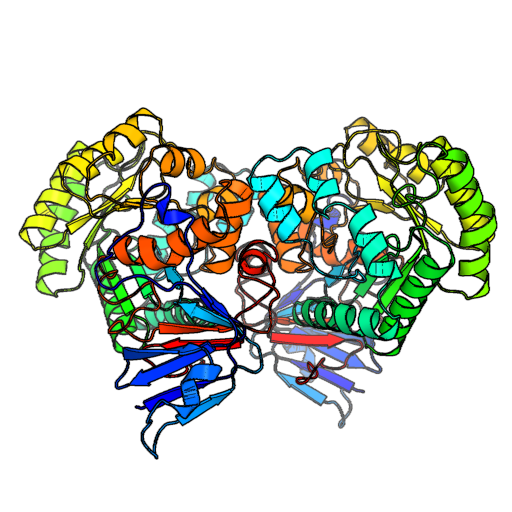 CA . GLY B 1 373 ? -10.406 -20.109 -2.979 1 98.44 373 GLY B CA 1
ATOM 6084 C C . GLY B 1 373 ? -11.781 -19.656 -2.541 1 98.44 373 GLY B C 1
ATOM 6085 O O . GLY B 1 373 ? -12.266 -18.609 -2.98 1 98.44 373 GLY B O 1
ATOM 6086 N N . SER B 1 374 ? -12.477 -20.406 -1.704 1 98.62 374 SER B N 1
ATOM 6087 C CA . SER B 1 374 ? -13.797 -20.016 -1.231 1 98.62 374 SER B CA 1
ATOM 6088 C C . SER B 1 374 ? -14.117 -20.656 0.115 1 98.62 374 SER B C 1
ATOM 6090 O O . SER B 1 374 ? -13.398 -21.562 0.565 1 98.62 374 SER B O 1
ATOM 6092 N N . ILE B 1 375 ? -15.078 -20.062 0.806 1 98.62 375 ILE B N 1
ATOM 6093 C CA . ILE B 1 375 ? -15.711 -20.734 1.936 1 98.62 375 ILE B CA 1
ATOM 6094 C C . ILE B 1 375 ? -16.781 -21.688 1.431 1 98.62 375 ILE B C 1
ATOM 6096 O O . ILE B 1 375 ? -17.891 -21.266 1.087 1 98.62 375 ILE B O 1
ATOM 6100 N N . THR B 1 376 ? -16.453 -22.844 1.302 1 98.31 376 THR B N 1
ATOM 6101 C CA . THR B 1 376 ? -17.312 -23.922 0.799 1 98.31 376 THR B CA 1
ATOM 6102 C C . THR B 1 376 ? -17.125 -25.188 1.618 1 98.31 376 THR B C 1
ATOM 6104 O O . THR B 1 376 ? -15.992 -25.562 1.945 1 98.31 376 THR B O 1
ATOM 6107 N N . LYS B 1 377 ? -18.25 -25.828 1.976 1 97.69 377 LYS B N 1
ATOM 6108 C CA . LYS B 1 377 ? -18.156 -27.094 2.707 1 97.69 377 LYS B CA 1
ATOM 6109 C C . LYS B 1 377 ? -17.266 -28.078 1.976 1 97.69 377 LYS B C 1
ATOM 6111 O O . LYS B 1 377 ? -17.391 -28.266 0.764 1 97.69 377 LYS B O 1
ATOM 6116 N N . GLY B 1 378 ? -16.328 -28.625 2.695 1 97.94 378 GLY B N 1
ATOM 6117 C CA . GLY B 1 378 ? -15.445 -29.641 2.129 1 97.94 378 GLY B CA 1
ATOM 6118 C C . GLY B 1 378 ? -14.109 -29.094 1.683 1 97.94 378 GLY B C 1
ATOM 6119 O O . GLY B 1 378 ? -13.133 -29.828 1.56 1 97.94 378 GLY B O 1
ATOM 6120 N N . LYS B 1 379 ? -13.977 -27.828 1.413 1 98.56 379 LYS B N 1
ATOM 6121 C CA . LYS B 1 379 ? -12.727 -27.219 0.962 1 98.56 379 LYS B CA 1
ATOM 6122 C C . LYS B 1 379 ? -11.742 -27.047 2.121 1 98.56 379 LYS B C 1
ATOM 6124 O O . LYS B 1 379 ? -12.133 -27.141 3.287 1 98.56 379 LYS B O 1
ATOM 6129 N N . VAL B 1 380 ? -10.492 -26.953 1.771 1 98.75 380 VAL B N 1
ATOM 6130 C CA . VAL B 1 380 ? -9.445 -26.75 2.764 1 98.75 380 VAL B CA 1
ATOM 6131 C C . VAL B 1 380 ? -9.703 -25.453 3.529 1 98.75 380 VAL B C 1
ATOM 6133 O O . VAL B 1 380 ? -10.078 -24.438 2.936 1 98.75 380 VAL B O 1
ATOM 6136 N N . ALA B 1 381 ? -9.562 -25.516 4.855 1 98.75 381 ALA B N 1
ATOM 6137 C CA . ALA B 1 381 ? -9.875 -24.391 5.719 1 98.75 381 ALA B CA 1
ATOM 6138 C C . ALA B 1 381 ? -8.734 -23.375 5.727 1 98.75 381 ALA B C 1
ATOM 6140 O O . ALA B 1 381 ? -8.078 -23.172 6.754 1 98.75 381 ALA B O 1
ATOM 6141 N N . ASN B 1 382 ? -8.523 -22.703 4.652 1 98.88 382 ASN B N 1
ATOM 6142 C CA . ASN B 1 382 ? -7.672 -21.531 4.52 1 98.88 382 ASN B CA 1
ATOM 6143 C C . ASN B 1 382 ? -8.484 -20.234 4.598 1 98.88 382 ASN B C 1
ATOM 6145 O O . ASN B 1 382 ? -9.258 -19.938 3.691 1 98.88 382 ASN B O 1
ATOM 6149 N N . PHE B 1 383 ? -8.344 -19.5 5.684 1 98.88 383 PHE B N 1
ATOM 6150 C CA . PHE B 1 383 ? -9.109 -18.281 5.879 1 98.88 383 PHE B CA 1
ATOM 6151 C C . PHE B 1 383 ? -8.391 -17.328 6.832 1 98.88 383 PHE B C 1
ATOM 6153 O O . PHE B 1 383 ? -7.387 -17.703 7.445 1 98.88 383 PHE B O 1
ATOM 6160 N N . TYR B 1 384 ? -8.773 -16.094 6.852 1 98.81 384 TYR B N 1
ATOM 6161 C CA . TYR B 1 384 ? -8.289 -15.148 7.855 1 98.81 384 TYR B CA 1
ATOM 6162 C C . TYR B 1 384 ? -9.445 -14.445 8.555 1 98.81 384 TYR B C 1
ATOM 6164 O O . TYR B 1 384 ? -10.562 -14.414 8.031 1 98.81 384 TYR B O 1
ATOM 6172 N N . ILE B 1 385 ? -9.258 -14.062 9.766 1 98.75 385 ILE B N 1
ATOM 6173 C CA . ILE B 1 385 ? -10.156 -13.211 10.539 1 98.75 385 ILE B CA 1
ATOM 6174 C C . ILE B 1 385 ? -9.656 -11.766 10.5 1 98.75 385 ILE B C 1
ATOM 6176 O O . ILE B 1 385 ? -8.477 -11.508 10.773 1 98.75 385 ILE B O 1
ATOM 6180 N N . THR B 1 386 ? -10.531 -10.867 10.125 1 98.56 386 THR B N 1
ATOM 6181 C CA . THR B 1 386 ? -10.156 -9.461 10.055 1 98.56 386 THR B CA 1
ATOM 6182 C C . THR B 1 386 ? -10.32 -8.797 11.422 1 98.56 386 THR B C 1
ATOM 6184 O O . THR B 1 386 ? -10.992 -9.336 12.305 1 98.56 386 THR B O 1
ATOM 6187 N N . LYS B 1 387 ? -9.648 -7.629 11.594 1 97.44 387 LYS B N 1
ATOM 6188 C CA . LYS B 1 387 ? -10.18 -6.66 12.547 1 97.44 387 LYS B CA 1
ATOM 6189 C C . LYS B 1 387 ? -11.602 -6.25 12.172 1 97.44 387 LYS B C 1
ATOM 6191 O O . LYS B 1 387 ? -12.047 -6.488 11.047 1 97.44 387 LYS B O 1
ATOM 6196 N N . PRO B 1 388 ? -12.352 -5.703 13.117 1 97.38 388 PRO B N 1
ATOM 6197 C CA . PRO B 1 388 ? -13.695 -5.254 12.727 1 97.38 388 PRO B CA 1
ATOM 6198 C C . PRO B 1 388 ? -13.664 -4.262 11.562 1 97.38 388 PRO B C 1
ATOM 6200 O O . PRO B 1 388 ? -12.93 -3.273 11.609 1 97.38 388 PRO B O 1
ATOM 6203 N N . ILE B 1 389 ? -14.312 -4.508 10.523 1 97.69 389 ILE B N 1
ATOM 6204 C CA . ILE B 1 389 ? -14.484 -3.639 9.367 1 97.69 389 ILE B CA 1
ATOM 6205 C C . ILE B 1 389 ? -15.969 -3.494 9.039 1 97.69 389 ILE B C 1
ATOM 6207 O O . ILE B 1 389 ? -16.766 -4.383 9.352 1 97.69 389 ILE B O 1
ATOM 6211 N N . PRO B 1 390 ? -16.328 -2.395 8.414 1 96.62 390 PRO B N 1
ATOM 6212 C CA . PRO B 1 390 ? -17.766 -2.127 8.25 1 96.62 390 PRO B CA 1
ATOM 6213 C C . PRO B 1 390 ? -18.391 -2.973 7.148 1 96.62 390 PRO B C 1
ATOM 6215 O O . PRO B 1 390 ? -19.609 -3.227 7.184 1 96.62 390 PRO B O 1
ATOM 6218 N N . SER B 1 391 ? -17.656 -3.361 6.109 1 97.25 391 SER B N 1
ATOM 6219 C CA . SER B 1 391 ? -18.156 -4.145 4.988 1 97.25 391 SER B CA 1
ATOM 6220 C C . SER B 1 391 ? -17.016 -4.734 4.164 1 97.25 391 SER B C 1
ATOM 6222 O O . SER B 1 391 ? -15.852 -4.41 4.383 1 97.25 391 SER B O 1
ATOM 6224 N N . VAL B 1 392 ? -17.391 -5.574 3.215 1 97.62 392 VAL B N 1
ATOM 6225 C CA . VAL B 1 392 ? -16.406 -6.152 2.305 1 97.62 392 VAL B CA 1
ATOM 6226 C C . VAL B 1 392 ? -15.805 -5.055 1.425 1 97.62 392 VAL B C 1
ATOM 6228 O O . VAL B 1 392 ? -14.641 -5.133 1.029 1 97.62 392 VAL B O 1
ATOM 6231 N N . ASP B 1 393 ? -16.625 -3.998 1.189 1 98.44 393 ASP B N 1
ATOM 6232 C CA . ASP B 1 393 ? -16.188 -2.902 0.331 1 98.44 393 ASP B CA 1
ATOM 6233 C C . ASP B 1 393 ? -15.047 -2.125 0.976 1 98.44 393 ASP B C 1
ATOM 6235 O O . ASP B 1 393 ? -14.258 -1.474 0.282 1 98.44 393 ASP B O 1
ATOM 6239 N N . PHE B 1 394 ? -14.953 -2.174 2.305 1 98.62 394 PHE B N 1
ATOM 6240 C CA . PHE B 1 394 ? -13.914 -1.477 3.055 1 98.62 394 PHE B CA 1
ATOM 6241 C C . PHE B 1 394 ? -12.531 -2.023 2.705 1 98.62 394 PHE B C 1
ATOM 6243 O O . PHE B 1 394 ? -11.539 -1.295 2.752 1 98.62 394 PHE B O 1
ATOM 6250 N N . ILE B 1 395 ? -12.469 -3.283 2.27 1 98.75 395 ILE B N 1
ATOM 6251 C CA . ILE B 1 395 ? -11.211 -4.004 2.062 1 98.75 395 ILE B CA 1
ATOM 6252 C C . ILE B 1 395 ? -10.406 -3.33 0.954 1 98.75 395 ILE B C 1
ATOM 6254 O O . ILE B 1 395 ? -9.273 -2.91 1.174 1 98.75 395 ILE B O 1
ATOM 6258 N N . PRO B 1 396 ? -11.008 -3.164 -0.23 1 98.81 396 PRO B N 1
ATOM 6259 C CA . PRO B 1 396 ? -10.234 -2.461 -1.254 1 98.81 396 PRO B CA 1
ATOM 6260 C C . PRO B 1 396 ? -10.234 -0.947 -1.06 1 98.81 396 PRO B C 1
ATOM 6262 O O . PRO B 1 396 ? -9.32 -0.261 -1.512 1 98.81 396 PRO B O 1
ATOM 6265 N N . TYR B 1 397 ? -11.266 -0.372 -0.341 1 98.75 397 TYR B N 1
ATOM 6266 C CA . TYR B 1 397 ? -11.398 1.058 -0.088 1 98.75 397 TYR B CA 1
ATOM 6267 C C . TYR B 1 397 ? -10.242 1.575 0.752 1 98.75 397 TYR B C 1
ATOM 6269 O O . TYR B 1 397 ? -9.57 2.537 0.37 1 98.75 397 TYR B O 1
ATOM 6277 N N . ALA B 1 398 ? -9.977 0.954 1.853 1 98.56 398 ALA B N 1
ATOM 6278 C CA . ALA B 1 398 ? -8.883 1.325 2.744 1 98.56 398 ALA B CA 1
ATOM 6279 C C . ALA B 1 398 ? -7.578 0.661 2.312 1 98.56 398 ALA B C 1
ATOM 6281 O O . ALA B 1 398 ? -7.062 -0.22 3.006 1 98.56 398 ALA B O 1
ATOM 6282 N N . TYR B 1 399 ? -6.938 1.142 1.28 1 98.44 399 TYR B N 1
ATOM 6283 C CA . TYR B 1 399 ? -6.039 0.387 0.412 1 98.44 399 TYR B CA 1
ATOM 6284 C C . TYR B 1 399 ? -4.699 0.136 1.097 1 98.44 399 TYR B C 1
ATOM 6286 O O . TYR B 1 399 ? -3.9 -0.679 0.63 1 98.44 399 TYR B O 1
ATOM 6294 N N . THR B 1 400 ? -4.375 0.784 2.246 1 98.25 400 THR B N 1
ATOM 6295 C CA . THR B 1 400 ? -3.129 0.454 2.93 1 98.25 400 THR B CA 1
ATOM 6296 C C . THR B 1 400 ? -3.402 0.01 4.363 1 98.25 400 THR B C 1
ATOM 6298 O O . THR B 1 400 ? -2.471 -0.298 5.113 1 98.25 400 THR B O 1
ATOM 6301 N N . THR B 1 401 ? -4.68 0.016 4.809 1 98.06 401 THR B N 1
ATOM 6302 C CA . THR B 1 401 ? -5.008 -0.386 6.172 1 98.06 401 THR B CA 1
ATOM 6303 C C . THR B 1 401 ? -4.848 -1.894 6.344 1 98.06 401 THR B C 1
ATOM 6305 O O . THR B 1 401 ? -5.398 -2.676 5.566 1 98.06 401 THR B O 1
ATOM 6308 N N . PRO B 1 402 ? -4.031 -2.338 7.277 1 96.69 402 PRO B N 1
ATOM 6309 C CA . PRO B 1 402 ? -3.988 -3.777 7.543 1 96.69 402 PRO B CA 1
ATOM 6310 C C . PRO B 1 402 ? -5.289 -4.305 8.148 1 96.69 402 PRO B C 1
ATOM 6312 O O . PRO B 1 402 ? -5.75 -3.797 9.172 1 96.69 402 PRO B O 1
ATOM 6315 N N . ILE B 1 403 ? -5.836 -5.266 7.562 1 97.5 403 ILE B N 1
ATOM 6316 C CA . ILE B 1 403 ? -7.145 -5.699 8.031 1 97.5 403 ILE B CA 1
ATOM 6317 C C . ILE B 1 403 ? -7.023 -7.07 8.695 1 97.5 403 ILE B C 1
ATOM 6319 O O . ILE B 1 403 ? -7.918 -7.492 9.438 1 97.5 403 ILE B O 1
ATOM 6323 N N . VAL B 1 404 ? -5.957 -7.848 8.422 1 97.81 404 VAL B N 1
ATOM 6324 C CA . VAL B 1 404 ? -5.844 -9.219 8.898 1 97.81 404 VAL B CA 1
ATOM 6325 C C . VAL B 1 404 ? -5.48 -9.219 10.383 1 97.81 404 VAL B C 1
ATOM 6327 O O . VAL B 1 404 ? -4.484 -8.617 10.789 1 97.81 404 VAL B O 1
ATOM 6330 N N . ASP B 1 405 ? -6.266 -9.82 11.195 1 97.06 405 ASP B N 1
ATOM 6331 C CA . ASP B 1 405 ? -5.996 -9.992 12.617 1 97.06 405 ASP B CA 1
ATOM 6332 C C . ASP B 1 405 ? -5.367 -11.359 12.891 1 97.06 405 ASP B C 1
ATOM 6334 O O . ASP B 1 405 ? -4.363 -11.453 13.602 1 97.06 405 ASP B O 1
ATOM 6338 N N . ARG B 1 406 ? -5.969 -12.43 12.312 1 97.69 406 ARG B N 1
ATOM 6339 C CA . ARG B 1 406 ? -5.496 -13.805 12.445 1 97.69 406 ARG B CA 1
ATOM 6340 C C . ARG B 1 406 ? -5.605 -14.555 11.125 1 97.69 406 ARG B C 1
ATOM 6342 O O . ARG B 1 406 ? -6.555 -14.344 10.367 1 97.69 406 ARG B O 1
ATOM 6349 N N . ILE B 1 407 ? -4.668 -15.43 10.883 1 98.12 407 ILE B N 1
ATOM 6350 C CA . ILE B 1 407 ? -4.676 -16.203 9.648 1 98.12 407 ILE B CA 1
ATOM 6351 C C . ILE B 1 407 ? -4.66 -17.703 9.984 1 98.12 407 ILE B C 1
ATOM 6353 O O . ILE B 1 407 ? -3.969 -18.125 10.914 1 98.12 407 ILE B O 1
ATOM 6357 N N . PHE B 1 408 ? -5.445 -18.484 9.305 1 98.5 408 PHE B N 1
ATOM 6358 C CA . PHE B 1 408 ? -5.555 -19.922 9.477 1 98.5 408 PHE B CA 1
ATOM 6359 C C . PHE B 1 408 ? -5.27 -20.656 8.164 1 98.5 408 PHE B C 1
ATOM 6361 O O . PHE B 1 408 ? -5.871 -20.344 7.137 1 98.5 408 PHE B O 1
ATOM 6368 N N . LEU B 1 409 ? -4.348 -21.562 8.164 1 98.56 409 LEU B N 1
ATOM 6369 C CA . LEU B 1 409 ? -4.023 -22.438 7.039 1 98.56 409 LEU B CA 1
ATOM 6370 C C . LEU B 1 409 ? -4.242 -23.891 7.41 1 98.56 409 LEU B C 1
ATOM 6372 O O . LEU B 1 409 ? -3.676 -24.375 8.391 1 98.56 409 LEU B O 1
ATOM 6376 N N . ARG B 1 410 ? -5.113 -24.531 6.645 1 98 410 ARG B N 1
ATOM 6377 C CA . ARG B 1 410 ? -5.496 -25.906 6.926 1 98 410 ARG B CA 1
ATOM 6378 C C . ARG B 1 410 ? -6.117 -26.031 8.312 1 98 410 ARG B C 1
ATOM 6380 O O . ARG B 1 410 ? -5.828 -26.984 9.047 1 98 410 ARG B O 1
ATOM 6387 N N . GLY B 1 411 ? -6.797 -25.016 8.68 1 97.56 411 GLY B N 1
ATOM 6388 C CA . GLY B 1 411 ? -7.547 -25.031 9.922 1 97.56 411 GLY B CA 1
ATOM 6389 C C . GLY B 1 411 ? -6.699 -24.703 11.133 1 97.56 411 GLY B C 1
ATOM 6390 O O . GLY B 1 411 ? -7.199 -24.672 12.258 1 97.56 411 GLY B O 1
ATOM 6391 N N . GLU B 1 412 ? -5.469 -24.375 10.93 1 97.31 412 GLU B N 1
ATOM 6392 C CA . GLU B 1 412 ? -4.562 -24.062 12.031 1 97.31 412 GLU B CA 1
ATOM 6393 C C . GLU B 1 412 ? -4.062 -22.625 11.945 1 97.31 412 GLU B C 1
ATOM 6395 O O . GLU B 1 412 ? -3.732 -22.141 10.859 1 97.31 412 GLU B O 1
ATOM 6400 N N . GLU B 1 413 ? -4.062 -21.969 13.117 1 97.06 413 GLU B N 1
ATOM 6401 C CA . GLU B 1 413 ? -3.602 -20.578 13.141 1 97.06 413 GLU B CA 1
ATOM 6402 C C . GLU B 1 413 ? -2.117 -20.484 12.797 1 97.06 413 GLU B C 1
ATOM 6404 O O . GLU B 1 413 ? -1.312 -21.281 13.289 1 97.06 413 GLU B O 1
ATOM 6409 N N . TYR B 1 414 ? -1.772 -19.594 11.898 1 96.69 414 TYR B N 1
ATOM 6410 C CA . TYR B 1 414 ? -0.38 -19.344 11.555 1 96.69 414 TYR B CA 1
ATOM 6411 C C . TYR B 1 414 ? 0.27 -18.406 12.555 1 96.69 414 TYR B C 1
ATOM 6413 O O . TYR B 1 414 ? -0.224 -17.297 12.789 1 96.69 414 TYR B O 1
ATOM 6421 N N . ILE B 1 415 ? 1.272 -18.75 13.211 1 88.69 415 ILE B N 1
ATOM 6422 C CA . ILE B 1 415 ? 2.061 -17.938 14.133 1 88.69 415 ILE B CA 1
ATOM 6423 C C . ILE B 1 415 ? 3.451 -17.688 13.555 1 88.69 415 ILE B C 1
ATOM 6425 O O . ILE B 1 415 ? 4.238 -18.625 13.398 1 88.69 415 ILE B O 1
ATOM 6429 N N . PRO B 1 416 ? 3.535 -16.375 13.18 1 75.69 416 PRO B N 1
ATOM 6430 C CA . PRO B 1 416 ? 4.844 -16.094 12.578 1 75.69 416 PRO B CA 1
ATOM 6431 C C . PRO B 1 416 ? 6.004 -16.516 13.469 1 75.69 416 PRO B C 1
ATOM 6433 O O . PRO B 1 416 ? 5.906 -16.438 14.703 1 75.69 416 PRO B O 1
ATOM 6436 N N . GLN B 1 417 ? 6.805 -17.359 12.953 1 64.06 417 GLN B N 1
ATOM 6437 C CA . GLN B 1 417 ? 7.984 -17.75 13.719 1 64.06 417 GLN B CA 1
ATOM 6438 C C . GLN B 1 417 ? 8.938 -16.578 13.906 1 64.06 417 GLN B C 1
ATOM 6440 O O . GLN B 1 417 ? 9.07 -15.727 13.016 1 64.06 417 GLN B O 1
ATOM 6445 N N . THR B 1 418 ? 8.781 -15.695 14.969 1 53.06 418 THR B N 1
ATOM 6446 C CA . THR B 1 418 ? 9.625 -14.57 15.344 1 53.06 418 THR B CA 1
ATOM 6447 C C . THR B 1 418 ? 10.922 -14.578 14.531 1 53.06 418 THR B C 1
ATOM 6449 O O . THR B 1 418 ? 11.336 -13.547 14.008 1 53.06 418 THR B O 1
ATOM 6452 N N . GLU B 1 419 ? 12.109 -15.391 14.977 1 49.25 419 GLU B N 1
ATOM 6453 C CA . GLU B 1 419 ? 13.547 -15.156 14.867 1 49.25 419 GLU B CA 1
ATOM 6454 C C . GLU B 1 419 ? 14.094 -15.672 13.539 1 49.25 419 GLU B C 1
ATOM 6456 O O . GLU B 1 419 ? 14.336 -16.875 13.391 1 49.25 419 GLU B O 1
ATOM 6461 N N . LEU B 1 420 ? 13.539 -15.344 12.555 1 35.91 420 LEU B N 1
ATOM 6462 C CA . LEU B 1 420 ? 14.508 -15.648 11.5 1 35.91 420 LEU B CA 1
ATOM 6463 C C . LEU B 1 420 ? 15.648 -14.633 11.5 1 35.91 420 LEU B C 1
ATOM 6465 O O . LEU B 1 420 ? 15.406 -13.422 11.609 1 35.91 420 LEU B O 1
#

Nearest PDB structures (foldseek):
  2g3f-assembly1_A  TM=9.557E-01  e=2.536E-43  Bacillus subtilis
  2puz-assembly1_A  TM=9.388E-01  e=8.864E-41  Agrobacterium fabrum str. C58
  2oof-assembly1_A  TM=9.199E-01  e=5.260E-41  unidentified
  6j4t-assembly1_A  TM=6.335E-01  e=4.930E-07  Arabidopsis thaliana
  6ijm-assembly1_A  TM=6.218E-01  e=7.398E-07  Arabidopsis thaliana

Secondary structure (DSSP, 8-state):
-EEEEEEEEEEEEE--TT-S---GGGGG--EEEEEEEEEEETTEEEEEEEGGGGGG----TT-EEEE-TT--EEEPEEEEEE----SS--HHHHHHHHTT--HHHHHHTT-SHHHHHHHHHHS-HHHHHHHHHHHHHHHHHTTEEEEEEE--S--SHHHHHHHHHHHHHHHHHSSSEEEEEEEEETS--GGGTT-HHHHHHHIIIIIHHHHHHTT--SEEEEEESTTSB-HHHHHHHHHHHHTTT-EEEEEESSSS--SHHHHHHHTT-SEEEE-TT--HHHHHHHTT-S-EEEE-HHHHHHHT-PPP-HHHHHHTT---EE-----SSS-----HHHHHHHHHHTT---HHHHHHHTTHHHHHHTT-TTTSSSB-TTSB--EEEESP-S-TTHHHHSTT---EEEEEETTEE----S--/-EEEEEEEEEEEEE--TT-----GGGGG--EEEEEEEEEEETTEEEEEEEGGGGGG----TT-EEEE-TT--EEEPEEEEEE----SS--HHHHHHHHTT--HHHHHHTT-SHHHHHHHHHHS-HHHHHHHHHHHHHHHHHTTEEEEEEE--S--SHHHHHHHHHHHHHHHHHSSSEEEEEEEEETS--GGGTT-HHHHHHHIIIIIHHHHHHTT--SEEEEEESTTSB-HHHHHHHHHHHHTTT-EEEEEESSSS--SHHHHHHHTT-SEEEE-TT--HHHHHHHTT-S-EEEE-HHHHHHHT-PPP-HHHHHHTT---EE-----SSS-----HHHHHHHHHHTT---HHHHHHHTTHHHHHTTT-TTTSSSB-TTSB--EEEESP-S-TTHHHHSTT---EEEEEETTEE----S--

Organism: NCBI:txid679189

InterPro domains:
  IPR005920 Imidazolonepropionase [MF_00372] (2-414)
  IPR005920 Imidazolonepropionase [PTHR42752] (2-400)
  IPR005920 Imidazolonepropionase [TIGR01224] (34-412)
  IPR006680 Amidohydrolase-related [PF01979] (73-392)
  IPR011059 Metal-dependent hydrolase, composite domain superfamily [G3DSA:2.30.40.10] (27-410)
  IPR011059 Metal-dependent hydrolase, composite domain superfamily [SSF51338] (30-96)
  IPR032466 Metal-dependent hydrolase [SSF51556] (75-374)

Radius of gyration: 27.32 Å; Cα contacts (8 Å, |Δi|>4): 2096; chains: 2; bounding box: 64×75×67 Å

pLDDT: mean 97.04, std 5.32, range [35.28, 98.94]

Solvent-accessible surface area (backbone atoms only — not comparable to full-atom values): 40506 Å² total; per-residue (Å²): 102,41,37,37,39,33,53,17,41,34,37,33,40,47,47,68,81,86,55,50,63,47,39,20,76,51,25,62,61,57,42,65,39,63,47,10,34,41,33,30,45,72,27,16,26,63,48,68,46,42,50,86,51,48,84,77,53,87,72,68,91,80,47,44,76,43,78,42,77,43,4,28,34,35,38,16,34,17,32,42,37,27,35,61,65,56,46,73,79,40,36,66,40,53,52,38,53,56,72,62,53,50,70,70,55,34,42,74,72,58,18,60,68,68,38,37,16,54,48,35,71,74,47,50,64,66,58,41,38,56,56,24,47,56,55,52,52,52,28,37,67,62,32,40,34,32,37,26,41,28,40,33,47,36,46,42,59,72,42,32,50,45,45,31,50,39,52,51,48,49,42,73,73,42,78,49,46,63,44,39,29,41,16,59,46,55,53,80,33,80,90,33,66,96,33,57,70,59,45,51,45,43,42,49,71,45,35,45,54,55,40,50,75,66,66,46,47,58,27,30,35,32,33,18,26,78,95,58,38,46,44,68,56,42,50,55,44,42,54,50,30,44,78,67,65,16,50,26,34,26,45,12,10,55,87,28,72,49,46,22,57,59,49,28,51,75,65,59,8,43,22,36,27,37,28,30,33,58,49,73,66,53,55,58,62,45,59,94,52,84,36,34,45,28,33,29,54,38,35,19,62,59,63,71,45,62,58,31,63,53,44,58,42,32,73,72,50,35,48,50,19,34,25,26,41,16,25,55,84,48,15,47,34,58,54,54,56,41,41,31,15,42,33,28,65,75,27,46,31,51,55,40,29,24,50,35,11,25,10,27,23,8,15,33,45,62,75,35,20,86,42,37,30,35,44,27,68,71,15,44,26,33,28,28,34,25,47,69,66,94,47,76,46,40,56,37,50,28,46,72,60,85,48,66,67,44,38,26,42,53,56,36,77,66,69,80,77,81,86,121,102,42,36,36,39,32,54,18,41,35,38,33,40,46,47,66,82,85,56,50,62,46,39,19,75,50,25,61,62,57,43,64,39,62,46,10,33,43,33,31,44,74,27,15,24,62,48,68,48,42,50,86,52,48,84,77,52,87,73,67,89,81,45,44,78,43,76,40,78,42,4,28,35,37,38,17,33,17,32,43,36,26,35,59,65,56,47,73,80,40,36,66,40,55,53,39,54,55,73,63,53,50,71,70,55,35,42,75,71,56,18,60,68,67,39,37,16,54,46,34,72,73,47,51,62,67,58,41,39,55,56,23,48,58,53,51,51,52,27,37,67,61,33,38,35,32,38,28,41,29,40,34,47,36,46,43,60,71,40,31,50,43,45,31,50,37,51,50,49,49,41,72,73,43,77,48,46,64,44,37,29,41,16,58,46,54,53,78,33,79,91,32,67,96,35,58,69,60,46,52,47,42,41,47,72,45,36,47,53,54,40,50,74,66,66,46,46,59,28,31,35,32,33,19,25,77,96,57,39,47,44,68,57,41,51,55,45,42,54,51,32,44,76,67,65,16,50,25,34,28,42,13,9,55,86,29,72,50,46,20,55,58,48,28,51,76,66,58,9,44,22,35,28,38,28,31,35,58,49,74,64,54,55,58,62,45,60,93,53,82,35,33,44,27,34,29,54,38,34,18,62,58,64,72,46,63,58,32,63,51,42,59,42,32,72,70,50,35,47,51,20,34,24,25,42,16,26,54,83,48,16,48,34,57,54,53,58,40,41,32,15,42,33,30,64,75,28,45,30,51,55,40,28,23,50,37,11,25,10,27,24,7,15,35,44,62,76,36,20,85,40,37,31,33,44,26,68,70,14,42,26,32,28,27,34,26,46,68,66,94,48,77,47,39,56,37,50,29,47,72,59,86,47,68,68,45,36,26,42,50,57,36,74,66,69,82,75,80,86,120